Protein 4RSC (pdb70)

B-factor: mean 34.05, std 13.51, range [16.53, 119.42]

Organism: Bos taurus (NCBI:txid9913)

Secondary structure (DSSP, 8-state):
-----TT-GGGGGGS-----SSPEEPEEEE---TT--EEEEEEEEEE-EETTEE--BTTTSEEEEEEEEEETTEEEEEEEE---HHHHHHHHHSS--S-BTTB----------SEEEEETTEEEEE-SSSEEEEE-TTT--EEEEEEGGGTSS-S---S--EE-TTS-EEEEEEE--EEEEEEEPPP-TT---GGGG-EEEEEEE-SSTT-PBP----EE-SSEEEEEE-SEEE-HHHHT-----SGGGEEE-SS--EEEEEEETTTTEEEEEEEEE--EEEEEEEEEEEETTEEEEEEEEEESSS-GGGG-BHHHHTS-HHHHHHHTTTSPEEEEEEEEEES---GGGTTSB----TT---EEEEPTTSEEEEEPEEEE-BTTEEEEEEE--HHHHTTS---EEEEEEEETTEEEEEEEEETTT--EEEE--TT-B----EEEE-TT--STT-EEEEEEEE---TTS-SEEEEEEETTT--EEEEEEESS------EEEEEE-/-----TT-GGGGGGS-----SSPEEPEEEE---TT--EEEEEEEEEE-EETTEEP-BTTTSEEEEEEEEEETTEEEEEEEE---HHHHHHHHHTS--SPBTTB-------------SEEEEETTEEEEE-SSSEEEEE-TTT--EEEEEEGGGTSS-S---S--EE-TTS-EEEEEEE--EEEEEEEPPP-TT---GGGG-EEEEEEE-SSTT-PBP----EE-SSEEEEEE-SEEE-HHHH----SGGGEEE-SS--EEEEEEETTTTEEEEEEEEE--EEEEEEEEEEEETTEEEEEEEEEESSS-GGGG-BHHHHTS-HHHHHHHTTTSPEEEEEE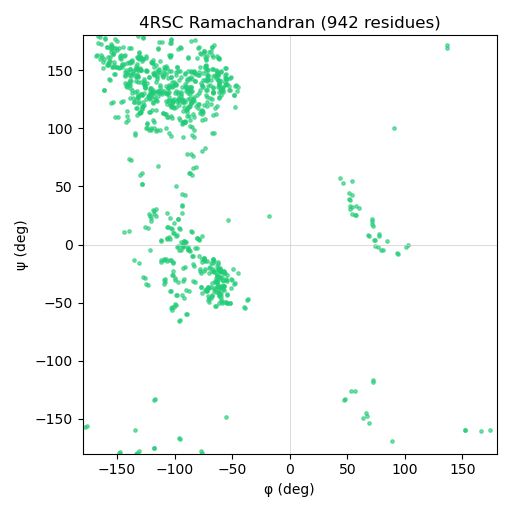EEEES---GGGTTSB----TT---EEEEPTTSEEEEEPEEEE-BTTEEEEEEE--HHHHTTS---EEEEEEEETTEEEEEEEEETTT--EEEE--TT-B----EEEE-TT--STT-EEEEEEEE---TTS-SEEEEEEETTT--EEEEEEESS------EEEEEE-

Foldseek 3Di:
DADFFQVLLQLLQQDADDFDPAKDWFAKDFFDDQLFFFKWKFKAAHAQAQPPRGNWFRFFHAIKIKIWGDHRRTIIIGMDTAPFCQVVVCVVVSHRDDFTQRRFGCPDDFRQRFEWDDAANWIWRGAWAQWIWTADRPGRYTDDIDGLVVAEQAGTWAREWDAALQGKTWIWGCGLPWIWIKIFDHQDPVRDGSSNVIDTLAIGGAPDNQWFADFHYWADAPWKTKGKGAQWTFRVVVVPDDSDHRNVRIDGDQPQAMWMWMAGPVVSGTDPQTEGEGHWDFNDWQAWADDVQKIKTKTWTFHDGPDQSVCGTSVLSSDRGVSLVVSLPPGTFIFIWIKMGGNDDDPVQAQHWPPPDDQAPKTWHQHPVRYTYIDTGTLDGDGQWGFDLKEFLCNPDHNHDDFKIKGFIQRSHFTFWIKMAGSRVSDMAIGGDHQKGKATWYWDASPPDPDGQHGWTWIKIARVDPVDQGIWIWIARRVHRHTNMITGDNDRDHYTHYYHTDHD/DADFFQVLLLLLQQDADDFDPDKDWFAKDFWDDQLAFFKWKFKAAHAQAQPPRGNWFRFFHAIKIKIWGDHRGTIIIGIDTAPFCQVVVCVVVSHGDAFTQRRQGDDVHDDDFRQRFEWDDAANWIWRGAWAQWIWTADNPGRYTDDIDGLVVAEQAGTWAREWDAALQGKTWIWGCGLPWIWIKIFDHQDPVRDGSSNVIDTLAIGGAPDNQWFADAHYWADAPFKTKGKGAQWTFRVVVVCNDHRNVRIDGDDPQAMWMWMAGPVVSGTDPQTEGEGHWDFNDWQAWADDVQKIKTKTWTFHDGPDQSVCGTSVQSSDRGVSLVVSLPPGTFIFIWIKIGGNDDDPVQAQHWPPPDDQAPKTWHQHPVRYTYIDTGTLDGDGQWTFDLKEFLCNVDHNHDDFKIKGFIQRSHFGFWIKMAGSRPSDMAIGGDHQKGKATWYWDADPPDPDRQHTWTWIKIARVDPVDQGIWIWIARSVHRHTRMIGGDNTRDHYTHYYHTDRD

Nearest PDB structures (foldseek):
  4rsc-assembly1_A  TM=1.002E+00  e=0.000E+00  Bos taurus
  4rsc-assembly1_B  TM=9.977E-01  e=0.000E+00  Bos taurus
  5ulg-assembly1_B  TM=9.978E-01  e=4.863E-102  Bos taurus
  4f3d-assembly1_B  TM=1.000E+00  e=8.724E-101  Bos taurus
  7k89-assembly1_B  TM=9.943E-01  e=2.493E-100  Bos taurus

Structure (mmCIF, N/CA/C/O backbone):
data_4RSC
#
_entry.id   4RSC
#
_cell.length_a   175.891
_cell.length_b   175.891
_cell.length_c   86.533
_cell.angle_alpha   90.00
_cell.angle_beta   90.00
_cell.angle_gamma   120.00
#
_symmetry.space_group_name_H-M   'P 65'
#
loop_
_entity.id
_entity.type
_entity.pdbx_description
1 polymer 'Retinoid isomerohydrolase'
2 non-polymer 'FE (II) ION'
3 non-polymer 'PALMITIC ACID'
4 non-polymer (1R)-3-amino-1-[3-(cyclohexylmethoxy)phenyl]propan-1-ol
5 water water
#
loop_
_atom_site.group_PDB
_atom_site.id
_atom_site.type_symbol
_atom_site.label_atom_id
_atom_site.label_alt_id
_atom_site.label_comp_id
_atom_site.label_asym_id
_atom_site.label_entity_id
_atom_site.label_seq_id
_atom_site.pdbx_PDB_ins_code
_atom_site.Cartn_x
_atom_site.Cartn_y
_atom_site.Cartn_z
_atom_site.occupancy
_atom_site.B_iso_or_equiv
_atom_site.auth_seq_id
_atom_site.auth_comp_id
_atom_site.auth_asym_id
_atom_site.auth_atom_id
_atom_site.pdbx_PDB_model_num
ATOM 1 N N . SER A 1 3 ? -28.573 104.144 -3.886 1.00 107.73 3 SER A N 1
ATOM 2 C CA . SER A 1 3 ? -29.490 105.326 -3.890 1.00 105.71 3 SER A CA 1
ATOM 3 C C . SER A 1 3 ? -29.954 105.714 -2.476 1.00 101.37 3 SER A C 1
ATOM 4 O O . SER A 1 3 ? -29.329 106.582 -1.839 1.00 97.55 3 SER A O 1
ATOM 7 N N . GLN A 1 4 ? -31.028 105.066 -1.998 1.00 88.40 4 GLN A N 1
ATOM 8 C CA . GLN A 1 4 ? -31.736 105.490 -0.771 1.00 76.22 4 GLN A CA 1
ATOM 9 C C . GLN A 1 4 ? -30.960 105.099 0.497 1.00 65.34 4 GLN A C 1
ATOM 10 O O . GLN A 1 4 ? -30.904 103.918 0.860 1.00 61.19 4 GLN A O 1
ATOM 16 N N . VAL A 1 5 ? -30.366 106.112 1.143 1.00 56.16 5 VAL A N 1
ATOM 17 C CA . VAL A 1 5 ? -29.616 105.970 2.407 1.00 50.30 5 VAL A CA 1
ATOM 18 C C . VAL A 1 5 ? -30.575 106.128 3.571 1.00 43.13 5 VAL A C 1
ATOM 19 O O . VAL A 1 5 ? -31.527 106.924 3.467 1.00 40.94 5 VAL A O 1
ATOM 23 N N . GLU A 1 6 ? -30.389 105.326 4.629 1.00 36.31 6 GLU A N 1
ATOM 24 C CA . GLU A 1 6 ? -31.342 105.293 5.729 1.00 36.30 6 GLU A CA 1
ATOM 25 C C . GLU A 1 6 ? -30.662 105.742 7.007 1.00 32.06 6 GLU A C 1
ATOM 26 O O . GLU A 1 6 ? -29.476 105.615 7.158 1.00 35.05 6 GLU A O 1
ATOM 32 N N . HIS A 1 7 ? -31.450 106.292 7.903 1.00 29.21 7 HIS A N 1
ATOM 33 C CA . HIS A 1 7 ? -30.982 106.829 9.172 1.00 30.94 7 HIS A CA 1
ATOM 34 C C . HIS A 1 7 ? -31.774 106.274 10.369 1.00 31.98 7 HIS A C 1
ATOM 35 O O . HIS A 1 7 ? -32.289 107.051 11.213 1.00 32.92 7 HIS A O 1
ATOM 42 N N . PRO A 1 8 ? -31.896 104.919 10.462 1.00 34.45 8 PRO A N 1
ATOM 43 C CA . PRO A 1 8 ? -32.704 104.314 11.569 1.00 35.27 8 PRO A CA 1
ATOM 44 C C . PRO A 1 8 ? -32.227 104.695 12.946 1.00 35.29 8 PRO A C 1
ATOM 45 O O . PRO A 1 8 ? -33.037 104.833 13.828 1.00 38.70 8 PRO A O 1
ATOM 49 N N . ALA A 1 9 ? -30.939 104.942 13.137 1.00 36.31 9 ALA A N 1
ATOM 50 C CA . ALA A 1 9 ? -30.472 105.357 14.484 1.00 37.69 9 ALA A CA 1
ATOM 51 C C . ALA A 1 9 ? -30.970 106.734 14.936 1.00 42.63 9 ALA A C 1
ATOM 52 O O . ALA A 1 9 ? -30.895 107.048 16.119 1.00 40.65 9 ALA A O 1
ATOM 54 N N . GLY A 1 10 ? -31.473 107.574 14.031 1.00 36.28 10 GLY A N 1
ATOM 55 C CA . GLY A 1 10 ? -32.064 108.848 14.461 1.00 33.59 10 GLY A CA 1
ATOM 56 C C . GLY A 1 10 ? -31.064 109.894 14.971 1.00 32.93 10 GLY A C 1
ATOM 57 O O . GLY A 1 10 ? -31.458 110.825 15.634 1.00 36.12 10 GLY A O 1
ATOM 58 N N . GLY A 1 11 ? -29.798 109.765 14.620 1.00 35.71 11 GLY A N 1
ATOM 59 C CA . GLY A 1 11 ? -28.747 110.702 15.065 1.00 38.40 11 GLY A CA 1
ATOM 60 C C . GLY A 1 11 ? -28.950 112.175 14.731 1.00 38.88 11 GLY A C 1
ATOM 61 O O . GLY A 1 11 ? -28.389 113.051 15.407 1.00 39.08 11 GLY A O 1
ATOM 62 N N . TYR A 1 12 ? -29.731 112.441 13.674 1.00 34.54 12 TYR A N 1
ATOM 63 C CA . TYR A 1 12 ? -30.039 113.788 13.199 1.00 30.86 12 TYR A CA 1
ATOM 64 C C . TYR A 1 12 ? -30.790 114.596 14.236 1.00 32.30 12 TYR A C 1
ATOM 65 O O . TYR A 1 12 ? -30.772 115.821 14.209 1.00 31.25 12 TYR A O 1
ATOM 74 N N . LYS A 1 13 ? -31.434 113.936 15.200 1.00 33.71 13 LYS A N 1
ATOM 75 C CA . LYS A 1 13 ? -32.032 114.645 16.321 1.00 32.21 13 LYS A CA 1
ATOM 76 C C . LYS A 1 13 ? -31.058 115.559 17.069 1.00 29.17 13 LYS A C 1
ATOM 77 O O . LYS A 1 13 ? -31.476 116.574 17.622 1.00 31.87 13 LYS A O 1
ATOM 83 N N . LYS A 1 14 ? -29.785 115.198 17.114 1.00 29.09 14 LYS A N 1
ATOM 84 C CA . LYS A 1 14 ? -28.784 116.075 17.753 1.00 34.14 14 LYS A CA 1
ATOM 85 C C . LYS A 1 14 ? -28.620 117.450 17.095 1.00 34.90 14 LYS A C 1
ATOM 86 O O . LYS A 1 14 ? -28.073 118.377 17.720 1.00 30.85 14 LYS A O 1
ATOM 92 N N . LEU A 1 15 ? -29.100 117.605 15.851 1.00 30.80 15 LEU A N 1
ATOM 93 C CA . LEU A 1 15 ? -29.079 118.895 15.197 1.00 29.70 15 LEU A CA 1
ATOM 94 C C . LEU A 1 15 ? -29.998 119.872 15.868 1.00 30.67 15 LEU A C 1
ATOM 95 O O . LEU A 1 15 ? -29.836 121.088 15.703 1.00 30.32 15 LEU A O 1
ATOM 100 N N . PHE A 1 16 ? -30.993 119.355 16.598 1.00 29.53 16 PHE A N 1
ATOM 101 C CA . PHE A 1 16 ? -32.046 120.156 17.173 1.00 28.47 16 PHE A CA 1
ATOM 102 C C . PHE A 1 16 ? -32.081 120.105 18.721 1.00 29.14 16 PHE A C 1
ATOM 103 O O . PHE A 1 16 ? -33.133 120.268 19.330 1.00 30.22 16 PHE A O 1
ATOM 111 N N . GLU A 1 17 ? -30.924 119.889 19.309 1.00 28.80 17 GLU A N 1
ATOM 112 C CA . GLU A 1 17 ? -30.777 119.767 20.751 1.00 34.33 17 GLU A CA 1
ATOM 113 C C . GLU A 1 17 ? -29.959 120.958 21.289 1.00 31.32 17 GLU A C 1
ATOM 114 O O . GLU A 1 17 ? -28.883 121.262 20.772 1.00 30.63 17 GLU A O 1
ATOM 120 N N . THR A 1 18 ? -30.469 121.575 22.336 1.00 32.86 18 THR A N 1
ATOM 121 C CA . THR A 1 18 ? -29.800 122.694 22.987 1.00 32.41 18 THR A CA 1
ATOM 122 C C . THR A 1 18 ? -28.347 122.419 23.359 1.00 31.32 18 THR A C 1
ATOM 123 O O . THR A 1 18 ? -27.949 121.287 23.643 1.00 32.15 18 THR A O 1
ATOM 127 N N . VAL A 1 19 ? -27.504 123.442 23.223 1.00 32.54 19 VAL A N 1
ATOM 128 C CA . VAL A 1 19 ? -26.110 123.331 23.663 1.00 30.72 19 VAL A CA 1
ATOM 129 C C . VAL A 1 19 ? -25.775 124.535 24.504 1.00 29.89 19 VAL A C 1
ATOM 130 O O . VAL A 1 19 ? -26.508 125.529 24.508 1.00 33.23 19 VAL A O 1
ATOM 134 N N . GLU A 1 20 ? -24.661 124.439 25.213 1.00 33.90 20 GLU A N 1
ATOM 135 C CA . GLU A 1 20 ? -24.121 125.572 25.973 1.00 38.43 20 GLU A CA 1
ATOM 136 C C . GLU A 1 20 ? -23.037 126.303 25.169 1.00 35.30 20 GLU A C 1
ATOM 137 O O . GLU A 1 20 ? -22.242 125.662 24.497 1.00 35.25 20 GLU A O 1
ATOM 143 N N . GLU A 1 21 ? -22.996 127.622 25.255 1.00 32.54 21 GLU A N 1
ATOM 144 C CA . GLU A 1 21 ? -21.884 128.369 24.671 1.00 34.84 21 GLU A CA 1
ATOM 145 C C . GLU A 1 21 ? -20.568 128.101 25.402 1.00 40.47 21 GLU A C 1
ATOM 146 O O . GLU A 1 21 ? -20.529 127.456 26.460 1.00 39.14 21 GLU A O 1
ATOM 152 N N . LEU A 1 22 ? -19.477 128.567 24.817 1.00 39.27 22 LEU A N 1
ATOM 153 C CA . LEU A 1 22 ? -18.155 128.330 25.395 1.00 43.13 22 LEU A CA 1
ATOM 154 C C . LEU A 1 22 ? -17.653 129.641 25.973 1.00 42.41 22 LEU A C 1
ATOM 155 O O . LEU A 1 22 ? -18.061 130.701 25.517 1.00 39.50 22 LEU A O 1
ATOM 160 N N . SER A 1 23 ? -16.775 129.584 26.973 1.00 44.38 23 SER A N 1
ATOM 161 C CA . SER A 1 23 ? -16.192 130.836 27.500 1.00 44.04 23 SER A CA 1
ATOM 162 C C . SER A 1 23 ? -15.014 131.266 26.662 1.00 42.86 23 SER A C 1
ATOM 163 O O . SER A 1 23 ? -14.789 132.439 26.499 1.00 47.64 23 SER A O 1
ATOM 166 N N . SER A 1 24 ? -14.282 130.319 26.089 1.00 42.51 24 SER A N 1
ATOM 167 C CA . SER A 1 24 ? -13.205 130.663 25.173 1.00 43.82 24 SER A CA 1
ATOM 168 C C . SER A 1 24 ? -13.033 129.536 24.172 1.00 38.26 24 SER A C 1
ATOM 169 O O . SER A 1 24 ? -13.590 128.461 24.365 1.00 38.52 24 SER A O 1
ATOM 172 N N . PRO A 1 25 ? -12.249 129.747 23.111 1.00 41.53 25 PRO A N 1
ATOM 173 C CA . PRO A 1 25 ? -12.104 128.690 22.069 1.00 41.79 25 PRO A CA 1
ATOM 174 C C . PRO A 1 25 ? -11.453 127.370 22.522 1.00 46.84 25 PRO A C 1
ATOM 175 O O . PRO A 1 25 ? -10.545 127.375 23.352 1.00 44.67 25 PRO A O 1
ATOM 179 N N . LEU A 1 26 ? -11.926 126.265 21.951 1.00 43.60 26 LEU A N 1
ATOM 180 C CA . LEU A 1 26 ? -11.365 124.932 22.123 1.00 43.46 26 LEU A CA 1
ATOM 181 C C . LEU A 1 26 ? -10.447 124.614 20.975 1.00 44.14 26 LEU A C 1
ATOM 182 O O . LEU A 1 26 ? -10.685 125.025 19.842 1.00 41.41 26 LEU A O 1
ATOM 187 N N . THR A 1 27 ? -9.439 123.814 21.251 1.00 39.82 27 THR A N 1
ATOM 188 C CA . THR A 1 27 ? -8.554 123.308 20.232 1.00 42.22 27 THR A CA 1
ATOM 189 C C . THR A 1 27 ? -9.182 122.089 19.674 1.00 46.15 27 THR A C 1
ATOM 190 O O . THR A 1 27 ? -9.686 121.266 20.425 1.00 46.25 27 THR A O 1
ATOM 194 N N . ALA A 1 28 ? -9.232 122.006 18.348 1.00 45.75 28 ALA A N 1
ATOM 195 C CA . ALA A 1 28 ? -9.886 120.892 17.690 1.00 44.87 28 ALA A CA 1
ATOM 196 C C . ALA A 1 28 ? -8.788 119.963 17.317 1.00 44.54 28 ALA A C 1
ATOM 197 O O . ALA A 1 28 ? -7.674 120.405 17.000 1.00 51.39 28 ALA A O 1
ATOM 199 N N . HIS A 1 29 ? -9.075 118.675 17.365 1.00 40.67 29 HIS A N 1
ATOM 200 C CA . HIS A 1 29 ? -8.086 117.667 17.022 1.00 43.25 29 HIS A CA 1
ATOM 201 C C . HIS A 1 29 ? -8.113 117.420 15.496 1.00 43.64 29 HIS A C 1
ATOM 202 O O . HIS A 1 29 ? -9.114 116.917 14.957 1.00 38.12 29 HIS A O 1
ATOM 209 N N . VAL A 1 30 ? -6.993 117.674 14.839 1.00 40.29 30 VAL A N 1
ATOM 210 C CA . VAL A 1 30 ? -6.877 117.516 13.388 1.00 41.11 30 VAL A CA 1
ATOM 211 C C . VAL A 1 30 ? -6.460 116.124 12.939 1.00 44.15 30 VAL A C 1
ATOM 212 O O . VAL A 1 30 ? -5.512 115.551 13.496 1.00 43.65 30 VAL A O 1
ATOM 216 N N . THR A 1 31 ? -7.199 115.558 11.979 1.00 37.35 31 THR A N 1
ATOM 217 C CA A THR A 1 31 ? -6.777 114.369 11.249 0.50 38.89 31 THR A CA 1
ATOM 218 C CA B THR A 1 31 ? -6.758 114.370 11.258 0.50 38.51 31 THR A CA 1
ATOM 219 C C . THR A 1 31 ? -6.631 114.786 9.787 1.00 42.58 31 THR A C 1
ATOM 220 O O . THR A 1 31 ? -7.287 115.739 9.337 1.00 43.57 31 THR A O 1
ATOM 227 N N . GLY A 1 32 ? -5.757 114.110 9.050 1.00 40.63 32 GLY A N 1
ATOM 228 C CA . GLY A 1 32 ? -5.321 114.573 7.731 1.00 41.90 32 GLY A CA 1
ATOM 229 C C . GLY A 1 32 ? -4.466 115.826 7.850 1.00 44.06 32 GLY A C 1
ATOM 230 O O . GLY A 1 32 ? -3.870 116.086 8.880 1.00 46.81 32 GLY A O 1
ATOM 231 N N . ARG A 1 33 ? -4.445 116.639 6.805 1.00 45.01 33 ARG A N 1
ATOM 232 C CA . ARG A 1 33 ? -3.605 117.827 6.765 1.00 45.03 33 ARG A CA 1
ATOM 233 C C . ARG A 1 33 ? -4.363 119.117 6.281 1.00 43.27 33 ARG A C 1
ATOM 234 O O . ARG A 1 33 ? -4.816 119.188 5.145 1.00 44.49 33 ARG A O 1
ATOM 242 N N . ILE A 1 34 ? -4.565 120.076 7.193 1.00 39.55 34 ILE A N 1
ATOM 243 C CA . ILE A 1 34 ? -5.242 121.354 6.907 1.00 41.42 34 ILE A CA 1
ATOM 244 C C . ILE A 1 34 ? -4.274 122.111 5.957 1.00 46.37 34 ILE A C 1
ATOM 245 O O . ILE A 1 34 ? -3.097 122.291 6.286 1.00 40.21 34 ILE A O 1
ATOM 250 N N . PRO A 1 35 ? -4.735 122.550 4.763 1.00 44.12 35 PRO A N 1
ATOM 251 C CA . PRO A 1 35 ? -3.862 123.333 3.880 1.00 40.87 35 PRO A CA 1
ATOM 252 C C . PRO A 1 35 ? -3.291 124.568 4.584 1.00 39.18 35 PRO A C 1
ATOM 253 O O . PRO A 1 35 ? -4.009 125.249 5.333 1.00 39.71 35 PRO A O 1
ATOM 257 N N . LEU A 1 36 ? -2.008 124.844 4.369 1.00 39.86 36 LEU A N 1
ATOM 258 C CA . LEU A 1 36 ? -1.351 125.948 5.069 1.00 37.13 36 LEU A CA 1
ATOM 259 C C . LEU A 1 36 ? -1.730 127.293 4.496 1.00 37.71 36 LEU A C 1
ATOM 260 O O . LEU A 1 36 ? -1.525 128.331 5.136 1.00 35.42 36 LEU A O 1
ATOM 265 N N . TRP A 1 37 ? -2.313 127.306 3.293 1.00 37.85 37 TRP A N 1
ATOM 266 C CA . TRP A 1 37 ? -2.825 128.558 2.740 1.00 33.16 37 TRP A CA 1
ATOM 267 C C . TRP A 1 37 ? -4.162 128.940 3.330 1.00 34.04 37 TRP A C 1
ATOM 268 O O . TRP A 1 37 ? -4.644 130.053 3.119 1.00 34.23 37 TRP A O 1
ATOM 279 N N . LEU A 1 38 ? -4.777 128.042 4.089 1.00 32.78 38 LEU A N 1
ATOM 280 C CA . LEU A 1 38 ? -6.075 128.325 4.669 1.00 31.35 38 LEU A CA 1
ATOM 281 C C . LEU A 1 38 ? -5.920 129.049 5.991 1.00 32.37 38 LEU A C 1
ATOM 282 O O . LEU A 1 38 ? -5.584 128.445 7.004 1.00 34.20 38 LEU A O 1
ATOM 287 N N . THR A 1 39 ? -6.240 130.333 5.986 1.00 30.25 39 THR A N 1
ATOM 288 C CA . THR A 1 39 ? -6.003 131.193 7.121 1.00 35.87 39 THR A CA 1
ATOM 289 C C . THR A 1 39 ? -7.193 132.143 7.239 1.00 31.61 39 THR A C 1
ATOM 290 O O . THR A 1 39 ? -7.393 132.994 6.399 1.00 34.82 39 THR A O 1
ATOM 294 N N . GLY A 1 40 ? -7.945 132.017 8.317 1.00 32.59 40 GLY A N 1
ATOM 295 C CA . GLY A 1 40 ? -9.093 132.853 8.539 1.00 30.56 40 GLY A CA 1
ATOM 296 C C . GLY A 1 40 ? -10.089 132.123 9.386 1.00 30.67 40 GLY A C 1
ATOM 297 O O . GLY A 1 40 ? -9.730 131.207 10.089 1.00 31.52 40 GLY A O 1
ATOM 298 N N . SER A 1 41 ? -11.342 132.568 9.337 1.00 29.79 41 SER A N 1
ATOM 299 C CA . SER A 1 41 ? -12.406 132.101 10.212 1.00 30.16 41 SER A CA 1
ATOM 300 C C . SER A 1 41 ? -13.648 131.692 9.403 1.00 27.63 41 SER A C 1
ATOM 301 O O . SER A 1 41 ? -14.156 132.481 8.610 1.00 32.02 41 SER A O 1
ATOM 304 N N . LEU A 1 42 ? -14.148 130.503 9.668 1.00 26.03 42 LEU A N 1
ATOM 305 C CA . LEU A 1 42 ? -15.485 130.118 9.213 1.00 24.12 42 LEU A CA 1
ATOM 306 C C . LEU A 1 42 ? -16.453 130.524 10.285 1.00 25.39 42 LEU A C 1
ATOM 307 O O . LEU A 1 42 ? -16.407 129.970 11.394 1.00 28.57 42 LEU A O 1
ATOM 312 N N . LEU A 1 43 ? -17.320 131.481 9.966 1.00 23.62 43 LEU A N 1
ATOM 313 C CA . LEU A 1 43 ? -18.375 131.953 10.851 1.00 27.52 43 LEU A CA 1
ATOM 314 C C . LEU A 1 43 ? -19.751 131.470 10.367 1.00 27.45 43 LEU A C 1
ATOM 315 O O . LEU A 1 43 ? -20.069 131.637 9.197 1.00 27.63 43 LEU A O 1
ATOM 320 N N . ARG A 1 44 ? -20.553 130.888 11.254 1.00 25.55 44 ARG A N 1
ATOM 321 C CA . ARG A 1 44 ? -21.860 130.332 10.881 1.00 26.95 44 ARG A CA 1
ATOM 322 C C . ARG A 1 44 ? -22.888 130.563 11.967 1.00 28.34 44 ARG A C 1
ATOM 323 O O . ARG A 1 44 ? -22.517 130.609 13.164 1.00 29.29 44 ARG A O 1
ATOM 331 N N . CYS A 1 45 ? -24.157 130.722 11.567 1.00 24.43 45 CYS A N 1
ATOM 332 C CA . CYS A 1 45 ? -25.240 130.961 12.478 1.00 25.86 45 CYS A CA 1
ATOM 333 C C . CYS A 1 45 ? -26.277 129.850 12.435 1.00 29.53 45 CYS A C 1
ATOM 334 O O . CYS A 1 45 ? -26.532 129.271 11.385 1.00 26.10 45 CYS A O 1
ATOM 337 N N . GLY A 1 46 ? -26.874 129.597 13.594 1.00 26.08 46 GLY A N 1
ATOM 338 C CA . GLY A 1 46 ? -27.943 128.603 13.739 1.00 26.80 46 GLY A CA 1
ATOM 339 C C . GLY A 1 46 ? -28.638 128.767 15.069 1.00 28.37 46 GLY A C 1
ATOM 340 O O . GLY A 1 46 ? -28.182 129.591 15.908 1.00 26.46 46 GLY A O 1
ATOM 341 N N . PRO A 1 47 ? -29.727 128.017 15.286 1.00 28.64 47 PRO A N 1
ATOM 342 C CA . PRO A 1 47 ? -30.398 127.970 16.607 1.00 27.66 47 PRO A CA 1
ATOM 343 C C . PRO A 1 47 ? -29.582 127.140 17.532 1.00 26.73 47 PRO A C 1
ATOM 344 O O . PRO A 1 47 ? -28.932 126.212 17.102 1.00 26.18 47 PRO A O 1
ATOM 348 N N . GLY A 1 48 ? -29.500 127.553 18.810 1.00 25.86 48 GLY A N 1
ATOM 349 C CA . GLY A 1 48 ? -28.689 126.842 19.758 1.00 25.92 48 GLY A CA 1
ATOM 350 C C . GLY A 1 48 ? -29.405 126.530 21.074 1.00 26.23 48 GLY A C 1
ATOM 351 O O . GLY A 1 48 ? -28.956 125.681 21.829 1.00 28.06 48 GLY A O 1
ATOM 352 N N . LEU A 1 49 ? -30.512 127.200 21.316 1.00 27.32 49 LEU A N 1
ATOM 353 C CA . LEU A 1 49 ? -31.310 126.997 22.497 1.00 30.56 49 LEU A CA 1
ATOM 354 C C . LEU A 1 49 ? -32.749 126.810 22.028 1.00 26.87 49 LEU A C 1
ATOM 355 O O . LEU A 1 49 ? -33.382 127.760 21.564 1.00 30.34 49 LEU A O 1
ATOM 360 N N . PHE A 1 50 ? -33.277 125.616 22.233 1.00 29.30 50 PHE A N 1
ATOM 361 C CA . PHE A 1 50 ? -34.574 125.211 21.657 1.00 31.01 50 PHE A CA 1
ATOM 362 C C . PHE A 1 50 ? -35.708 125.199 22.642 1.00 34.42 50 PHE A C 1
ATOM 363 O O . PHE A 1 50 ? -36.819 124.838 22.306 1.00 29.86 50 PHE A O 1
ATOM 371 N N . GLU A 1 51 ? -35.436 125.647 23.875 1.00 35.46 51 GLU A N 1
ATOM 372 C CA . GLU A 1 51 ? -36.494 125.854 24.859 1.00 33.92 51 GLU A CA 1
ATOM 373 C C . GLU A 1 51 ? -36.004 126.842 25.929 1.00 35.45 51 GLU A C 1
ATOM 374 O O . GLU A 1 51 ? -34.791 126.985 26.115 1.00 33.51 51 GLU A O 1
ATOM 380 N N . VAL A 1 52 ? -36.934 127.541 26.580 1.00 33.57 52 VAL A N 1
ATOM 381 C CA . VAL A 1 52 ? -36.567 128.451 27.693 1.00 36.63 52 VAL A CA 1
ATOM 382 C C . VAL A 1 52 ? -37.236 127.879 28.920 1.00 37.50 52 VAL A C 1
ATOM 383 O O . VAL A 1 52 ? -38.446 128.043 29.100 1.00 35.85 52 VAL A O 1
ATOM 387 N N . GLY A 1 53 ? -36.452 127.132 29.687 1.00 39.07 53 GLY A N 1
ATOM 388 C CA . GLY A 1 53 ? -36.939 126.463 30.864 1.00 42.20 53 GLY A CA 1
ATOM 389 C C . GLY A 1 53 ? -37.800 125.305 30.403 1.00 44.63 53 GLY A C 1
ATOM 390 O O . GLY A 1 53 ? -37.330 124.387 29.729 1.00 41.06 53 GLY A O 1
ATOM 391 N N . SER A 1 54 ? -39.068 125.359 30.780 1.00 40.91 54 SER A N 1
ATOM 392 C CA . SER A 1 54 ? -40.036 124.342 30.382 1.00 42.10 54 SER A CA 1
ATOM 393 C C . SER A 1 54 ? -40.853 124.787 29.147 1.00 39.67 54 SER A C 1
ATOM 394 O O . SER A 1 54 ? -41.748 124.062 28.741 1.00 38.96 54 SER A O 1
ATOM 397 N N . GLU A 1 55 ? -40.617 125.999 28.615 1.00 35.43 55 GLU A N 1
ATOM 398 C CA . GLU A 1 55 ? -41.382 126.529 27.468 1.00 35.40 55 GLU A CA 1
ATOM 399 C C . GLU A 1 55 ? -40.628 126.179 26.173 1.00 36.06 55 GLU A C 1
ATOM 400 O O . GLU A 1 55 ? -39.468 126.578 26.003 1.00 31.73 55 GLU A O 1
ATOM 406 N N . PRO A 1 56 ? -41.245 125.336 25.315 1.00 35.76 56 PRO A N 1
ATOM 407 C CA . PRO A 1 56 ? -40.525 124.886 24.103 1.00 33.93 56 PRO A CA 1
ATOM 408 C C . PRO A 1 56 ? -40.653 125.897 22.967 1.00 28.32 56 PRO A C 1
ATOM 409 O O . PRO A 1 56 ? -41.657 126.608 22.859 1.00 28.33 56 PRO A O 1
ATOM 413 N N . PHE A 1 57 ? -39.629 125.980 22.124 1.00 29.97 57 PHE A N 1
ATOM 414 C CA . PHE A 1 57 ? -39.784 126.591 20.794 1.00 29.12 57 PHE A CA 1
ATOM 415 C C . PHE A 1 57 ? -40.308 125.478 19.843 1.00 27.53 57 PHE A C 1
ATOM 416 O O . PHE A 1 57 ? -39.893 124.346 19.955 1.00 28.00 57 PHE A O 1
ATOM 424 N N . TYR A 1 58 ? -41.191 125.812 18.918 1.00 26.72 58 TYR A N 1
ATOM 425 C CA . TYR A 1 58 ? -41.798 124.750 18.059 1.00 27.95 58 TYR A CA 1
ATOM 426 C C . TYR A 1 58 ? -41.154 124.545 16.661 1.00 29.43 58 TYR A C 1
ATOM 427 O O . TYR A 1 58 ? -41.211 123.442 16.107 1.00 28.88 58 TYR A O 1
ATOM 436 N N . HIS A 1 59 ? -40.639 125.628 16.070 1.00 30.16 59 HIS A N 1
ATOM 437 C CA . HIS A 1 59 ? -40.225 125.603 14.659 1.00 28.40 59 HIS A CA 1
ATOM 438 C C . HIS A 1 59 ? -38.715 125.597 14.524 1.00 29.58 59 HIS A C 1
ATOM 439 O O . HIS A 1 59 ? -37.948 126.085 15.406 1.00 29.75 59 HIS A O 1
ATOM 446 N N . LEU A 1 60 ? -38.245 125.005 13.420 1.00 25.34 60 LEU A N 1
ATOM 447 C CA . LEU A 1 60 ? -36.838 125.055 13.091 1.00 24.63 60 LEU A CA 1
ATOM 448 C C . LEU A 1 60 ? -36.219 126.486 13.189 1.00 22.71 60 LEU A C 1
ATOM 449 O O . LEU A 1 60 ? -35.057 126.613 13.491 1.00 26.40 60 LEU A O 1
ATOM 454 N N . PHE A 1 61 ? -36.984 127.522 12.873 1.00 22.91 61 PHE A N 1
ATOM 455 C CA . PHE A 1 61 ? -36.453 128.870 12.774 1.00 24.91 61 PHE A CA 1
ATOM 456 C C . PHE A 1 61 ? -36.680 129.700 14.078 1.00 27.54 61 PHE A C 1
ATOM 457 O O . PHE A 1 61 ? -36.634 130.923 14.019 1.00 27.63 61 PHE A O 1
ATOM 465 N N . ASP A 1 62 ? -36.876 129.006 15.217 1.00 27.53 62 ASP A N 1
ATOM 466 C CA . ASP A 1 62 ? -37.262 129.669 16.484 1.00 29.92 62 ASP A CA 1
ATOM 467 C C . ASP A 1 62 ? -36.167 129.693 17.527 1.00 29.58 62 ASP A C 1
ATOM 468 O O . ASP A 1 62 ? -36.099 130.642 18.316 1.00 31.27 62 ASP A O 1
ATOM 473 N N . GLY A 1 63 ? -35.349 128.651 17.574 1.00 26.54 63 GLY A N 1
ATOM 474 C CA . GLY A 1 63 ? -34.297 128.537 18.565 1.00 29.11 63 GLY A CA 1
ATOM 475 C C . GLY A 1 63 ? -33.338 129.714 18.582 1.00 31.80 63 GLY A C 1
ATOM 476 O O . GLY A 1 63 ? -33.110 130.368 17.548 1.00 27.07 63 GLY A O 1
ATOM 477 N N . GLN A 1 64 ? -32.742 129.993 19.742 1.00 29.79 64 GLN A N 1
ATOM 478 C CA . GLN A 1 64 ? -32.021 131.256 19.870 1.00 27.75 64 GLN A CA 1
ATOM 479 C C . GLN A 1 64 ? -30.689 131.230 19.179 1.00 24.72 64 GLN A C 1
ATOM 480 O O . GLN A 1 64 ? -29.922 130.293 19.303 1.00 26.38 64 GLN A O 1
ATOM 486 N N . ALA A 1 65 ? -30.396 132.322 18.486 1.00 27.24 65 ALA A N 1
ATOM 487 C CA . ALA A 1 65 ? -29.221 132.408 17.645 1.00 25.94 65 ALA A CA 1
ATOM 488 C C . ALA A 1 65 ? -27.924 132.168 18.354 1.00 30.08 65 ALA A C 1
ATOM 489 O O . ALA A 1 65 ? -27.616 132.792 19.398 1.00 32.79 65 ALA A O 1
ATOM 491 N N . LEU A 1 66 ? -27.135 131.300 17.748 1.00 25.02 66 LEU A N 1
ATOM 492 C CA . LEU A 1 66 ? -25.858 130.883 18.202 1.00 25.83 66 LEU A CA 1
ATOM 493 C C . LEU A 1 66 ? -24.834 131.145 17.075 1.00 29.64 66 LEU A C 1
ATOM 494 O O . LEU A 1 66 ? -25.051 130.746 15.918 1.00 28.06 66 LEU A O 1
ATOM 499 N N . LEU A 1 67 ? -23.761 131.892 17.400 1.00 29.50 67 LEU A N 1
ATOM 500 C CA . LEU A 1 67 ? -22.699 132.216 16.482 1.00 25.79 67 LEU A CA 1
ATOM 501 C C . LEU A 1 67 ? -21.545 131.324 16.719 1.00 28.86 67 LEU A C 1
ATOM 502 O O . LEU A 1 67 ? -21.010 131.257 17.830 1.00 30.81 67 LEU A O 1
ATOM 507 N N . HIS A 1 68 ? -21.104 130.647 15.651 1.00 25.67 68 HIS A N 1
ATOM 508 C CA . HIS A 1 68 ? -20.030 129.681 15.687 1.00 26.99 68 HIS A CA 1
ATOM 509 C C . HIS A 1 68 ? -18.831 130.154 14.884 1.00 28.90 68 HIS A C 1
ATOM 510 O O . HIS A 1 68 ? -18.988 130.790 13.838 1.00 27.77 68 HIS A O 1
ATOM 517 N N . LYS A 1 69 ? -17.638 129.726 15.296 1.00 28.47 69 LYS A N 1
ATOM 518 C CA . LYS A 1 69 ? -16.406 130.118 14.609 1.00 28.30 69 LYS A CA 1
ATOM 519 C C . LYS A 1 69 ? -15.396 129.018 14.656 1.00 29.95 69 LYS A C 1
ATOM 520 O O . LYS A 1 69 ? -15.018 128.556 15.736 1.00 32.15 69 LYS A O 1
ATOM 526 N N . PHE A 1 70 ? -14.936 128.579 13.475 1.00 29.17 70 PHE A N 1
ATOM 527 C CA . PHE A 1 70 ? -13.764 127.757 13.356 1.00 28.16 70 PHE A CA 1
ATOM 528 C C . PHE A 1 70 ? -12.645 128.621 12.828 1.00 30.43 70 PHE A C 1
ATOM 529 O O . PHE A 1 70 ? -12.773 129.203 11.758 1.00 29.00 70 PHE A O 1
ATOM 537 N N . ASP A 1 71 ? -11.525 128.668 13.559 1.00 32.17 71 ASP A N 1
ATOM 538 C CA . ASP A 1 71 ? -10.350 129.438 13.142 1.00 33.70 71 ASP A CA 1
ATOM 539 C C . ASP A 1 71 ? -9.278 128.553 12.626 1.00 33.16 71 ASP A C 1
ATOM 540 O O . ASP A 1 71 ? -8.997 127.537 13.244 1.00 37.29 71 ASP A O 1
ATOM 545 N N . PHE A 1 72 ? -8.677 128.945 11.502 1.00 31.15 72 PHE A N 1
ATOM 546 C CA . PHE A 1 72 ? -7.647 128.194 10.829 1.00 31.40 72 PHE A CA 1
ATOM 547 C C . PHE A 1 72 ? -6.371 129.014 10.835 1.00 33.43 72 PHE A C 1
ATOM 548 O O . PHE A 1 72 ? -6.360 130.148 10.354 1.00 33.77 72 PHE A O 1
ATOM 556 N N . LYS A 1 73 ? -5.290 128.427 11.352 1.00 41.14 73 LYS A N 1
ATOM 557 C CA . LYS A 1 73 ? -3.976 129.092 11.334 1.00 45.76 73 LYS A CA 1
ATOM 558 C C . LYS A 1 73 ? -2.870 128.073 11.358 1.00 45.86 73 LYS A C 1
ATOM 559 O O . LYS A 1 73 ? -2.813 127.231 12.254 1.00 43.03 73 LYS A O 1
ATOM 565 N N . GLU A 1 74 ? -2.006 128.122 10.353 1.00 46.47 74 GLU A N 1
ATOM 566 C CA . GLU A 1 74 ? -0.816 127.275 10.325 1.00 49.55 74 GLU A CA 1
ATOM 567 C C . GLU A 1 74 ? -1.120 125.816 10.549 1.00 46.11 74 GLU A C 1
ATOM 568 O O . GLU A 1 74 ? -0.355 125.108 11.223 1.00 43.99 74 GLU A O 1
ATOM 574 N N . GLY A 1 75 ? -2.226 125.354 9.963 1.00 41.45 75 GLY A N 1
ATOM 575 C CA . GLY A 1 75 ? -2.578 123.947 10.018 1.00 39.60 75 GLY A CA 1
ATOM 576 C C . GLY A 1 75 ? -3.325 123.516 11.277 1.00 37.53 75 GLY A C 1
ATOM 577 O O . GLY A 1 75 ? -3.601 122.343 11.439 1.00 40.71 75 GLY A O 1
ATOM 578 N N . HIS A 1 76 ? -3.630 124.455 12.167 1.00 39.84 76 HIS A N 1
ATOM 579 C CA . HIS A 1 76 ? -4.308 124.187 13.452 1.00 46.72 76 HIS A CA 1
ATOM 580 C C . HIS A 1 76 ? -5.693 124.822 13.417 1.00 42.00 76 HIS A C 1
ATOM 581 O O . HIS A 1 76 ? -5.918 125.774 12.659 1.00 42.28 76 HIS A O 1
ATOM 588 N N . VAL A 1 77 ? -6.599 124.321 14.251 1.00 36.39 77 VAL A N 1
ATOM 589 C CA . VAL A 1 77 ? -7.982 124.788 14.265 1.00 34.33 77 VAL A CA 1
ATOM 590 C C . VAL A 1 77 ? -8.531 124.944 15.677 1.00 31.74 77 VAL A C 1
ATOM 591 O O . VAL A 1 77 ? -8.344 124.083 16.528 1.00 36.62 77 VAL A O 1
ATOM 595 N N . THR A 1 78 ? -9.237 126.024 15.913 1.00 31.92 78 THR A N 1
ATOM 596 C CA . THR A 1 78 ? -9.996 126.172 17.132 1.00 33.40 78 THR A CA 1
ATOM 597 C C . THR A 1 78 ? -11.473 126.317 16.800 1.00 33.56 78 THR A C 1
ATOM 598 O O . THR A 1 78 ? -11.822 126.687 15.674 1.00 34.62 78 THR A O 1
ATOM 602 N N . TYR A 1 79 ? -12.320 126.017 17.783 1.00 32.27 79 TYR A N 1
ATOM 603 C CA . TYR A 1 79 ? -13.750 126.214 17.697 1.00 29.59 79 TYR A CA 1
ATOM 604 C C . TYR A 1 79 ? -14.245 127.025 18.883 1.00 34.57 79 TYR A C 1
ATOM 605 O O . TYR A 1 79 ? -13.829 126.798 20.021 1.00 34.51 79 TYR A O 1
ATOM 614 N N . HIS A 1 80 ? -15.200 127.898 18.636 1.00 30.11 80 HIS A N 1
ATOM 615 C CA . HIS A 1 80 ? -15.769 128.740 19.645 1.00 32.07 80 HIS A CA 1
ATOM 616 C C . HIS A 1 80 ? -17.193 129.021 19.271 1.00 32.53 80 HIS A C 1
ATOM 617 O O . HIS A 1 80 ? -17.553 128.990 18.064 1.00 34.11 80 HIS A O 1
ATOM 624 N N . ARG A 1 81 ? -18.026 129.282 20.268 1.00 31.33 81 ARG A N 1
ATOM 625 C CA . ARG A 1 81 ? -19.392 129.718 20.020 1.00 31.79 81 ARG A CA 1
ATOM 626 C C . ARG A 1 81 ? -19.960 130.559 21.144 1.00 31.59 81 ARG A C 1
ATOM 627 O O . ARG A 1 81 ? -19.679 130.299 22.319 1.00 32.87 81 ARG A O 1
ATOM 635 N N . ARG A 1 82 ? -20.809 131.501 20.775 1.00 30.17 82 ARG A N 1
ATOM 636 C CA . ARG A 1 82 ? -21.490 132.346 21.721 1.00 33.36 82 ARG A CA 1
ATOM 637 C C . ARG A 1 82 ? -22.877 132.631 21.271 1.00 32.80 82 ARG A C 1
ATOM 638 O O . ARG A 1 82 ? -23.116 132.927 20.081 1.00 28.90 82 ARG A O 1
ATOM 646 N N . PHE A 1 83 ? -23.808 132.602 22.210 1.00 29.43 83 PHE A N 1
ATOM 647 C CA . PHE A 1 83 ? -25.139 133.120 21.913 1.00 30.36 83 PHE A CA 1
ATOM 648 C C . PHE A 1 83 ? -25.106 134.581 21.592 1.00 33.98 83 PHE A C 1
ATOM 649 O O . PHE A 1 83 ? -24.354 135.363 22.190 1.00 31.26 83 PHE A O 1
ATOM 657 N N . ILE A 1 84 ? -25.919 134.960 20.624 1.00 30.79 84 ILE A N 1
ATOM 658 C CA . ILE A 1 84 ? -26.030 136.337 20.257 1.00 32.78 84 ILE A CA 1
ATOM 659 C C . ILE A 1 84 ? -26.954 137.000 21.269 1.00 36.95 84 ILE A C 1
ATOM 660 O O . ILE A 1 84 ? -28.057 136.512 21.523 1.00 33.09 84 ILE A O 1
ATOM 665 N N . ARG A 1 85 ? -26.491 138.110 21.847 1.00 35.37 85 ARG A N 1
ATOM 666 C CA . ARG A 1 85 ? -27.256 138.868 22.850 1.00 34.84 85 ARG A CA 1
ATOM 667 C C . ARG A 1 85 ? -28.272 139.768 22.207 1.00 34.10 85 ARG A C 1
ATOM 668 O O . ARG A 1 85 ? -28.183 140.992 22.239 1.00 33.48 85 ARG A O 1
ATOM 676 N N . THR A 1 86 ? -29.265 139.151 21.582 1.00 29.36 86 THR A N 1
ATOM 677 C CA . THR A 1 86 ? -30.338 139.884 20.959 1.00 28.23 86 THR A CA 1
ATOM 678 C C . THR A 1 86 ? -31.351 140.319 22.067 1.00 27.52 86 THR A C 1
ATOM 679 O O . THR A 1 86 ? -31.263 139.808 23.163 1.00 31.61 86 THR A O 1
ATOM 683 N N . ASP A 1 87 ? -32.303 141.190 21.749 1.00 29.26 87 ASP A N 1
ATOM 684 C CA . ASP A 1 87 ? -33.440 141.438 22.631 1.00 30.98 87 ASP A CA 1
ATOM 685 C C . ASP A 1 87 ? -34.177 140.159 22.991 1.00 37.84 87 ASP A C 1
ATOM 686 O O . ASP A 1 87 ? -34.534 139.943 24.169 1.00 34.38 87 ASP A O 1
ATOM 691 N N . ALA A 1 88 ? -34.387 139.279 21.989 1.00 34.47 88 ALA A N 1
ATOM 692 C CA . ALA A 1 88 ? -35.072 138.030 22.241 1.00 34.57 88 ALA A CA 1
ATOM 693 C C . ALA A 1 88 ? -34.355 137.208 23.260 1.00 31.43 88 ALA A C 1
ATOM 694 O O . ALA A 1 88 ? -34.988 136.676 24.177 1.00 35.64 88 ALA A O 1
ATOM 696 N N . TYR A 1 89 ? -33.049 137.044 23.099 1.00 29.20 89 TYR A N 1
ATOM 697 C CA . TYR A 1 89 ? -32.286 136.201 23.971 1.00 28.90 89 TYR A CA 1
ATOM 698 C C . TYR A 1 89 ? -32.149 136.844 25.409 1.00 33.56 89 TYR A C 1
ATOM 699 O O . TYR A 1 89 ? -32.359 136.189 26.421 1.00 30.69 89 TYR A O 1
ATOM 708 N N . VAL A 1 90 ? -31.798 138.117 25.439 1.00 34.17 90 VAL A N 1
ATOM 709 C CA . VAL A 1 90 ? -31.565 138.859 26.712 1.00 34.75 90 VAL A CA 1
ATOM 710 C C . VAL A 1 90 ? -32.857 138.883 27.555 1.00 34.31 90 VAL A C 1
ATOM 711 O O . VAL A 1 90 ? -32.835 138.553 28.748 1.00 36.89 90 VAL A O 1
ATOM 715 N N . ARG A 1 91 ? -33.958 139.274 26.931 1.00 33.44 91 ARG A N 1
ATOM 716 C CA . ARG A 1 91 ? -35.234 139.322 27.603 1.00 34.08 91 ARG A CA 1
ATOM 717 C C . ARG A 1 91 ? -35.698 137.950 28.072 1.00 39.26 91 ARG A C 1
ATOM 718 O O . ARG A 1 91 ? -36.307 137.837 29.170 1.00 34.65 91 ARG A O 1
ATOM 726 N N . ALA A 1 92 ? -35.406 136.902 27.291 1.00 40.16 92 ALA A N 1
ATOM 727 C CA . ALA A 1 92 ? -35.683 135.531 27.735 1.00 40.71 92 ALA A CA 1
ATOM 728 C C . ALA A 1 92 ? -34.829 135.133 28.919 1.00 41.84 92 ALA A C 1
ATOM 729 O O . ALA A 1 92 ? -35.278 134.343 29.758 1.00 40.26 92 ALA A O 1
ATOM 731 N N . MET A 1 93 ? -33.577 135.573 28.943 1.00 40.10 93 MET A N 1
ATOM 732 C CA . MET A 1 93 ? -32.696 135.195 30.046 1.00 42.54 93 MET A CA 1
ATOM 733 C C . MET A 1 93 ? -33.116 135.954 31.331 1.00 42.88 93 MET A C 1
ATOM 734 O O . MET A 1 93 ? -33.106 135.392 32.404 1.00 42.10 93 MET A O 1
ATOM 739 N N . THR A 1 94 ? -33.474 137.227 31.176 1.00 46.92 94 THR A N 1
ATOM 740 C CA . THR A 1 94 ? -33.965 138.084 32.251 1.00 45.26 94 THR A CA 1
ATOM 741 C C . THR A 1 94 ? -35.293 137.533 32.793 1.00 48.71 94 THR A C 1
ATOM 742 O O . THR A 1 94 ? -35.418 137.331 33.999 1.00 45.49 94 THR A O 1
ATOM 746 N N . GLU A 1 95 ? -36.281 137.296 31.921 1.00 41.16 95 GLU A N 1
ATOM 747 C CA . GLU A 1 95 ? -37.611 136.918 32.384 1.00 38.01 95 GLU A CA 1
ATOM 748 C C . GLU A 1 95 ? -37.810 135.448 32.576 1.00 41.32 95 GLU A C 1
ATOM 749 O O . GLU A 1 95 ? -38.846 135.047 33.110 1.00 44.99 95 GLU A O 1
ATOM 755 N N . LYS A 1 96 ? -36.800 134.644 32.237 1.00 42.08 96 LYS A N 1
ATOM 756 C CA . LYS A 1 96 ? -36.873 133.189 32.345 1.00 48.03 96 LYS A CA 1
ATOM 757 C C . LYS A 1 96 ? -38.104 132.568 31.640 1.00 48.50 96 LYS A C 1
ATOM 758 O O . LYS A 1 96 ? -38.645 131.554 32.079 1.00 48.75 96 LYS A O 1
ATOM 764 N N . ARG A 1 97 ? -38.528 133.186 30.549 1.00 45.45 97 ARG A N 1
ATOM 765 C CA . ARG A 1 97 ? -39.581 132.640 29.721 1.00 42.99 97 ARG A CA 1
ATOM 766 C C . ARG A 1 97 ? -39.379 133.108 28.289 1.00 42.74 97 ARG A C 1
ATOM 767 O O . ARG A 1 97 ? -38.485 133.923 28.002 1.00 33.37 97 ARG A O 1
ATOM 775 N N . ILE A 1 98 ? -40.236 132.624 27.393 1.00 36.47 98 ILE A N 1
ATOM 776 C CA . ILE A 1 98 ? -40.257 133.137 26.046 1.00 32.87 98 ILE A CA 1
ATOM 777 C C . ILE A 1 98 ? -40.977 134.482 25.987 1.00 36.16 98 ILE A C 1
ATOM 778 O O . ILE A 1 98 ? -42.202 134.540 26.208 1.00 35.29 98 ILE A O 1
ATOM 783 N N . VAL A 1 99 ? -40.223 135.563 25.680 1.00 30.18 99 VAL A N 1
ATOM 784 C CA . VAL A 1 99 ? -40.769 136.910 25.706 1.00 32.44 99 VAL A CA 1
ATOM 785 C C . VAL A 1 99 ? -41.192 137.442 24.374 1.00 31.26 99 VAL A C 1
ATOM 786 O O . VAL A 1 99 ? -42.236 138.062 24.249 1.00 31.96 99 VAL A O 1
ATOM 790 N N . ILE A 1 100 ? -40.354 137.216 23.365 1.00 34.33 100 ILE A N 1
ATOM 791 C CA . ILE A 1 100 ? -40.647 137.667 22.013 1.00 32.61 100 ILE A CA 1
ATOM 792 C C . ILE A 1 100 ? -41.188 136.482 21.156 1.00 29.13 100 ILE A C 1
ATOM 793 O O . ILE A 1 100 ? -40.648 135.383 21.182 1.00 28.73 100 ILE A O 1
ATOM 798 N N . THR A 1 101 ? -42.212 136.763 20.383 1.00 29.80 101 THR A N 1
ATOM 799 C CA . THR A 1 101 ? -42.778 135.774 19.470 1.00 29.77 101 THR A CA 1
ATOM 800 C C . THR A 1 101 ? -41.740 135.460 18.369 1.00 31.43 101 THR A C 1
ATOM 801 O O . THR A 1 101 ? -41.182 136.383 17.760 1.00 31.52 101 THR A O 1
ATOM 805 N N . GLU A 1 102 ? -41.510 134.166 18.132 1.00 30.92 102 GLU A N 1
ATOM 806 C CA . GLU A 1 102 ? -40.605 133.717 17.087 1.00 30.00 102 GLU A CA 1
ATOM 807 C C . GLU A 1 102 ? -41.414 133.195 15.899 1.00 28.41 102 GLU A C 1
ATOM 808 O O . GLU A 1 102 ? -42.659 133.151 15.920 1.00 29.83 102 GLU A O 1
ATOM 814 N N . PHE A 1 103 ? -40.685 132.882 14.834 1.00 28.69 103 PHE A N 1
ATOM 815 C CA . PHE A 1 103 ? -41.308 132.471 13.547 1.00 25.74 103 PHE A CA 1
ATOM 816 C C . PHE A 1 103 ? -42.522 131.554 13.781 1.00 24.25 103 PHE A C 1
ATOM 817 O O . PHE A 1 103 ? -43.618 131.854 13.361 1.00 27.69 103 PHE A O 1
ATOM 825 N N . GLY A 1 104 ? -42.318 130.492 14.514 1.00 25.54 104 GLY A N 1
ATOM 826 C CA . GLY A 1 104 ? -43.395 129.509 14.789 1.00 29.22 104 GLY A CA 1
ATOM 827 C C . GLY A 1 104 ? -43.716 129.261 16.271 1.00 31.80 104 GLY A C 1
ATOM 828 O O . GLY A 1 104 ? -44.204 128.185 16.635 1.00 28.97 104 GLY A O 1
ATOM 829 N N . THR A 1 105 ? -43.451 130.248 17.130 1.00 30.75 105 THR A N 1
ATOM 830 C CA . THR A 1 105 ? -43.736 130.093 18.579 1.00 31.23 105 THR A CA 1
ATOM 831 C C . THR A 1 105 ? -44.257 131.422 19.110 1.00 33.99 105 THR A C 1
ATOM 832 O O . THR A 1 105 ? -43.511 132.420 19.147 1.00 31.87 105 THR A O 1
ATOM 836 N N A CYS A 1 106 ? -45.539 131.447 19.474 0.50 34.10 106 CYS A N 1
ATOM 837 N N B CYS A 1 106 ? -45.533 131.442 19.484 0.50 35.62 106 CYS A N 1
ATOM 838 C CA A CYS A 1 106 ? -46.145 132.623 20.085 0.50 36.38 106 CYS A CA 1
ATOM 839 C CA B CYS A 1 106 ? -46.141 132.601 20.115 0.50 38.88 106 CYS A CA 1
ATOM 840 C C A CYS A 1 106 ? -45.656 132.740 21.517 0.50 35.04 106 CYS A C 1
ATOM 841 C C B CYS A 1 106 ? -45.633 132.732 21.526 0.50 36.44 106 CYS A C 1
ATOM 842 O O A CYS A 1 106 ? -45.607 131.751 22.231 0.50 32.36 106 CYS A O 1
ATOM 843 O O B CYS A 1 106 ? -45.581 131.750 22.248 0.50 33.90 106 CYS A O 1
ATOM 848 N N . ALA A 1 107 ? -45.263 133.943 21.916 1.00 38.17 107 ALA A N 1
ATOM 849 C CA . ALA A 1 107 ? -44.900 134.208 23.318 1.00 40.96 107 ALA A CA 1
ATOM 850 C C . ALA A 1 107 ? -46.181 134.604 24.062 1.00 48.62 107 ALA A C 1
ATOM 851 O O . ALA A 1 107 ? -47.036 135.318 23.505 1.00 50.00 107 ALA A O 1
ATOM 853 N N . PHE A 1 108 ? -46.343 134.144 25.297 1.00 60.46 108 PHE A N 1
ATOM 854 C CA . PHE A 1 108 ? -47.522 134.552 26.085 1.00 67.17 108 PHE A CA 1
ATOM 855 C C . PHE A 1 108 ? -47.149 135.380 27.299 1.00 65.50 108 PHE A C 1
ATOM 856 O O . PHE A 1 108 ? -46.940 136.581 27.157 1.00 64.67 108 PHE A O 1
ATOM 864 N N . GLU A 1 127 ? -43.761 143.747 18.962 1.00 38.47 127 GLU A N 1
ATOM 865 C CA . GLU A 1 127 ? -42.350 143.443 19.130 1.00 40.82 127 GLU A CA 1
ATOM 866 C C . GLU A 1 127 ? -41.850 142.334 18.156 1.00 37.41 127 GLU A C 1
ATOM 867 O O . GLU A 1 127 ? -41.986 141.127 18.405 1.00 34.71 127 GLU A O 1
ATOM 873 N N . VAL A 1 128 ? -41.203 142.794 17.108 1.00 34.87 128 VAL A N 1
ATOM 874 C CA . VAL A 1 128 ? -40.656 141.941 16.038 1.00 34.32 128 VAL A CA 1
ATOM 875 C C . VAL A 1 128 ? -39.384 141.273 16.514 1.00 33.74 128 VAL A C 1
ATOM 876 O O . VAL A 1 128 ? -38.540 141.894 17.163 1.00 32.87 128 VAL A O 1
ATOM 880 N N . THR A 1 129 ? -39.228 139.975 16.235 1.00 30.06 129 THR A N 1
ATOM 881 C CA . THR A 1 129 ? -38.054 139.263 16.680 1.00 28.20 129 THR A CA 1
ATOM 882 C C . THR A 1 129 ? -36.766 139.766 15.983 1.00 28.13 129 THR A C 1
ATOM 883 O O . THR A 1 129 ? -36.786 140.196 14.827 1.00 29.59 129 THR A O 1
ATOM 887 N N . ASP A 1 130 ? -35.683 139.754 16.748 1.00 29.53 130 ASP A N 1
ATOM 888 C CA . ASP A 1 130 ? -34.350 140.081 16.267 1.00 29.10 130 ASP A CA 1
ATOM 889 C C . ASP A 1 130 ? -33.441 138.889 16.474 1.00 26.75 130 ASP A C 1
ATOM 890 O O . ASP A 1 130 ? -32.222 139.020 16.472 1.00 30.28 130 ASP A O 1
ATOM 895 N N . ASN A 1 131 ? -34.030 137.704 16.631 1.00 27.82 131 ASN A N 1
ATOM 896 C CA . ASN A 1 131 ? -33.278 136.452 16.770 1.00 27.58 131 ASN A CA 1
ATOM 897 C C . ASN A 1 131 ? -32.493 136.111 15.459 1.00 31.68 131 ASN A C 1
ATOM 898 O O . ASN A 1 131 ? -33.067 135.515 14.528 1.00 28.48 131 ASN A O 1
ATOM 903 N N . ALA A 1 132 ? -31.213 136.488 15.423 1.00 26.57 132 ALA A N 1
ATOM 904 C CA . ALA A 1 132 ? -30.391 136.509 14.178 1.00 28.46 132 ALA A CA 1
ATOM 905 C C . ALA A 1 132 ? -29.739 135.155 13.923 1.00 26.02 132 ALA A C 1
ATOM 906 O O . ALA A 1 132 ? -28.527 134.996 13.900 1.00 26.64 132 ALA A O 1
ATOM 908 N N . LEU A 1 133 ? -30.578 134.135 13.748 1.00 24.12 133 LEU A N 1
ATOM 909 C CA . LEU A 1 133 ? -30.072 132.777 13.695 1.00 24.80 133 LEU A CA 1
ATOM 910 C C . LEU A 1 133 ? -29.683 132.237 12.285 1.00 24.32 133 LEU A C 1
ATOM 911 O O . LEU A 1 133 ? -29.236 131.118 12.161 1.00 26.39 133 LEU A O 1
ATOM 916 N N . VAL A 1 134 ? -29.810 133.063 11.267 1.00 26.36 134 VAL A N 1
ATOM 917 C CA . VAL A 1 134 ? -29.771 132.591 9.878 1.00 25.29 134 VAL A CA 1
ATOM 918 C C . VAL A 1 134 ? -28.441 132.758 9.173 1.00 27.36 134 VAL A C 1
ATOM 919 O O . VAL A 1 134 ? -27.940 131.793 8.570 1.00 27.35 134 VAL A O 1
ATOM 923 N N . ASN A 1 135 ? -27.879 133.972 9.189 1.00 23.48 135 ASN A N 1
ATOM 924 C CA . ASN A 1 135 ? -26.655 134.240 8.426 1.00 23.73 135 ASN A CA 1
ATOM 925 C C . ASN A 1 135 ? -25.875 135.407 9.046 1.00 25.41 135 ASN A C 1
ATOM 926 O O . ASN A 1 135 ? -26.344 136.052 9.997 1.00 23.14 135 ASN A O 1
ATOM 931 N N . ILE A 1 136 ? -24.671 135.592 8.535 1.00 26.47 136 ILE A N 1
ATOM 932 C CA . ILE A 1 136 ? -23.772 136.685 8.924 1.00 26.88 136 ILE A CA 1
ATOM 933 C C . ILE A 1 136 ? -23.146 137.237 7.657 1.00 29.69 136 ILE A C 1
ATOM 934 O O . ILE A 1 136 ? -22.765 136.451 6.753 1.00 26.72 136 ILE A O 1
ATOM 939 N N . TYR A 1 137 ? -23.135 138.573 7.518 1.00 27.67 137 TYR A N 1
ATOM 940 C CA . TYR A 1 137 ? -22.525 139.204 6.369 1.00 28.27 137 TYR A CA 1
ATOM 941 C C . TYR A 1 137 ? -21.810 140.528 6.664 1.00 30.19 137 TYR A C 1
ATOM 942 O O . TYR A 1 137 ? -22.164 141.219 7.623 1.00 28.43 137 TYR A O 1
ATOM 951 N N . PRO A 1 138 ? -20.837 140.882 5.813 1.00 30.04 138 PRO A N 1
ATOM 952 C CA . PRO A 1 138 ? -20.074 142.137 5.996 1.00 29.98 138 PRO A CA 1
ATOM 953 C C . PRO A 1 138 ? -20.783 143.353 5.442 1.00 31.73 138 PRO A C 1
ATOM 954 O O . PRO A 1 138 ? -21.414 143.311 4.380 1.00 30.46 138 PRO A O 1
ATOM 958 N N . VAL A 1 139 ? -20.688 144.454 6.176 1.00 29.65 139 VAL A N 1
ATOM 959 C CA . VAL A 1 139 ? -21.085 145.768 5.676 1.00 31.22 139 VAL A CA 1
ATOM 960 C C . VAL A 1 139 ? -19.941 146.719 6.117 1.00 35.02 139 VAL A C 1
ATOM 961 O O . VAL A 1 139 ? -19.642 146.780 7.309 1.00 35.05 139 VAL A O 1
ATOM 965 N N . GLY A 1 140 ? -19.294 147.410 5.179 1.00 36.91 140 GLY A N 1
ATOM 966 C CA . GLY A 1 140 ? -18.118 148.235 5.491 1.00 37.26 140 GLY A CA 1
ATOM 967 C C . GLY A 1 140 ? -17.090 147.354 6.157 1.00 37.80 140 GLY A C 1
ATOM 968 O O . GLY A 1 140 ? -16.769 146.274 5.656 1.00 34.21 140 GLY A O 1
ATOM 969 N N . GLU A 1 141 ? -16.628 147.755 7.339 1.00 40.08 141 GLU A N 1
ATOM 970 C CA . GLU A 1 141 ? -15.681 146.939 8.123 1.00 40.25 141 GLU A CA 1
ATOM 971 C C . GLU A 1 141 ? -16.360 146.133 9.227 1.00 35.93 141 GLU A C 1
ATOM 972 O O . GLU A 1 141 ? -15.704 145.511 10.049 1.00 38.47 141 GLU A O 1
ATOM 978 N N . ASP A 1 142 ? -17.685 146.153 9.229 1.00 31.90 142 ASP A N 1
ATOM 979 C CA . ASP A 1 142 ? -18.493 145.511 10.259 1.00 32.46 142 ASP A CA 1
ATOM 980 C C . ASP A 1 142 ? -19.098 144.169 9.738 1.00 32.26 142 ASP A C 1
ATOM 981 O O . ASP A 1 142 ? -19.166 143.929 8.521 1.00 30.41 142 ASP A O 1
ATOM 986 N N . TYR A 1 143 ? -19.548 143.356 10.681 1.00 31.11 143 TYR A N 1
ATOM 987 C CA . TYR A 1 143 ? -20.249 142.097 10.413 1.00 29.37 143 TYR A CA 1
ATOM 988 C C . TYR A 1 143 ? -21.579 142.119 11.149 1.00 32.30 143 TYR A C 1
ATOM 989 O O . TYR A 1 143 ? -21.630 142.529 12.325 1.00 28.85 143 TYR A O 1
ATOM 998 N N . TYR A 1 144 ? -22.646 141.700 10.442 1.00 28.15 144 TYR A N 1
ATOM 999 C CA . TYR A 1 144 ? -23.986 141.630 10.974 1.00 27.67 144 TYR A CA 1
ATOM 1000 C C . TYR A 1 144 ? -24.550 140.227 10.871 1.00 29.64 144 TYR A C 1
ATOM 1001 O O . TYR A 1 144 ? -24.466 139.611 9.789 1.00 26.22 144 TYR A O 1
ATOM 1010 N N . ALA A 1 145 ? -25.055 139.714 11.992 1.00 26.38 145 ALA A N 1
ATOM 1011 C CA . ALA A 1 145 ? -25.885 138.516 12.012 1.00 25.89 145 ALA A CA 1
ATOM 1012 C C . ALA A 1 145 ? -27.294 138.943 11.697 1.00 26.08 145 ALA A C 1
ATOM 1013 O O . ALA A 1 145 ? -27.710 140.089 11.988 1.00 26.39 145 ALA A O 1
ATOM 1015 N N . CYS A 1 146 ? -28.054 138.057 11.040 1.00 24.70 146 CYS A N 1
ATOM 1016 C CA . CYS A 1 146 ? -29.373 138.415 10.649 1.00 23.20 146 CYS A CA 1
ATOM 1017 C C . CYS A 1 146 ? -30.358 137.257 10.729 1.00 25.00 146 CYS A C 1
ATOM 1018 O O . CYS A 1 146 ? -29.968 136.087 10.782 1.00 23.66 146 CYS A O 1
ATOM 1021 N N . THR A 1 147 ? -31.627 137.647 10.731 1.00 26.05 147 THR A N 1
ATOM 1022 C CA . THR A 1 147 ? -32.741 136.763 10.364 1.00 26.38 147 THR A CA 1
ATOM 1023 C C . THR A 1 147 ? -33.321 137.426 9.133 1.00 24.38 147 THR A C 1
ATOM 1024 O O . THR A 1 147 ? -32.569 137.818 8.279 1.00 26.89 147 THR A O 1
ATOM 1028 N N . GLU A 1 148 ? -34.629 137.602 9.041 1.00 23.24 148 GLU A N 1
ATOM 1029 C CA . GLU A 1 148 ? -35.289 138.188 7.911 1.00 24.58 148 GLU A CA 1
ATOM 1030 C C . GLU A 1 148 ? -36.174 139.355 8.259 1.00 23.81 148 GLU A C 1
ATOM 1031 O O . GLU A 1 148 ? -36.958 139.810 7.439 1.00 24.85 148 GLU A O 1
ATOM 1037 N N . THR A 1 149 ? -36.003 139.898 9.469 1.00 27.43 149 THR A N 1
ATOM 1038 C CA . THR A 1 149 ? -36.805 141.033 9.865 1.00 27.13 149 THR A CA 1
ATOM 1039 C C . THR A 1 149 ? -36.065 142.355 9.627 1.00 30.55 149 THR A C 1
ATOM 1040 O O . THR A 1 149 ? -35.047 142.399 8.940 1.00 28.25 149 THR A O 1
ATOM 1044 N N . ASN A 1 150 ? -36.596 143.434 10.210 1.00 31.21 150 ASN A N 1
ATOM 1045 C CA . ASN A 1 150 ? -35.971 144.763 10.172 1.00 30.78 150 ASN A CA 1
ATOM 1046 C C . ASN A 1 150 ? -34.757 144.930 11.072 1.00 29.32 150 ASN A C 1
ATOM 1047 O O . ASN A 1 150 ? -34.031 145.906 10.936 1.00 32.66 150 ASN A O 1
ATOM 1052 N N . PHE A 1 151 ? -34.518 143.974 11.962 1.00 28.78 151 PHE A N 1
ATOM 1053 C CA . PHE A 1 151 ? -33.384 143.993 12.882 1.00 29.27 151 PHE A CA 1
ATOM 1054 C C . PHE A 1 151 ? -32.237 143.094 12.495 1.00 31.20 151 PHE A C 1
ATOM 1055 O O . PHE A 1 151 ? -32.411 141.869 12.371 1.00 30.53 151 PHE A O 1
ATOM 1063 N N . ILE A 1 152 ? -31.053 143.688 12.390 1.00 27.70 152 ILE A N 1
ATOM 1064 C CA . ILE A 1 152 ? -29.823 142.948 12.256 1.00 29.54 152 ILE A CA 1
ATOM 1065 C C . ILE A 1 152 ? -28.913 143.299 13.424 1.00 31.30 152 ILE A C 1
ATOM 1066 O O . ILE A 1 152 ? -29.087 144.350 14.041 1.00 30.94 152 ILE A O 1
ATOM 1071 N N . THR A 1 153 ? -27.987 142.413 13.737 1.00 26.94 153 THR A N 1
ATOM 1072 C CA . THR A 1 153 ? -27.204 142.516 14.955 1.00 29.16 153 THR A CA 1
ATOM 1073 C C . THR A 1 153 ? -25.731 142.564 14.616 1.00 31.21 153 THR A C 1
ATOM 1074 O O . THR A 1 153 ? -25.141 141.581 14.108 1.00 30.73 153 THR A O 1
ATOM 1078 N N . LYS A 1 154 ? -25.110 143.712 14.907 1.00 26.81 154 LYS A N 1
ATOM 1079 C CA . LYS A 1 154 ? -23.656 143.823 14.771 1.00 28.28 154 LYS A CA 1
ATOM 1080 C C . LYS A 1 154 ? -22.948 142.939 15.767 1.00 29.22 154 LYS A C 1
ATOM 1081 O O . LYS A 1 154 ? -23.271 142.928 16.973 1.00 30.48 154 LYS A O 1
ATOM 1087 N N . VAL A 1 155 ? -21.984 142.167 15.271 1.00 26.85 155 VAL A N 1
ATOM 1088 C CA . VAL A 1 155 ? -21.232 141.247 16.075 1.00 28.05 155 VAL A CA 1
ATOM 1089 C C . VAL A 1 155 ? -19.744 141.377 15.804 1.00 29.04 155 VAL A C 1
ATOM 1090 O O . VAL A 1 155 ? -19.334 141.786 14.711 1.00 28.67 155 VAL A O 1
ATOM 1094 N N . ASN A 1 156 ? -18.942 140.988 16.792 1.00 29.07 156 ASN A N 1
ATOM 1095 C CA . ASN A 1 156 ? -17.492 140.987 16.673 1.00 32.56 156 ASN A CA 1
ATOM 1096 C C . ASN A 1 156 ? -17.013 139.662 16.129 1.00 31.77 156 ASN A C 1
ATOM 1097 O O . ASN A 1 156 ? -17.169 138.630 16.782 1.00 29.99 156 ASN A O 1
ATOM 1102 N N . PRO A 1 157 ? -16.388 139.680 14.935 1.00 32.75 157 PRO A N 1
ATOM 1103 C CA . PRO A 1 157 ? -16.058 138.396 14.281 1.00 33.14 157 PRO A CA 1
ATOM 1104 C C . PRO A 1 157 ? -14.893 137.675 14.929 1.00 35.70 157 PRO A C 1
ATOM 1105 O O . PRO A 1 157 ? -14.689 136.490 14.674 1.00 33.93 157 PRO A O 1
ATOM 1109 N N . GLU A 1 158 ? -14.153 138.377 15.803 1.00 35.41 158 GLU A N 1
ATOM 1110 C CA . GLU A 1 158 ? -12.987 137.772 16.495 1.00 36.67 158 GLU A CA 1
ATOM 1111 C C . GLU A 1 158 ? -13.379 137.170 17.808 1.00 32.00 158 GLU A C 1
ATOM 1112 O O . GLU A 1 158 ? -12.961 136.073 18.122 1.00 34.60 158 GLU A O 1
ATOM 1118 N N . THR A 1 159 ? -14.152 137.891 18.605 1.00 31.34 159 THR A N 1
ATOM 1119 C CA . THR A 1 159 ? -14.495 137.407 19.938 1.00 32.68 159 THR A CA 1
ATOM 1120 C C . THR A 1 159 ? -15.921 136.811 20.013 1.00 33.67 159 THR A C 1
ATOM 1121 O O . THR A 1 159 ? -16.262 136.184 21.003 1.00 33.57 159 THR A O 1
ATOM 1125 N N . LEU A 1 160 ? -16.746 137.091 19.006 1.00 30.45 160 LEU A N 1
ATOM 1126 C CA . LEU A 1 160 ? -18.156 136.666 18.915 1.00 31.71 160 LEU A CA 1
ATOM 1127 C C . LEU A 1 160 ? -19.056 137.429 19.875 1.00 34.57 160 LEU A C 1
ATOM 1128 O O . LEU A 1 160 ? -20.228 137.042 20.088 1.00 31.31 160 LEU A O 1
ATOM 1133 N N . GLU A 1 161 ? -18.556 138.557 20.394 1.00 33.16 161 GLU A N 1
ATOM 1134 C CA . GLU A 1 161 ? -19.364 139.400 21.265 1.00 36.65 161 GLU A CA 1
ATOM 1135 C C . GLU A 1 161 ? -20.434 140.090 20.447 1.00 31.26 161 GLU A C 1
ATOM 1136 O O . GLU A 1 161 ? -20.248 140.387 19.260 1.00 32.79 161 GLU A O 1
ATOM 1142 N N . THR A 1 162 ? -21.563 140.364 21.076 1.00 26.96 162 THR A N 1
ATOM 1143 C CA . THR A 1 162 ? -22.607 141.120 20.441 1.00 28.31 162 THR A CA 1
ATOM 1144 C C . THR A 1 162 ? -22.368 142.617 20.644 1.00 35.27 162 THR A C 1
ATOM 1145 O O . THR A 1 162 ? -22.169 143.046 21.782 1.00 33.28 162 THR A O 1
ATOM 1149 N N . ILE A 1 163 ? -22.460 143.425 19.591 1.00 32.70 163 ILE A N 1
ATOM 1150 C CA . ILE A 1 163 ? -22.114 144.844 19.694 1.00 32.35 163 ILE A CA 1
ATOM 1151 C C . ILE A 1 163 ? -23.344 145.697 19.765 1.00 34.23 163 ILE A C 1
ATOM 1152 O O . ILE A 1 163 ? -23.499 146.518 20.674 1.00 32.99 163 ILE A O 1
ATOM 1157 N N . LYS A 1 164 ? -24.232 145.553 18.809 1.00 32.13 164 LYS A N 1
ATOM 1158 C CA . LYS A 1 164 ? -25.457 146.341 18.839 1.00 33.04 164 LYS A CA 1
ATOM 1159 C C . LYS A 1 164 ? -26.534 145.808 17.915 1.00 36.39 164 LYS A C 1
ATOM 1160 O O . LYS A 1 164 ? -26.250 145.081 16.951 1.00 32.88 164 LYS A O 1
ATOM 1166 N N . GLN A 1 165 ? -27.752 146.271 18.187 1.00 37.13 165 GLN A N 1
ATOM 1167 C CA . GLN A 1 165 ? -28.903 146.085 17.316 1.00 35.44 165 GLN A CA 1
ATOM 1168 C C . GLN A 1 165 ? -29.070 147.249 16.400 1.00 36.95 165 GLN A C 1
ATOM 1169 O O . GLN A 1 165 ? -29.006 148.378 16.844 1.00 33.93 165 GLN A O 1
ATOM 1175 N N . VAL A 1 166 ? -29.343 146.984 15.116 1.00 28.12 166 VAL A N 1
ATOM 1176 C CA . VAL A 1 166 ? -29.632 147.981 14.122 1.00 31.79 166 VAL A CA 1
ATOM 1177 C C . VAL A 1 166 ? -31.004 147.711 13.549 1.00 34.08 166 VAL A C 1
ATOM 1178 O O . VAL A 1 166 ? -31.357 146.555 13.175 1.00 33.27 166 VAL A O 1
ATOM 1182 N N . ASP A 1 167 ? -31.786 148.767 13.473 1.00 34.88 167 ASP A N 1
ATOM 1183 C CA . ASP A 1 167 ? -33.109 148.719 12.919 1.00 35.72 167 ASP A CA 1
ATOM 1184 C C . ASP A 1 167 ? -33.080 149.360 11.564 1.00 40.08 167 ASP A C 1
ATOM 1185 O O . ASP A 1 167 ? -32.943 150.588 11.440 1.00 41.33 167 ASP A O 1
ATOM 1190 N N . LEU A 1 168 ? -33.231 148.536 10.515 1.00 36.88 168 LEU A N 1
ATOM 1191 C CA . LEU A 1 168 ? -33.118 149.036 9.148 1.00 34.38 168 LEU A CA 1
ATOM 1192 C C . LEU A 1 168 ? -34.185 150.046 8.865 1.00 35.67 168 LEU A C 1
ATOM 1193 O O . LEU A 1 168 ? -34.007 150.901 7.993 1.00 35.31 168 LEU A O 1
ATOM 1198 N N . CYS A 1 169 ? -35.318 149.940 9.554 1.00 37.93 169 CYS A N 1
ATOM 1199 C CA . CYS A 1 169 ? -36.396 150.930 9.405 1.00 41.64 169 CYS A CA 1
ATOM 1200 C C . CYS A 1 169 ? -35.991 152.372 9.791 1.00 39.68 169 CYS A C 1
ATOM 1201 O O . CYS A 1 169 ? -36.616 153.297 9.336 1.00 45.80 169 CYS A O 1
ATOM 1204 N N . ASN A 1 170 ? -34.964 152.529 10.612 1.00 44.01 170 ASN A N 1
ATOM 1205 C CA . ASN A 1 170 ? -34.362 153.847 10.902 1.00 48.53 170 ASN A CA 1
ATOM 1206 C C . ASN A 1 170 ? -33.691 154.453 9.685 1.00 57.54 170 ASN A C 1
ATOM 1207 O O . ASN A 1 170 ? -33.336 155.632 9.724 1.00 67.12 170 ASN A O 1
ATOM 1212 N N . TYR A 1 171 ? -33.468 153.643 8.638 1.00 50.82 171 TYR A N 1
ATOM 1213 C CA . TYR A 1 171 ? -32.672 154.059 7.486 1.00 43.08 171 TYR A CA 1
ATOM 1214 C C . TYR A 1 171 ? -33.382 153.970 6.163 1.00 42.83 171 TYR A C 1
ATOM 1215 O O . TYR A 1 171 ? -33.163 154.816 5.308 1.00 44.20 171 TYR A O 1
ATOM 1224 N N . VAL A 1 172 ? -34.249 152.973 5.971 1.00 40.87 172 VAL A N 1
ATOM 1225 C CA . VAL A 1 172 ? -34.938 152.795 4.684 1.00 37.16 172 VAL A CA 1
ATOM 1226 C C . VAL A 1 172 ? -36.327 152.234 4.812 1.00 35.14 172 VAL A C 1
ATOM 1227 O O . VAL A 1 172 ? -36.697 151.659 5.833 1.00 38.33 172 VAL A O 1
ATOM 1231 N N . SER A 1 173 ? -37.096 152.409 3.757 1.00 34.94 173 SER A N 1
ATOM 1232 C CA . SER A 1 173 ? -38.475 152.003 3.743 1.00 41.78 173 SER A CA 1
ATOM 1233 C C . SER A 1 173 ? -38.624 150.499 3.384 1.00 45.02 173 SER A C 1
ATOM 1234 O O . SER A 1 173 ? -38.974 150.155 2.267 1.00 45.84 173 SER A O 1
ATOM 1237 N N . VAL A 1 174 ? -38.325 149.622 4.334 1.00 40.95 174 VAL A N 1
ATOM 1238 C CA . VAL A 1 174 ? -38.680 148.207 4.201 1.00 41.73 174 VAL A CA 1
ATOM 1239 C C . VAL A 1 174 ? -39.224 147.689 5.503 1.00 39.09 174 VAL A C 1
ATOM 1240 O O . VAL A 1 174 ? -38.929 148.237 6.555 1.00 46.19 174 VAL A O 1
ATOM 1244 N N . ASN A 1 175 ? -40.000 146.614 5.430 1.00 40.71 175 ASN A N 1
ATOM 1245 C CA . ASN A 1 175 ? -40.489 145.915 6.642 1.00 40.26 175 ASN A CA 1
ATOM 1246 C C . ASN A 1 175 ? -39.597 144.797 7.147 1.00 37.62 175 ASN A C 1
ATOM 1247 O O . ASN A 1 175 ? -39.678 144.402 8.291 1.00 35.88 175 ASN A O 1
ATOM 1252 N N . GLY A 1 176 ? -38.724 144.313 6.275 1.00 34.33 176 GLY A N 1
ATOM 1253 C CA . GLY A 1 176 ? -37.753 143.328 6.606 1.00 31.72 176 GLY A CA 1
ATOM 1254 C C . GLY A 1 176 ? -36.743 143.284 5.460 1.00 27.49 176 GLY A C 1
ATOM 1255 O O . GLY A 1 176 ? -36.880 144.017 4.507 1.00 28.21 176 GLY A O 1
ATOM 1256 N N . ALA A 1 177 ? -35.749 142.436 5.574 1.00 27.52 177 ALA A N 1
ATOM 1257 C CA . ALA A 1 177 ? -34.824 142.225 4.468 1.00 28.74 177 ALA A CA 1
ATOM 1258 C C . ALA A 1 177 ? -34.315 140.798 4.591 1.00 26.17 177 ALA A C 1
ATOM 1259 O O . ALA A 1 177 ? -34.238 140.243 5.703 1.00 28.13 177 ALA A O 1
ATOM 1261 N N . THR A 1 178 ? -33.933 140.192 3.463 1.00 26.47 178 THR A N 1
ATOM 1262 C CA . THR A 1 178 ? -33.553 138.780 3.485 1.00 23.91 178 THR A CA 1
ATOM 1263 C C . THR A 1 178 ? -32.264 138.571 4.202 1.00 25.63 178 THR A C 1
ATOM 1264 O O . THR A 1 178 ? -31.486 139.509 4.442 1.00 26.64 178 THR A O 1
ATOM 1268 N N . ALA A 1 179 ? -32.005 137.312 4.518 1.00 23.79 179 ALA A N 1
ATOM 1269 C CA . ALA A 1 179 ? -30.711 136.882 5.022 1.00 22.74 179 ALA A CA 1
ATOM 1270 C C . ALA A 1 179 ? -29.693 136.570 3.925 1.00 23.85 179 ALA A C 1
ATOM 1271 O O . ALA A 1 179 ? -28.607 136.037 4.211 1.00 24.11 179 ALA A O 1
ATOM 1273 N N . HIS A 1 180 ? -30.009 136.937 2.684 1.00 23.52 180 HIS A N 1
ATOM 1274 C CA . HIS A 1 180 ? -29.128 136.687 1.551 1.00 23.13 180 HIS A CA 1
ATOM 1275 C C . HIS A 1 180 ? -28.855 137.936 0.708 1.00 23.83 180 HIS A C 1
ATOM 1276 O O . HIS A 1 180 ? -29.148 137.977 -0.492 1.00 24.10 180 HIS A O 1
ATOM 1283 N N . PRO A 1 181 ? -28.252 138.956 1.320 1.00 23.87 181 PRO A N 1
ATOM 1284 C CA . PRO A 1 181 ? -27.815 140.084 0.498 1.00 24.22 181 PRO A CA 1
ATOM 1285 C C . PRO A 1 181 ? -26.749 139.617 -0.480 1.00 22.34 181 PRO A C 1
ATOM 1286 O O . PRO A 1 181 ? -25.978 138.710 -0.164 1.00 24.10 181 PRO A O 1
ATOM 1290 N N . HIS A 1 182 ? -26.673 140.255 -1.625 1.00 21.82 182 HIS A N 1
ATOM 1291 C CA . HIS A 1 182 ? -25.536 140.104 -2.492 1.00 23.07 182 HIS A CA 1
ATOM 1292 C C . HIS A 1 182 ? -24.500 141.178 -2.149 1.00 26.84 182 HIS A C 1
ATOM 1293 O O . HIS A 1 182 ? -24.847 142.309 -1.809 1.00 28.88 182 HIS A O 1
ATOM 1300 N N . ILE A 1 183 ? -23.243 140.828 -2.314 1.00 26.16 183 ILE A N 1
ATOM 1301 C CA . ILE A 1 183 ? -22.143 141.705 -1.982 1.00 29.42 183 ILE A CA 1
ATOM 1302 C C . ILE A 1 183 ? -21.227 141.777 -3.200 1.00 30.87 183 ILE A C 1
ATOM 1303 O O . ILE A 1 183 ? -20.652 140.769 -3.604 1.00 29.49 183 ILE A O 1
ATOM 1308 N N . GLU A 1 184 ? -21.100 142.958 -3.778 1.00 30.43 184 GLU A N 1
ATOM 1309 C CA . GLU A 1 184 ? -20.197 143.184 -4.915 1.00 31.65 184 GLU A CA 1
ATOM 1310 C C . GLU A 1 184 ? -18.725 143.228 -4.476 1.00 30.75 184 GLU A C 1
ATOM 1311 O O . GLU A 1 184 ? -18.414 143.253 -3.274 1.00 27.14 184 GLU A O 1
ATOM 1317 N N . ASN A 1 185 ? -17.816 143.150 -5.443 1.00 30.52 185 ASN A N 1
ATOM 1318 C CA . ASN A 1 185 ? -16.408 143.021 -5.090 1.00 33.56 185 ASN A CA 1
ATOM 1319 C C . ASN A 1 185 ? -15.904 144.292 -4.323 1.00 33.40 185 ASN A C 1
ATOM 1320 O O . ASN A 1 185 ? -15.040 144.192 -3.485 1.00 35.69 185 ASN A O 1
ATOM 1325 N N . ASP A 1 186 ? -16.486 145.454 -4.575 1.00 34.13 186 ASP A N 1
ATOM 1326 C CA . ASP A 1 186 ? -16.088 146.654 -3.837 1.00 40.03 186 ASP A CA 1
ATOM 1327 C C . ASP A 1 186 ? -16.757 146.793 -2.445 1.00 41.11 186 ASP A C 1
ATOM 1328 O O . ASP A 1 186 ? -16.457 147.742 -1.708 1.00 39.24 186 ASP A O 1
ATOM 1333 N N . GLY A 1 187 ? -17.662 145.866 -2.075 1.00 36.50 187 GLY A N 1
ATOM 1334 C CA . GLY A 1 187 ? -18.284 145.880 -0.746 1.00 31.99 187 GLY A CA 1
ATOM 1335 C C . GLY A 1 187 ? -19.675 146.453 -0.691 1.00 29.62 187 GLY A C 1
ATOM 1336 O O . GLY A 1 187 ? -20.342 146.393 0.362 1.00 34.40 187 GLY A O 1
ATOM 1337 N N . THR A 1 188 ? -20.167 146.912 -1.834 1.00 28.62 188 THR A N 1
ATOM 1338 C CA . THR A 1 188 ? -21.519 147.307 -1.981 1.00 29.38 188 THR A CA 1
ATOM 1339 C C . THR A 1 188 ? -22.460 146.134 -1.707 1.00 30.84 188 THR A C 1
ATOM 1340 O O . THR A 1 188 ? -22.214 145.004 -2.198 1.00 28.62 188 THR A O 1
ATOM 1344 N N . VAL A 1 189 ? -23.505 146.406 -0.921 1.00 27.97 189 VAL A N 1
ATOM 1345 C CA . VAL A 1 189 ? -24.469 145.413 -0.480 1.00 28.75 189 VAL A CA 1
ATOM 1346 C C . VAL A 1 189 ? -25.807 145.730 -1.068 1.00 31.41 189 VAL A C 1
ATOM 1347 O O . VAL A 1 189 ? -26.287 146.883 -1.040 1.00 29.83 189 VAL A O 1
ATOM 1351 N N . TYR A 1 190 ? -26.392 144.714 -1.707 1.00 28.01 190 TYR A N 1
ATOM 1352 C CA . TYR A 1 190 ? -27.717 144.820 -2.202 1.00 24.52 190 TYR A CA 1
ATOM 1353 C C . TYR A 1 190 ? -28.610 143.835 -1.445 1.00 23.61 190 TYR A C 1
ATOM 1354 O O . TYR A 1 190 ? -28.190 142.728 -1.155 1.00 24.83 190 TYR A O 1
ATOM 1363 N N . ASN A 1 191 ? -29.837 144.221 -1.160 1.00 25.53 191 ASN A N 1
ATOM 1364 C CA . ASN A 1 191 ? -30.769 143.306 -0.534 1.00 25.87 191 ASN A CA 1
ATOM 1365 C C . ASN A 1 191 ? -32.140 143.642 -1.001 1.00 23.61 191 ASN A C 1
ATOM 1366 O O . ASN A 1 191 ? -32.350 144.636 -1.683 1.00 24.94 191 ASN A O 1
ATOM 1371 N N . ILE A 1 192 ? -33.100 142.771 -0.700 1.00 25.02 192 ILE A N 1
ATOM 1372 C CA . ILE A 1 192 ? -34.500 143.013 -1.045 1.00 23.91 192 ILE A CA 1
ATOM 1373 C C . ILE A 1 192 ? -35.360 142.801 0.196 1.00 23.80 192 ILE A C 1
ATOM 1374 O O . ILE A 1 192 ? -35.039 141.988 1.059 1.00 24.65 192 ILE A O 1
ATOM 1379 N N . GLY A 1 193 ? -36.460 143.527 0.254 1.00 27.68 193 GLY A N 1
ATOM 1380 C CA . GLY A 1 193 ? -37.389 143.419 1.374 1.00 29.81 193 GLY A CA 1
ATOM 1381 C C . GLY A 1 193 ? -38.799 143.807 0.984 1.00 29.36 193 GLY A C 1
ATOM 1382 O O . GLY A 1 193 ? -39.022 144.601 0.074 1.00 29.86 193 GLY A O 1
ATOM 1383 N N . ASN A 1 194 ? -39.761 143.235 1.696 1.00 31.15 194 ASN A N 1
ATOM 1384 C CA . ASN A 1 194 ? -41.147 143.592 1.529 1.00 35.13 194 ASN A CA 1
ATOM 1385 C C . ASN A 1 194 ? -41.289 145.047 2.028 1.00 35.69 194 ASN A C 1
ATOM 1386 O O . ASN A 1 194 ? -40.673 145.414 3.039 1.00 34.66 194 ASN A O 1
ATOM 1391 N N A CYS A 1 195 ? -42.080 145.836 1.325 0.50 37.52 195 CYS A N 1
ATOM 1392 N N B CYS A 1 195 ? -42.067 145.849 1.317 0.50 37.87 195 CYS A N 1
ATOM 1393 C CA A CYS A 1 195 ? -42.518 147.116 1.834 0.50 45.13 195 CYS A CA 1
ATOM 1394 C CA B CYS A 1 195 ? -42.492 147.151 1.816 0.50 45.16 195 CYS A CA 1
ATOM 1395 C C A CYS A 1 195 ? -44.025 147.136 1.812 0.50 51.99 195 CYS A C 1
ATOM 1396 C C B CYS A 1 195 ? -44.017 147.176 1.805 0.50 52.23 195 CYS A C 1
ATOM 1397 O O A CYS A 1 195 ? -44.633 147.121 0.744 0.50 49.07 195 CYS A O 1
ATOM 1398 O O B CYS A 1 195 ? -44.630 147.156 0.741 0.50 49.40 195 CYS A O 1
ATOM 1403 N N . PHE A 1 196 ? -44.615 147.174 3.008 1.00 62.41 196 PHE A N 1
ATOM 1404 C CA . PHE A 1 196 ? -46.091 147.258 3.180 1.00 73.02 196 PHE A CA 1
ATOM 1405 C C . PHE A 1 196 ? -46.601 148.707 2.990 1.00 68.94 196 PHE A C 1
ATOM 1406 O O . PHE A 1 196 ? -46.704 149.489 3.929 1.00 66.38 196 PHE A O 1
ATOM 1414 N N . ILE A 1 202 ? -48.359 147.949 -1.499 1.00 54.29 202 ILE A N 1
ATOM 1415 C CA . ILE A 1 202 ? -47.408 146.909 -1.136 1.00 50.81 202 ILE A CA 1
ATOM 1416 C C . ILE A 1 202 ? -46.430 146.717 -2.333 1.00 47.40 202 ILE A C 1
ATOM 1417 O O . ILE A 1 202 ? -46.844 146.667 -3.486 1.00 53.46 202 ILE A O 1
ATOM 1419 N N . ALA A 1 203 ? -45.124 146.690 -2.069 1.00 44.01 203 ALA A N 1
ATOM 1420 C CA . ALA A 1 203 ? -44.118 146.455 -3.120 1.00 39.58 203 ALA A CA 1
ATOM 1421 C C . ALA A 1 203 ? -42.918 145.725 -2.545 1.00 34.53 203 ALA A C 1
ATOM 1422 O O . ALA A 1 203 ? -42.906 145.374 -1.363 1.00 31.07 203 ALA A O 1
ATOM 1424 N N . TYR A 1 204 ? -41.919 145.455 -3.383 1.00 31.33 204 TYR A N 1
ATOM 1425 C CA . TYR A 1 204 ? -40.656 144.895 -2.895 1.00 30.56 204 TYR A CA 1
ATOM 1426 C C . TYR A 1 204 ? -39.552 145.870 -3.265 1.00 29.49 204 TYR A C 1
ATOM 1427 O O . TYR A 1 204 ? -39.376 146.208 -4.423 1.00 33.66 204 TYR A O 1
ATOM 1436 N N . ASN A 1 205 ? -38.768 146.258 -2.274 1.00 29.57 205 ASN A N 1
ATOM 1437 C CA . ASN A 1 205 ? -37.708 147.245 -2.470 1.00 29.54 205 ASN A CA 1
ATOM 1438 C C . ASN A 1 205 ? -36.337 146.656 -2.435 1.00 24.90 205 ASN A C 1
ATOM 1439 O O . ASN A 1 205 ? -36.021 145.848 -1.569 1.00 28.11 205 ASN A O 1
ATOM 1444 N N . ILE A 1 206 ? -35.502 147.087 -3.372 1.00 26.34 206 ILE A N 1
ATOM 1445 C CA . ILE A 1 206 ? -34.102 146.767 -3.374 1.00 24.62 206 ILE A CA 1
ATOM 1446 C C . ILE A 1 206 ? -33.354 147.881 -2.634 1.00 26.75 206 ILE A C 1
ATOM 1447 O O . ILE A 1 206 ? -33.417 149.045 -3.039 1.00 29.57 206 ILE A O 1
ATOM 1452 N N . VAL A 1 207 ? -32.635 147.474 -1.607 1.00 26.97 207 VAL A N 1
ATOM 1453 C CA . VAL A 1 207 ? -31.793 148.343 -0.819 1.00 31.20 207 VAL A CA 1
ATOM 1454 C C . VAL A 1 207 ? -30.378 148.200 -1.265 1.00 30.81 207 VAL A C 1
ATOM 1455 O O . VAL A 1 207 ? -29.900 147.086 -1.494 1.00 30.83 207 VAL A O 1
ATOM 1459 N N . LYS A 1 208 ? -29.684 149.331 -1.362 1.00 28.84 208 LYS A N 1
ATOM 1460 C CA . LYS A 1 208 ? -28.244 149.381 -1.644 1.00 32.35 208 LYS A CA 1
ATOM 1461 C C . LYS A 1 208 ? -27.508 150.104 -0.538 1.00 34.94 208 LYS A C 1
ATOM 1462 O O . LYS A 1 208 ? -27.912 151.208 -0.139 1.00 31.81 208 LYS A O 1
ATOM 1468 N N . ILE A 1 209 ? -26.484 149.457 -0.022 1.00 32.48 209 ILE A N 1
ATOM 1469 C CA . ILE A 1 209 ? -25.605 149.991 0.988 1.00 34.90 209 ILE A CA 1
ATOM 1470 C C . ILE A 1 209 ? -24.208 150.113 0.401 1.00 38.64 209 ILE A C 1
ATOM 1471 O O . ILE A 1 209 ? -23.646 149.125 -0.086 1.00 34.09 209 ILE A O 1
ATOM 1476 N N . PRO A 1 210 ? -23.625 151.336 0.459 1.00 37.92 210 PRO A N 1
ATOM 1477 C CA . PRO A 1 210 ? -22.371 151.557 -0.229 1.00 35.40 210 PRO A CA 1
ATOM 1478 C C . PRO A 1 210 ? -21.186 151.005 0.493 1.00 31.18 210 PRO A C 1
ATOM 1479 O O . PRO A 1 210 ? -21.263 150.621 1.652 1.00 31.71 210 PRO A O 1
ATOM 1483 N N . PRO A 1 211 ? -20.060 150.892 -0.216 1.00 35.28 211 PRO A N 1
ATOM 1484 C CA . PRO A 1 211 ? -18.826 150.533 0.460 1.00 38.76 211 PRO A CA 1
ATOM 1485 C C . PRO A 1 211 ? -18.441 151.594 1.511 1.00 38.96 211 PRO A C 1
ATOM 1486 O O . PRO A 1 211 ? -18.892 152.719 1.409 1.00 35.80 211 PRO A O 1
ATOM 1490 N N . LEU A 1 212 ? -17.596 151.235 2.467 1.00 43.96 212 LEU A N 1
ATOM 1491 C CA . LEU A 1 212 ? -17.058 152.235 3.401 1.00 48.59 212 LEU A CA 1
ATOM 1492 C C . LEU A 1 212 ? -16.298 153.313 2.615 1.00 47.41 212 LEU A C 1
ATOM 1493 O O . LEU A 1 212 ? -15.519 152.981 1.740 1.00 44.63 212 LEU A O 1
ATOM 1498 N N . GLN A 1 213 ? -16.557 154.578 2.910 1.00 48.67 213 GLN A N 1
ATOM 1499 C CA . GLN A 1 213 ? -15.896 155.696 2.216 1.00 55.75 213 GLN A CA 1
ATOM 1500 C C . GLN A 1 213 ? -14.788 156.324 3.074 1.00 54.60 213 GLN A C 1
ATOM 1501 O O . GLN A 1 213 ? -14.575 155.942 4.231 1.00 53.60 213 GLN A O 1
ATOM 1507 N N . ALA A 1 214 ? -14.076 157.286 2.498 1.00 62.60 214 ALA A N 1
ATOM 1508 C CA . ALA A 1 214 ? -13.014 158.006 3.225 1.00 64.92 214 ALA A CA 1
ATOM 1509 C C . ALA A 1 214 ? -13.541 158.633 4.537 1.00 61.42 214 ALA A C 1
ATOM 1510 O O . ALA A 1 214 ? -12.970 158.420 5.592 1.00 64.47 214 ALA A O 1
ATOM 1512 N N . ASP A 1 215 ? -14.655 159.358 4.469 1.00 63.63 215 ASP A N 1
ATOM 1513 C CA . ASP A 1 215 ? -15.316 159.905 5.670 1.00 64.12 215 ASP A CA 1
ATOM 151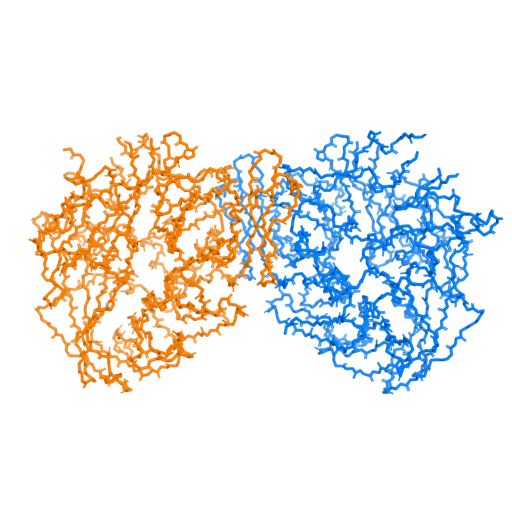4 C C . ASP A 1 215 ? -15.431 158.905 6.811 1.00 62.29 215 ASP A C 1
ATOM 1515 O O . ASP A 1 215 ? -15.569 159.282 7.965 1.00 66.80 215 ASP A O 1
ATOM 1520 N N . LYS A 1 216 ? -15.416 157.621 6.482 1.00 62.81 216 LYS A N 1
ATOM 1521 C CA . LYS A 1 216 ? -15.360 156.558 7.471 1.00 62.87 216 LYS A CA 1
ATOM 1522 C C . LYS A 1 216 ? -16.678 156.357 8.209 1.00 58.39 216 LYS A C 1
ATOM 1523 O O . LYS A 1 216 ? -16.749 155.525 9.112 1.00 56.64 216 LYS A O 1
ATOM 1529 N N . GLU A 1 217 ? -17.723 157.094 7.838 1.00 54.26 217 GLU A N 1
ATOM 1530 C CA . GLU A 1 217 ? -19.006 156.976 8.549 1.00 60.48 217 GLU A CA 1
ATOM 1531 C C . GLU A 1 217 ? -19.770 155.707 8.136 1.00 54.88 217 GLU A C 1
ATOM 1532 O O . GLU A 1 217 ? -19.447 155.049 7.152 1.00 54.46 217 GLU A O 1
ATOM 1538 N N . ASP A 1 218 ? -20.745 155.350 8.945 1.00 51.48 218 ASP A N 1
ATOM 1539 C CA . ASP A 1 218 ? -21.372 154.043 8.853 1.00 49.12 218 ASP A CA 1
ATOM 1540 C C . ASP A 1 218 ? -22.086 153.911 7.519 1.00 38.09 218 ASP A C 1
ATOM 1541 O O . ASP A 1 218 ? -23.026 154.672 7.244 1.00 39.97 218 ASP A O 1
ATOM 1546 N N . PRO A 1 219 ? -21.652 152.947 6.663 1.00 39.29 219 PRO A N 1
ATOM 1547 C CA . PRO A 1 219 ? -22.363 152.810 5.395 1.00 34.76 219 PRO A CA 1
ATOM 1548 C C . PRO A 1 219 ? -23.874 152.609 5.507 1.00 30.79 219 PRO A C 1
ATOM 1549 O O . PRO A 1 219 ? -24.604 153.011 4.588 1.00 33.41 219 PRO A O 1
ATOM 1553 N N . ILE A 1 220 ? -24.378 152.064 6.609 1.00 35.13 220 ILE A N 1
ATOM 1554 C CA . ILE A 1 220 ? -25.844 151.887 6.739 1.00 34.83 220 ILE A CA 1
ATOM 1555 C C . ILE A 1 220 ? -26.572 153.206 6.786 1.00 38.20 220 ILE A C 1
ATOM 1556 O O . ILE A 1 220 ? -27.655 153.317 6.237 1.00 36.95 220 ILE A O 1
ATOM 1561 N N . SER A 1 221 ? -25.938 154.255 7.333 1.00 38.23 221 SER A N 1
ATOM 1562 C CA . SER A 1 221 ? -26.541 155.590 7.258 1.00 40.54 221 SER A CA 1
ATOM 1563 C C . SER A 1 221 ? -26.627 156.146 5.849 1.00 40.47 221 SER A C 1
ATOM 1564 O O . SER A 1 221 ? -27.336 157.132 5.618 1.00 42.29 221 SER A O 1
ATOM 1567 N N . LYS A 1 222 ? -25.950 155.531 4.879 1.00 40.15 222 LYS A N 1
ATOM 1568 C CA . LYS A 1 222 ? -26.095 155.950 3.479 1.00 38.58 222 LYS A CA 1
ATOM 1569 C C . LYS A 1 222 ? -26.940 154.979 2.599 1.00 40.43 222 LYS A C 1
ATOM 1570 O O . LYS A 1 222 ? -26.935 155.066 1.376 1.00 39.67 222 LYS A O 1
ATOM 1576 N N . SER A 1 223 ? -27.676 154.081 3.246 1.00 39.33 223 SER A N 1
ATOM 1577 C CA . SER A 1 223 ? -28.613 153.162 2.582 1.00 37.92 223 SER A CA 1
ATOM 1578 C C . SER A 1 223 ? -29.629 153.894 1.769 1.00 41.40 223 SER A C 1
ATOM 1579 O O . SER A 1 223 ? -30.127 154.933 2.186 1.00 38.80 223 SER A O 1
ATOM 1582 N N . GLU A 1 224 ? -29.986 153.327 0.626 1.00 34.48 224 GLU A N 1
ATOM 1583 C CA . GLU A 1 224 ? -31.026 153.889 -0.193 1.00 37.40 224 GLU A CA 1
ATOM 1584 C C . GLU A 1 224 ? -31.803 152.779 -0.891 1.00 35.64 224 GLU A C 1
ATOM 1585 O O . GLU A 1 224 ? -31.266 151.693 -1.134 1.00 36.23 224 GLU A O 1
ATOM 1591 N N . ILE A 1 225 ? -33.041 153.072 -1.226 1.00 34.83 225 ILE A N 1
ATOM 1592 C CA . ILE A 1 225 ? -33.840 152.218 -2.079 1.00 38.31 225 ILE A CA 1
ATOM 1593 C C . ILE A 1 225 ? -33.524 152.601 -3.506 1.00 39.84 225 ILE A C 1
ATOM 1594 O O . ILE A 1 225 ? -33.750 153.729 -3.882 1.00 43.24 225 ILE A O 1
ATOM 1599 N N . VAL A 1 226 ? -33.051 151.658 -4.326 1.00 37.65 226 VAL A N 1
ATOM 1600 C CA . VAL A 1 226 ? -32.753 151.978 -5.721 1.00 34.94 226 VAL A CA 1
ATOM 1601 C C . VAL A 1 226 ? -33.776 151.589 -6.766 1.00 37.79 226 VAL A C 1
ATOM 1602 O O . VAL A 1 226 ? -33.872 152.247 -7.802 1.00 37.56 226 VAL A O 1
ATOM 1606 N N . VAL A 1 227 ? -34.551 150.533 -6.519 1.00 30.90 227 VAL A N 1
ATOM 1607 C CA . VAL A 1 227 ? -35.609 150.195 -7.417 1.00 31.20 227 VAL A CA 1
ATOM 1608 C C . VAL A 1 227 ? -36.661 149.379 -6.667 1.00 28.32 227 VAL A C 1
ATOM 1609 O O . VAL A 1 227 ? -36.416 148.821 -5.614 1.00 28.98 227 VAL A O 1
ATOM 1613 N N . GLN A 1 228 ? -37.850 149.387 -7.213 1.00 28.12 228 GLN A N 1
ATOM 1614 C CA . GLN A 1 228 ? -38.965 148.737 -6.596 1.00 32.98 228 GLN A CA 1
ATOM 1615 C C . GLN A 1 228 ? -39.599 147.772 -7.583 1.00 29.23 228 GLN A C 1
ATOM 1616 O O . GLN A 1 228 ? -39.783 148.086 -8.759 1.00 30.11 228 GLN A O 1
ATOM 1622 N N . PHE A 1 229 ? -39.950 146.589 -7.091 1.00 31.67 229 PHE A N 1
ATOM 1623 C CA . PHE A 1 229 ? -40.647 145.595 -7.903 1.00 28.35 229 PHE A CA 1
ATOM 1624 C C . PHE A 1 229 ? -42.122 145.654 -7.475 1.00 27.71 229 PHE A C 1
ATOM 1625 O O . PHE A 1 229 ? -42.424 145.779 -6.294 1.00 27.68 229 PHE A O 1
ATOM 1633 N N . PRO A 1 230 ? -43.039 145.553 -8.417 1.00 27.68 230 PRO A N 1
ATOM 1634 C CA . PRO A 1 230 ? -44.467 145.549 -8.094 1.00 29.13 230 PRO A CA 1
ATOM 1635 C C . PRO A 1 230 ? -44.894 144.212 -7.465 1.00 30.96 230 PRO A C 1
ATOM 1636 O O . PRO A 1 230 ? -44.178 143.232 -7.596 1.00 31.04 230 PRO A O 1
ATOM 1640 N N A CYS A 1 231 ? -46.025 144.205 -6.779 0.70 29.16 231 CYS A N 1
ATOM 1641 N N B CYS A 1 231 ? -46.028 144.206 -6.757 0.30 30.53 231 CYS A N 1
ATOM 1642 C CA A CYS A 1 231 ? -46.557 143.005 -6.172 0.70 30.11 231 CYS A CA 1
ATOM 1643 C CA B CYS A 1 231 ? -46.584 142.984 -6.151 0.30 31.28 231 CYS A CA 1
ATOM 1644 C C A CYS A 1 231 ? -47.753 142.481 -6.952 0.70 31.51 231 CYS A C 1
ATOM 1645 C C B CYS A 1 231 ? -47.749 142.473 -6.975 0.30 31.67 231 CYS A C 1
ATOM 1646 O O A CYS A 1 231 ? -48.534 143.264 -7.470 0.70 34.25 231 CYS A O 1
ATOM 1647 O O B CYS A 1 231 ? -48.527 143.257 -7.508 0.30 32.91 231 CYS A O 1
ATOM 1652 N N . SER A 1 232 ? -47.907 141.154 -7.022 1.00 30.87 232 SER A N 1
ATOM 1653 C CA . SER A 1 232 ? -48.989 140.527 -7.798 1.00 31.58 232 SER A CA 1
ATOM 1654 C C . SER A 1 232 ? -50.356 140.720 -7.163 1.00 35.09 232 SER A C 1
ATOM 1655 O O . SER A 1 232 ? -51.357 140.610 -7.849 1.00 38.82 232 SER A O 1
ATOM 1658 N N . ASP A 1 233 ? -50.378 140.960 -5.866 1.00 34.41 233 ASP A N 1
ATOM 1659 C CA . ASP A 1 233 ? -51.604 141.074 -5.113 1.00 39.03 233 ASP A CA 1
ATOM 1660 C C . ASP A 1 233 ? -51.464 142.324 -4.237 1.00 41.70 233 ASP A C 1
ATOM 1661 O O . ASP A 1 233 ? -50.619 142.388 -3.335 1.00 40.46 233 ASP A O 1
ATOM 1666 N N . ARG A 1 234 ? -52.332 143.296 -4.484 1.00 47.03 234 ARG A N 1
ATOM 1667 C CA . ARG A 1 234 ? -52.357 144.543 -3.722 1.00 53.00 234 ARG A CA 1
ATOM 1668 C C . ARG A 1 234 ? -52.041 144.361 -2.239 1.00 49.90 234 ARG A C 1
ATOM 1669 O O . ARG A 1 234 ? -51.216 145.078 -1.696 1.00 59.75 234 ARG A O 1
ATOM 1677 N N . PHE A 1 235 ? -52.667 143.371 -1.612 1.00 45.92 235 PHE A N 1
ATOM 1678 C CA . PHE A 1 235 ? -52.611 143.182 -0.172 1.00 52.08 235 PHE A CA 1
ATOM 1679 C C . PHE A 1 235 ? -51.865 141.943 0.313 1.00 55.82 235 PHE A C 1
ATOM 1680 O O . PHE A 1 235 ? -51.909 141.649 1.512 1.00 55.80 235 PHE A O 1
ATOM 1688 N N . LYS A 1 236 ? -51.266 141.162 -0.588 1.00 46.37 236 LYS A N 1
ATOM 1689 C CA . LYS A 1 236 ? -50.529 139.982 -0.161 1.00 42.62 236 LYS A CA 1
ATOM 1690 C C . LYS A 1 236 ? -49.205 139.910 -0.870 1.00 38.75 236 LYS A C 1
ATOM 1691 O O . LYS A 1 236 ? -49.107 139.436 -1.977 1.00 38.74 236 LYS A O 1
ATOM 1697 N N . PRO A 1 237 ? -48.174 140.407 -0.220 1.00 36.03 237 PRO A N 1
ATOM 1698 C CA . PRO A 1 237 ? -46.863 140.210 -0.797 1.00 35.20 237 PRO A CA 1
ATOM 1699 C C . PRO A 1 237 ? -46.409 138.762 -0.659 1.00 29.01 237 PRO A C 1
ATOM 1700 O O . PRO A 1 237 ? -46.803 138.083 0.283 1.00 27.42 237 PRO A O 1
ATOM 1704 N N . SER A 1 238 ? -45.547 138.326 -1.573 1.00 27.30 238 SER A N 1
ATOM 1705 C CA . SER A 1 238 ? -44.940 137.015 -1.467 1.00 25.12 238 SER A CA 1
ATOM 1706 C C . SER A 1 238 ? -43.827 137.004 -0.457 1.00 27.27 238 SER A C 1
ATOM 1707 O O . SER A 1 238 ? -43.192 138.038 -0.194 1.00 28.30 238 SER A O 1
ATOM 1710 N N . TYR A 1 239 ? -43.604 135.831 0.116 1.00 25.73 239 TYR A N 1
ATOM 1711 C CA . TYR A 1 239 ? -42.443 135.555 0.915 1.00 25.48 239 TYR A CA 1
ATOM 1712 C C . TYR A 1 239 ? -41.252 135.589 -0.012 1.00 28.12 239 TYR A C 1
ATOM 1713 O O . TYR A 1 239 ? -41.304 135.047 -1.105 1.00 25.21 239 TYR A O 1
ATOM 1722 N N . VAL A 1 240 ? -40.181 136.251 0.403 1.00 24.68 240 VAL A N 1
ATOM 1723 C CA . VAL A 1 240 ? -38.967 136.323 -0.420 1.00 24.90 240 VAL A CA 1
ATOM 1724 C C . VAL A 1 240 ? -37.788 135.998 0.436 1.00 24.34 240 VAL A C 1
ATOM 1725 O O . VAL A 1 240 ? -37.618 136.554 1.526 1.00 24.20 240 VAL A O 1
ATOM 1729 N N . HIS A 1 241 ? -36.992 135.048 -0.019 1.00 22.10 241 HIS A N 1
ATOM 1730 C CA . HIS A 1 241 ? -35.878 134.558 0.722 1.00 21.13 241 HIS A CA 1
ATOM 1731 C C . HIS A 1 241 ? -34.483 134.944 0.201 1.00 21.76 241 HIS A C 1
ATOM 1732 O O . HIS A 1 241 ? -33.488 134.964 0.988 1.00 19.29 241 HIS A O 1
ATOM 1739 N N . SER A 1 242 ? -34.386 135.138 -1.115 1.00 20.60 242 SER A N 1
ATOM 1740 C CA . SER A 1 242 ? -33.134 135.479 -1.808 1.00 20.67 242 SER A CA 1
ATOM 1741 C C . SER A 1 242 ? -33.507 136.073 -3.159 1.00 21.43 242 SER A C 1
ATOM 1742 O O . SER A 1 242 ? -34.696 136.201 -3.477 1.00 22.22 242 SER A O 1
ATOM 1745 N N . PHE A 1 243 ? -32.510 136.507 -3.931 1.00 19.91 243 PHE A N 1
ATOM 1746 C CA . PHE A 1 243 ? -32.730 137.137 -5.212 1.00 20.91 243 PHE A CA 1
ATOM 1747 C C . PHE A 1 243 ? -31.445 137.005 -6.021 1.00 19.71 243 PHE A C 1
ATOM 1748 O O . PHE A 1 243 ? -30.397 136.649 -5.502 1.00 20.90 243 PHE A O 1
ATOM 1756 N N . GLY A 1 244 ? -31.540 137.336 -7.289 1.00 21.14 244 GLY A N 1
ATOM 1757 C CA . GLY A 1 244 ? -30.425 137.224 -8.214 1.00 21.76 244 GLY A CA 1
ATOM 1758 C C . GLY A 1 244 ? -29.827 138.568 -8.606 1.00 20.59 244 GLY A C 1
ATOM 1759 O O . GLY A 1 244 ? -30.521 139.547 -8.683 1.00 22.76 244 GLY A O 1
ATOM 1760 N N . LEU A 1 245 ? -28.531 138.582 -8.833 1.00 22.85 245 LEU A N 1
ATOM 1761 C CA . LEU A 1 245 ? -27.841 139.808 -9.235 1.00 23.39 245 LEU A CA 1
ATOM 1762 C C . LEU A 1 245 ? -26.763 139.500 -10.257 1.00 22.57 245 LEU A C 1
ATOM 1763 O O . LEU A 1 245 ? -25.987 138.539 -10.098 1.00 23.05 245 LEU A O 1
ATOM 1768 N N . THR A 1 246 ? -26.696 140.333 -11.286 1.00 21.77 246 THR A N 1
ATOM 1769 C CA . THR A 1 246 ? -25.643 140.250 -12.296 1.00 22.11 246 THR A CA 1
ATOM 1770 C C . THR A 1 246 ? -25.035 141.664 -12.395 1.00 24.42 246 THR A C 1
ATOM 1771 O O . THR A 1 246 ? -25.517 142.559 -11.736 1.00 24.01 246 THR A O 1
ATOM 1775 N N . PRO A 1 247 ? -24.008 141.855 -13.243 1.00 26.67 247 PRO A N 1
ATOM 1776 C CA . PRO A 1 247 ? -23.484 143.235 -13.337 1.00 29.83 247 PRO A CA 1
ATOM 1777 C C . PRO A 1 247 ? -24.562 144.238 -13.738 1.00 31.03 247 PRO A C 1
ATOM 1778 O O . PRO A 1 247 ? -24.551 145.369 -13.205 1.00 28.79 247 PRO A O 1
ATOM 1782 N N . ASN A 1 248 ? -25.497 143.834 -14.616 1.00 24.84 248 ASN A N 1
ATOM 1783 C CA . ASN A 1 248 ? -26.475 144.741 -15.151 1.00 25.34 248 ASN A CA 1
ATOM 1784 C C . ASN A 1 248 ? -27.891 144.593 -14.700 1.00 25.14 248 ASN A C 1
ATOM 1785 O O . ASN A 1 248 ? -28.719 145.462 -15.005 1.00 27.47 248 ASN A O 1
ATOM 1790 N N . TYR A 1 249 ? -28.218 143.478 -14.041 1.00 23.73 249 TYR A N 1
ATOM 1791 C CA . TYR A 1 249 ? -29.612 143.206 -13.732 1.00 23.23 249 TYR A CA 1
ATOM 1792 C C . TYR A 1 249 ? -29.804 142.691 -12.339 1.00 21.28 249 TYR A C 1
ATOM 1793 O O . TYR A 1 249 ? -28.919 142.117 -11.732 1.00 24.56 249 TYR A O 1
ATOM 1802 N N . ILE A 1 250 ? -31.032 142.846 -11.876 1.00 21.93 250 ILE A N 1
ATOM 1803 C CA . ILE A 1 250 ? -31.485 142.297 -10.642 1.00 23.40 250 ILE A CA 1
ATOM 1804 C C . ILE A 1 250 ? -32.660 141.393 -10.991 1.00 21.00 250 ILE A C 1
ATOM 1805 O O . ILE A 1 250 ? -33.510 141.810 -11.745 1.00 22.28 250 ILE A O 1
ATOM 1810 N N . VAL A 1 251 ? -32.698 140.200 -10.428 1.00 21.15 251 VAL A N 1
ATOM 1811 C CA . VAL A 1 251 ? -33.785 139.253 -10.670 1.00 20.01 251 VAL A CA 1
ATOM 1812 C C . VAL A 1 251 ? -34.513 138.899 -9.389 1.00 20.93 251 VAL A C 1
ATOM 1813 O O . VAL A 1 251 ? -33.890 138.508 -8.390 1.00 21.91 251 VAL A O 1
ATOM 1817 N N . PHE A 1 252 ? -35.846 138.985 -9.452 1.00 22.27 252 PHE A N 1
ATOM 1818 C CA . PHE A 1 252 ? -36.707 138.724 -8.317 1.00 22.23 252 PHE A CA 1
ATOM 1819 C C . PHE A 1 252 ? -37.771 137.701 -8.753 1.00 22.34 252 PHE A C 1
ATOM 1820 O O . PHE A 1 252 ? -38.432 137.891 -9.766 1.00 22.48 252 PHE A O 1
ATOM 1828 N N . VAL A 1 253 ? -37.914 136.639 -7.962 1.00 21.58 253 VAL A N 1
ATOM 1829 C CA . VAL A 1 253 ? -38.872 135.565 -8.264 1.00 20.96 253 VAL A CA 1
ATOM 1830 C C . VAL A 1 253 ? -40.014 135.632 -7.249 1.00 20.91 253 VAL A C 1
ATOM 1831 O O . VAL A 1 253 ? -39.811 135.444 -6.060 1.00 22.84 253 VAL A O 1
ATOM 1835 N N . GLU A 1 254 ? -41.197 135.960 -7.751 1.00 21.67 254 GLU A N 1
ATOM 1836 C CA . GLU A 1 254 ? -42.391 136.137 -6.939 1.00 24.29 254 GLU A CA 1
ATOM 1837 C C . GLU A 1 254 ? -43.179 134.833 -6.929 1.00 22.02 254 GLU A C 1
ATOM 1838 O O . GLU A 1 254 ? -43.749 134.435 -7.954 1.00 23.16 254 GLU A O 1
ATOM 1844 N N . THR A 1 255 ? -43.133 134.149 -5.799 1.00 21.35 255 THR A N 1
ATOM 1845 C CA . THR A 1 255 ? -43.718 132.831 -5.666 1.00 22.88 255 THR A CA 1
ATOM 1846 C C . THR A 1 255 ? -45.142 132.876 -5.116 1.00 24.73 255 THR A C 1
ATOM 1847 O O . THR A 1 255 ? -45.624 133.932 -4.649 1.00 23.69 255 THR A O 1
ATOM 1851 N N . PRO A 1 256 ? -45.818 131.742 -5.175 1.00 23.44 256 PRO A N 1
ATOM 1852 C CA . PRO A 1 256 ? -47.196 131.719 -4.642 1.00 23.53 256 PRO A CA 1
ATOM 1853 C C . PRO A 1 256 ? -47.331 131.578 -3.160 1.00 23.69 256 PRO A C 1
ATOM 1854 O O . PRO A 1 256 ? -48.464 131.445 -2.681 1.00 26.25 256 PRO A O 1
ATOM 1858 N N . VAL A 1 257 ? -46.232 131.601 -2.415 1.00 22.92 257 VAL A N 1
ATOM 1859 C CA . VAL A 1 257 ? -46.276 131.620 -0.948 1.00 24.09 257 VAL A CA 1
ATOM 1860 C C . VAL A 1 257 ? -46.478 133.099 -0.543 1.00 26.14 257 VAL A C 1
ATOM 1861 O O . VAL A 1 257 ? -45.570 133.955 -0.733 1.00 23.04 257 VAL A O 1
ATOM 1865 N N . LYS A 1 258 ? -47.665 133.383 -0.033 1.00 27.55 258 LYS A N 1
ATOM 1866 C CA . LYS A 1 258 ? -48.076 134.750 0.311 1.00 28.80 258 LYS A CA 1
ATOM 1867 C C . LYS A 1 258 ? -48.171 134.962 1.828 1.00 29.03 258 LYS A C 1
ATOM 1868 O O . LYS A 1 258 ? -48.388 134.031 2.613 1.00 25.98 258 LYS A O 1
ATOM 1874 N N . ILE A 1 259 ? -47.980 136.218 2.217 1.00 30.95 259 ILE A N 1
ATOM 1875 C CA . ILE A 1 259 ? -48.128 136.679 3.595 1.00 32.53 259 ILE A CA 1
ATOM 1876 C C . ILE A 1 259 ? -49.459 137.399 3.641 1.00 33.15 259 ILE A C 1
ATOM 1877 O O . ILE A 1 259 ? -49.698 138.330 2.882 1.00 33.33 259 ILE A O 1
ATOM 1882 N N . ASN A 1 260 ? -50.383 136.900 4.452 1.00 34.30 260 ASN A N 1
ATOM 1883 C CA . ASN A 1 260 ? -51.716 137.462 4.476 1.00 37.83 260 ASN A CA 1
ATOM 1884 C C . ASN A 1 260 ? -51.649 138.624 5.470 1.00 47.04 260 ASN A C 1
ATOM 1885 O O . ASN A 1 260 ? -51.591 138.407 6.672 1.00 46.16 260 ASN A O 1
ATOM 1890 N N . LEU A 1 261 ? -51.568 139.843 4.942 1.00 54.19 261 LEU A N 1
ATOM 1891 C CA . LEU A 1 261 ? -51.391 141.031 5.773 1.00 64.61 261 LEU A CA 1
ATOM 1892 C C . LEU A 1 261 ? -52.567 141.289 6.727 1.00 66.42 261 LEU A C 1
ATOM 1893 O O . LEU A 1 261 ? -52.362 141.810 7.818 1.00 58.36 261 LEU A O 1
ATOM 1898 N N . PHE A 1 262 ? -53.780 140.928 6.300 1.00 70.05 262 PHE A N 1
ATOM 1899 C CA . PHE A 1 262 ? -54.957 141.010 7.157 1.00 72.96 262 PHE A CA 1
ATOM 1900 C C . PHE A 1 262 ? -54.624 140.288 8.457 1.00 68.79 262 PHE A C 1
ATOM 1901 O O . PHE A 1 262 ? -54.776 140.866 9.529 1.00 78.64 262 PHE A O 1
ATOM 1909 N N . LYS A 1 263 ? -54.116 139.064 8.384 1.00 63.58 263 LYS A N 1
ATOM 1910 C CA . LYS A 1 263 ? -53.695 138.381 9.615 1.00 64.71 263 LYS A CA 1
ATOM 1911 C C . LYS A 1 263 ? -52.414 138.995 10.219 1.00 71.49 263 LYS A C 1
ATOM 1912 O O . LYS A 1 263 ? -52.285 139.064 11.440 1.00 74.62 263 LYS A O 1
ATOM 1918 N N . PHE A 1 264 ? -51.475 139.441 9.377 1.00 83.63 264 PHE A N 1
ATOM 1919 C CA . PHE A 1 264 ? -50.132 139.872 9.858 1.00 85.41 264 PHE A CA 1
ATOM 1920 C C . PHE A 1 264 ? -50.180 141.060 10.836 1.00 91.51 264 PHE A C 1
ATOM 1921 O O . PHE A 1 264 ? -49.480 141.055 11.854 1.00 90.95 264 PHE A O 1
ATOM 1929 N N . LEU A 1 265 ? -51.035 142.043 10.546 1.00 98.10 265 LEU A N 1
ATOM 1930 C CA . LEU A 1 265 ? -51.013 143.342 11.242 1.00 98.31 265 LEU A CA 1
ATOM 1931 C C . LEU A 1 265 ? -51.967 143.480 12.464 1.00 101.57 265 LEU A C 1
ATOM 1932 O O . LEU A 1 265 ? -52.339 144.595 12.831 1.00 119.42 265 LEU A O 1
ATOM 1937 N N . SER A 1 266 ? -52.307 142.376 13.134 1.00 97.66 266 SER A N 1
ATOM 1938 C CA . SER A 1 266 ? -53.288 142.412 14.239 1.00 96.74 266 SER A CA 1
ATOM 1939 C C . SER A 1 266 ? -52.854 141.624 15.519 1.00 103.33 266 SER A C 1
ATOM 1940 O O . SER A 1 266 ? -51.656 141.422 15.752 1.00 112.87 266 SER A O 1
ATOM 1943 N N . SER A 1 267 ? -53.825 141.256 16.367 1.00 100.86 267 SER A N 1
ATOM 1944 C CA . SER A 1 267 ? -53.649 140.325 17.506 1.00 96.72 267 SER A CA 1
ATOM 1945 C C . SER A 1 267 ? -53.240 141.092 18.751 1.00 102.42 267 SER A C 1
ATOM 1946 O O . SER A 1 267 ? -53.911 140.995 19.777 1.00 116.51 267 SER A O 1
ATOM 1949 N N . GLY A 1 272 ? -52.642 135.825 19.755 1.00 73.23 272 GLY A N 1
ATOM 1950 C CA . GLY A 1 272 ? -52.052 134.476 19.860 1.00 68.58 272 GLY A CA 1
ATOM 1951 C C . GLY A 1 272 ? -51.442 133.940 18.556 1.00 60.46 272 GLY A C 1
ATOM 1952 O O . GLY A 1 272 ? -51.235 132.721 18.408 1.00 48.88 272 GLY A O 1
ATOM 1953 N N . ALA A 1 273 ? -51.115 134.831 17.620 1.00 54.70 273 ALA A N 1
ATOM 1954 C CA . ALA A 1 273 ? -50.549 134.400 16.314 1.00 51.28 273 ALA A CA 1
ATOM 1955 C C . ALA A 1 273 ? -49.012 134.499 16.258 1.00 48.04 273 ALA A C 1
ATOM 1956 O O . ALA A 1 273 ? -48.386 135.289 16.973 1.00 50.52 273 ALA A O 1
ATOM 1958 N N . ASN A 1 274 ? -48.404 133.656 15.429 1.00 40.32 274 ASN A N 1
ATOM 1959 C CA . ASN A 1 274 ? -46.969 133.750 15.174 1.00 33.16 274 ASN A CA 1
ATOM 1960 C C . ASN A 1 274 ? -46.800 134.042 13.691 1.00 31.64 274 ASN A C 1
ATOM 1961 O O . ASN A 1 274 ? -47.802 134.243 12.980 1.00 29.59 274 ASN A O 1
ATOM 1966 N N . TYR A 1 275 ? -45.567 134.066 13.203 1.00 29.06 275 TYR A N 1
ATOM 1967 C CA . TYR A 1 275 ? -45.382 134.424 11.769 1.00 29.46 275 TYR A CA 1
ATOM 1968 C C . TYR A 1 275 ? -45.963 133.325 10.827 1.00 27.77 275 TYR A C 1
ATOM 1969 O O . TYR A 1 275 ? -46.623 133.640 9.821 1.00 29.70 275 TYR A O 1
ATOM 1978 N N . MET A 1 276 ? -45.695 132.061 11.152 1.00 27.86 276 MET A N 1
ATOM 1979 C CA . MET A 1 276 ? -46.183 130.920 10.336 1.00 30.85 276 MET A CA 1
ATOM 1980 C C . MET A 1 276 ? -47.682 131.009 10.078 1.00 33.48 276 MET A C 1
ATOM 1981 O O . MET A 1 276 ? -48.151 130.736 8.966 1.00 29.43 276 MET A O 1
ATOM 1986 N N . ASP A 1 277 ? -48.426 131.477 11.083 1.00 32.51 277 ASP A N 1
ATOM 1987 C CA . ASP A 1 277 ? -49.867 131.614 10.959 1.00 33.33 277 ASP A CA 1
ATOM 1988 C C . ASP A 1 277 ? -50.309 132.588 9.895 1.00 34.00 277 ASP A C 1
ATOM 1989 O O . ASP A 1 277 ? -51.458 132.585 9.516 1.00 35.33 277 ASP A O 1
ATOM 1994 N N . CYS A 1 278 ? -49.434 133.435 9.395 1.00 31.34 278 CYS A N 1
ATOM 1995 C CA . CYS A 1 278 ? -49.871 134.407 8.437 1.00 33.52 278 CYS A CA 1
ATOM 1996 C C . CYS A 1 278 ? -49.653 133.992 6.975 1.00 29.93 278 CYS A C 1
ATOM 1997 O O . CYS A 1 278 ? -50.056 134.715 6.086 1.00 32.09 278 CYS A O 1
ATOM 2000 N N . PHE A 1 279 ? -49.006 132.858 6.741 1.00 29.81 279 PHE A N 1
ATOM 2001 C CA . PHE A 1 279 ? -48.725 132.419 5.353 1.00 29.74 279 PHE A CA 1
ATOM 2002 C C . PHE A 1 279 ? -49.865 131.642 4.716 1.00 31.86 279 PHE A C 1
ATOM 2003 O O . PHE A 1 279 ? -50.620 130.933 5.411 1.00 30.10 279 PHE A O 1
ATOM 2011 N N . GLU A 1 280 ? -50.012 131.773 3.399 1.00 30.56 280 GLU A N 1
ATOM 2012 C CA . GLU A 1 280 ? -51.015 130.982 2.681 1.00 33.25 280 GLU A CA 1
ATOM 2013 C C . GLU A 1 280 ? -50.519 130.834 1.244 1.00 33.06 280 GLU A C 1
ATOM 2014 O O . GLU A 1 280 ? -49.607 131.558 0.808 1.00 32.01 280 GLU A O 1
ATOM 2020 N N . SER A 1 281 ? -51.091 129.899 0.517 1.00 28.53 281 SER A N 1
ATOM 2021 C CA . SER A 1 281 ? -50.611 129.639 -0.829 1.00 29.87 281 SER A CA 1
ATOM 2022 C C . SER A 1 281 ? -51.627 130.077 -1.826 1.00 31.12 281 SER A C 1
ATOM 2023 O O . SER A 1 281 ? -52.797 129.783 -1.664 1.00 31.77 281 SER A O 1
ATOM 2026 N N . ASN A 1 282 ? -51.206 130.824 -2.838 1.00 26.81 282 ASN A N 1
ATOM 2027 C CA . ASN A 1 282 ? -52.094 131.216 -3.918 1.00 28.24 282 ASN A CA 1
ATOM 2028 C C . ASN A 1 282 ? -52.048 130.114 -4.977 1.00 32.31 282 ASN A C 1
ATOM 2029 O O . ASN A 1 282 ? -50.971 129.796 -5.512 1.00 28.52 282 ASN A O 1
ATOM 2034 N N . GLU A 1 283 ? -53.197 129.498 -5.213 1.00 28.20 283 GLU A N 1
ATOM 2035 C CA . GLU A 1 283 ? -53.279 128.308 -6.029 1.00 31.30 283 GLU A CA 1
ATOM 2036 C C . GLU A 1 283 ? -53.216 128.567 -7.516 1.00 29.25 283 GLU A C 1
ATOM 2037 O O . GLU A 1 283 ? -52.901 127.659 -8.258 1.00 31.68 283 GLU A O 1
ATOM 2043 N N . THR A 1 284 ? -53.515 129.763 -7.974 1.00 27.42 284 THR A N 1
ATOM 2044 C CA . THR A 1 284 ? -53.676 129.987 -9.391 1.00 30.25 284 THR A CA 1
ATOM 2045 C C . THR A 1 284 ? -52.608 130.852 -10.030 1.00 29.04 284 THR A C 1
ATOM 2046 O O . THR A 1 284 ? -52.544 130.889 -11.268 1.00 29.88 284 THR A O 1
ATOM 2050 N N . MET A 1 285 ? -51.800 131.572 -9.255 1.00 27.03 285 MET A N 1
ATOM 2051 C CA . MET A 1 285 ? -50.866 132.523 -9.890 1.00 26.37 285 MET A CA 1
ATOM 2052 C C . MET A 1 285 ? -49.582 131.905 -10.513 1.00 24.48 285 MET A C 1
ATOM 2053 O O . MET A 1 285 ? -48.953 132.515 -11.398 1.00 27.52 285 MET A O 1
ATOM 2058 N N . GLY A 1 286 ? -49.193 130.725 -10.056 1.00 23.76 286 GLY A N 1
ATOM 2059 C CA . GLY A 1 286 ? -47.924 130.145 -10.479 1.00 24.19 286 GLY A CA 1
ATOM 2060 C C . GLY A 1 286 ? -46.798 131.009 -9.915 1.00 23.68 286 GLY A C 1
ATOM 2061 O O . GLY A 1 286 ? -46.928 131.584 -8.830 1.00 24.85 286 GLY A O 1
ATOM 2062 N N . VAL A 1 287 ? -45.704 131.089 -10.655 1.00 22.21 287 VAL A N 1
ATOM 2063 C CA . VAL A 1 287 ? -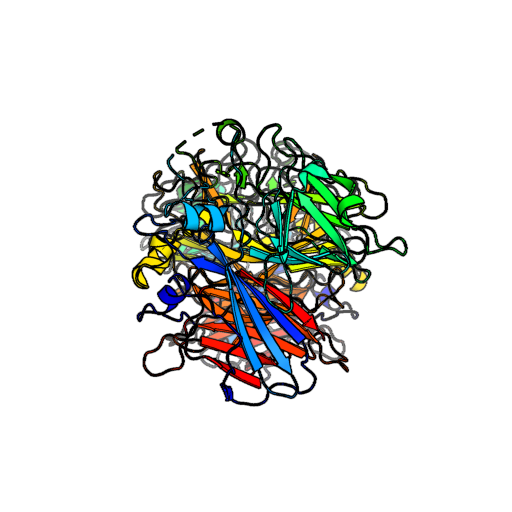44.560 131.946 -10.313 1.00 21.53 287 VAL A CA 1
ATOM 2064 C C . VAL A 1 287 ? -44.440 133.084 -11.324 1.00 21.52 287 VAL A C 1
ATOM 2065 O O . VAL A 1 287 ? -44.510 132.868 -12.532 1.00 22.57 287 VAL A O 1
ATOM 2069 N N . TRP A 1 288 ? -44.270 134.317 -10.825 1.00 21.06 288 TRP A N 1
ATOM 2070 C CA . TRP A 1 288 ? -44.006 135.451 -11.696 1.00 20.81 288 TRP A CA 1
ATOM 2071 C C . TRP A 1 288 ? -42.548 135.840 -11.547 1.00 20.23 288 TRP A C 1
ATOM 2072 O O . TRP A 1 288 ? -42.065 135.993 -10.437 1.00 23.02 288 TRP A O 1
ATOM 2083 N N . LEU A 1 289 ? -41.817 135.993 -12.630 1.00 19.88 289 LEU A N 1
ATOM 2084 C CA . LEU A 1 289 ? -40.377 136.371 -12.510 1.00 21.36 289 LEU A CA 1
ATOM 2085 C C . LEU A 1 289 ? -40.220 137.803 -13.026 1.00 21.36 289 LEU A C 1
ATOM 2086 O O . LEU A 1 289 ? -40.923 138.229 -13.962 1.00 22.51 289 LEU A O 1
ATOM 2091 N N . HIS A 1 290 ? -39.307 138.527 -12.396 1.00 22.05 290 HIS A N 1
ATOM 2092 C CA . HIS A 1 290 ? -39.195 139.964 -12.601 1.00 23.64 290 HIS A CA 1
ATOM 2093 C C . HIS A 1 290 ? -37.755 140.363 -12.755 1.00 23.15 290 HIS A C 1
ATOM 2094 O O . HIS A 1 290 ? -36.876 139.844 -12.030 1.00 22.92 290 HIS A O 1
ATOM 2101 N N A ILE A 1 291 ? -37.483 141.292 -13.677 0.50 21.76 291 ILE A N 1
ATOM 2102 N N B ILE A 1 291 ? -37.490 141.295 -13.679 0.50 23.50 291 ILE A N 1
ATOM 2103 C CA A ILE A 1 291 ? -36.130 141.818 -13.802 0.50 21.18 291 ILE A CA 1
ATOM 2104 C CA B ILE A 1 291 ? -36.145 141.831 -13.840 0.50 24.21 291 ILE A CA 1
ATOM 2105 C C A ILE A 1 291 ? -36.140 143.347 -13.716 0.50 22.41 291 ILE A C 1
ATOM 2106 C C B ILE A 1 291 ? -36.149 143.351 -13.708 0.50 24.19 291 ILE A C 1
ATOM 2107 O O A ILE A 1 291 ? -37.142 143.996 -14.044 0.50 23.23 291 ILE A O 1
ATOM 2108 O O B ILE A 1 291 ? -37.145 144.004 -14.037 0.50 24.99 291 ILE A O 1
ATOM 2117 N N . ALA A 1 292 ? -35.040 143.886 -13.212 1.00 23.60 292 ALA A N 1
ATOM 2118 C CA . ALA A 1 292 ? -34.795 145.344 -13.187 1.00 27.20 292 ALA A CA 1
ATOM 2119 C C . ALA A 1 292 ? -33.379 145.595 -13.696 1.00 26.67 292 ALA A C 1
ATOM 2120 O O . ALA A 1 292 ? -32.472 144.775 -13.491 1.00 24.74 292 ALA A O 1
ATOM 2122 N N . ASP A 1 293 ? -33.228 146.717 -14.399 1.00 26.90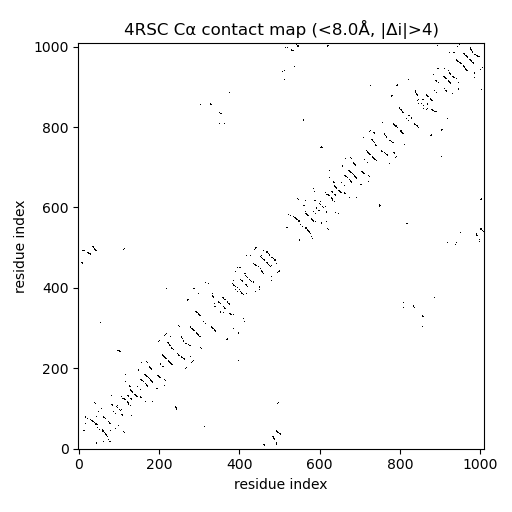 293 ASP A N 1
ATOM 2123 C CA . ASP A 1 293 ? -31.976 147.241 -14.884 1.00 25.41 293 ASP A CA 1
ATOM 2124 C C . ASP A 1 293 ? -31.287 147.854 -13.648 1.00 27.49 293 ASP A C 1
ATOM 2125 O O . ASP A 1 293 ? -31.808 148.790 -13.032 1.00 27.97 293 ASP A O 1
ATOM 2130 N N . LYS A 1 294 ? -30.160 147.274 -13.269 1.00 26.34 294 LYS A N 1
ATOM 2131 C CA . LYS A 1 294 ? -29.466 147.611 -12.064 1.00 28.01 294 LYS A CA 1
ATOM 2132 C C . LYS A 1 294 ? -28.859 149.033 -12.148 1.00 31.06 294 LYS A C 1
ATOM 2133 O O . LYS A 1 294 ? -28.962 149.819 -11.216 1.00 30.53 294 LYS A O 1
ATOM 2139 N N . LYS A 1 295 ? -28.223 149.312 -13.269 1.00 30.71 295 LYS A N 1
ATOM 2140 C CA . LYS A 1 295 ? -27.513 150.572 -13.445 1.00 34.08 295 LYS A CA 1
ATOM 2141 C C . LYS A 1 295 ? -28.453 151.709 -13.725 1.00 32.82 295 LYS A C 1
ATOM 2142 O O . LYS A 1 295 ? -28.202 152.796 -13.259 1.00 33.86 295 LYS A O 1
ATOM 2148 N N . ARG A 1 296 ? -29.520 151.488 -14.476 1.00 31.32 296 ARG A N 1
ATOM 2149 C CA . ARG A 1 296 ? -30.500 152.567 -14.740 1.00 33.63 296 ARG A CA 1
ATOM 2150 C C . ARG A 1 296 ? -31.573 152.632 -13.691 1.00 35.32 296 ARG A C 1
ATOM 2151 O O . ARG A 1 296 ? -32.416 153.500 -13.777 1.00 34.99 296 ARG A O 1
ATOM 2159 N N . LYS A 1 297 ? -31.564 151.691 -12.739 1.00 32.82 297 LYS A N 1
ATOM 2160 C CA . LYS A 1 297 ? -32.490 151.646 -11.606 1.00 32.71 297 LYS A CA 1
ATOM 2161 C C . LYS A 1 297 ? -33.932 151.690 -12.038 1.00 34.78 297 LYS A C 1
ATOM 2162 O O . LYS A 1 297 ? -34.715 152.511 -11.581 1.00 32.80 297 LYS A O 1
ATOM 2168 N N . LYS A 1 298 ? -34.304 150.780 -12.915 1.00 32.23 298 LYS A N 1
ATOM 2169 C CA . LYS A 1 298 ? -35.593 150.800 -13.531 1.00 34.29 298 LYS A CA 1
ATOM 2170 C C . LYS A 1 298 ? -36.177 149.368 -13.576 1.00 32.21 298 LYS A C 1
ATOM 2171 O O . LYS A 1 298 ? -35.492 148.463 -14.055 1.00 27.94 298 LYS A O 1
ATOM 2177 N N . TYR A 1 299 ? -37.415 149.188 -13.129 1.00 29.81 299 TYR A N 1
ATOM 2178 C CA . TYR A 1 299 ? -38.168 147.967 -13.374 1.00 28.23 299 TYR A CA 1
ATOM 2179 C C . TYR A 1 299 ? -38.402 147.756 -14.870 1.00 31.09 299 TYR A C 1
ATOM 2180 O O . TYR A 1 299 ? -38.720 148.690 -15.613 1.00 30.17 299 TYR A O 1
ATOM 2189 N N . ILE A 1 300 ? -38.206 146.527 -15.347 1.00 28.60 300 ILE A N 1
ATOM 2190 C CA . ILE A 1 300 ? -38.538 146.179 -16.724 1.00 28.72 300 ILE A CA 1
ATOM 2191 C C . ILE A 1 300 ? -39.870 145.419 -16.766 1.00 30.53 300 ILE A C 1
ATOM 2192 O O . ILE A 1 300 ? -40.022 144.379 -16.110 1.00 27.42 300 ILE A O 1
ATOM 2197 N N A ASN A 1 301 ? -40.835 145.922 -17.534 0.50 29.52 301 ASN A N 1
ATOM 2198 N N B ASN A 1 301 ? -40.822 145.926 -17.549 0.50 31.96 301 ASN A N 1
ATOM 2199 C CA A ASN A 1 301 ? -42.176 145.329 -17.535 0.50 31.68 301 ASN A CA 1
ATOM 2200 C CA B ASN A 1 301 ? -42.164 145.355 -17.587 0.50 35.88 301 ASN A CA 1
ATOM 2201 C C A ASN A 1 301 ? -42.255 144.162 -18.522 0.50 33.57 301 ASN A C 1
ATOM 2202 C C B ASN A 1 301 ? -42.246 144.166 -18.539 0.50 35.97 301 ASN A C 1
ATOM 2203 O O A ASN A 1 301 ? -42.988 144.219 -19.515 0.50 36.69 301 ASN A O 1
ATOM 2204 O O B ASN A 1 301 ? -42.987 144.209 -19.525 0.50 38.93 301 ASN A O 1
ATOM 2213 N N . ASN A 1 302 ? -41.471 143.120 -18.265 1.00 32.58 302 ASN A N 1
ATOM 2214 C CA . ASN A 1 302 ? -41.552 141.861 -19.040 1.00 31.10 302 ASN A CA 1
ATOM 2215 C C . ASN A 1 302 ? -42.287 140.893 -18.119 1.00 29.47 302 ASN A C 1
ATOM 2216 O O . ASN A 1 302 ? -41.856 140.673 -16.970 1.00 28.37 302 ASN A O 1
ATOM 2221 N N . LYS A 1 303 ? -43.423 140.371 -18.581 1.00 25.92 303 LYS A N 1
ATOM 2222 C CA . LYS A 1 303 ? -44.244 139.516 -17.764 1.00 26.87 303 LYS A CA 1
ATOM 2223 C C . LYS A 1 303 ? -43.853 138.024 -17.878 1.00 25.44 303 LYS A C 1
ATOM 2224 O O . LYS A 1 303 ? -44.546 137.237 -18.491 1.00 26.82 303 LYS A O 1
ATOM 2230 N N . TYR A 1 304 ? -42.780 137.644 -17.212 1.00 23.77 304 TYR A N 1
ATOM 2231 C CA . TYR A 1 304 ? -42.335 136.246 -17.196 1.00 23.37 304 TYR A CA 1
ATOM 2232 C C . TYR A 1 304 ? -43.202 135.453 -16.243 1.00 21.66 304 TYR A C 1
ATOM 2233 O O . TYR A 1 304 ? -43.484 135.877 -15.109 1.00 22.84 304 TYR A O 1
ATOM 2242 N N . ARG A 1 305 ? -43.645 134.299 -16.706 1.00 21.93 305 ARG A N 1
ATOM 2243 C CA . ARG A 1 305 ? -44.549 133.451 -15.939 1.00 21.35 305 ARG A CA 1
ATOM 2244 C C . ARG A 1 305 ? -44.149 131.984 -16.031 1.00 20.78 305 ARG A C 1
ATOM 2245 O O . ARG A 1 305 ? -43.722 131.519 -17.097 1.00 20.06 305 ARG A O 1
ATOM 2253 N N . THR A 1 306 ? -44.382 131.236 -14.946 1.00 21.18 306 THR A N 1
ATOM 2254 C CA . THR A 1 306 ? -44.234 129.802 -15.012 1.00 21.89 306 THR A CA 1
ATOM 2255 C C . THR A 1 306 ? -45.076 129.113 -13.934 1.00 23.16 306 THR A C 1
ATOM 2256 O O . THR A 1 306 ? -45.873 129.752 -13.246 1.00 21.58 306 THR A O 1
ATOM 2260 N N A SER A 1 307 ? -44.932 127.796 -13.846 0.50 22.46 307 SER A N 1
ATOM 2261 N N B SER A 1 307 ? -44.910 127.801 -13.826 0.50 22.72 307 SER A N 1
ATOM 2262 C CA A SER A 1 307 ? -45.732 126.965 -12.959 0.50 23.44 307 SER A CA 1
ATOM 2263 C CA B SER A 1 307 ? -45.670 126.967 -12.912 0.50 23.95 307 SER A CA 1
ATOM 2264 C C A SER A 1 307 ? -45.304 127.161 -11.496 0.50 23.31 307 SER A C 1
ATOM 2265 C C B SER A 1 307 ? -45.297 127.195 -11.474 0.50 23.49 307 SER A C 1
ATOM 2266 O O A SER A 1 307 ? -44.256 127.734 -11.218 0.50 21.00 307 SER A O 1
ATOM 2267 O O B SER A 1 307 ? -44.253 127.751 -11.194 0.50 21.04 307 SER A O 1
ATOM 2272 N N . PRO A 1 308 ? -46.128 126.702 -10.555 1.00 23.65 308 PRO A N 1
ATOM 2273 C CA . PRO A 1 308 ? -45.823 126.979 -9.154 1.00 23.74 308 PRO A CA 1
ATOM 2274 C C . PRO A 1 308 ? -44.655 126.235 -8.552 1.00 23.30 308 PRO A C 1
ATOM 2275 O O . PRO A 1 308 ? -44.538 125.013 -8.683 1.00 22.34 308 PRO A O 1
ATOM 2279 N N . PHE A 1 309 ? -43.847 126.973 -7.794 1.00 21.80 309 PHE A N 1
ATOM 2280 C CA . PHE A 1 309 ? -42.840 126.359 -6.934 1.00 20.54 309 PHE A CA 1
ATOM 2281 C C . PHE A 1 309 ? -42.552 127.271 -5.748 1.00 19.70 309 PHE A C 1
ATOM 2282 O O . PHE A 1 309 ? -42.821 128.475 -5.833 1.00 21.35 309 PHE A O 1
ATOM 2290 N N . ASN A 1 310 ? -42.048 126.694 -4.658 1.00 20.93 310 ASN A N 1
ATOM 2291 C CA . ASN A 1 310 ? -41.370 127.458 -3.613 1.00 21.54 310 ASN A CA 1
ATOM 2292 C C . ASN A 1 310 ? -39.917 127.657 -4.074 1.00 22.47 310 ASN A C 1
ATOM 2293 O O . ASN A 1 310 ? -39.299 126.794 -4.749 1.00 22.99 310 ASN A O 1
ATOM 2298 N N . LEU A 1 311 ? -39.343 128.775 -3.655 1.00 21.84 311 LEU A N 1
ATOM 2299 C CA . LEU A 1 311 ? -37.913 129.052 -3.870 1.00 21.14 311 LEU A CA 1
ATOM 2300 C C . LEU A 1 311 ? -37.334 129.677 -2.598 1.00 22.46 311 LEU A C 1
ATOM 2301 O O . LEU A 1 311 ? -37.841 130.706 -2.106 1.00 22.26 311 LEU A O 1
ATOM 2306 N N . PHE A 1 312 ? -36.282 129.084 -2.099 1.00 21.73 312 PHE A N 1
ATOM 2307 C CA . PHE A 1 312 ? -35.490 129.715 -1.048 1.00 23.41 312 PHE A CA 1
ATOM 2308 C C . PHE A 1 312 ? -34.204 130.304 -1.633 1.00 21.65 312 PHE A C 1
ATOM 2309 O O . PHE A 1 312 ? -33.955 131.502 -1.499 1.00 20.08 312 PHE A O 1
ATOM 2317 N N . HIS A 1 313 ? -33.411 129.476 -2.298 1.00 19.67 313 HIS A N 1
ATOM 2318 C CA . HIS A 1 313 ? -32.078 129.842 -2.685 1.00 18.40 313 HIS A CA 1
ATOM 2319 C C . HIS A 1 313 ? -31.866 129.887 -4.194 1.00 19.71 313 HIS A C 1
ATOM 2320 O O . HIS A 1 313 ? -31.887 128.834 -4.886 1.00 18.73 313 HIS A O 1
ATOM 2327 N N . HIS A 1 314 ? -31.579 131.084 -4.688 1.00 19.53 314 HIS A N 1
ATOM 2328 C CA . HIS A 1 314 ? -30.899 131.270 -5.981 1.00 19.81 314 HIS A CA 1
ATOM 2329 C C . HIS A 1 314 ? -29.538 130.636 -5.894 1.00 20.36 314 HIS A C 1
ATOM 2330 O O . HIS A 1 314 ? -28.867 130.693 -4.819 1.00 20.30 314 HIS A O 1
ATOM 2337 N N . ILE A 1 315 ? -29.087 129.983 -6.969 1.00 19.29 315 ILE A N 1
ATOM 2338 C CA . ILE A 1 315 ? -27.750 129.442 -7.018 1.00 19.31 315 ILE A CA 1
ATOM 2339 C C . ILE A 1 315 ? -26.778 130.502 -7.588 1.00 21.36 315 ILE A C 1
ATOM 2340 O O . ILE A 1 315 ? -25.807 130.873 -6.930 1.00 21.41 315 ILE A O 1
ATOM 2345 N N . ASN A 1 316 ? -27.039 130.928 -8.806 1.00 18.66 316 ASN A N 1
ATOM 2346 C CA . ASN A 1 316 ? -26.278 131.968 -9.481 1.00 21.49 316 ASN A CA 1
ATOM 2347 C C . ASN A 1 316 ? -27.096 132.462 -10.646 1.00 22.57 316 ASN A C 1
ATOM 2348 O O . ASN A 1 316 ? -28.074 131.801 -11.066 1.00 20.80 316 ASN A O 1
ATOM 2353 N N . THR A 1 317 ? -26.744 133.649 -11.125 1.00 19.03 317 THR A N 1
ATOM 2354 C CA . THR A 1 317 ? -27.439 134.341 -12.198 1.00 20.66 317 THR A CA 1
ATOM 2355 C C . THR A 1 317 ? -26.378 134.971 -13.088 1.00 21.48 317 THR A C 1
ATOM 2356 O O . THR A 1 317 ? -25.364 135.416 -12.559 1.00 20.09 317 THR A O 1
ATOM 2360 N N . TYR A 1 318 ? -26.531 134.915 -14.419 1.00 19.82 318 TYR A N 1
ATOM 2361 C CA . TYR A 1 318 ? -25.608 135.580 -15.289 1.00 19.18 318 TYR A CA 1
ATOM 2362 C C . TYR A 1 318 ? -26.201 135.932 -16.622 1.00 21.83 318 TYR A C 1
ATOM 2363 O O . TYR A 1 318 ? -27.304 135.521 -16.932 1.00 21.94 318 TYR A O 1
ATOM 2372 N N . GLU A 1 319 ? -25.505 136.801 -17.355 1.00 20.53 319 GLU A N 1
ATOM 2373 C CA . GLU A 1 319 ? -25.959 137.289 -18.631 1.00 20.98 319 GLU A CA 1
ATOM 2374 C C . GLU A 1 319 ? -25.268 136.490 -19.737 1.00 22.22 319 GLU A C 1
ATOM 2375 O O . GLU A 1 319 ? -24.050 136.197 -19.647 1.00 21.83 319 GLU A O 1
ATOM 2381 N N . ASP A 1 320 ? -26.034 136.117 -20.749 1.00 22.09 320 ASP A N 1
ATOM 2382 C CA . ASP A 1 320 ? -25.497 135.359 -21.872 1.00 23.75 320 ASP A CA 1
ATOM 2383 C C . ASP A 1 320 ? -26.174 135.855 -23.121 1.00 23.04 320 ASP A C 1
ATOM 2384 O O . ASP A 1 320 ? -27.376 135.601 -23.366 1.00 20.69 320 ASP A O 1
ATOM 2389 N N . HIS A 1 321 ? -25.439 136.623 -23.912 1.00 24.36 321 HIS A N 1
ATOM 2390 C CA . HIS A 1 321 ? -26.038 137.295 -25.050 1.00 28.77 321 HIS A CA 1
ATOM 2391 C C . HIS A 1 321 ? -27.317 137.984 -24.651 1.00 29.61 321 HIS A C 1
ATOM 2392 O O . HIS A 1 321 ? -27.366 138.659 -23.633 1.00 27.90 321 HIS A O 1
ATOM 2399 N N . GLU A 1 322 ? -28.411 137.883 -25.371 1.00 29.85 322 GLU A N 1
ATOM 2400 C CA . GLU A 1 322 ? -29.489 138.767 -24.876 1.00 36.71 322 GLU A CA 1
ATOM 2401 C C . GLU A 1 322 ? -30.435 138.063 -23.827 1.00 30.88 322 GLU A C 1
ATOM 2402 O O . GLU A 1 322 ? -31.639 138.185 -23.929 1.00 31.21 322 GLU A O 1
ATOM 2408 N N . PHE A 1 323 ? -29.867 137.301 -22.886 1.00 23.51 323 PHE A N 1
ATOM 2409 C CA . PHE A 1 323 ? -30.659 136.425 -21.978 1.00 21.89 323 PHE A CA 1
ATOM 2410 C C . PHE A 1 323 ? -30.074 136.441 -20.577 1.00 20.09 323 PHE A C 1
ATOM 2411 O O . PHE A 1 323 ? -28.860 136.499 -20.398 1.00 24.11 323 PHE A O 1
ATOM 2419 N N . LEU A 1 324 ? -30.930 136.313 -19.584 1.00 20.34 324 LEU A N 1
ATOM 2420 C CA . LEU A 1 324 ? -30.481 135.982 -18.245 1.00 20.86 324 LEU A CA 1
ATOM 2421 C C . LEU A 1 324 ? -30.636 134.509 -17.955 1.00 22.58 324 LEU A C 1
ATOM 2422 O O . LEU A 1 324 ? -31.727 133.954 -18.155 1.00 22.56 324 LEU A O 1
ATOM 2427 N N . ILE A 1 325 ? -29.568 133.912 -17.409 1.00 19.61 325 ILE A N 1
ATOM 2428 C CA . ILE A 1 325 ? -29.557 132.525 -16.997 1.00 18.86 325 ILE A CA 1
ATOM 2429 C C . ILE A 1 325 ? -29.821 132.558 -15.500 1.00 20.91 325 ILE A C 1
ATOM 2430 O O . ILE A 1 325 ? -29.045 133.173 -14.751 1.00 19.12 325 ILE A O 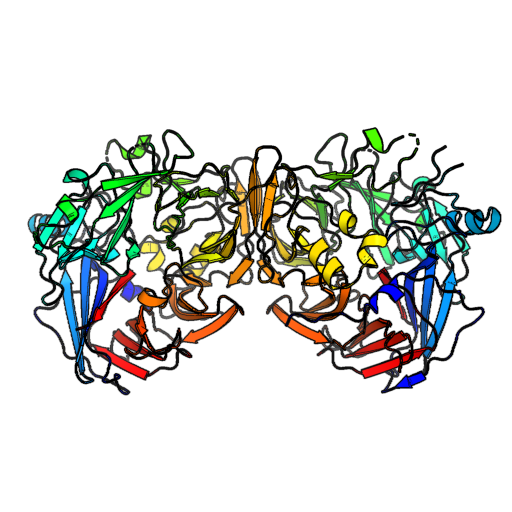1
ATOM 2435 N N . VAL A 1 326 ? -30.884 131.871 -15.047 1.00 18.87 326 VAL A N 1
ATOM 2436 C CA . VAL A 1 326 ? -31.346 131.977 -13.676 1.00 20.30 326 VAL A CA 1
ATOM 2437 C C . VAL A 1 326 ? -31.382 130.534 -13.092 1.00 20.30 326 VAL A C 1
ATOM 2438 O O . VAL A 1 326 ? -32.332 129.758 -13.364 1.00 20.67 326 VAL A O 1
ATOM 2442 N N . ASP A 1 327 ? -30.367 130.194 -12.324 1.00 19.46 327 ASP A N 1
ATOM 2443 C CA . ASP A 1 327 ? -30.265 128.866 -11.715 1.00 20.50 327 ASP A CA 1
ATOM 2444 C C . ASP A 1 327 ? -30.851 128.911 -10.285 1.00 20.47 327 ASP A C 1
ATOM 2445 O O . ASP A 1 327 ? -30.389 129.723 -9.467 1.00 19.96 327 ASP A O 1
ATOM 2450 N N . LEU A 1 328 ? -31.793 127.989 -9.994 1.00 18.04 328 LEU A N 1
ATOM 2451 C CA . LEU A 1 328 ? -32.611 127.997 -8.796 1.00 18.33 328 LEU A CA 1
ATOM 2452 C C . LEU A 1 328 ? -32.696 126.632 -8.124 1.00 19.61 328 LEU A C 1
ATOM 2453 O O . LEU A 1 328 ? -32.744 125.574 -8.814 1.00 19.51 328 LEU A O 1
ATOM 2458 N N . CYS A 1 329 ? -32.748 126.644 -6.809 1.00 19.66 329 CYS A N 1
ATOM 2459 C CA . CYS A 1 329 ? -33.114 125.456 -6.037 1.00 19.62 329 CYS A CA 1
ATOM 2460 C C . CYS A 1 329 ? -34.619 125.542 -5.814 1.00 22.11 329 CYS A C 1
ATOM 2461 O O . CYS A 1 329 ? -35.092 126.310 -5.000 1.00 21.06 329 CYS A O 1
ATOM 2464 N N . CYS A 1 330 ? -35.388 124.741 -6.548 1.00 19.69 330 CYS A N 1
ATOM 2465 C CA . CYS A 1 330 ? -36.827 124.830 -6.477 1.00 20.81 330 CYS A CA 1
ATOM 2466 C C . CYS A 1 330 ? -37.467 123.695 -5.671 1.00 19.02 330 CYS A C 1
ATOM 2467 O O . CYS A 1 330 ? -36.857 122.637 -5.447 1.00 21.12 330 CYS A O 1
ATOM 2470 N N . TRP A 1 331 ? -38.708 123.933 -5.258 1.00 20.79 331 TRP A N 1
ATOM 2471 C CA . TRP A 1 331 ? -39.550 122.918 -4.604 1.00 19.50 331 TRP A CA 1
ATOM 2472 C C . TRP A 1 331 ? -40.890 122.911 -5.331 1.00 19.83 331 TRP A C 1
ATOM 2473 O O . TRP A 1 331 ? -41.617 123.895 -5.304 1.00 19.36 331 TRP A O 1
ATOM 2484 N N . LYS A 1 332 ? -41.194 121.803 -6.022 1.00 20.59 332 LYS A N 1
ATOM 2485 C CA . LYS A 1 332 ? -42.286 121.755 -6.960 1.00 22.94 332 LYS A CA 1
ATOM 2486 C C . LYS A 1 332 ? -43.597 121.683 -6.220 1.00 24.27 332 LYS A C 1
ATOM 2487 O O . LYS A 1 332 ? -43.888 120.673 -5.606 1.00 31.60 332 LYS A O 1
ATOM 2493 N N . GLY A 1 333 ? -44.403 122.718 -6.336 1.00 24.77 333 GLY A N 1
ATOM 2494 C CA . GLY A 1 333 ? -45.682 122.791 -5.631 1.00 26.49 333 GLY A CA 1
ATOM 2495 C C . GLY A 1 333 ? -45.881 124.179 -5.030 1.00 26.98 333 GLY A C 1
ATOM 2496 O O . GLY A 1 333 ? -44.953 124.972 -5.003 1.00 24.79 333 GLY A O 1
ATOM 2497 N N . PHE A 1 334 ? -47.088 124.468 -4.550 1.00 24.16 334 PHE A N 1
ATOM 2498 C CA . PHE A 1 334 ? -47.326 125.762 -3.941 1.00 25.90 334 PHE A CA 1
ATOM 2499 C C . PHE A 1 334 ? -47.441 125.698 -2.416 1.00 25.51 334 PHE A C 1
ATOM 2500 O O . PHE A 1 334 ? -47.433 126.761 -1.769 1.00 25.19 334 PHE A O 1
ATOM 2508 N N . GLU A 1 335 ? -47.602 124.502 -1.849 1.00 24.55 335 GLU A N 1
ATOM 2509 C CA . GLU A 1 335 ? -47.649 124.389 -0.385 1.00 25.49 335 GLU A CA 1
ATOM 2510 C C . GLU A 1 335 ? -46.309 124.889 0.177 1.00 23.48 335 GLU A C 1
ATOM 2511 O O . GLU A 1 335 ? -45.230 124.592 -0.339 1.00 21.91 335 GLU A O 1
ATOM 2517 N N . PHE A 1 336 ? -46.384 125.665 1.246 1.00 22.00 336 PHE A N 1
ATOM 2518 C CA . PHE A 1 336 ? -45.161 126.199 1.867 1.00 23.98 336 PHE A CA 1
ATOM 2519 C C . PHE A 1 336 ? -44.321 125.124 2.518 1.00 22.06 336 PHE A C 1
ATOM 2520 O O . PHE A 1 336 ? -44.766 124.401 3.436 1.00 25.21 336 PHE A O 1
ATOM 2528 N N . VAL A 1 337 ? -43.086 125.006 2.049 1.00 20.85 337 VAL A N 1
ATOM 2529 C CA . VAL A 1 337 ? -42.190 123.986 2.510 1.00 20.93 337 VAL A CA 1
ATOM 2530 C C . VAL A 1 337 ? -41.901 124.074 4.021 1.00 22.67 337 VAL A C 1
ATOM 2531 O O . VAL A 1 337 ? -41.639 123.033 4.680 1.00 20.74 337 VAL A O 1
ATOM 2535 N N . TYR A 1 338 ? -41.962 125.298 4.556 1.00 21.70 338 TYR A N 1
ATOM 2536 C CA . TYR A 1 338 ? -41.729 125.500 6.000 1.00 21.71 338 TYR A CA 1
ATOM 2537 C C . TYR A 1 338 ? -42.744 124.744 6.893 1.00 23.28 338 TYR A C 1
ATOM 2538 O O . TYR A 1 338 ? -42.447 124.475 8.057 1.00 22.66 338 TYR A O 1
ATOM 2547 N N . ASN A 1 339 ? -43.910 124.383 6.345 1.00 24.10 339 ASN A N 1
ATOM 2548 C CA . ASN A 1 339 ? -44.875 123.572 7.067 1.00 25.35 339 ASN A CA 1
ATOM 2549 C C . ASN A 1 339 ? -44.300 122.220 7.512 1.00 24.72 339 ASN A C 1
ATOM 2550 O O . ASN A 1 339 ? -44.850 121.592 8.431 1.00 27.34 339 ASN A O 1
ATOM 2555 N N . TYR A 1 340 ? -43.254 121.735 6.845 1.00 24.28 340 TYR A N 1
ATOM 2556 C CA . TYR A 1 340 ? -42.595 120.433 7.126 1.00 22.71 340 TYR A CA 1
ATOM 2557 C C . TYR A 1 340 ? -41.466 120.543 8.109 1.00 25.26 340 TYR A C 1
ATOM 2558 O O . TYR A 1 340 ? -40.775 119.563 8.367 1.00 24.05 340 TYR A O 1
ATOM 2567 N N . LEU A 1 341 ? -41.231 121.746 8.636 1.00 23.34 341 LEU A N 1
ATOM 2568 C CA . LEU A 1 341 ? -40.004 121.996 9.385 1.00 24.70 341 LEU A CA 1
ATOM 2569 C C . LEU A 1 341 ? -40.267 122.340 10.883 1.00 27.25 341 LEU A C 1
ATOM 2570 O O . LEU A 1 341 ? -39.447 123.015 11.521 1.00 23.80 341 LEU A O 1
ATOM 2575 N N . TYR A 1 342 ? -41.396 121.900 11.429 1.00 28.84 342 TYR A N 1
ATOM 2576 C CA . TYR A 1 342 ? -41.586 121.968 12.893 1.00 27.31 342 TYR A CA 1
ATOM 2577 C C . TYR A 1 342 ? -40.644 120.987 13.555 1.00 27.73 342 TYR A C 1
ATOM 2578 O O . TYR A 1 342 ? -40.359 119.876 13.031 1.00 27.67 342 TYR A O 1
ATOM 2587 N N . LEU A 1 343 ? -40.073 121.378 14.698 1.00 26.99 343 LEU A N 1
ATOM 2588 C CA . LEU A 1 343 ? -39.125 120.509 15.386 1.00 26.62 343 LEU A CA 1
ATOM 2589 C C . LEU A 1 343 ? -39.698 119.138 15.751 1.00 27.36 343 LEU A C 1
ATOM 2590 O O . LEU A 1 343 ? -38.971 118.174 15.751 1.00 29.38 343 LEU A O 1
ATOM 2595 N N . ALA A 1 344 ? -40.968 119.072 16.100 1.00 29.82 344 ALA A N 1
ATOM 2596 C CA . ALA A 1 344 ? -41.583 117.768 16.459 1.00 36.72 344 ALA A CA 1
ATOM 2597 C C . ALA A 1 344 ? -41.508 116.798 15.263 1.00 34.17 344 ALA A C 1
ATOM 2598 O O . ALA A 1 344 ? -41.272 115.620 15.433 1.00 36.88 344 ALA A O 1
ATOM 2600 N N . ASN A 1 345 ? -41.672 117.316 14.056 1.00 34.31 345 ASN A N 1
ATOM 2601 C CA . ASN A 1 345 ? -41.533 116.476 12.859 1.00 35.54 345 ASN A CA 1
ATOM 2602 C C . ASN A 1 345 ? -40.096 116.109 12.553 1.00 33.26 345 ASN A C 1
ATOM 2603 O O . ASN A 1 345 ? -39.799 114.937 12.311 1.00 29.22 345 ASN A O 1
ATOM 2608 N N . LEU A 1 346 ? -39.167 117.058 12.737 1.00 28.50 346 LEU A N 1
ATOM 2609 C CA . LEU A 1 346 ? -37.777 116.818 12.435 1.00 28.70 346 LEU A CA 1
ATOM 2610 C C . LEU A 1 346 ? -37.096 115.916 13.440 1.00 28.48 346 LEU A C 1
ATOM 2611 O O . LEU A 1 346 ? -36.053 115.308 13.140 1.00 31.16 346 LEU A O 1
ATOM 2616 N N . ARG A 1 347 ? -37.685 115.828 14.631 1.00 29.80 347 ARG A N 1
ATOM 2617 C CA . ARG A 1 347 ? -37.167 114.931 15.663 1.00 33.97 347 ARG A CA 1
ATOM 2618 C C . ARG A 1 347 ? -37.799 113.544 15.674 1.00 35.29 347 ARG A C 1
ATOM 2619 O O . ARG A 1 347 ? -37.440 112.730 16.508 1.00 34.37 347 ARG A O 1
ATOM 2627 N N . GLU A 1 348 ? -38.761 113.288 14.804 1.00 34.79 348 GLU A N 1
ATOM 2628 C CA . GLU A 1 348 ? -39.337 111.945 14.711 1.00 35.77 348 GLU A CA 1
ATOM 2629 C C . GLU A 1 348 ? -38.332 110.923 14.300 1.00 31.36 348 GLU A C 1
ATOM 2630 O O . GLU A 1 348 ? -37.279 111.233 13.771 1.00 32.92 348 GLU A O 1
ATOM 2636 N N . ASN A 1 349 ? -38.650 109.657 14.568 1.00 31.29 349 ASN A N 1
ATOM 2637 C CA . ASN A 1 349 ? -37.848 108.560 14.058 1.00 32.77 349 ASN A CA 1
ATOM 2638 C C . ASN A 1 349 ? -37.946 108.459 12.501 1.00 28.23 349 ASN A C 1
ATOM 2639 O O . ASN A 1 349 ? -38.826 109.012 11.908 1.00 30.63 349 ASN A O 1
ATOM 2644 N N . TRP A 1 350 ? -36.990 107.781 11.923 1.00 27.83 350 TRP A N 1
ATOM 2645 C CA . TRP A 1 350 ? -36.683 107.865 10.507 1.00 31.65 350 TRP A CA 1
ATOM 2646 C C . TRP A 1 350 ? -37.825 107.403 9.617 1.00 35.45 350 TRP A C 1
ATOM 2647 O O . TRP A 1 350 ? -38.146 108.071 8.603 1.00 30.48 350 TRP A O 1
ATOM 2658 N N . GLU A 1 351 ? -38.506 106.308 10.010 1.00 34.63 351 GLU A N 1
ATOM 2659 C CA . GLU A 1 351 ? -39.650 105.867 9.220 1.00 34.07 351 GLU A CA 1
ATOM 2660 C C . GLU A 1 351 ? -40.728 106.915 9.190 1.00 31.74 351 GLU A C 1
ATOM 2661 O O . GLU A 1 351 ? -41.353 107.125 8.140 1.00 32.37 351 GLU A O 1
ATOM 2667 N N . GLU A 1 352 ? -40.944 107.600 10.312 1.00 29.09 352 GLU A N 1
ATOM 2668 C CA . GLU A 1 352 ? -41.966 108.643 10.383 1.00 30.42 352 GLU A CA 1
ATOM 2669 C C . GLU A 1 352 ? -41.538 109.905 9.593 1.00 26.46 352 GLU A C 1
ATOM 2670 O O . GLU A 1 352 ? -42.352 110.550 8.941 1.00 28.26 352 GLU A O 1
ATOM 2676 N N . VAL A 1 353 ? -40.263 110.248 9.697 1.00 28.61 353 VAL A N 1
ATOM 2677 C CA . VAL A 1 353 ? -39.699 111.365 8.899 1.00 28.65 353 VAL A CA 1
ATOM 2678 C C . VAL A 1 353 ? -39.977 111.151 7.391 1.00 29.09 353 VAL A C 1
ATOM 2679 O O . VAL A 1 353 ? -40.491 112.032 6.707 1.00 25.43 353 VAL A O 1
ATOM 2683 N N . LYS A 1 354 ? -39.654 109.966 6.891 1.00 29.03 354 LYS A N 1
ATOM 2684 C CA . LYS A 1 354 ? -39.914 109.665 5.489 1.00 29.41 354 LYS A CA 1
ATOM 2685 C C . LYS A 1 354 ? -41.374 109.737 5.158 1.00 33.40 354 LYS A C 1
ATOM 2686 O O . LYS A 1 354 ? -41.748 110.307 4.136 1.00 32.03 354 LYS A O 1
ATOM 2692 N N . LYS A 1 355 ? -42.231 109.191 6.015 1.00 31.68 355 LYS A N 1
ATOM 2693 C CA . LYS A 1 355 ? -43.671 109.241 5.730 1.00 31.66 355 LYS A CA 1
ATOM 2694 C C . LYS A 1 355 ? -44.224 110.648 5.740 1.00 29.36 355 LYS A C 1
ATOM 2695 O O . LYS A 1 355 ? -45.039 111.004 4.916 1.00 28.72 355 LYS A O 1
ATOM 2701 N N . ASN A 1 356 ? -43.763 111.471 6.681 1.00 29.49 356 ASN A N 1
ATOM 2702 C CA . ASN A 1 356 ? -44.215 112.837 6.748 1.00 29.37 356 ASN A CA 1
ATOM 2703 C C . ASN A 1 356 ? -43.847 113.669 5.509 1.00 24.92 356 ASN A C 1
ATOM 2704 O O . ASN A 1 356 ? -44.527 114.636 5.182 1.00 27.17 356 ASN A O 1
ATOM 2709 N N . ALA A 1 357 ? -42.783 113.298 4.842 1.00 25.14 357 ALA A N 1
ATOM 2710 C CA . ALA A 1 357 ? -42.366 114.061 3.680 1.00 27.90 357 ALA A CA 1
ATOM 2711 C C . ALA A 1 357 ? -43.011 113.592 2.393 1.00 31.50 357 ALA A C 1
ATOM 2712 O O . ALA A 1 357 ? -42.741 114.188 1.362 1.00 28.97 357 ALA A O 1
ATOM 2714 N N . ARG A 1 358 ? -43.837 112.532 2.438 1.00 29.58 358 ARG A N 1
ATOM 2715 C CA . ARG A 1 358 ? -44.371 111.923 1.192 1.00 31.97 358 ARG A CA 1
ATOM 2716 C C . ARG A 1 358 ? -45.180 112.862 0.330 1.00 31.53 358 ARG A C 1
ATOM 2717 O O . ARG A 1 358 ? -45.059 112.819 -0.908 1.00 32.29 358 ARG A O 1
ATOM 2725 N N . LYS A 1 359 ? -45.964 113.748 0.941 1.00 26.25 359 LYS A N 1
ATOM 2726 C CA . LYS A 1 359 ? -46.781 114.704 0.158 1.00 26.36 359 LYS A CA 1
ATOM 2727 C C . LYS A 1 359 ? -46.185 116.109 0.071 1.00 23.51 359 LYS A C 1
ATOM 2728 O O . LYS A 1 359 ? -46.837 117.016 -0.410 1.00 23.57 359 LYS A O 1
ATOM 2734 N N . ALA A 1 360 ? -44.936 116.269 0.514 1.00 25.52 360 ALA A N 1
ATOM 2735 C CA . ALA A 1 360 ? -44.275 117.578 0.430 1.00 26.27 360 ALA A CA 1
ATOM 2736 C C . ALA A 1 360 ? -43.911 117.871 -1.024 1.00 25.52 360 ALA A C 1
ATOM 2737 O O . ALA A 1 360 ? -43.798 116.939 -1.866 1.00 24.29 360 ALA A O 1
ATOM 2739 N N . PRO A 1 361 ? -43.712 119.159 -1.327 1.00 26.65 361 PRO A N 1
ATOM 2740 C CA . PRO A 1 361 ? -43.160 119.517 -2.639 1.00 24.08 361 PRO A CA 1
ATOM 2741 C C . PRO A 1 361 ? -41.843 118.805 -2.873 1.00 21.75 361 PRO A C 1
ATOM 2742 O O . PRO A 1 361 ? -41.114 118.532 -1.923 1.00 22.58 361 PRO A O 1
ATOM 2746 N N . GLN A 1 362 ? -41.574 118.469 -4.137 1.00 22.34 362 GLN A N 1
ATOM 2747 C CA . GLN A 1 362 ? -40.352 117.772 -4.535 1.00 21.23 362 GLN A CA 1
ATOM 2748 C C . GLN A 1 362 ? -39.257 118.791 -4.887 1.00 19.18 362 GLN A C 1
ATOM 2749 O O . GLN A 1 362 ? -39.494 119.701 -5.700 1.00 18.70 362 GLN A O 1
ATOM 2755 N N . PRO A 1 363 ? -38.066 118.585 -4.358 1.00 19.76 363 PRO A N 1
ATOM 2756 C CA . PRO A 1 363 ? -36.965 119.508 -4.699 1.00 20.85 363 PRO A CA 1
ATOM 2757 C C . PRO A 1 363 ? -36.428 119.240 -6.114 1.00 21.07 363 PRO A C 1
ATOM 2758 O O . PRO A 1 363 ? -36.405 118.083 -6.589 1.00 20.51 363 PRO A O 1
ATOM 2762 N N . GLU A 1 364 ? -35.977 120.296 -6.773 1.00 19.50 364 GLU A N 1
ATOM 2763 C CA . GLU A 1 364 ? -35.383 120.132 -8.116 1.00 19.07 364 GLU A CA 1
ATOM 2764 C C . GLU A 1 364 ? -34.553 121.357 -8.445 1.00 18.20 364 GLU A C 1
ATOM 2765 O O . GLU A 1 364 ? -35.039 122.511 -8.259 1.00 19.35 364 GLU A O 1
ATOM 2771 N N . VAL A 1 365 ? -33.341 121.151 -8.939 1.00 18.18 365 VAL A N 1
ATOM 2772 C CA . VAL A 1 365 ? -32.530 122.294 -9.427 1.00 17.82 365 VAL A CA 1
ATOM 2773 C C . VAL A 1 365 ? -32.951 122.583 -10.875 1.00 18.23 365 VAL A C 1
ATOM 2774 O O . VAL A 1 365 ? -32.947 121.665 -11.725 1.00 19.15 365 VAL A O 1
ATOM 2778 N N . ARG A 1 366 ? -33.337 123.826 -11.128 1.00 17.58 366 ARG A N 1
ATOM 2779 C CA . ARG A 1 366 ? -33.808 124.292 -12.444 1.00 19.13 366 ARG A CA 1
ATOM 2780 C C . ARG A 1 366 ? -33.057 125.521 -12.958 1.00 19.73 366 ARG A C 1
ATOM 2781 O O . ARG A 1 366 ? -32.718 126.438 -12.202 1.00 19.43 366 ARG A O 1
ATOM 2789 N N . ARG A 1 367 ? -32.769 125.478 -14.244 1.00 19.20 367 ARG A N 1
ATOM 2790 C CA . ARG A 1 367 ? -32.254 126.639 -14.987 1.00 18.92 367 ARG A CA 1
ATOM 2791 C C . ARG A 1 367 ? -33.397 127.223 -15.793 1.00 20.48 367 ARG A C 1
ATOM 2792 O O . ARG A 1 367 ? -33.989 126.519 -16.654 1.00 19.95 367 ARG A O 1
ATOM 2800 N N . TYR A 1 368 ? -33.726 128.478 -15.504 1.00 17.47 368 TYR A N 1
ATOM 2801 C CA . TYR A 1 368 ? -34.643 129.240 -16.317 1.00 18.58 368 TYR A CA 1
ATOM 2802 C C . TYR A 1 368 ? -33.830 130.216 -17.175 1.00 20.79 368 TYR A C 1
ATOM 2803 O O . TYR A 1 368 ? -32.756 130.711 -16.770 1.00 21.50 368 TYR A O 1
ATOM 2812 N N . VAL A 1 369 ? -34.343 130.524 -18.344 1.00 19.31 369 VAL A N 1
ATOM 2813 C CA . VAL A 1 369 ? -33.657 131.439 -19.261 1.00 18.63 369 VAL A CA 1
ATOM 2814 C C . VAL A 1 369 ? -34.640 132.510 -19.644 1.00 21.49 369 VAL A C 1
ATOM 2815 O O . VAL A 1 369 ? -35.710 132.230 -20.256 1.00 23.01 369 VAL A O 1
ATOM 2819 N N . LEU A 1 370 ? -34.282 133.752 -19.310 1.00 20.96 370 LEU A N 1
ATOM 2820 C CA . LEU A 1 370 ? -35.195 134.914 -19.509 1.00 21.01 370 LEU A CA 1
ATOM 2821 C C . LEU A 1 370 ? -34.721 135.799 -20.670 1.00 23.62 370 LEU A C 1
ATOM 2822 O O . LEU A 1 370 ? -33.636 136.385 -20.606 1.00 21.41 370 LEU A O 1
ATOM 2827 N N . PRO A 1 371 ? -35.483 135.839 -21.782 1.00 24.55 371 PRO A N 1
ATOM 2828 C CA . PRO A 1 371 ? -35.083 136.727 -22.856 1.00 24.73 371 PRO A CA 1
ATOM 2829 C C . PRO A 1 371 ? -35.251 138.213 -22.481 1.00 25.48 371 PRO A C 1
ATOM 2830 O O . PRO A 1 371 ? -36.246 138.621 -21.858 1.00 27.12 371 PRO A O 1
ATOM 2834 N N . LEU A 1 372 ? -34.257 139.001 -22.839 1.00 26.77 372 LEU A N 1
ATOM 2835 C CA . LEU A 1 372 ? -34.298 140.440 -22.607 1.00 30.38 372 LEU A CA 1
ATOM 2836 C C . LEU A 1 372 ? -34.870 141.186 -23.837 1.00 34.54 372 LEU A C 1
ATOM 2837 O O . LEU A 1 372 ? -35.453 142.221 -23.695 1.00 40.03 372 LEU A O 1
ATOM 2842 N N . ASN A 1 373 ? -34.654 140.668 -25.029 1.00 37.59 373 ASN A N 1
ATOM 2843 C CA . ASN A 1 373 ? -35.105 141.336 -26.266 1.00 46.67 373 ASN A CA 1
ATOM 2844 C C . ASN A 1 373 ? -36.381 140.646 -26.824 1.00 45.63 373 ASN A C 1
ATOM 2845 O O . ASN A 1 373 ? -36.296 139.688 -27.571 1.00 57.18 373 ASN A O 1
ATOM 2850 N N . ILE A 1 374 ? -37.558 141.161 -26.456 1.00 42.74 374 ILE A N 1
ATOM 2851 C CA . ILE A 1 374 ? -38.861 140.588 -26.836 1.00 43.75 374 ILE A CA 1
ATOM 2852 C C . ILE A 1 374 ? -39.414 141.194 -28.156 1.00 40.59 374 ILE A C 1
ATOM 2853 O O . ILE A 1 374 ? -39.837 142.340 -28.174 1.00 43.66 374 ILE A O 1
ATOM 2858 N N . ASP A 1 375 ? -39.367 140.442 -29.249 1.00 39.29 375 ASP A N 1
ATOM 2859 C CA . ASP A 1 375 ? -39.908 140.896 -30.552 1.00 38.61 375 ASP A CA 1
ATOM 2860 C C . ASP A 1 375 ? -41.285 140.286 -30.814 1.00 38.07 375 ASP A C 1
ATOM 2861 O O . ASP A 1 375 ? -41.399 139.059 -30.906 1.00 33.96 375 ASP A O 1
ATOM 2866 N N . LYS A 1 376 ? -42.304 141.142 -30.920 1.00 39.60 376 LYS A N 1
ATOM 2867 C CA . LYS A 1 376 ? -43.681 140.751 -31.232 1.00 40.08 376 LYS A CA 1
ATOM 2868 C C . LYS A 1 376 ? -43.839 139.869 -32.434 1.00 33.78 376 LYS A C 1
ATOM 2869 O O . LYS A 1 376 ? -44.774 139.081 -32.491 1.00 33.91 376 LYS A O 1
ATOM 2875 N N . ALA A 1 377 ? -42.944 140.017 -33.393 1.00 33.22 377 ALA A N 1
ATOM 2876 C CA . ALA A 1 377 ? -42.953 139.190 -34.574 1.00 36.07 377 ALA A CA 1
ATOM 2877 C C . ALA A 1 377 ? -42.761 137.704 -34.207 1.00 36.59 377 ALA A C 1
ATOM 2878 O O . ALA A 1 377 ? -43.163 136.851 -34.979 1.00 32.78 377 ALA A O 1
ATOM 2880 N N . ASP A 1 378 ? -42.202 137.406 -33.024 1.00 31.31 378 ASP A N 1
ATOM 2881 C CA . ASP A 1 378 ? -42.010 136.011 -32.583 1.00 32.02 378 ASP A CA 1
ATOM 2882 C C . ASP A 1 378 ? -43.141 135.515 -31.690 1.00 30.28 378 ASP A C 1
ATOM 2883 O O . ASP A 1 378 ? -42.994 134.491 -31.038 1.00 29.49 378 ASP A O 1
ATOM 2888 N N . THR A 1 379 ? -44.255 136.237 -31.620 1.00 29.17 379 THR A N 1
ATOM 2889 C CA . THR A 1 379 ? -45.366 135.796 -30.804 1.00 30.26 379 THR A CA 1
ATOM 2890 C C . THR A 1 379 ? -45.731 134.336 -31.161 1.00 29.41 379 THR A C 1
ATOM 2891 O O . THR A 1 379 ? -45.795 133.969 -32.335 1.00 27.76 379 THR A O 1
ATOM 2895 N N . GLY A 1 380 ? -45.911 133.497 -30.145 1.00 27.91 380 GLY A N 1
ATOM 2896 C CA . GLY A 1 380 ? -46.268 132.084 -30.328 1.00 27.97 380 GLY A CA 1
ATOM 2897 C C . GLY A 1 380 ? -45.080 131.130 -30.346 1.00 28.64 380 GLY A C 1
ATOM 2898 O O . GLY A 1 380 ? -45.266 129.921 -30.359 1.00 27.75 380 GLY A O 1
ATOM 2899 N N . LYS A 1 381 ? -43.865 131.673 -30.362 1.00 25.47 381 LYS A N 1
ATOM 2900 C CA . LYS A 1 381 ? -42.677 130.871 -30.505 1.00 25.73 381 LYS A CA 1
ATOM 2901 C C . LYS A 1 381 ? -41.804 130.908 -29.279 1.00 24.31 381 LYS A C 1
ATOM 2902 O O . LYS A 1 381 ? -41.982 131.744 -28.422 1.00 22.71 381 LYS A O 1
ATOM 2908 N N . ASN A 1 382 ? -40.834 130.017 -29.276 1.00 25.37 382 ASN A N 1
ATOM 2909 C CA . ASN A 1 382 ? -39.802 129.937 -28.256 1.00 23.86 382 ASN A CA 1
ATOM 2910 C C . ASN A 1 382 ? -38.706 130.978 -28.553 1.00 24.58 382 ASN A C 1
ATOM 2911 O O . ASN A 1 382 ? -38.037 130.890 -29.579 1.00 24.92 382 ASN A O 1
ATOM 2916 N N . LEU A 1 383 ? -38.498 131.916 -27.637 1.00 24.21 383 LEU A N 1
ATOM 2917 C CA . LEU A 1 383 ? -37.495 132.977 -27.811 1.00 22.23 383 LEU A CA 1
ATOM 2918 C C . LEU A 1 383 ? -36.103 132.579 -27.413 1.00 22.51 383 LEU A C 1
ATOM 2919 O O . LEU A 1 383 ? -35.172 133.345 -27.628 1.00 21.90 383 LEU A O 1
ATOM 2924 N N . VAL A 1 384 ? -35.931 131.406 -26.770 1.00 21.36 384 VAL A N 1
ATOM 2925 C CA . VAL A 1 384 ? -34.620 131.044 -26.277 1.00 21.31 384 VAL A CA 1
ATOM 2926 C C . VAL A 1 384 ? -33.803 130.379 -27.379 1.00 22.37 384 VAL A C 1
ATOM 2927 O O . VAL A 1 384 ? -33.837 129.185 -27.573 1.00 21.73 384 VAL A O 1
ATOM 2931 N N . THR A 1 385 ? -33.015 131.194 -28.057 1.00 23.69 385 THR A N 1
ATOM 2932 C CA . THR A 1 385 ? -32.278 130.781 -29.204 1.00 22.47 385 THR A CA 1
ATOM 2933 C C . THR A 1 385 ? -30.861 130.360 -28.853 1.00 25.05 385 THR A C 1
ATOM 2934 O O . THR A 1 385 ? -30.111 129.958 -29.739 1.00 25.75 385 THR A O 1
ATOM 2938 N N . LEU A 1 386 ? -30.486 130.382 -27.574 1.00 24.10 386 LEU A N 1
ATOM 2939 C CA . LEU A 1 386 ? -29.168 129.915 -27.174 1.00 23.65 386 LEU A CA 1
ATOM 2940 C C . LEU A 1 386 ? -28.927 128.445 -27.536 1.00 25.94 386 LEU A C 1
ATOM 2941 O O . LEU A 1 386 ? -29.859 127.636 -27.524 1.00 26.01 386 LEU A O 1
ATOM 2946 N N . PRO A 1 387 ? -27.669 128.099 -27.805 1.00 25.75 387 PRO A N 1
ATOM 2947 C CA . PRO A 1 387 ? -27.364 126.785 -28.344 1.00 27.41 387 PRO A CA 1
ATOM 2948 C C . PRO A 1 387 ? -27.245 125.662 -27.320 1.00 27.46 387 PRO A C 1
ATOM 2949 O O . PRO A 1 387 ? -27.340 124.499 -27.692 1.00 25.49 387 PRO A O 1
ATOM 2953 N N . ASN A 1 388 ? -27.048 126.007 -26.057 1.00 24.83 388 ASN A N 1
ATOM 2954 C CA A ASN A 1 388 ? -26.586 125.126 -25.001 0.50 25.58 388 ASN A CA 1
ATOM 2955 C CA B ASN A 1 388 ? -26.670 124.950 -25.108 0.50 25.60 388 ASN A CA 1
ATOM 2956 C C . ASN A 1 388 ? -27.661 124.785 -23.935 1.00 24.71 388 ASN A C 1
ATOM 2957 O O . ASN A 1 388 ? -27.311 124.323 -22.845 1.00 26.69 388 ASN A O 1
ATOM 2966 N N . THR A 1 389 ? -28.926 125.076 -24.196 1.00 21.49 389 THR A N 1
ATOM 2967 C CA . THR A 1 389 ? -29.950 124.868 -23.181 1.00 22.81 389 THR A CA 1
ATOM 2968 C C . THR A 1 389 ? -31.208 124.289 -23.780 1.00 21.72 389 THR A C 1
ATOM 2969 O O . THR A 1 389 ? -31.449 124.480 -24.983 1.00 21.11 389 THR A O 1
ATOM 2973 N N . THR A 1 390 ? -32.016 123.597 -22.954 1.00 18.95 390 THR A N 1
ATOM 2974 C CA . THR A 1 390 ? -33.369 123.196 -23.340 1.00 20.29 390 THR A CA 1
ATOM 2975 C C . THR A 1 390 ? -34.440 124.017 -22.647 1.00 19.87 390 THR A C 1
ATOM 2976 O O . THR A 1 390 ? -35.640 123.747 -22.820 1.00 20.64 390 THR A O 1
ATOM 2980 N N . ALA A 1 391 ? -34.051 125.042 -21.875 1.00 18.95 391 ALA A N 1
ATOM 2981 C CA . ALA A 1 391 ? -35.032 125.997 -21.362 1.00 20.02 391 ALA A CA 1
ATOM 2982 C C . ALA A 1 391 ? -35.733 126.733 -22.532 1.00 18.70 391 ALA A C 1
ATOM 2983 O O . ALA A 1 391 ? -35.096 127.005 -23.579 1.00 20.10 391 ALA A O 1
ATOM 2985 N N . THR A 1 392 ? -36.994 127.072 -22.318 1.00 19.50 392 THR A N 1
ATOM 2986 C CA . THR A 1 392 ? -37.813 127.750 -23.295 1.00 20.34 392 THR A CA 1
ATOM 2987 C C . THR A 1 392 ? -38.512 128.940 -22.673 1.00 20.46 392 THR A C 1
ATOM 2988 O O . THR A 1 392 ? -38.648 129.055 -21.463 1.00 21.51 392 THR A O 1
ATOM 2992 N N . ALA A 1 393 ? -38.934 129.844 -23.551 1.00 21.05 393 ALA A N 1
ATOM 2993 C CA . ALA A 1 393 ? -39.677 131.041 -23.160 1.00 20.75 393 ALA A CA 1
ATOM 2994 C C . ALA A 1 393 ? -40.618 131.400 -24.311 1.00 22.54 393 ALA A C 1
ATOM 2995 O O . ALA A 1 393 ? -40.170 131.791 -25.377 1.00 22.53 393 ALA A O 1
ATOM 2997 N N . ILE A 1 394 ? -41.918 131.218 -24.100 1.00 24.09 394 ILE A N 1
ATOM 2998 C CA . ILE A 1 394 ? -42.897 131.361 -25.173 1.00 26.60 394 ILE A CA 1
ATOM 2999 C C . ILE A 1 394 ? -43.591 132.692 -25.002 1.00 24.68 394 ILE A C 1
ATOM 3000 O O . ILE A 1 394 ? -44.202 132.955 -23.992 1.00 24.99 394 ILE A O 1
ATOM 3005 N N . LEU A 1 395 ? -43.479 133.540 -26.023 1.00 26.75 395 LEU A N 1
ATOM 3006 C CA . LEU A 1 395 ? -44.192 134.793 -26.029 1.00 26.05 395 LEU A CA 1
ATOM 3007 C C . LEU A 1 395 ? -45.666 134.611 -26.418 1.00 27.46 395 LEU A C 1
ATOM 3008 O O . LEU A 1 395 ? -45.968 134.159 -27.507 1.00 28.64 395 LEU A O 1
ATOM 3013 N N . CYS A 1 396 ? -46.564 135.000 -25.537 1.00 27.66 396 CYS A N 1
ATOM 3014 C CA . CYS A 1 396 ? -47.983 134.826 -25.785 1.00 27.90 396 CYS A CA 1
ATOM 3015 C C . CYS A 1 396 ? -48.570 136.121 -26.330 1.00 30.70 396 CYS A C 1
ATOM 3016 O O . CYS A 1 396 ? -47.923 137.170 -26.279 1.00 28.33 396 CYS A O 1
ATOM 3019 N N . SER A 1 397 ? -49.798 136.037 -26.826 1.00 34.16 397 SER A N 1
ATOM 3020 C CA . SER A 1 397 ? -50.500 137.186 -27.375 1.00 34.55 397 SER A CA 1
ATOM 3021 C C . SER A 1 397 ? -50.844 138.212 -26.340 1.00 33.89 397 SER A C 1
ATOM 3022 O O . SER A 1 397 ? -50.876 139.366 -26.665 1.00 37.10 397 SER A O 1
ATOM 3025 N N . ASP A 1 398 ? -51.132 137.805 -25.116 1.00 38.52 398 ASP A N 1
ATOM 3026 C CA . ASP A 1 398 ? -51.324 138.755 -24.020 1.00 41.16 398 ASP A CA 1
ATOM 3027 C C . ASP A 1 398 ? -50.008 139.352 -23.470 1.00 39.73 398 ASP A C 1
ATOM 3028 O O . ASP A 1 398 ? -50.031 139.993 -22.445 1.00 39.31 398 ASP A O 1
ATOM 3033 N N . GLU A 1 399 ? -48.883 139.060 -24.129 1.00 36.62 399 GLU A N 1
ATOM 3034 C CA . GLU A 1 399 ? -47.542 139.533 -23.771 1.00 39.97 399 GLU A CA 1
ATOM 3035 C C . GLU A 1 399 ? -46.865 138.836 -22.569 1.00 32.16 399 GLU A C 1
ATOM 3036 O O . GLU A 1 399 ? -45.735 139.157 -22.236 1.00 31.97 399 GLU A O 1
ATOM 3042 N N . THR A 1 400 ? -47.531 137.903 -21.926 1.00 30.79 400 THR A N 1
ATOM 3043 C CA . THR A 1 400 ? -46.842 137.076 -20.951 1.00 31.04 400 THR A CA 1
ATOM 3044 C C . THR A 1 400 ? -45.816 136.203 -21.701 1.00 26.47 400 THR A C 1
ATOM 3045 O O . THR A 1 400 ? -45.962 135.897 -22.881 1.00 29.12 400 THR A O 1
ATOM 3049 N N . ILE A 1 401 ? -44.745 135.865 -21.005 1.00 24.83 401 ILE A N 1
ATOM 3050 C CA . ILE A 1 401 ? -43.689 135.040 -21.535 1.00 24.95 401 ILE A CA 1
ATOM 3051 C C . ILE A 1 401 ? -43.674 133.803 -20.650 1.00 24.27 401 ILE A C 1
ATOM 3052 O O . ILE A 1 401 ? -43.235 133.861 -19.523 1.00 23.98 401 ILE A O 1
ATOM 3057 N N . TRP A 1 402 ? -44.175 132.689 -21.176 1.00 23.60 402 TRP A N 1
ATOM 3058 C CA . TRP A 1 402 ? -44.258 131.459 -20.404 1.00 22.67 402 TRP A CA 1
ATOM 3059 C C . TRP A 1 402 ? -42.934 130.701 -20.417 1.00 22.01 402 TRP A C 1
ATOM 3060 O O . TRP A 1 402 ? -42.450 130.303 -21.487 1.00 23.48 402 TRP A O 1
ATOM 3071 N N . LEU A 1 403 ? -42.370 130.424 -19.246 1.00 21.05 403 LEU A N 1
ATOM 3072 C CA . LEU A 1 403 ? -41.067 129.735 -19.200 1.00 20.34 403 LEU A CA 1
ATOM 3073 C C . LEU A 1 403 ? -41.136 128.255 -18.849 1.00 20.94 403 LEU A C 1
ATOM 3074 O O . LEU A 1 403 ? -41.966 127.870 -18.023 1.00 20.90 403 LEU A O 1
ATOM 3079 N N . GLU A 1 404 ? -40.262 127.451 -19.462 1.00 20.04 404 GLU A N 1
ATOM 3080 C CA . GLU A 1 404 ? -40.020 126.074 -18.988 1.00 21.39 404 GLU A CA 1
ATOM 3081 C C . GLU A 1 404 ? -38.576 125.930 -18.668 1.00 20.03 404 GLU A C 1
ATOM 3082 O O . GLU A 1 404 ? -37.752 126.499 -19.370 1.00 19.21 404 GLU A O 1
ATOM 3088 N N . PRO A 1 405 ? -38.252 125.159 -17.619 1.00 19.02 405 PRO A N 1
ATOM 3089 C CA . PRO A 1 405 ? -36.870 125.062 -17.176 1.00 19.89 405 PRO A CA 1
ATOM 3090 C C . PRO A 1 405 ? -36.104 123.964 -17.874 1.00 20.55 405 PRO A C 1
ATOM 3091 O O . PRO A 1 405 ? -36.690 123.044 -18.466 1.00 19.79 405 PRO A O 1
ATOM 3095 N N . GLU A 1 406 ? -34.791 124.069 -17.824 1.00 19.13 406 GLU A N 1
ATOM 3096 C CA . GLU A 1 406 ? -33.917 122.959 -18.010 1.00 18.98 406 GLU A CA 1
ATOM 3097 C C . GLU A 1 406 ? -33.609 122.416 -16.634 1.00 20.69 406 GLU A C 1
ATOM 3098 O O . GLU A 1 406 ? -33.048 123.143 -15.772 1.00 22.21 406 GLU A O 1
ATOM 3104 N N . VAL A 1 407 ? -33.879 121.125 -16.410 1.00 19.71 407 VAL A N 1
ATOM 3105 C CA . VAL A 1 407 ? -33.672 120.542 -15.097 1.00 20.85 407 VAL A CA 1
ATOM 3106 C C . VAL A 1 407 ? -32.192 120.155 -14.996 1.00 20.57 407 VAL A C 1
ATOM 3107 O O . VAL A 1 407 ? -31.646 119.444 -15.847 1.00 20.15 407 VAL A O 1
ATOM 3111 N N . LEU A 1 408 ? -31.517 120.605 -13.963 1.00 20.15 408 LEU A N 1
ATOM 3112 C CA . LEU A 1 408 ? -30.106 120.279 -13.742 1.00 20.18 408 LEU A CA 1
ATOM 3113 C C . LEU A 1 408 ? -29.853 119.125 -12.773 1.00 20.91 408 LEU A C 1
ATOM 3114 O O . LEU A 1 408 ? -28.822 118.464 -12.889 1.00 21.61 408 LEU A O 1
ATOM 3119 N N A PHE A 1 409 ? -30.759 118.928 -11.816 0.50 21.83 409 PHE A N 1
ATOM 3120 N N B PHE A 1 409 ? -30.757 118.896 -11.805 0.50 21.15 409 PHE A N 1
ATOM 3121 C CA A PHE A 1 409 ? -30.649 117.848 -10.867 0.50 22.06 409 PHE A CA 1
ATOM 3122 C CA B PHE A 1 409 ? -30.613 117.826 -10.787 0.50 20.99 409 PHE A CA 1
ATOM 3123 C C A PHE A 1 409 ? -31.996 117.568 -10.259 0.50 21.67 409 PHE A C 1
ATOM 3124 C C B PHE A 1 409 ? -31.977 117.562 -10.223 0.50 21.01 409 PHE A C 1
ATOM 3125 O O A PHE A 1 409 ? -32.755 118.499 -9.955 0.50 19.69 409 PHE A O 1
ATOM 3126 O O B PHE A 1 409 ? -32.748 118.498 -9.953 0.50 19.16 409 PHE A O 1
ATOM 3141 N N . SER A 1 410 ? -32.312 116.285 -10.082 1.00 20.72 410 SER A N 1
ATOM 3142 C CA . SER A 1 410 ? -33.600 115.905 -9.578 1.00 22.68 410 SER A CA 1
ATOM 3143 C C . SER A 1 410 ? -33.494 114.507 -8.991 1.00 24.85 410 SER A C 1
ATOM 3144 O O . SER A 1 410 ? -33.227 113.577 -9.733 1.00 25.74 410 SER A O 1
ATOM 3147 N N . GLY A 1 411 ? -33.756 114.359 -7.700 1.00 22.95 411 GLY A N 1
ATOM 3148 C CA . GLY A 1 411 ? -33.732 113.047 -7.044 1.00 22.58 411 GLY A CA 1
ATOM 3149 C C . GLY A 1 411 ? -34.915 112.991 -6.061 1.00 23.61 411 GLY A C 1
ATOM 3150 O O . GLY A 1 411 ? -35.314 114.008 -5.507 1.00 21.94 411 GLY A O 1
ATOM 3151 N N . PRO A 1 412 ? -35.525 111.798 -5.877 1.00 23.10 412 PRO A N 1
ATOM 3152 C CA . PRO A 1 412 ? -36.824 111.700 -5.126 1.00 24.08 412 PRO A CA 1
ATOM 3153 C C . PRO A 1 412 ? -36.653 112.053 -3.648 1.00 22.11 412 PRO A C 1
ATOM 3154 O O . PRO A 1 412 ? -35.997 111.336 -2.917 1.00 21.52 412 PRO A O 1
ATOM 3158 N N . ARG A 1 413 ? -37.227 113.174 -3.240 1.00 22.54 413 ARG A N 1
ATOM 3159 C CA . ARG A 1 413 ? -37.079 113.738 -1.907 1.00 22.16 413 ARG A CA 1
ATOM 3160 C C . ARG A 1 413 ? -35.621 113.929 -1.497 1.00 22.30 413 ARG A C 1
ATOM 3161 O O . ARG A 1 413 ? -35.305 113.926 -0.311 1.00 24.75 413 ARG A O 1
ATOM 3169 N N . GLN A 1 414 ? -34.741 114.097 -2.479 1.00 20.25 414 GLN A N 1
ATOM 3170 C CA . GLN A 1 414 ? -33.324 114.267 -2.261 1.00 23.62 414 GLN A CA 1
ATOM 3171 C C . GLN A 1 414 ? -32.994 115.651 -2.811 1.00 22.61 414 GLN A C 1
ATOM 3172 O O . GLN A 1 414 ? -32.918 115.838 -4.025 1.00 23.85 414 GLN A O 1
ATOM 3178 N N . ALA A 1 415 ? -32.873 116.635 -1.930 1.00 20.44 415 ALA A N 1
ATOM 3179 C CA . ALA A 1 415 ? -32.680 118.022 -2.385 1.00 21.32 415 ALA A CA 1
ATOM 3180 C C . ALA A 1 415 ? -31.191 118.397 -2.515 1.00 22.72 415 ALA A C 1
ATOM 3181 O O . ALA A 1 415 ? -30.390 118.026 -1.656 1.00 21.93 415 ALA A O 1
ATOM 3183 N N . PHE A 1 416 ? -30.840 119.104 -3.585 1.00 20.70 416 PHE A N 1
ATOM 3184 C CA . PHE A 1 416 ? -29.587 119.823 -3.662 1.00 20.81 416 PHE A CA 1
ATOM 3185 C C . PHE A 1 416 ? -29.930 121.225 -3.153 1.00 22.03 416 PHE A C 1
ATOM 3186 O O . PHE A 1 416 ? -30.633 121.976 -3.823 1.00 23.78 416 PHE A O 1
ATOM 3194 N N . GLU A 1 417 ? -29.520 121.538 -1.926 1.00 20.54 417 GLU A N 1
ATOM 3195 C CA . GLU A 1 417 ? -29.955 122.767 -1.274 1.00 19.57 417 GLU A CA 1
ATOM 3196 C C . GLU A 1 417 ? -28.741 123.480 -0.636 1.00 20.54 417 GLU A C 1
ATOM 3197 O O . GLU A 1 417 ? -27.604 123.033 -0.787 1.00 20.40 417 GLU A O 1
ATOM 3203 N N . PHE A 1 418 ? -29.001 124.615 -0.006 1.00 20.41 418 PHE A N 1
ATOM 3204 C CA . PHE A 1 418 ? -27.929 125.473 0.562 1.00 20.79 418 PHE A CA 1
ATOM 3205 C C . PHE A 1 418 ? -26.783 125.676 -0.409 1.00 19.34 418 PHE A C 1
ATOM 3206 O O . PHE A 1 418 ? -25.648 125.337 -0.113 1.00 21.24 418 PHE A O 1
ATOM 3214 N N . PRO A 1 419 ? -27.107 126.127 -1.643 1.00 19.04 419 PRO A N 1
ATOM 3215 C CA . PRO A 1 419 ? -26.108 126.133 -2.731 1.00 20.31 419 PRO A CA 1
ATOM 3216 C C . PRO A 1 419 ? -25.059 127.207 -2.453 1.00 21.72 419 PRO A C 1
ATOM 3217 O O . PRO A 1 419 ? -25.392 128.287 -1.907 1.00 22.19 419 PRO A O 1
ATOM 3221 N N . GLN A 1 420 ? -23.846 126.904 -2.858 1.00 21.04 420 GLN A N 1
ATOM 3222 C CA . GLN A 1 420 ? -22.730 127.840 -2.817 1.00 21.38 420 GLN A CA 1
ATOM 3223 C C . GLN A 1 420 ? -21.918 127.691 -4.093 1.00 22.23 420 GLN A C 1
ATOM 3224 O O . GLN A 1 420 ? -21.872 126.601 -4.703 1.00 22.35 420 GLN A O 1
ATOM 3230 N N . ILE A 1 421 ? -21.272 128.773 -4.509 1.00 20.07 421 ILE A N 1
ATOM 3231 C CA . ILE A 1 421 ? -20.361 128.761 -5.644 1.00 21.73 421 ILE A CA 1
ATOM 3232 C C . ILE A 1 421 ? -19.034 129.450 -5.253 1.00 23.72 421 ILE A C 1
ATOM 3233 O O . ILE A 1 421 ? -18.868 129.887 -4.107 1.00 24.98 421 ILE A O 1
ATOM 3238 N N . ASN A 1 422 ? -18.121 129.563 -6.208 1.00 24.72 422 ASN A N 1
ATOM 3239 C CA . ASN A 1 422 ? -16.944 130.427 -6.076 1.00 23.35 422 ASN A CA 1
ATOM 3240 C C . ASN A 1 422 ? -17.437 131.852 -6.279 1.00 23.24 422 ASN A C 1
ATOM 3241 O O . ASN A 1 422 ? -17.387 132.413 -7.375 1.00 22.60 422 ASN A O 1
ATOM 3246 N N . TYR A 1 423 ? -18.003 132.393 -5.209 1.00 22.55 423 TYR A N 1
ATOM 3247 C CA . TYR A 1 423 ? -18.827 133.613 -5.306 1.00 22.82 423 TYR A CA 1
ATOM 3248 C C . TYR A 1 423 ? -18.049 134.887 -5.687 1.00 24.58 423 TYR A C 1
ATOM 3249 O O . TYR A 1 423 ? -18.482 135.699 -6.542 1.00 21.07 423 TYR A O 1
ATOM 3258 N N . GLN A 1 424 ? -16.890 135.063 -5.058 1.00 25.89 424 GLN A N 1
ATOM 3259 C CA . GLN A 1 424 ? -16.079 136.277 -5.295 1.00 30.58 424 GLN A CA 1
ATOM 3260 C C . GLN A 1 424 ? -15.710 136.475 -6.758 1.00 28.85 424 GLN A C 1
ATOM 3261 O O . GLN A 1 424 ? -15.761 137.583 -7.305 1.00 30.48 424 GLN A O 1
ATOM 3267 N N . LYS A 1 425 ? -15.391 135.385 -7.427 1.00 26.77 425 LYS A N 1
ATOM 3268 C CA . LYS A 1 425 ? -14.966 135.441 -8.798 1.00 26.92 425 LYS A CA 1
ATOM 3269 C C . LYS A 1 425 ? -16.038 135.055 -9.839 1.00 26.83 425 LYS A C 1
ATOM 3270 O O . LYS A 1 425 ? -15.935 135.489 -10.949 1.00 25.01 425 LYS A O 1
ATOM 3276 N N . TYR A 1 426 ? -17.070 134.285 -9.475 1.00 23.59 426 TYR A N 1
ATOM 3277 C CA . TYR A 1 426 ? -18.083 133.819 -10.441 1.00 23.61 426 TYR A CA 1
ATOM 3278 C C . TYR A 1 426 ? -19.511 134.230 -10.127 1.00 23.89 426 TYR A C 1
ATOM 3279 O O . TYR A 1 426 ? -20.411 134.009 -10.948 1.00 23.34 426 TYR A O 1
ATOM 3288 N N . GLY A 1 427 ? -19.727 134.879 -8.990 1.00 22.84 427 GLY A N 1
ATOM 3289 C CA . GLY A 1 427 ? -21.040 135.384 -8.656 1.00 22.73 427 GLY A CA 1
ATOM 3290 C C . GLY A 1 427 ? -21.493 136.402 -9.679 1.00 24.91 427 GLY A C 1
ATOM 3291 O O . GLY A 1 427 ? -20.758 137.370 -9.988 1.00 24.73 427 GLY A O 1
ATOM 3292 N N . GLY A 1 428 ? -22.688 136.195 -10.235 1.00 20.78 428 GLY A N 1
ATOM 3293 C CA . GLY A 1 428 ? -23.221 137.091 -11.267 1.00 22.35 428 GLY A CA 1
ATOM 3294 C C . GLY A 1 428 ? -22.648 136.900 -12.668 1.00 22.77 428 GLY A C 1
ATOM 3295 O O . GLY A 1 428 ? -22.957 137.656 -13.547 1.00 23.97 428 GLY A O 1
ATOM 3296 N N . LYS A 1 429 ? -21.836 135.861 -12.869 1.00 23.83 429 LYS A N 1
ATOM 3297 C CA . LYS A 1 429 ? -21.086 135.647 -14.083 1.00 24.65 429 LYS A CA 1
ATOM 3298 C C . LYS A 1 429 ? -21.232 134.207 -14.592 1.00 24.09 429 LYS A C 1
ATOM 3299 O O . LYS A 1 429 ? -21.550 133.301 -13.809 1.00 22.22 429 LYS A O 1
ATOM 3305 N N . PRO A 1 430 ? -20.933 133.988 -15.875 1.00 22.91 430 PRO A N 1
ATOM 3306 C CA . PRO A 1 430 ? -20.866 132.608 -16.380 1.00 21.89 430 PRO A CA 1
ATOM 3307 C C . PRO A 1 430 ? -20.067 131.733 -15.450 1.00 22.79 430 PRO A C 1
ATOM 3308 O O . PRO A 1 430 ? -19.032 132.152 -14.937 1.00 21.81 430 PRO A O 1
ATOM 3312 N N . TYR A 1 431 ? -20.549 130.520 -15.203 1.00 20.76 431 TYR A N 1
ATOM 3313 C CA . TYR A 1 431 ? -19.947 129.617 -14.220 1.00 20.23 431 TYR A CA 1
ATOM 3314 C C . TYR A 1 431 ? -20.291 128.186 -14.576 1.00 20.58 431 TYR A C 1
ATOM 3315 O O . TYR A 1 431 ? -21.149 127.941 -15.454 1.00 22.00 431 TYR A O 1
ATOM 3324 N N . THR A 1 432 ? -19.626 127.264 -13.903 1.00 20.99 432 THR A N 1
ATOM 3325 C CA . THR A 1 432 ? -19.745 125.859 -14.144 1.00 21.89 432 THR A CA 1
ATOM 3326 C C . THR A 1 432 ? -20.093 125.044 -12.926 1.00 21.59 432 THR A C 1
ATOM 3327 O O . THR A 1 432 ? -20.733 124.001 -13.087 1.00 20.88 432 THR A O 1
ATOM 3331 N N . TYR A 1 433 ? -19.716 125.479 -11.707 1.00 21.14 433 TYR A N 1
ATOM 3332 C CA . TYR A 1 433 ? -19.796 124.597 -10.542 1.00 20.60 433 TYR A CA 1
ATOM 3333 C C . TYR A 1 433 ? -20.574 125.173 -9.389 1.00 21.89 433 TYR A C 1
ATOM 3334 O O . TYR A 1 433 ? -20.436 126.349 -9.057 1.00 21.39 433 TYR A O 1
ATOM 3343 N N . ALA A 1 434 ? -21.404 124.324 -8.782 1.00 20.15 434 ALA A N 1
ATOM 3344 C CA . ALA A 1 434 ? -22.076 124.640 -7.570 1.00 20.56 434 ALA A CA 1
ATOM 3345 C C . ALA A 1 434 ? -21.911 123.543 -6.550 1.00 21.57 434 ALA A C 1
ATOM 3346 O O . ALA A 1 434 ? -21.785 122.366 -6.910 1.00 22.09 434 ALA A O 1
ATOM 3348 N N . TYR A 1 435 ? -21.926 123.919 -5.276 1.00 20.64 435 TYR A N 1
ATOM 3349 C CA . TYR A 1 435 ? -21.772 122.983 -4.151 1.00 22.22 435 TYR A CA 1
ATOM 3350 C C . TYR A 1 435 ? -23.057 123.069 -3.366 1.00 22.42 435 TYR A C 1
ATOM 3351 O O . TYR A 1 435 ? -23.704 124.135 -3.291 1.00 22.87 435 TYR A O 1
ATOM 3360 N N . GLY A 1 436 ? -23.472 121.959 -2.788 1.00 20.18 436 GLY A N 1
ATOM 3361 C CA . GLY A 1 436 ? -24.704 121.974 -1.993 1.00 21.35 436 GLY A CA 1
ATOM 3362 C C . GLY A 1 436 ? -24.725 120.965 -0.863 1.00 22.14 436 GLY A C 1
ATOM 3363 O O . GLY A 1 436 ? -23.906 120.051 -0.795 1.00 22.50 436 GLY A O 1
ATOM 3364 N N . LEU A 1 437 ? -25.694 121.145 -0.008 1.00 20.34 437 LEU A N 1
ATOM 3365 C CA . LEU A 1 437 ? -26.027 120.232 1.020 1.00 21.73 437 LEU A CA 1
ATOM 3366 C C . LEU A 1 437 ? -27.170 119.364 0.519 1.00 22.05 437 LEU A C 1
ATOM 3367 O O . LEU A 1 437 ? -28.213 119.869 0.067 1.00 22.46 437 LEU A O 1
ATOM 3372 N N . GLY A 1 438 ? -27.000 118.057 0.646 1.00 21.55 438 GLY A N 1
ATOM 3373 C CA . GLY A 1 438 ? -28.046 117.145 0.202 1.00 23.48 438 GLY A CA 1
ATOM 3374 C C . GLY A 1 438 ? -28.985 116.816 1.322 1.00 21.02 438 GLY A C 1
ATOM 3375 O O . GLY A 1 438 ? -28.543 116.392 2.396 1.00 25.33 438 GLY A O 1
ATOM 3376 N N . LEU A 1 439 ? -30.259 117.046 1.116 1.00 20.44 439 LEU A N 1
ATOM 3377 C CA . LEU A 1 439 ? -31.307 116.765 2.094 1.00 21.50 439 LEU A CA 1
ATOM 3378 C C . LEU A 1 439 ? -32.075 115.511 1.678 1.00 25.84 439 LEU A C 1
ATOM 3379 O O . LEU A 1 439 ? -32.584 115.449 0.564 1.00 26.58 439 LEU A O 1
ATOM 3384 N N . ASN A 1 440 ? -32.183 114.558 2.604 1.00 23.95 440 ASN A N 1
ATOM 3385 C CA . ASN A 1 440 ? -32.885 113.300 2.420 1.00 23.61 440 ASN A CA 1
ATOM 3386 C C . ASN A 1 440 ? -34.175 113.327 3.221 1.00 24.59 440 ASN A C 1
ATOM 3387 O O . ASN A 1 440 ? -34.121 113.186 4.446 1.00 26.84 440 ASN A O 1
ATOM 3392 N N . HIS A 1 441 ? -35.320 113.591 2.570 1.00 22.19 441 HIS A N 1
ATOM 3393 C CA . HIS A 1 441 ? -36.570 113.809 3.276 1.00 24.37 441 HIS A CA 1
ATOM 3394 C C . HIS A 1 441 ? -36.351 114.887 4.378 1.00 26.44 441 HIS A C 1
ATOM 3395 O O . HIS A 1 441 ? -36.832 114.731 5.510 1.00 23.05 441 HIS A O 1
ATOM 3402 N N . PHE A 1 442 ? -35.648 115.976 3.999 1.00 24.00 442 PHE A N 1
ATOM 3403 C CA . PHE A 1 442 ? -35.346 117.134 4.851 1.00 23.51 442 PHE A CA 1
ATOM 3404 C C . PHE A 1 442 ? -34.190 116.947 5.829 1.00 26.48 442 PHE A C 1
ATOM 3405 O O . PHE A 1 442 ? -33.774 117.923 6.470 1.00 30.94 442 PHE A O 1
ATOM 3413 N N . VAL A 1 443 ? -33.628 115.751 5.909 1.00 25.30 443 VAL A N 1
ATOM 3414 C CA . VAL A 1 443 ? -32.503 115.500 6.791 1.00 26.67 443 VAL A CA 1
ATOM 3415 C C . VAL A 1 443 ? -31.215 115.689 6.023 1.00 26.36 443 VAL A C 1
ATOM 3416 O O . VAL A 1 443 ? -31.008 115.027 5.018 1.00 25.20 443 VAL A O 1
ATOM 3420 N N . PRO A 1 444 ? -30.315 116.571 6.508 1.00 25.10 444 PRO A N 1
ATOM 3421 C CA . PRO A 1 444 ? -29.062 116.756 5.787 1.00 23.68 444 PRO A CA 1
ATOM 3422 C C . PRO A 1 444 ? -28.124 115.596 5.992 1.00 26.14 444 PRO A C 1
ATOM 3423 O O . PRO A 1 444 ? -27.668 115.345 7.130 1.00 29.32 444 PRO A O 1
ATOM 3427 N N . ASP A 1 445 ? -27.738 114.920 4.918 1.00 26.14 445 ASP A N 1
ATOM 3428 C CA . ASP A 1 445 ? -26.912 113.732 5.060 1.00 26.91 445 ASP A CA 1
ATOM 3429 C C . ASP A 1 445 ? -25.792 113.527 4.092 1.00 26.35 445 ASP A C 1
ATOM 3430 O O . ASP A 1 445 ? -25.185 112.478 4.085 1.00 26.52 445 ASP A O 1
ATOM 3435 N N A ARG A 1 446 ? -25.492 114.532 3.271 0.50 25.46 446 ARG A N 1
ATOM 3436 N N B ARG A 1 446 ? -25.489 114.530 3.270 0.50 25.01 446 ARG A N 1
ATOM 3437 C CA A ARG A 1 446 ? -24.421 114.412 2.299 0.50 24.35 446 ARG A CA 1
ATOM 3438 C CA B ARG A 1 446 ? -24.418 114.404 2.298 0.50 23.66 446 ARG A CA 1
ATOM 3439 C C A ARG A 1 446 ? -24.054 115.772 1.776 0.50 23.48 446 ARG A C 1
ATOM 3440 C C B ARG A 1 446 ? -24.054 115.768 1.776 0.50 23.10 446 ARG A C 1
ATOM 3441 O O A ARG A 1 446 ? -24.813 116.730 1.927 0.50 24.25 446 ARG A O 1
ATOM 3442 O O B ARG A 1 446 ? -24.814 116.727 1.928 0.50 23.90 446 ARG A O 1
ATOM 3457 N N . LEU A 1 447 ? -22.891 115.841 1.154 1.00 22.79 447 LEU A N 1
ATOM 3458 C CA . LEU A 1 447 ? -22.449 117.033 0.453 1.00 23.69 447 LEU A CA 1
ATOM 3459 C C . LEU A 1 447 ? -22.336 116.710 -1.023 1.00 25.21 447 LEU A C 1
ATOM 3460 O O . LEU A 1 447 ? -21.924 115.585 -1.412 1.00 23.91 447 LEU A O 1
ATOM 3465 N N . CYS A 1 448 ? -22.693 117.697 -1.852 1.00 22.91 448 CYS A N 1
ATOM 3466 C CA . CYS A 1 448 ? -22.801 117.506 -3.296 1.00 25.54 448 CYS A CA 1
ATOM 3467 C C . CYS A 1 448 ? -22.093 118.600 -4.105 1.00 24.22 448 CYS A C 1
ATOM 3468 O O . CYS A 1 448 ? -22.006 119.731 -3.689 1.00 21.90 448 CYS A O 1
ATOM 3471 N N . LYS A 1 449 ? -21.621 118.236 -5.276 1.00 21.41 449 LYS A N 1
ATOM 3472 C CA . LYS A 1 449 ? -21.117 119.189 -6.229 1.00 22.93 449 LYS A CA 1
ATOM 3473 C C . LYS A 1 449 ? -21.816 118.893 -7.539 1.00 23.07 449 LYS A C 1
ATOM 3474 O O . LYS A 1 449 ? -21.962 117.717 -7.913 1.00 23.33 449 LYS A O 1
ATOM 3480 N N . LEU A 1 450 ? -22.190 119.949 -8.240 1.00 20.38 450 LEU A N 1
ATOM 3481 C CA . LEU A 1 450 ? -22.866 119.854 -9.532 1.00 19.58 450 LEU A CA 1
ATOM 3482 C C . LEU A 1 450 ? -22.129 120.681 -10.588 1.00 21.03 450 LEU A C 1
ATOM 3483 O O . LEU A 1 450 ? -21.802 121.821 -10.347 1.00 20.45 450 LEU A O 1
ATOM 3488 N N . ASN A 1 451 ? -21.857 120.066 -11.743 1.00 20.72 451 ASN A N 1
ATOM 3489 C CA . ASN A 1 451 ? -21.445 120.773 -12.916 1.00 19.61 451 ASN A CA 1
ATOM 3490 C C . ASN A 1 451 ? -22.754 121.165 -13.604 1.00 20.39 451 ASN A C 1
ATOM 3491 O O . ASN A 1 451 ? -23.466 120.305 -14.114 1.00 21.53 451 ASN A O 1
ATOM 3496 N N . VAL A 1 452 ? -23.068 122.452 -13.620 1.00 20.30 452 VAL A N 1
ATOM 3497 C CA . VAL A 1 452 ? -24.335 122.938 -14.176 1.00 20.62 452 VAL A CA 1
ATOM 3498 C C . VAL A 1 452 ? -24.413 122.857 -15.702 1.00 24.67 452 VAL A C 1
ATOM 3499 O O . VAL A 1 452 ? -25.498 122.947 -16.248 1.00 23.89 452 VAL A O 1
ATOM 3503 N N . LYS A 1 453 ? -23.277 122.655 -16.372 1.00 23.74 453 LYS A N 1
ATOM 3504 C CA . LYS A 1 453 ? -23.259 122.478 -17.820 1.00 27.83 453 LYS A CA 1
ATOM 3505 C C . LYS A 1 453 ? -23.393 121.019 -18.269 1.00 26.61 453 LYS A C 1
ATOM 3506 O O . LYS A 1 453 ? -23.992 120.779 -19.276 1.00 29.47 453 LYS A O 1
ATOM 3512 N N . THR A 1 454 ? -22.774 120.078 -17.572 1.00 23.67 454 THR A N 1
ATOM 3513 C CA . THR A 1 454 ? -22.806 118.663 -17.966 1.00 24.57 454 THR A CA 1
ATOM 3514 C C . THR A 1 454 ? -23.764 117.852 -17.116 1.00 24.31 454 THR A C 1
ATOM 3515 O O . THR A 1 454 ? -24.041 116.728 -17.434 1.00 25.18 454 THR A O 1
ATOM 3519 N N . LYS A 1 455 ? -24.218 118.413 -16.000 1.00 23.48 455 LYS A N 1
ATOM 3520 C CA . LYS A 1 455 ? -25.022 117.753 -15.002 1.00 24.26 455 LYS A CA 1
ATOM 3521 C C . LYS A 1 455 ? -24.295 116.642 -14.224 1.00 24.44 455 LYS A C 1
ATOM 3522 O O . LYS A 1 455 ? -24.916 115.949 -13.411 1.00 24.50 455 LYS A O 1
ATOM 3528 N N . GLU A 1 456 ? -22.987 116.498 -14.406 1.00 24.46 456 GLU A N 1
ATOM 3529 C CA . GLU A 1 456 ? -22.243 115.568 -13.592 1.00 25.90 456 GLU A CA 1
ATOM 3530 C C . GLU A 1 456 ? -22.324 115.991 -12.113 1.00 26.55 456 GLU A C 1
ATOM 3531 O O . GLU A 1 456 ? -22.343 117.186 -11.815 1.00 22.58 456 GLU A O 1
ATOM 3537 N N . THR A 1 457 ? -22.347 115.019 -11.204 1.00 24.81 457 THR A N 1
ATOM 3538 C CA . THR A 1 457 ? -22.342 115.282 -9.776 1.00 25.65 457 THR A CA 1
ATOM 3539 C C . THR A 1 457 ? -21.241 114.496 -9.076 1.00 26.11 457 THR A C 1
ATOM 3540 O O . THR A 1 457 ? -20.715 113.515 -9.616 1.00 24.97 457 THR A O 1
ATOM 3544 N N . TRP A 1 458 ? -20.865 114.988 -7.904 1.00 24.60 458 TRP A N 1
ATOM 3545 C CA . TRP A 1 458 ? -19.952 114.317 -6.992 1.00 26.43 458 TRP A CA 1
ATOM 3546 C C . TRP A 1 458 ? -20.629 114.365 -5.631 1.00 27.42 458 TRP A C 1
ATOM 3547 O O . TRP A 1 458 ? -21.411 115.300 -5.323 1.00 25.32 458 TRP A O 1
ATOM 3558 N N . VAL A 1 459 ? -20.352 113.376 -4.800 1.00 28.32 459 VAL A N 1
ATOM 3559 C CA . VAL A 1 459 ? -21.015 113.289 -3.500 1.00 27.62 459 VAL A CA 1
ATOM 3560 C C . VAL A 1 459 ? -19.991 112.868 -2.429 1.00 28.83 459 VAL A C 1
ATOM 3561 O O . VAL A 1 459 ? -19.128 112.039 -2.678 1.00 29.86 459 VAL A O 1
ATOM 3565 N N . TRP A 1 460 ? -20.105 113.447 -1.244 1.00 25.70 460 TRP A N 1
ATOM 3566 C CA . TRP A 1 460 ? -19.395 112.977 -0.074 1.00 27.93 460 TRP A CA 1
ATOM 3567 C C . TRP A 1 460 ? -20.464 112.587 0.919 1.00 26.88 460 TRP A C 1
ATOM 3568 O O . TRP A 1 460 ? -21.420 113.324 1.151 1.00 25.35 460 TRP A O 1
ATOM 3579 N N . GLN A 1 461 ? -20.317 111.420 1.518 1.00 29.48 461 GLN A N 1
ATOM 3580 C CA . GLN A 1 461 ? -21.284 110.977 2.507 1.00 31.29 461 GLN A CA 1
ATOM 3581 C C . GLN A 1 461 ? -20.657 109.933 3.458 1.00 32.90 461 GLN A C 1
ATOM 3582 O O . GLN A 1 461 ? -19.892 109.097 3.010 1.00 33.64 461 GLN A O 1
ATOM 3588 N N . GLU A 1 462 ? -21.010 109.990 4.734 1.00 34.95 462 GLU A N 1
ATOM 3589 C CA . GLU A 1 462 ? -20.667 108.928 5.702 1.00 32.82 462 GLU A CA 1
ATOM 3590 C C . GLU A 1 462 ? -21.881 108.592 6.506 1.00 32.77 462 GLU A C 1
ATOM 3591 O O . GLU A 1 462 ? -22.684 109.457 6.826 1.00 30.43 462 GLU A O 1
ATOM 3597 N N . PRO A 1 463 ? -22.040 107.305 6.852 1.00 38.11 463 PRO A N 1
ATOM 3598 C CA . PRO A 1 463 ? -23.186 106.895 7.664 1.00 34.47 463 PRO A CA 1
ATOM 3599 C C . PRO A 1 463 ? -23.255 107.674 8.950 1.00 35.26 463 PRO A C 1
ATOM 3600 O O . PRO A 1 463 ? -22.222 107.983 9.506 1.00 36.28 463 PRO A O 1
ATOM 3604 N N . ASP A 1 464 ? -24.460 108.012 9.389 1.00 36.16 464 ASP A N 1
ATOM 3605 C CA . ASP A 1 464 ? -24.688 108.642 10.696 1.00 39.57 464 ASP A CA 1
ATOM 3606 C C . ASP A 1 464 ? -23.961 109.979 10.852 1.00 40.23 464 ASP A C 1
ATOM 3607 O O . ASP A 1 464 ? -23.592 110.382 11.976 1.00 37.67 464 ASP A O 1
ATOM 3612 N N . SER A 1 465 ? -23.807 110.690 9.725 1.00 36.82 465 SER A N 1
ATOM 3613 C CA . SER A 1 465 ? -23.095 111.974 9.708 1.00 34.73 465 SER A CA 1
ATOM 3614 C C . SER A 1 465 ? -23.941 112.995 8.955 1.00 32.98 465 SER A C 1
ATOM 3615 O O . SER A 1 465 ? -24.388 112.718 7.829 1.00 31.69 465 SER A O 1
ATOM 3618 N N . TYR A 1 466 ? -24.201 114.125 9.607 1.00 29.88 466 TYR A N 1
ATOM 3619 C CA . TYR A 1 466 ? -25.165 115.136 9.153 1.00 29.78 466 TYR A CA 1
ATOM 3620 C C . TYR A 1 466 ? -24.442 116.455 8.954 1.00 30.03 466 TYR A C 1
ATOM 3621 O O . TYR A 1 466 ? -24.183 117.160 9.913 1.00 31.05 466 TYR A O 1
ATOM 3630 N N . PRO A 1 467 ? -24.065 116.779 7.690 1.00 29.07 467 PRO A N 1
ATOM 3631 C CA . PRO A 1 467 ? -23.269 117.977 7.425 1.00 27.01 467 PRO A CA 1
ATOM 3632 C C . PRO A 1 467 ? -24.071 119.244 7.329 1.00 25.95 467 PRO A C 1
ATOM 3633 O O . PRO A 1 467 ? -25.294 119.212 7.354 1.00 25.33 467 PRO A O 1
ATOM 3637 N N . SER A 1 468 ? -23.364 120.367 7.169 1.00 25.93 468 SER A N 1
ATOM 3638 C CA . SER A 1 468 ? -23.993 121.687 7.004 1.00 25.48 468 SER A CA 1
ATOM 3639 C C . SER A 1 468 ? -23.668 122.139 5.582 1.00 22.65 468 SER A C 1
ATOM 3640 O O . SER A 1 468 ? -22.864 121.529 4.876 1.00 23.08 468 SER A O 1
ATOM 3643 N N . GLU A 1 469 ? -24.258 123.264 5.231 1.00 22.61 469 GLU A N 1
ATOM 3644 C CA . GLU A 1 469 ? -23.966 123.955 3.960 1.00 24.32 469 GLU A CA 1
ATOM 3645 C C . GLU A 1 469 ? -22.458 124.005 3.763 1.00 26.28 469 GLU A C 1
ATOM 3646 O O . GLU A 1 469 ? -21.734 124.348 4.694 1.00 25.73 469 GLU A O 1
ATOM 3652 N N . PRO A 1 470 ? -21.968 123.636 2.572 1.00 25.80 470 PRO A N 1
ATOM 3653 C CA . PRO A 1 470 ? -20.545 123.669 2.277 1.00 25.56 470 PRO A CA 1
ATOM 3654 C C . PRO A 1 470 ? -20.154 125.058 1.813 1.00 29.16 470 PRO A C 1
ATOM 3655 O O . PRO A 1 470 ? -20.892 125.643 1.003 1.00 30.82 470 PRO A O 1
ATOM 3659 N N . ILE A 1 471 ? -19.039 125.607 2.310 1.00 25.06 471 ILE A N 1
ATOM 3660 C CA . ILE A 1 471 ? -18.617 126.913 1.884 1.00 24.96 471 ILE A CA 1
ATOM 3661 C C . ILE A 1 471 ? -17.299 126.751 1.140 1.00 25.96 471 ILE A C 1
ATOM 3662 O O . ILE A 1 471 ? -16.390 126.058 1.611 1.00 24.27 471 ILE A O 1
ATOM 3667 N N . PHE A 1 472 ? -17.213 127.371 -0.036 1.00 24.23 472 PHE A N 1
ATOM 3668 C CA . PHE A 1 472 ? -16.045 127.240 -0.901 1.00 23.37 472 PHE A CA 1
ATOM 3669 C C . PHE A 1 472 ? -14.992 128.258 -0.551 1.00 23.82 472 PHE A C 1
ATOM 3670 O O . PHE A 1 472 ? -15.308 129.432 -0.374 1.00 22.79 472 PHE A O 1
ATOM 3678 N N . VAL A 1 473 ? -13.740 127.825 -0.480 1.00 22.95 473 VAL A N 1
ATOM 3679 C CA . VAL A 1 473 ? -12.615 128.756 -0.319 1.00 23.79 473 VAL A CA 1
ATOM 3680 C C . VAL A 1 473 ? -11.590 128.453 -1.392 1.00 21.68 473 VAL A C 1
ATOM 3681 O O . VAL A 1 473 ? -11.062 127.350 -1.467 1.00 25.49 473 VAL A O 1
ATOM 3685 N N . SER A 1 474 ? -11.320 129.434 -2.228 1.00 23.79 474 SER A N 1
ATOM 3686 C CA . SER A 1 474 ? -10.383 129.299 -3.312 1.00 25.40 474 SER A CA 1
ATOM 3687 C C . SER A 1 474 ? -8.965 129.242 -2.752 1.00 26.05 474 SER A C 1
ATOM 3688 O O . SER A 1 474 ? -8.664 129.936 -1.784 1.00 23.82 474 SER A O 1
ATOM 3691 N N . HIS A 1 475 ? -8.108 128.478 -3.402 1.00 26.13 475 HIS A N 1
ATOM 3692 C CA . HIS A 1 475 ? -6.694 128.697 -3.233 1.00 29.03 475 HIS A CA 1
ATOM 3693 C C . HIS A 1 475 ? -6.478 130.154 -3.652 1.00 30.39 475 HIS A C 1
ATOM 3694 O O . HIS A 1 475 ? -6.988 130.583 -4.719 1.00 26.50 475 HIS A O 1
ATOM 3701 N N . PRO A 1 476 ? -5.729 130.935 -2.833 1.00 28.53 476 PRO A N 1
ATOM 3702 C CA . PRO A 1 476 ? -5.550 132.356 -3.176 1.00 28.70 476 PRO A CA 1
ATOM 3703 C C . PRO A 1 476 ? -4.984 132.650 -4.576 1.00 27.49 476 PRO A C 1
ATOM 3704 O O . PRO A 1 476 ? -5.298 133.663 -5.171 1.00 28.59 476 PRO A O 1
ATOM 3708 N N . ASP A 1 477 ? -4.161 131.761 -5.111 1.00 26.82 477 ASP A N 1
ATOM 3709 C CA . ASP A 1 477 ? -3.606 131.945 -6.452 1.00 27.03 477 ASP A CA 1
ATOM 3710 C C . ASP A 1 477 ? -4.302 131.128 -7.555 1.00 27.06 477 ASP A C 1
ATOM 3711 O O . ASP A 1 477 ? -3.735 130.915 -8.633 1.00 24.83 477 ASP A O 1
ATOM 3716 N N . ALA A 1 478 ? -5.515 130.652 -7.292 1.00 27.12 478 ALA A N 1
ATOM 3717 C CA . ALA A 1 478 ? -6.237 129.849 -8.274 1.00 27.84 478 ALA A CA 1
ATOM 3718 C C . ALA A 1 478 ? -6.492 130.657 -9.520 1.00 27.70 478 ALA A C 1
ATOM 3719 O O . ALA A 1 478 ? -6.868 131.800 -9.431 1.00 27.35 478 ALA A O 1
ATOM 3721 N N . LEU A 1 479 ? -6.337 130.037 -10.667 1.00 27.83 479 LEU A N 1
ATOM 3722 C CA . LEU A 1 479 ? -6.924 130.558 -11.907 1.00 28.83 479 LEU A CA 1
ATOM 3723 C C . LEU A 1 479 ? -8.214 129.778 -12.325 1.00 29.38 479 LEU A C 1
ATOM 3724 O O . LEU A 1 479 ? -9.066 130.347 -13.019 1.00 28.17 479 LEU A O 1
ATOM 3729 N N . GLU A 1 480 ? -8.325 128.511 -11.919 1.00 28.76 480 GLU A N 1
ATOM 3730 C CA . GLU A 1 480 ? -9.539 127.701 -12.165 1.00 30.58 480 GLU A CA 1
ATOM 3731 C C . GLU A 1 480 ? -10.682 127.964 -11.179 1.00 30.46 480 GLU A C 1
ATOM 3732 O O . GLU A 1 480 ? -10.488 128.479 -10.070 1.00 30.06 480 GLU A O 1
ATOM 3738 N N . GLU A 1 481 ? -11.887 127.573 -11.590 1.00 25.41 481 GLU A N 1
ATOM 3739 C CA . GLU A 1 481 ? -13.063 127.857 -10.837 1.00 23.59 481 GLU A CA 1
ATOM 3740 C C . GLU A 1 481 ? -13.181 127.085 -9.545 1.00 22.07 481 GLU A C 1
ATOM 3741 O O . GLU A 1 481 ? -13.717 127.597 -8.556 1.00 22.45 481 GLU A O 1
ATOM 3747 N N . ASP A 1 482 ? -12.757 125.827 -9.560 1.00 24.02 482 ASP A N 1
ATOM 3748 C CA . ASP A 1 482 ? -12.941 124.897 -8.451 1.00 23.02 482 ASP A CA 1
ATOM 3749 C C . ASP A 1 482 ? -11.605 124.445 -7.822 1.00 25.13 482 ASP A C 1
ATOM 3750 O O . ASP A 1 482 ? -11.482 123.328 -7.321 1.00 24.21 482 ASP A O 1
ATOM 3755 N N . ASP A 1 483 ? -10.608 125.327 -7.867 1.00 26.10 483 ASP A N 1
ATOM 3756 C CA . ASP A 1 483 ? -9.298 125.059 -7.261 1.00 25.29 483 ASP A CA 1
ATOM 3757 C C . ASP A 1 483 ? -9.299 125.604 -5.847 1.00 24.89 483 ASP A C 1
ATOM 3758 O O . ASP A 1 483 ? -9.024 126.791 -5.621 1.00 26.86 483 ASP A O 1
ATOM 3763 N N . GLY A 1 484 ? -9.649 124.752 -4.903 1.00 25.50 484 GLY A N 1
ATOM 3764 C CA . GLY A 1 484 ? -9.849 125.182 -3.533 1.00 25.67 484 GLY A CA 1
ATOM 3765 C C . GLY A 1 484 ? -10.380 124.069 -2.692 1.00 27.42 484 GLY A C 1
ATOM 3766 O O . GLY A 1 484 ? -10.249 122.902 -3.052 1.00 29.54 484 GLY A O 1
ATOM 3767 N N . VAL A 1 485 ? -10.993 124.425 -1.574 1.00 25.61 485 VAL A N 1
ATOM 3768 C CA . VAL A 1 485 ? -11.611 123.456 -0.677 1.00 27.80 485 VAL A CA 1
ATOM 3769 C C . VAL A 1 485 ? -13.039 123.870 -0.361 1.00 25.65 485 VAL A C 1
ATOM 3770 O O . VAL A 1 485 ? -13.435 125.017 -0.621 1.00 23.96 485 VAL A O 1
ATOM 3774 N N . VAL A 1 486 ? -13.838 122.928 0.119 1.00 25.55 486 VAL A N 1
ATOM 3775 C CA . VAL A 1 486 ? -15.088 123.302 0.780 1.00 25.66 486 VAL A CA 1
ATOM 3776 C C . VAL A 1 486 ? -15.020 122.887 2.253 1.00 22.86 486 VAL A C 1
ATOM 3777 O O . VAL A 1 486 ? -14.462 121.859 2.596 1.00 24.34 486 VAL A O 1
ATOM 3781 N N . LEU A 1 487 ? -15.612 123.707 3.088 1.00 22.42 487 LEU A N 1
ATOM 3782 C CA . LEU A 1 487 ? -15.701 123.474 4.501 1.00 22.74 487 LEU A CA 1
ATOM 3783 C C . LEU A 1 487 ? -17.148 123.216 4.876 1.00 24.23 487 LEU A C 1
ATOM 3784 O O . LEU A 1 487 ? -18.046 123.983 4.484 1.00 26.39 487 LEU A O 1
ATOM 3789 N N . SER A 1 488 ? -17.363 122.224 5.730 1.00 23.56 488 SER A N 1
ATOM 3790 C CA . SER A 1 488 ? -18.669 121.911 6.277 1.00 24.14 488 SER A CA 1
ATOM 3791 C C . SER A 1 488 ? -18.545 121.470 7.721 1.00 24.39 488 SER A C 1
ATOM 3792 O O . SER A 1 488 ? -17.563 120.830 8.069 1.00 27.52 488 SER A O 1
ATOM 3795 N N . VAL A 1 489 ? -19.540 121.809 8.536 1.00 25.17 489 VAL A N 1
ATOM 3796 C CA . VAL A 1 489 ? -19.608 121.365 9.935 1.00 26.61 489 VAL A CA 1
ATOM 3797 C C . VAL A 1 489 ? -20.511 120.135 9.983 1.00 28.58 489 VAL A C 1
ATOM 3798 O O . VAL A 1 489 ? -21.647 120.182 9.515 1.00 28.78 489 VAL A O 1
ATOM 3802 N N . VAL A 1 490 ? -20.000 119.042 10.536 1.00 28.49 490 VAL A N 1
ATOM 3803 C CA . VAL A 1 490 ? -20.657 117.749 10.487 1.00 28.19 490 VAL A CA 1
ATOM 3804 C C . VAL A 1 490 ? -20.951 117.276 11.922 1.00 32.29 490 VAL A C 1
ATOM 3805 O O . VAL A 1 490 ? -20.057 117.304 12.791 1.00 31.48 490 VAL A O 1
ATOM 3809 N N . VAL A 1 491 ? -22.196 116.862 12.152 1.00 31.96 491 VAL A N 1
ATOM 3810 C CA . VAL A 1 491 ? -22.601 116.228 13.398 1.00 35.83 491 VAL A CA 1
ATOM 3811 C C . VAL A 1 491 ? -22.514 114.716 13.200 1.00 35.80 491 VAL A C 1
ATOM 3812 O O . VAL A 1 491 ? -23.028 114.185 12.214 1.00 32.82 491 VAL A O 1
ATOM 3816 N N . SER A 1 492 ? -21.872 114.016 14.130 1.00 35.80 492 SER A N 1
ATOM 3817 C CA . SER A 1 492 ? -21.640 112.589 14.020 1.00 35.18 492 SER A CA 1
ATOM 3818 C C . SER A 1 492 ? -21.893 111.914 15.368 1.00 38.97 492 SER A C 1
ATOM 3819 O O . SER A 1 492 ? -20.949 111.524 16.030 1.00 38.88 492 SER A O 1
ATOM 3822 N N . PRO A 1 493 ? -23.151 111.788 15.777 1.00 37.99 493 PRO A N 1
ATOM 3823 C CA . PRO A 1 493 ? -23.438 111.342 17.132 1.00 42.89 493 PRO A CA 1
ATOM 3824 C C . PRO A 1 493 ? -23.334 109.843 17.399 1.00 50.93 493 PRO A C 1
ATOM 3825 O O . PRO A 1 493 ? -23.653 109.420 18.505 1.00 65.46 493 PRO A O 1
ATOM 3829 N N . GLY A 1 494 ? -22.899 109.049 16.431 1.00 54.07 494 GLY A N 1
ATOM 3830 C CA . GLY A 1 494 ? -22.606 107.636 16.667 1.00 62.91 494 GLY A CA 1
ATOM 3831 C C . GLY A 1 494 ? -21.747 107.456 17.905 1.00 69.69 494 GLY A C 1
ATOM 3832 O O . GLY A 1 494 ? -20.697 108.086 18.028 1.00 74.84 494 GLY A O 1
ATOM 3833 N N . ALA A 1 495 ? -22.197 106.569 18.797 1.00 86.40 495 ALA A N 1
ATOM 3834 C CA . ALA A 1 495 ? -21.741 106.508 20.193 1.00 91.12 495 ALA A CA 1
ATOM 3835 C C . ALA A 1 495 ? -20.250 106.225 20.393 1.00 96.10 495 ALA A C 1
ATOM 3836 O O . ALA A 1 495 ? -19.706 106.561 21.446 1.00 112.41 495 ALA A O 1
ATOM 3838 N N . GLY A 1 496 ? -19.584 105.622 19.407 1.00 91.81 496 GLY A N 1
ATOM 3839 C CA . GLY A 1 496 ? -18.125 105.454 19.470 1.00 89.33 496 GLY A CA 1
ATOM 3840 C C . GLY A 1 496 ? -17.303 106.553 18.786 1.00 91.22 496 GLY A C 1
ATOM 3841 O O . GLY A 1 496 ? -16.232 106.270 18.242 1.00 95.77 496 GLY A O 1
ATOM 3842 N N . GLN A 1 497 ? -17.773 107.802 18.809 1.00 79.54 497 GLN A N 1
ATOM 3843 C CA . GLN A 1 497 ? -17.126 108.873 18.040 1.00 75.44 497 GLN A CA 1
ATOM 3844 C C . GLN A 1 497 ? -17.185 110.238 18.688 1.00 61.95 497 GLN A C 1
ATOM 3845 O O . GLN A 1 497 ? -18.038 110.509 19.528 1.00 61.76 497 GLN A O 1
ATOM 3851 N N . LYS A 1 498 ? -16.277 111.102 18.238 1.00 56.14 498 LYS A N 1
ATOM 3852 C CA . LYS A 1 498 ? -16.331 112.523 18.520 1.00 49.17 498 LYS A CA 1
ATOM 3853 C C . LYS A 1 498 ? -17.681 113.014 17.994 1.00 45.47 498 LYS A C 1
ATOM 3854 O O . LYS A 1 498 ? -18.088 112.634 16.907 1.00 47.53 498 LYS A O 1
ATOM 3860 N N . PRO A 1 499 ? -18.387 113.833 18.758 1.00 40.17 499 PRO A N 1
ATOM 3861 C CA . PRO A 1 499 ? -19.742 114.223 18.392 1.00 38.62 499 PRO A CA 1
ATOM 3862 C C . PRO A 1 499 ? -19.913 115.156 17.169 1.00 35.76 499 PRO A C 1
ATOM 3863 O O . PRO A 1 499 ? -21.023 115.211 16.631 1.00 32.09 499 PRO A O 1
ATOM 3867 N N . ALA A 1 500 ? -18.863 115.856 16.761 1.00 34.38 500 ALA A N 1
ATOM 3868 C CA . ALA A 1 500 ? -18.934 116.816 15.639 1.00 33.87 500 ALA A CA 1
ATOM 3869 C C . ALA A 1 500 ? -17.548 117.119 15.137 1.00 34.19 500 ALA A C 1
ATOM 3870 O O . ALA A 1 500 ? -16.567 116.921 15.855 1.00 36.55 500 ALA A O 1
ATOM 3872 N N . TYR A 1 501 ? -17.449 117.565 13.884 1.00 29.86 501 TYR A N 1
ATOM 3873 C CA . TYR A 1 501 ? -16.176 117.931 13.302 1.00 28.85 501 TYR A CA 1
ATOM 3874 C C . TYR A 1 501 ? -16.326 118.890 12.131 1.00 33.35 501 TYR A C 1
ATOM 3875 O O . TYR A 1 501 ? -17.399 118.987 11.526 1.00 28.82 501 TYR A O 1
ATOM 3884 N N . LEU A 1 502 ? -15.268 119.660 11.891 1.00 29.95 502 LEU A N 1
ATOM 3885 C CA . LEU A 1 502 ? -15.171 120.504 10.731 1.00 30.56 502 LEU A CA 1
ATOM 3886 C C . LEU A 1 502 ? -14.548 119.634 9.667 1.00 31.01 502 LEU A C 1
ATOM 3887 O O . LEU A 1 502 ? -13.487 119.008 9.865 1.00 30.66 502 LEU A O 1
ATOM 3892 N N . LEU A 1 503 ? -15.227 119.535 8.530 1.00 27.60 503 LEU A N 1
ATOM 3893 C CA . LEU A 1 503 ? -14.752 118.709 7.431 1.00 26.54 503 LEU A CA 1
ATOM 3894 C C . LEU A 1 503 ? -14.160 119.615 6.351 1.00 26.34 503 LEU A C 1
ATOM 3895 O O . LEU A 1 503 ? -14.757 120.640 6.040 1.00 28.01 503 LEU A O 1
ATOM 3900 N N . ILE A 1 504 ? -13.002 119.238 5.797 1.00 25.14 504 ILE A N 1
ATOM 3901 C CA . ILE A 1 504 ? -12.413 119.918 4.665 1.00 27.77 504 ILE A CA 1
ATOM 3902 C C . ILE A 1 504 ? -12.289 118.964 3.489 1.00 29.88 504 ILE A C 1
ATOM 3903 O O . ILE A 1 504 ? -11.632 117.922 3.608 1.00 29.94 504 ILE A O 1
ATOM 3908 N N . LEU A 1 505 ? -12.917 119.338 2.359 1.00 27.83 505 LEU A N 1
ATOM 3909 C CA . LEU A 1 505 ? -12.900 118.523 1.145 1.00 26.49 505 LEU A CA 1
ATOM 3910 C C . LEU A 1 505 ? -12.213 119.274 0.046 1.00 26.25 505 LEU A C 1
ATOM 3911 O O . LEU A 1 505 ? -12.266 120.488 -0.006 1.00 27.87 505 LEU A O 1
ATOM 3916 N N . ASN A 1 506 ? -11.559 118.560 -0.839 1.00 25.53 506 ASN A N 1
ATOM 3917 C CA . ASN A 1 506 ? -11.005 119.149 -2.020 1.00 26.65 506 ASN A CA 1
ATOM 3918 C C . ASN A 1 506 ? -12.193 119.504 -2.940 1.00 28.37 506 ASN A C 1
ATOM 3919 O O . ASN A 1 506 ? -13.027 118.660 -3.210 1.00 29.69 506 ASN A O 1
ATOM 3924 N N . ALA A 1 507 ? -12.274 120.741 -3.400 1.00 26.39 507 ALA A N 1
ATOM 3925 C CA . ALA A 1 507 ? -13.383 121.156 -4.266 1.00 26.49 507 ALA A CA 1
ATOM 3926 C C . ALA A 1 507 ? -13.417 120.486 -5.628 1.00 28.16 507 ALA A C 1
ATOM 3927 O O . ALA A 1 507 ? -14.471 120.473 -6.240 1.00 25.94 507 ALA A O 1
ATOM 3929 N N . LYS A 1 508 ? -12.275 119.995 -6.120 1.00 28.37 508 LYS A N 1
ATOM 3930 C CA . LYS A 1 508 ? -12.230 119.323 -7.426 1.00 32.09 508 LYS A CA 1
ATOM 3931 C C . LYS A 1 508 ? -13.126 118.114 -7.496 1.00 30.64 508 LYS A C 1
ATOM 3932 O O . LYS A 1 508 ? -13.824 117.940 -8.474 1.00 30.57 508 LYS A O 1
ATOM 3938 N N . ASP A 1 509 ? -13.140 117.313 -6.434 1.00 30.35 509 ASP A N 1
ATOM 3939 C CA . ASP A 1 509 ? -13.837 116.030 -6.455 1.00 31.53 509 ASP A CA 1
ATOM 3940 C C . ASP A 1 509 ? -14.495 115.620 -5.177 1.00 30.72 509 ASP A C 1
ATOM 3941 O O . ASP A 1 509 ? -14.930 114.483 -5.064 1.00 31.11 509 ASP A O 1
ATOM 3946 N N . LEU A 1 510 ? -14.582 116.535 -4.210 1.00 28.30 510 LEU A N 1
ATOM 3947 C CA . LEU A 1 510 ? -15.095 116.252 -2.904 1.00 27.07 510 LEU A CA 1
ATOM 3948 C C . LEU A 1 510 ? -14.389 115.130 -2.095 1.00 30.71 510 LEU A C 1
ATOM 3949 O O . LEU A 1 510 ? -14.998 114.520 -1.228 1.00 30.53 510 LEU A O 1
ATOM 3954 N N . SER A 1 511 ? -13.129 114.863 -2.383 1.00 27.36 511 SER A N 1
ATOM 3955 C CA . SER A 1 511 ? -12.361 113.910 -1.578 1.00 30.80 511 SER A CA 1
ATOM 3956 C C . SER A 1 511 ? -11.893 114.622 -0.285 1.00 32.63 511 SER A C 1
ATOM 3957 O O . SER A 1 511 ? -11.636 115.821 -0.270 1.00 30.51 511 SER A O 1
ATOM 3960 N N . GLU A 1 512 ? -11.834 113.875 0.805 1.00 32.94 512 GLU A N 1
ATOM 3961 C CA . GLU A 1 512 ? -11.522 114.433 2.083 1.00 32.73 512 GLU A CA 1
ATOM 3962 C C . GLU A 1 512 ? -10.033 114.815 2.159 1.00 33.43 512 GLU A C 1
ATOM 3963 O O . GLU A 1 512 ? -9.156 114.062 1.735 1.00 35.88 512 GLU A O 1
ATOM 3969 N N . VAL A 1 513 ? -9.778 116.014 2.652 1.00 31.69 513 VAL A N 1
ATOM 3970 C CA . VAL A 1 513 ? -8.429 116.539 2.868 1.00 33.21 513 VAL A CA 1
ATOM 3971 C C . VAL A 1 513 ? -8.073 116.476 4.389 1.00 35.22 513 VAL A C 1
ATOM 3972 O O . VAL A 1 513 ? -6.938 116.157 4.768 1.00 36.28 513 VAL A O 1
ATOM 3976 N N . ALA A 1 514 ? -9.042 116.798 5.238 1.00 34.53 514 ALA A N 1
ATOM 3977 C CA . ALA A 1 514 ? -8.837 116.862 6.694 1.00 37.56 514 ALA A CA 1
ATOM 3978 C C . ALA A 1 514 ? -10.153 116.943 7.448 1.00 37.18 514 ALA A C 1
ATOM 3979 O O . ALA A 1 514 ? -11.216 117.296 6.867 1.00 32.55 514 ALA A O 1
ATOM 3981 N N . ARG A 1 515 ? -10.080 116.648 8.750 1.00 32.92 515 ARG A N 1
ATOM 3982 C CA . ARG A 1 515 ? -11.148 116.945 9.715 1.00 34.34 515 ARG A CA 1
ATOM 3983 C C . ARG A 1 515 ? -10.555 117.549 10.947 1.00 34.98 515 ARG A C 1
ATOM 3984 O O . ARG A 1 515 ? -9.423 117.227 11.303 1.00 37.11 515 ARG A O 1
ATOM 3992 N N . ALA A 1 516 ? -11.341 118.387 11.606 1.00 33.83 516 ALA A N 1
ATOM 3993 C CA . ALA A 1 516 ? -10.978 118.945 12.893 1.00 33.96 516 ALA A CA 1
ATOM 3994 C C . ALA A 1 516 ? -12.105 118.591 13.847 1.00 33.51 516 ALA A C 1
ATOM 3995 O O . ALA A 1 516 ? -13.172 119.211 13.823 1.00 34.84 516 ALA A O 1
ATOM 3997 N N . GLU A 1 517 ? -11.850 117.599 14.709 1.00 35.53 517 GLU A N 1
ATOM 3998 C CA . GLU A 1 517 ? -12.859 117.056 15.647 1.00 34.81 517 GLU A CA 1
ATOM 3999 C C . GLU A 1 517 ? -12.945 117.783 16.970 1.00 34.60 517 GLU A C 1
ATOM 4000 O O . GLU A 1 517 ? -11.932 118.211 17.506 1.00 35.77 517 GLU A O 1
ATOM 4006 N N . VAL A 1 518 ? -14.161 117.926 17.474 1.00 33.29 518 VAL A N 1
ATOM 4007 C CA . VAL A 1 518 ? -14.424 118.529 18.770 1.00 37.23 518 VAL A CA 1
ATOM 4008 C C . VAL A 1 518 ? -15.239 117.551 19.611 1.00 40.56 518 VAL A C 1
ATOM 4009 O O . VAL A 1 518 ? -15.853 116.597 19.086 1.00 40.30 518 VAL A O 1
ATOM 4013 N N . GLU A 1 519 ? -15.225 117.765 20.921 1.00 40.58 519 GLU A N 1
ATOM 4014 C CA . GLU A 1 519 ? -15.769 116.770 21.858 1.00 44.20 519 GLU A CA 1
ATOM 4015 C C . GLU A 1 519 ? -17.118 117.156 22.389 1.00 43.45 519 GLU A C 1
ATOM 4016 O O . GLU A 1 519 ? -17.607 116.545 23.327 1.00 44.00 519 GLU A O 1
ATOM 4022 N N . ILE A 1 520 ? -17.747 118.136 21.752 1.00 41.84 520 ILE A N 1
ATOM 4023 C CA . ILE A 1 520 ? -19.049 118.618 22.133 1.00 40.78 520 ILE A CA 1
ATOM 4024 C C . ILE A 1 520 ? -19.988 118.618 20.905 1.00 43.39 520 ILE A C 1
ATOM 4025 O O . ILE A 1 520 ? -19.517 118.607 19.761 1.00 37.54 520 ILE A O 1
ATOM 4030 N N . ASN A 1 521 ? -21.299 118.635 21.157 1.00 35.16 521 ASN A N 1
ATOM 4031 C CA . ASN A 1 521 ? -22.281 118.660 20.082 1.00 36.85 521 ASN A CA 1
ATOM 4032 C C . ASN A 1 521 ? -22.325 120.044 19.435 1.00 37.52 521 ASN A C 1
ATOM 4033 O O . ASN A 1 521 ? -21.994 121.065 20.073 1.00 32.15 521 ASN A O 1
ATOM 4038 N N . ILE A 1 522 ? -22.732 120.075 18.165 1.00 34.10 522 ILE A N 1
ATOM 4039 C CA . ILE A 1 522 ? -22.956 121.341 17.475 1.00 34.15 522 ILE A CA 1
ATOM 4040 C C . ILE A 1 522 ? -24.343 121.233 16.821 1.00 33.45 522 ILE A C 1
ATOM 4041 O O . ILE A 1 522 ? -24.575 120.301 16.087 1.00 34.65 522 ILE A O 1
ATOM 4046 N N . PRO A 1 523 ? -25.278 122.144 17.131 1.00 30.41 523 PRO A N 1
ATOM 4047 C CA . PRO A 1 523 ? -26.558 121.976 16.479 1.00 28.51 523 PRO A CA 1
ATOM 4048 C C . PRO A 1 523 ? -26.481 122.462 15.026 1.00 30.12 523 PRO A C 1
ATOM 4049 O O . PRO A 1 523 ? -25.393 122.884 14.545 1.00 30.32 523 PRO A O 1
ATOM 4053 N N . VAL A 1 524 ? -27.619 122.389 14.371 1.00 28.91 524 VAL A N 1
ATOM 4054 C CA . VAL A 1 524 ? -27.769 122.797 12.989 1.00 29.23 524 VAL A CA 1
ATOM 4055 C C . VAL A 1 524 ? -27.337 124.244 12.789 1.00 29.23 524 VAL A C 1
ATOM 4056 O O . VAL A 1 524 ? -27.632 125.122 13.635 1.00 25.60 524 VAL A O 1
ATOM 4060 N N . THR A 1 525 ? -26.656 124.508 11.668 1.00 27.89 525 THR A N 1
ATOM 4061 C CA . THR A 1 525 ? -26.396 125.859 11.251 1.00 26.52 525 THR A CA 1
ATOM 4062 C C . THR A 1 525 ? -26.902 126.061 9.830 1.00 29.15 525 THR A C 1
ATOM 4063 O O . THR A 1 525 ? -26.909 125.124 9.048 1.00 29.52 525 THR A O 1
ATOM 4067 N N . PHE A 1 526 ? -27.323 127.279 9.509 1.00 25.63 526 PHE A N 1
ATOM 4068 C CA . PHE A 1 526 ? -27.951 127.550 8.221 1.00 27.00 526 PHE A CA 1
ATOM 4069 C C . PHE A 1 526 ? -26.935 128.083 7.235 1.00 27.27 526 PHE A C 1
ATOM 4070 O O . PHE A 1 526 ? -26.554 127.387 6.265 1.00 25.89 526 PHE A O 1
ATOM 4078 N N . HIS A 1 527 ? -26.414 129.272 7.516 1.00 23.57 527 HIS A N 1
ATOM 4079 C CA . HIS A 1 527 ? -25.503 129.918 6.616 1.00 24.37 527 HIS A CA 1
ATOM 4080 C C . HIS A 1 527 ? -24.331 130.564 7.341 1.00 26.28 527 HIS A C 1
ATOM 4081 O O . HIS A 1 527 ? -24.297 130.663 8.575 1.00 25.63 527 HIS A O 1
ATOM 4088 N N . GLY A 1 528 ? -23.365 130.973 6.558 1.00 26.38 528 GLY A N 1
ATOM 4089 C CA . GLY A 1 528 ? -22.213 131.680 7.069 1.00 30.06 528 GLY A CA 1
ATOM 4090 C C . GLY A 1 528 ? -21.245 132.109 6.004 1.00 28.91 528 GLY A C 1
ATOM 4091 O O . GLY A 1 528 ? -21.626 132.294 4.821 1.00 25.19 528 GLY A O 1
ATOM 4092 N N . LEU A 1 529 ? -19.993 132.312 6.432 1.00 26.66 529 LEU A N 1
ATOM 4093 C CA . LEU A 1 529 ? -18.973 132.821 5.522 1.00 27.23 529 LEU A CA 1
ATOM 4094 C C . LEU A 1 529 ? -17.613 132.436 6.000 1.00 26.44 529 LEU A C 1
ATOM 4095 O O . LEU A 1 529 ? -17.436 132.043 7.152 1.00 26.06 529 LEU A O 1
ATOM 4100 N N . PHE A 1 530 ? -16.656 132.502 5.095 1.00 24.69 530 PHE A N 1
ATOM 4101 C CA . PHE A 1 530 ? -15.268 132.361 5.439 1.00 26.62 530 PHE A CA 1
ATOM 4102 C C . PHE A 1 530 ? -14.629 133.752 5.344 1.00 29.96 530 PHE A C 1
ATOM 4103 O O . PHE A 1 530 ? -14.683 134.389 4.309 1.00 28.00 530 PHE A O 1
ATOM 4111 N N . LYS A 1 531 ? -14.068 134.206 6.456 1.00 32.68 531 LYS A N 1
ATOM 4112 C CA . LYS A 1 531 ? -13.412 135.500 6.545 1.00 35.40 531 LYS A CA 1
ATOM 4113 C C . LYS A 1 531 ? -11.909 135.232 6.515 1.00 31.33 531 LYS A C 1
ATOM 4114 O O . LYS A 1 531 ? -11.355 134.663 7.439 1.00 29.86 531 LYS A O 1
ATOM 4120 N N . LYS A 1 532 ? -11.269 135.617 5.428 1.00 34.07 532 LYS A N 1
ATOM 4121 C CA . LYS A 1 532 ? -9.840 135.417 5.267 1.00 41.72 532 LYS A CA 1
ATOM 4122 C C . LYS A 1 532 ? -9.088 136.381 6.182 1.00 39.77 532 LYS A C 1
ATOM 4123 O O . LYS A 1 532 ? -9.495 137.513 6.354 1.00 37.78 532 LYS A O 1
ATOM 4129 N N . SER A 1 533 ? -7.999 135.919 6.768 1.00 40.97 533 SER A N 1
ATOM 4130 C CA . SER A 1 533 ? -7.218 136.782 7.651 1.00 48.71 533 SER A CA 1
ATOM 4131 C C . SER A 1 533 ? -5.765 136.675 7.288 1.00 53.79 533 SER A C 1
ATOM 4132 O O . SER A 1 533 ? -5.372 135.746 6.577 1.00 58.18 533 SER A O 1
ATOM 4136 N N . SER B 1 3 ? -19.916 116.325 -28.559 1.00 109.11 3 SER B N 1
ATOM 4137 C CA . SER B 1 3 ? -21.326 116.641 -28.175 1.00 103.77 3 SER B CA 1
ATOM 4138 C C . SER B 1 3 ? -22.160 117.023 -29.409 1.00 98.97 3 SER B C 1
ATOM 4139 O O . SER B 1 3 ? -22.867 116.163 -29.961 1.00 104.16 3 SER B O 1
ATOM 4142 N N . GLN B 1 4 ? -22.068 118.293 -29.838 1.00 87.68 4 GLN B N 1
ATOM 4143 C CA . GLN B 1 4 ? -22.790 118.797 -31.032 1.00 75.96 4 GLN B CA 1
ATOM 4144 C C . GLN B 1 4 ? -22.117 118.250 -32.296 1.00 62.52 4 GLN B C 1
ATOM 4145 O O . GLN B 1 4 ? -20.993 118.657 -32.642 1.00 58.24 4 GLN B O 1
ATOM 4151 N N . VAL B 1 5 ? -22.810 117.311 -32.947 1.00 47.15 5 VAL B N 1
ATOM 4152 C CA . VAL B 1 5 ? -22.369 116.675 -34.189 1.00 46.85 5 VAL B CA 1
ATOM 4153 C C . VAL B 1 5 ? -22.883 117.510 -35.344 1.00 43.15 5 VAL B C 1
ATOM 4154 O O . VAL B 1 5 ? -24.002 118.050 -35.265 1.00 40.98 5 VAL B O 1
ATOM 4158 N N . GLU B 1 6 ? -22.064 117.641 -36.396 1.00 33.21 6 GLU B N 1
ATOM 4159 C CA . GLU B 1 6 ? -22.419 118.509 -37.522 1.00 33.22 6 GLU B CA 1
ATOM 4160 C C . GLU B 1 6 ? -22.593 117.714 -38.777 1.00 29.98 6 GLU B C 1
ATOM 4161 O O . GLU B 1 6 ? -21.997 116.654 -38.928 1.00 31.17 6 GLU B O 1
ATOM 4167 N N . HIS B 1 7 ? -23.387 118.249 -39.704 1.00 27.89 7 HIS B N 1
ATOM 4168 C CA . HIS B 1 7 ? -23.681 117.593 -40.977 1.00 30.02 7 HIS B CA 1
ATOM 4169 C C . HIS B 1 7 ? -23.437 118.524 -42.192 1.00 29.34 7 HIS B C 1
ATOM 4170 O O . HIS B 1 7 ? -24.319 118.657 -43.059 1.00 30.41 7 HIS B O 1
ATOM 4177 N N . PRO B 1 8 ? -22.219 119.143 -42.270 1.00 29.87 8 PRO B N 1
ATOM 4178 C CA . PRO B 1 8 ? -21.955 120.105 -43.362 1.00 31.95 8 PRO B CA 1
ATOM 4179 C C . PRO B 1 8 ? -22.132 119.511 -44.747 1.00 30.83 8 PRO B C 1
ATOM 4180 O O . PRO B 1 8 ? -22.537 120.201 -45.643 1.00 35.25 8 PRO B O 1
ATOM 4184 N N . ALA B 1 9 ? -21.870 118.226 -44.929 1.00 32.77 9 ALA B N 1
ATOM 4185 C CA . ALA B 1 9 ? -22.034 117.629 -46.273 1.00 34.14 9 ALA B CA 1
ATOM 4186 C C . ALA B 1 9 ? -23.475 117.541 -46.738 1.00 35.02 9 ALA B C 1
ATOM 4187 O O . ALA B 1 9 ? -23.711 117.343 -47.909 1.00 38.52 9 ALA B O 1
ATOM 4189 N N . GLY B 1 10 ? -24.458 117.679 -45.847 1.00 33.58 10 GLY B N 1
ATOM 4190 C CA . GLY B 1 10 ? -25.845 117.737 -46.279 1.00 32.11 10 GLY B CA 1
ATOM 4191 C C . GLY B 1 10 ? -26.418 116.415 -46.781 1.00 31.31 10 GLY B C 1
ATOM 4192 O O . GLY B 1 10 ? -27.423 116.417 -47.468 1.00 30.61 10 GLY B O 1
ATOM 4193 N N . GLY B 1 11 ? -25.824 115.292 -46.396 1.00 32.60 11 GLY B N 1
ATOM 4194 C CA . GLY B 1 11 ? -26.291 113.973 -46.850 1.00 33.86 11 GLY B CA 1
ATOM 4195 C C . GLY B 1 11 ? -27.725 113.564 -46.532 1.00 31.99 11 GLY B C 1
ATOM 4196 O O . GLY B 1 11 ? -28.306 112.719 -47.233 1.00 30.93 11 GLY B O 1
ATOM 4197 N N . TYR B 1 12 ? -28.285 114.177 -45.485 1.00 29.45 12 TYR B N 1
ATOM 4198 C CA . TYR B 1 12 ? -29.656 113.954 -45.047 1.00 26.93 12 TYR B CA 1
ATOM 4199 C C . TYR B 1 12 ? -30.663 114.311 -46.120 1.00 29.05 12 TYR B C 1
ATOM 4200 O O . TYR B 1 12 ? -31.808 113.846 -46.085 1.00 27.14 12 TYR B O 1
ATOM 4209 N N . LYS B 1 13 ? -30.279 115.149 -47.084 1.00 29.38 13 LYS B N 1
ATOM 4210 C CA . LYS B 1 13 ? -31.157 115.444 -48.210 1.00 29.53 13 LYS B CA 1
ATOM 4211 C C . LYS B 1 13 ? -31.629 114.185 -48.963 1.00 26.46 13 LYS B C 1
ATOM 4212 O O . LYS B 1 13 ? -32.728 114.190 -49.503 1.00 27.94 13 LYS B O 1
ATOM 4218 N N . LYS B 1 14 ? -30.826 113.145 -48.972 1.00 25.29 14 LYS B N 1
ATOM 4219 C CA . LYS B 1 14 ? -31.218 111.888 -49.615 1.00 28.70 14 LYS B CA 1
ATOM 4220 C C . LYS B 1 14 ? -32.426 111.220 -48.966 1.00 30.20 14 LYS B C 1
ATOM 4221 O O . LYS B 1 14 ? -33.052 110.342 -49.584 1.00 27.65 14 LYS B O 1
ATOM 4227 N N . LEU B 1 15 ? -32.748 111.596 -47.723 1.00 27.03 15 LEU B N 1
ATOM 4228 C CA . LEU B 1 15 ? -33.941 111.082 -47.066 1.00 27.56 15 LEU B CA 1
ATOM 4229 C C . LEU B 1 15 ? -35.203 111.531 -47.757 1.00 25.47 15 LEU B C 1
ATOM 4230 O O . LEU B 1 15 ? -36.242 110.915 -47.597 1.00 24.34 15 LEU B O 1
ATOM 4235 N N . PHE B 1 16 ? -35.113 112.643 -48.487 1.00 27.03 16 PHE B N 1
ATOM 4236 C CA . PHE B 1 16 ? -36.249 113.308 -49.073 1.00 27.30 16 PHE B CA 1
ATOM 4237 C C . PHE B 1 16 ? -36.177 113.368 -50.626 1.00 30.43 16 PHE B C 1
ATOM 4238 O O . PHE B 1 16 ? -36.711 114.286 -51.246 1.00 30.15 16 PHE B O 1
ATOM 4246 N N . GLU B 1 17 ? -35.529 112.374 -51.209 1.00 30.31 17 GLU B N 1
ATOM 4247 C CA . GLU B 1 17 ? -35.316 112.290 -52.648 1.00 31.90 17 GLU B CA 1
ATOM 4248 C C . GLU B 1 17 ? -36.048 111.074 -53.183 1.00 33.45 17 GLU B C 1
ATOM 4249 O O . GLU B 1 17 ? -35.927 109.955 -52.667 1.00 28.84 17 GLU B O 1
ATOM 4255 N N . THR B 1 18 ? -36.800 111.302 -54.241 1.00 31.17 18 THR B N 1
ATOM 4256 C CA . THR B 1 18 ? -37.561 110.248 -54.893 1.00 30.69 18 THR B CA 1
ATOM 4257 C C . THR B 1 18 ? -36.723 109.014 -55.229 1.00 27.75 18 THR B C 1
ATOM 4258 O O . THR B 1 18 ? -35.545 109.092 -55.535 1.00 27.09 18 THR B O 1
ATOM 4262 N N . VAL B 1 19 ? -37.343 107.845 -55.114 1.00 30.25 19 VAL B N 1
ATOM 4263 C CA . VAL B 1 19 ? -36.714 106.590 -55.548 1.00 28.45 19 VAL B CA 1
ATOM 4264 C C . VAL B 1 19 ? -37.700 105.818 -56.408 1.00 26.74 19 VAL B C 1
ATOM 4265 O O . VAL B 1 19 ? -38.901 106.097 -56.406 1.00 29.22 19 VAL B O 1
ATOM 4269 N N . GLU B 1 20 ? -37.181 104.835 -57.122 1.00 30.04 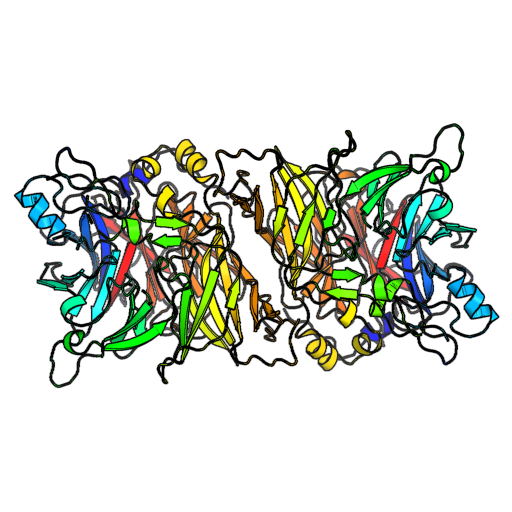20 GLU B N 1
ATOM 4270 C CA . GLU B 1 20 ? -38.023 103.888 -57.855 1.00 34.63 20 GLU B CA 1
ATOM 4271 C C . GLU B 1 20 ? -38.293 102.623 -57.035 1.00 30.03 20 GLU B C 1
ATOM 4272 O O . GLU B 1 20 ? -37.398 102.146 -56.360 1.00 31.27 20 GLU B O 1
ATOM 4278 N N . GLU B 1 21 ? -39.486 102.052 -57.147 1.00 30.26 21 GLU B N 1
ATOM 4279 C CA . GLU B 1 21 ? -39.737 100.735 -56.582 1.00 33.02 21 GLU B CA 1
ATOM 4280 C C . GLU B 1 21 ? -38.954 99.622 -57.289 1.00 35.04 21 GLU B C 1
ATOM 4281 O O . GLU B 1 21 ? -38.312 99.840 -58.328 1.00 35.55 21 GLU B O 1
ATOM 4287 N N . LEU B 1 22 ? -38.969 98.435 -56.702 1.00 35.20 22 LEU B N 1
ATOM 4288 C CA . LEU B 1 22 ? -38.238 97.317 -57.246 1.00 34.18 22 LEU B CA 1
ATOM 4289 C C . LEU B 1 22 ? -39.240 96.332 -57.819 1.00 35.33 22 LEU B C 1
ATOM 4290 O O . LEU B 1 22 ? -40.363 96.275 -57.382 1.00 34.00 22 LEU B O 1
ATOM 4295 N N . SER B 1 23 ? -38.831 95.566 -58.829 1.00 40.73 23 SER B N 1
ATOM 4296 C CA . SER B 1 23 ? -39.733 94.554 -59.388 1.00 42.76 23 SER B CA 1
ATOM 4297 C C . SER B 1 23 ? -39.693 93.294 -58.540 1.00 39.37 23 SER B C 1
ATOM 4298 O O . SER B 1 23 ? -40.695 92.627 -58.403 1.00 37.78 23 SER B O 1
ATOM 4301 N N . SER B 1 24 ? -38.551 92.992 -57.942 1.00 38.33 24 SER B N 1
ATOM 4302 C CA . SER B 1 24 ? -38.456 91.857 -57.018 1.00 39.78 24 SER B CA 1
ATOM 4303 C C . SER B 1 24 ? -37.340 92.126 -56.007 1.00 33.97 24 SER B C 1
ATOM 4304 O O . SER B 1 24 ? -36.570 93.051 -56.201 1.00 38.39 24 SER B O 1
ATOM 4307 N N . PRO B 1 25 ? -37.228 91.318 -54.949 1.00 37.04 25 PRO B N 1
ATOM 4308 C CA . PRO B 1 25 ? -36.226 91.593 -53.896 1.00 35.77 25 PRO B CA 1
ATOM 4309 C C . PRO B 1 25 ? -34.772 91.510 -54.335 1.00 38.30 25 PRO B C 1
ATOM 4310 O O . PRO B 1 25 ? -34.413 90.666 -55.167 1.00 39.37 25 PRO B O 1
ATOM 4314 N N . LEU B 1 26 ? -33.949 92.386 -53.784 1.00 35.50 26 LEU B N 1
ATOM 4315 C CA . LEU B 1 26 ? -32.497 92.391 -53.947 1.00 37.19 26 LEU B CA 1
ATOM 4316 C C . LEU B 1 26 ? -31.861 91.654 -52.790 1.00 38.39 26 LEU B C 1
ATOM 4317 O O . LEU B 1 26 ? -32.348 91.700 -51.659 1.00 34.29 26 LEU B O 1
ATOM 4322 N N . THR B 1 27 ? -30.729 91.032 -53.055 1.00 35.49 27 THR B N 1
ATOM 4323 C CA . THR B 1 27 ? -29.926 90.422 -52.020 1.00 37.78 27 THR B CA 1
ATOM 4324 C C . THR B 1 27 ? -29.068 91.501 -51.455 1.00 39.35 27 THR B C 1
ATOM 4325 O O . THR B 1 27 ? -28.481 92.266 -52.203 1.00 40.92 27 THR B O 1
ATOM 4329 N N . ALA B 1 28 ? -29.022 91.593 -50.131 1.00 34.25 28 ALA B N 1
ATOM 4330 C CA . ALA B 1 28 ? -28.254 92.628 -49.471 1.00 34.72 28 ALA B CA 1
ATOM 4331 C C . ALA B 1 28 ? -26.951 91.990 -49.066 1.00 36.33 28 ALA B C 1
ATOM 4332 O O . ALA B 1 28 ? -26.928 90.797 -48.755 1.00 42.82 28 ALA B O 1
ATOM 4334 N N . HIS B 1 29 ? -25.883 92.776 -49.058 1.00 33.25 29 HIS B N 1
ATOM 4335 C CA . HIS B 1 29 ? -24.569 92.304 -48.687 1.00 33.85 29 HIS B CA 1
ATOM 4336 C C . HIS B 1 29 ? -24.358 92.412 -47.182 1.00 33.87 29 HIS B C 1
ATOM 4337 O O . HIS B 1 29 ? -24.316 93.536 -46.620 1.00 29.94 29 HIS B O 1
ATOM 4344 N N . VAL B 1 30 ? -24.122 91.278 -46.534 1.00 30.92 30 VAL B N 1
ATOM 4345 C CA . VAL B 1 30 ? -23.965 91.247 -45.066 1.00 31.91 30 VAL B CA 1
ATOM 4346 C C . VAL B 1 30 ? -22.545 91.479 -44.588 1.00 32.77 30 VAL B C 1
ATOM 4347 O O . VAL B 1 30 ? -21.616 90.862 -45.099 1.00 32.13 30 VAL B O 1
ATOM 4351 N N . THR B 1 31 ? -22.380 92.348 -43.597 1.00 28.59 31 THR B N 1
ATOM 4352 C CA . THR B 1 31 ? -21.175 92.424 -42.797 1.00 29.52 31 THR B CA 1
ATOM 4353 C C . THR B 1 31 ? -21.562 92.121 -41.350 1.00 32.21 31 THR B C 1
ATOM 4354 O O . THR B 1 31 ? -22.736 92.279 -40.969 1.00 34.58 31 THR B O 1
ATOM 4358 N N . GLY B 1 32 ? -20.608 91.662 -40.555 1.00 27.15 32 GLY B N 1
ATOM 4359 C CA . GLY B 1 32 ? -20.891 91.072 -39.261 1.00 27.55 32 GLY B CA 1
ATOM 4360 C C . GLY B 1 32 ? -21.712 89.798 -39.376 1.00 28.77 32 GLY B C 1
ATOM 4361 O O . GLY B 1 32 ? -21.625 89.060 -40.354 1.00 28.90 32 GLY B O 1
ATOM 4362 N N . ARG B 1 33 ? -22.531 89.528 -38.368 1.00 27.51 33 ARG B N 1
ATOM 4363 C CA . ARG B 1 33 ? -23.364 88.348 -38.347 1.00 26.04 33 ARG B CA 1
ATOM 4364 C C . ARG B 1 33 ? -24.843 88.636 -38.064 1.00 28.18 33 ARG B C 1
ATOM 4365 O O . ARG B 1 33 ? -25.203 89.020 -36.961 1.00 27.23 33 ARG B O 1
ATOM 4373 N N . ILE B 1 34 ? -25.711 88.330 -39.015 1.00 28.45 34 ILE B N 1
ATOM 4374 C CA . ILE B 1 34 ? -27.138 88.405 -38.775 1.00 27.07 34 ILE B CA 1
ATOM 4375 C C . ILE B 1 34 ? -27.543 87.319 -37.810 1.00 28.78 34 ILE B C 1
ATOM 4376 O O . ILE B 1 34 ? -27.216 86.157 -38.052 1.00 33.16 34 ILE B O 1
ATOM 4381 N N . PRO B 1 35 ? -28.226 87.647 -36.685 1.00 28.84 35 PRO B N 1
ATOM 4382 C CA . PRO B 1 35 ? -28.576 86.546 -35.753 1.00 27.45 35 PRO B CA 1
ATOM 4383 C C . PRO B 1 35 ? -29.375 85.431 -36.441 1.00 29.02 35 PRO B C 1
ATOM 4384 O O . PRO B 1 35 ? -30.271 85.711 -37.243 1.00 27.80 35 PRO B O 1
ATOM 4388 N N . LEU B 1 36 ? -29.038 84.181 -36.146 1.00 28.73 36 LEU B N 1
ATOM 4389 C CA . LEU B 1 36 ? -29.667 83.033 -36.797 1.00 29.56 36 LEU B CA 1
ATOM 4390 C C . LEU B 1 36 ? -31.052 82.756 -36.271 1.00 30.88 36 LEU B C 1
ATOM 4391 O O . LEU B 1 36 ? -31.798 82.007 -36.883 1.00 33.00 36 LEU B O 1
ATOM 4396 N N . TRP B 1 37 ? -31.407 83.384 -35.159 1.00 27.58 37 TRP B N 1
ATOM 4397 C CA . TRP B 1 37 ? -32.753 83.311 -34.629 1.00 28.97 37 TRP B CA 1
ATOM 4398 C C . TRP B 1 37 ? -33.689 84.379 -35.204 1.00 28.79 37 TRP B C 1
ATOM 4399 O O . TRP B 1 37 ? -34.885 84.371 -34.955 1.00 30.25 37 TRP B O 1
ATOM 4410 N N . LEU B 1 38 ? -33.141 85.263 -36.013 1.00 27.18 38 LEU B N 1
ATOM 4411 C CA . LEU B 1 38 ? -33.914 86.354 -36.586 1.00 27.46 38 LEU B CA 1
ATOM 4412 C C . LEU B 1 38 ? -34.482 85.895 -37.913 1.00 28.68 38 LEU B C 1
ATOM 4413 O O . LEU B 1 38 ? -33.764 85.789 -38.885 1.00 30.73 38 LEU B O 1
ATOM 4418 N N . THR B 1 39 ? -35.784 85.635 -37.940 1.00 28.37 39 THR B N 1
ATOM 4419 C CA . THR B 1 39 ? -36.442 85.013 -39.049 1.00 30.47 39 THR B CA 1
ATOM 4420 C C . THR B 1 39 ? -37.787 85.679 -39.224 1.00 28.32 39 THR B C 1
ATOM 4421 O O . THR B 1 39 ? -38.627 85.591 -38.367 1.00 30.54 39 THR B O 1
ATOM 4425 N N . GLY B 1 40 ? -37.946 86.432 -40.304 1.00 28.18 40 GLY B N 1
ATOM 4426 C CA . GLY B 1 40 ? -39.163 87.187 -40.509 1.00 27.28 40 GLY B CA 1
ATOM 4427 C C . GLY B 1 40 ? -38.857 88.420 -41.353 1.00 27.05 40 GLY B C 1
ATOM 4428 O O . GLY B 1 40 ? -37.854 88.473 -42.017 1.00 29.58 40 GLY B O 1
ATOM 4429 N N . SER B 1 41 ? -39.736 89.413 -41.278 1.00 27.22 41 SER B N 1
ATOM 4430 C CA . SER B 1 41 ? -39.729 90.590 -42.158 1.00 26.90 41 SER B CA 1
ATOM 4431 C C . SER B 1 41 ? -39.857 91.875 -41.367 1.00 25.72 41 SER B C 1
ATOM 4432 O O . SER B 1 41 ? -40.768 92.007 -40.533 1.00 25.86 41 SER B O 1
ATOM 4435 N N . LEU B 1 42 ? -38.945 92.803 -41.611 1.00 23.75 42 LEU B N 1
ATOM 4436 C CA . LEU B 1 42 ? -39.109 94.159 -41.120 1.00 23.58 42 LEU B CA 1
ATOM 4437 C C . LEU B 1 42 ? -39.850 94.915 -42.219 1.00 23.26 42 LEU B C 1
ATOM 4438 O O . LEU B 1 42 ? -39.299 95.091 -43.312 1.00 25.07 42 LEU B O 1
ATOM 4443 N N . LEU B 1 43 ? -41.060 95.351 -41.909 1.00 23.30 43 LEU B N 1
ATOM 4444 C CA . LEU B 1 43 ? -41.890 96.135 -42.788 1.00 24.50 43 LEU B CA 1
ATOM 4445 C C . LEU B 1 43 ? -41.945 97.583 -42.284 1.00 24.21 43 LEU B C 1
ATOM 4446 O O . LEU B 1 43 ? -42.269 97.818 -41.132 1.00 25.52 43 LEU B O 1
ATOM 4451 N N . ARG B 1 44 ? -41.706 98.547 -43.168 1.00 24.78 44 ARG B N 1
ATOM 4452 C CA . ARG B 1 44 ? -41.714 99.969 -42.785 1.00 24.35 44 ARG B CA 1
ATOM 4453 C C . ARG B 1 44 ? -42.322 100.793 -43.895 1.00 25.65 44 ARG B C 1
ATOM 4454 O O . ARG B 1 44 ? -42.205 100.444 -45.089 1.00 24.14 44 ARG B O 1
ATOM 4462 N N . CYS B 1 45 ? -42.952 101.899 -43.506 1.00 23.79 45 CYS B N 1
ATOM 4463 C CA . CYS B 1 45 ? -43.567 102.839 -44.447 1.00 24.50 45 CYS B CA 1
ATOM 4464 C C . CYS B 1 45 ? -42.931 104.208 -44.379 1.00 25.40 45 CYS B C 1
ATOM 4465 O O . CYS B 1 45 ? -42.549 104.679 -43.309 1.00 24.01 45 CYS B O 1
ATOM 4468 N N . GLY B 1 46 ? -42.878 104.855 -45.529 1.00 23.54 46 GLY B N 1
ATOM 4469 C CA . GLY B 1 46 ? -42.428 106.205 -45.654 1.00 24.05 46 GLY B CA 1
ATOM 4470 C C . GLY B 1 46 ? -42.852 106.786 -47.008 1.00 26.83 46 GLY B C 1
ATOM 4471 O O . GLY B 1 46 ? -43.402 106.058 -47.845 1.00 25.70 46 GLY B O 1
ATOM 4472 N N . PRO B 1 47 ? -42.637 108.102 -47.209 1.00 26.12 47 PRO B N 1
ATOM 4473 C CA . PRO B 1 47 ? -42.804 108.725 -48.548 1.00 24.56 47 PRO B CA 1
ATOM 4474 C C . PRO B 1 47 ? -41.707 108.304 -49.453 1.00 26.01 47 PRO B C 1
ATOM 4475 O O . PRO B 1 47 ? -40.584 108.074 -49.009 1.00 24.90 47 PRO B O 1
ATOM 4479 N N . GLY B 1 48 ? -42.023 108.105 -50.736 1.00 25.48 48 GLY B N 1
ATOM 4480 C CA . GLY B 1 48 ? -41.033 107.634 -51.680 1.00 26.49 48 GLY B CA 1
ATOM 4481 C C . GLY B 1 48 ? -41.028 108.381 -53.016 1.00 25.54 48 GLY B C 1
ATOM 4482 O O . GLY B 1 48 ? -40.053 108.301 -53.758 1.00 27.94 48 GLY B O 1
ATOM 4483 N N . LEU B 1 49 ? -42.072 109.154 -53.253 1.00 26.77 49 LEU B N 1
ATOM 4484 C CA . LEU B 1 49 ? -42.182 109.981 -54.442 1.00 28.91 49 LEU B CA 1
ATOM 4485 C C . LEU B 1 49 ? -42.565 111.375 -54.002 1.00 26.66 49 LEU B C 1
ATOM 4486 O O . LEU B 1 49 ? -43.677 111.594 -53.536 1.00 27.96 49 LEU B O 1
ATOM 4491 N N . PHE B 1 50 ? -41.650 112.310 -54.193 1.00 27.81 50 PHE B N 1
ATOM 4492 C CA . PHE B 1 50 ? -41.802 113.648 -53.616 1.00 29.99 50 PHE B CA 1
ATOM 4493 C C . PHE B 1 50 ? -42.189 114.722 -54.613 1.00 33.74 50 PHE B C 1
ATOM 4494 O O . PHE B 1 50 ? -42.310 115.905 -54.258 1.00 31.78 50 PHE B O 1
ATOM 4502 N N . GLU B 1 51 ? -42.475 114.303 -55.841 1.00 32.21 51 GLU B N 1
ATOM 4503 C CA . GLU B 1 51 ? -43.089 115.199 -56.820 1.00 33.09 51 GLU B CA 1
ATOM 4504 C C . GLU B 1 51 ? -43.806 114.363 -57.880 1.00 35.23 51 GLU B C 1
ATOM 4505 O O . GLU B 1 51 ? -43.461 113.202 -58.074 1.00 31.36 51 GLU B O 1
ATOM 4511 N N . VAL B 1 52 ? -44.812 114.946 -58.536 1.00 35.77 52 VAL B N 1
ATOM 4512 C CA . VAL B 1 52 ? -45.467 114.278 -59.668 1.00 36.06 52 VAL B CA 1
ATOM 4513 C C . VAL B 1 52 ? -45.172 115.147 -60.869 1.00 38.50 52 VAL B C 1
ATOM 4514 O O . VAL B 1 52 ? -45.808 116.200 -61.059 1.00 34.39 52 VAL B O 1
ATOM 4518 N N . GLY B 1 53 ? -44.169 114.735 -61.627 1.00 39.57 53 GLY B N 1
ATOM 4519 C CA . GLY B 1 53 ? -43.748 115.467 -62.799 1.00 45.11 53 GLY B CA 1
ATOM 4520 C C . GLY B 1 53 ? -43.046 116.717 -62.343 1.00 44.08 53 GLY B C 1
ATOM 4521 O O . GLY B 1 53 ? -42.000 116.650 -61.675 1.00 39.84 53 GLY B O 1
ATOM 4522 N N . SER B 1 54 ? -43.640 117.852 -62.703 1.00 39.16 54 SER B N 1
ATOM 4523 C CA . SER B 1 54 ? -43.133 119.140 -62.303 1.00 39.62 54 SER B CA 1
ATOM 4524 C C . SER B 1 54 ? -43.883 119.712 -61.066 1.00 36.52 54 SER B C 1
ATOM 4525 O O . SER B 1 54 ? -43.593 120.822 -60.656 1.00 37.24 54 SER B O 1
ATOM 4528 N N . GLU B 1 55 ? -44.903 119.012 -60.558 1.00 32.49 55 GLU B N 1
ATOM 4529 C CA . GLU B 1 55 ? -45.675 119.475 -59.409 1.00 32.65 55 GLU B CA 1
ATOM 4530 C C . GLU B 1 55 ? -45.049 118.907 -58.113 1.00 34.84 55 GLU B C 1
ATOM 4531 O O . GLU B 1 55 ? -44.924 117.681 -57.970 1.00 31.05 55 GLU B O 1
ATOM 4537 N N . PRO B 1 56 ? -44.580 119.799 -57.209 1.00 37.26 56 PRO B N 1
ATOM 4538 C CA . PRO B 1 56 ? -43.840 119.305 -56.023 1.00 34.31 56 PRO B CA 1
ATOM 4539 C C . PRO B 1 56 ? -44.808 119.010 -54.928 1.00 30.12 56 PRO B C 1
ATOM 4540 O O . PRO B 1 56 ? -45.879 119.640 -54.840 1.00 29.53 56 PRO B O 1
ATOM 4544 N N . PHE B 1 57 ? -44.476 118.033 -54.085 1.00 29.22 57 PHE B N 1
ATOM 4545 C CA . PHE B 1 57 ? -45.126 117.935 -52.773 1.00 28.01 57 PHE B CA 1
ATOM 4546 C C . PHE B 1 57 ? -44.333 118.842 -51.812 1.00 27.36 57 PHE B C 1
ATOM 4547 O O . PHE B 1 57 ? -43.112 118.915 -51.915 1.00 27.98 57 PHE B O 1
ATOM 4555 N N . TYR B 1 58 ? -45.012 119.502 -50.885 1.00 25.71 58 TYR B N 1
ATOM 4556 C CA . TYR B 1 58 ? -44.298 120.524 -50.039 1.00 27.29 58 TYR B CA 1
ATOM 4557 C C . TYR B 1 58 ? -43.880 120.029 -48.622 1.00 26.41 58 TYR B C 1
ATOM 4558 O O . TYR B 1 58 ? -42.879 120.519 -48.063 1.00 27.49 58 TYR B O 1
ATOM 4567 N N . HIS B 1 59 ? -44.650 119.115 -48.050 1.00 26.79 59 HIS B N 1
ATOM 4568 C CA . HIS B 1 59 ? -44.472 118.713 -46.632 1.00 25.45 59 HIS B CA 1
ATOM 4569 C C . HIS B 1 59 ? -43.899 117.309 -46.481 1.00 27.17 59 HIS B C 1
ATOM 4570 O O . HIS B 1 59 ? -44.021 116.440 -47.361 1.00 24.12 59 HIS B O 1
ATOM 4577 N N . LEU B 1 60 ? -43.157 117.116 -45.395 1.00 23.36 60 LEU B N 1
ATOM 4578 C CA . LEU B 1 60 ? -42.663 115.815 -45.056 1.00 23.84 60 LEU B CA 1
ATOM 4579 C C . LEU B 1 60 ? -43.738 114.709 -45.135 1.00 21.40 60 LEU B C 1
ATOM 4580 O O . LEU B 1 60 ? -43.406 113.576 -45.452 1.00 24.20 60 LEU B O 1
ATOM 4585 N N . PHE B 1 61 ? -44.997 115.012 -44.837 1.00 20.76 61 PHE B N 1
ATOM 4586 C CA . PHE B 1 61 ? -46.047 113.994 -44.761 1.00 22.95 61 PHE B CA 1
ATOM 4587 C C . PHE B 1 61 ? -46.880 113.889 -46.061 1.00 25.26 61 PHE B C 1
ATOM 4588 O O . PHE B 1 61 ? -47.971 113.308 -46.041 1.00 25.20 61 PHE B O 1
ATOM 4596 N N . ASP B 1 62 ? -46.312 114.352 -47.171 1.00 25.36 62 ASP B N 1
ATOM 4597 C CA . ASP B 1 62 ? -47.055 114.410 -48.467 1.00 27.94 62 ASP B CA 1
ATOM 4598 C C . ASP B 1 62 ? -46.615 113.391 -49.519 1.00 26.98 62 ASP B C 1
ATOM 4599 O O . ASP B 1 62 ? -47.437 112.954 -50.329 1.00 29.30 62 ASP B O 1
ATOM 4604 N N . GLY B 1 63 ? -45.333 113.037 -49.531 1.00 26.82 63 GLY B N 1
ATOM 4605 C CA . GLY B 1 63 ? -44.800 112.110 -50.519 1.00 27.49 63 GLY B CA 1
ATOM 4606 C C . GLY B 1 63 ? -45.521 110.785 -50.548 1.00 28.07 63 GLY B C 1
ATOM 4607 O O . GLY B 1 63 ? -46.045 110.319 -49.529 1.00 27.11 63 GLY B O 1
ATOM 4608 N N . GLN B 1 64 ? -45.524 110.123 -51.712 1.00 26.74 64 GLN B N 1
ATOM 4609 C CA . GLN B 1 64 ? -46.412 108.966 -51.842 1.00 25.67 64 GLN B CA 1
ATOM 4610 C C . GLN B 1 64 ? -45.873 107.731 -51.138 1.00 21.68 64 GLN B C 1
ATOM 4611 O O . GLN B 1 64 ? -44.715 107.404 -51.254 1.00 24.51 64 GLN B O 1
ATOM 4617 N N . ALA B 1 65 ? -46.772 107.017 -50.482 1.00 24.31 65 ALA B N 1
ATOM 4618 C CA . ALA B 1 65 ? -46.418 105.913 -49.625 1.00 25.36 65 ALA B CA 1
ATOM 4619 C C . ALA B 1 65 ? -45.680 104.812 -50.321 1.00 28.17 65 ALA B C 1
ATOM 4620 O O . ALA B 1 65 ? -46.093 104.314 -51.389 1.00 30.48 65 ALA B O 1
ATOM 4622 N N . LEU B 1 66 ? -44.559 104.455 -49.708 1.00 25.36 66 LEU B N 1
ATOM 4623 C CA . LEU B 1 66 ? -43.665 103.423 -50.167 1.00 25.42 66 LEU B CA 1
ATOM 4624 C C . LEU B 1 66 ? -43.543 102.398 -49.030 1.00 26.47 66 LEU B C 1
ATOM 4625 O O . LEU B 1 66 ? -43.226 102.762 -47.876 1.00 25.23 66 LEU B O 1
ATOM 4630 N N . LEU B 1 67 ? -43.800 101.126 -49.352 1.00 26.47 67 LEU B N 1
ATOM 4631 C CA . LEU B 1 67 ? -43.708 100.004 -48.411 1.00 25.46 67 LEU B CA 1
ATOM 4632 C C . LEU B 1 67 ? -42.418 99.255 -48.635 1.00 29.48 67 LEU B C 1
ATOM 4633 O O . LEU B 1 67 ? -42.123 98.809 -49.757 1.00 30.71 67 LEU B O 1
ATOM 4638 N N . HIS B 1 68 ? -41.633 99.143 -47.574 1.00 25.62 68 HIS B N 1
ATOM 4639 C CA . HIS B 1 68 ? -40.319 98.541 -47.586 1.00 25.34 68 HIS B CA 1
ATOM 4640 C C . HIS B 1 68 ? -40.310 97.257 -46.786 1.00 26.35 68 HIS B C 1
ATOM 4641 O O . HIS B 1 68 ? -40.996 97.158 -45.737 1.00 26.76 68 HIS B O 1
ATOM 4648 N N . LYS B 1 69 ? -39.468 96.315 -47.205 1.00 24.50 69 LYS B N 1
ATOM 4649 C CA . LYS B 1 69 ? -39.358 95.028 -46.514 1.00 24.38 69 LYS B CA 1
ATOM 4650 C C . LYS B 1 69 ? -37.957 94.507 -46.537 1.00 26.25 69 LYS B C 1
ATOM 4651 O O . LYS B 1 69 ? -37.364 94.317 -47.623 1.00 25.69 69 LYS B O 1
ATOM 4657 N N . PHE B 1 70 ? -37.405 94.250 -45.349 1.00 25.21 70 PHE B N 1
ATOM 4658 C CA . PHE B 1 70 ? -36.167 93.520 -45.213 1.00 25.47 70 PHE B CA 1
ATOM 4659 C C . PHE B 1 70 ? -36.516 92.148 -44.670 1.00 27.25 70 PHE B C 1
ATOM 4660 O O . PHE B 1 70 ? -37.160 92.046 -43.642 1.00 25.26 70 PHE B O 1
ATOM 4668 N N . ASP B 1 71 ? -36.120 91.094 -45.396 1.00 28.42 71 ASP B N 1
ATOM 4669 C CA . ASP B 1 71 ? -36.410 89.716 -45.008 1.00 30.32 71 ASP B CA 1
ATOM 4670 C C . ASP B 1 71 ? -35.163 89.079 -44.477 1.00 29.87 71 ASP B C 1
ATOM 4671 O O . ASP B 1 71 ? -34.104 89.226 -45.076 1.00 27.85 71 ASP B O 1
ATOM 4676 N N . PHE B 1 72 ? -35.310 88.375 -43.361 1.00 27.29 72 PHE B N 1
ATOM 4677 C CA . PHE B 1 72 ? -34.211 87.729 -42.681 1.00 27.86 72 PHE B CA 1
ATOM 4678 C C . PHE B 1 72 ? -34.457 86.212 -42.679 1.00 31.83 72 PHE B C 1
ATOM 4679 O O . PHE B 1 72 ? -35.535 85.756 -42.266 1.00 31.62 72 PHE B O 1
ATOM 4687 N N . LYS B 1 73 ? -33.453 85.451 -43.141 1.00 34.52 73 LYS B N 1
ATOM 4688 C CA . LYS B 1 73 ? -33.512 83.986 -43.114 1.00 37.41 73 LYS B CA 1
ATOM 4689 C C . LYS B 1 73 ? -32.111 83.362 -43.105 1.00 32.58 73 LYS B C 1
ATOM 4690 O O . LYS B 1 73 ? -31.303 83.649 -43.984 1.00 29.69 73 LYS B O 1
ATOM 4696 N N . GLU B 1 74 ? -31.821 82.567 -42.080 1.00 31.67 74 GLU B N 1
ATOM 4697 C CA . GLU B 1 74 ? -30.572 81.796 -42.023 1.00 35.16 74 GLU B CA 1
ATOM 4698 C C . GLU B 1 74 ? -29.352 82.658 -42.242 1.00 34.10 74 GLU B C 1
ATOM 4699 O O . GLU B 1 74 ? -28.400 82.247 -42.902 1.00 31.21 74 GLU B O 1
ATOM 4705 N N . GLY B 1 75 ? -29.381 83.880 -41.691 1.00 30.16 75 GLY B N 1
ATOM 4706 C CA . GLY B 1 75 ? -28.232 84.758 -41.763 1.00 28.15 75 GLY B CA 1
ATOM 4707 C C . GLY B 1 75 ? -28.046 85.583 -43.015 1.00 29.72 75 GLY B C 1
ATOM 4708 O O . GLY B 1 75 ? -26.997 86.239 -43.162 1.00 32.33 75 GLY B O 1
ATOM 4709 N N A HIS B 1 76 ? -29.053 85.540 -43.890 0.50 29.89 76 HIS B N 1
ATOM 4710 N N B HIS B 1 76 ? -29.030 85.563 -43.906 0.50 30.01 76 HIS B N 1
ATOM 4711 C CA A HIS B 1 76 ? -29.061 86.240 -45.163 0.50 33.83 76 HIS B CA 1
ATOM 4712 C CA B HIS B 1 76 ? -28.984 86.374 -45.105 0.50 34.08 76 HIS B CA 1
ATOM 4713 C C A HIS B 1 76 ? -30.229 87.248 -45.181 0.50 32.29 76 HIS B C 1
ATOM 4714 C C B HIS B 1 76 ? -30.236 87.239 -45.210 0.50 32.62 76 HIS B C 1
ATOM 4715 O O A HIS B 1 76 ? -31.221 87.070 -44.460 0.50 33.67 76 HIS B O 1
ATOM 4716 O O B HIS B 1 76 ? -31.275 86.952 -44.599 0.50 34.48 76 HIS B O 1
ATOM 4729 N N . VAL B 1 77 ? -30.117 88.291 -46.010 1.00 31.51 77 VAL B N 1
ATOM 4730 C CA . VAL B 1 77 ? -31.127 89.363 -46.047 1.00 31.07 77 VAL B CA 1
ATOM 4731 C C . VAL B 1 77 ? -31.481 89.795 -47.468 1.00 30.77 77 VAL B C 1
ATOM 4732 O O . VAL B 1 77 ? -30.588 89.935 -48.318 1.00 30.90 77 VAL B O 1
ATOM 4736 N N . THR B 1 78 ? -32.764 90.023 -47.713 1.00 28.02 78 THR B N 1
ATOM 4737 C CA . THR B 1 78 ? -33.185 90.651 -48.945 1.00 28.62 78 THR B CA 1
ATOM 4738 C C . THR B 1 78 ? -33.895 91.938 -48.623 1.00 29.67 78 THR B C 1
ATOM 4739 O O . THR B 1 78 ? -34.389 92.119 -47.498 1.00 29.41 78 THR B O 1
ATOM 4743 N N . TYR B 1 79 ? -33.925 92.834 -49.601 1.00 30.44 79 TYR B N 1
ATOM 4744 C CA . TYR B 1 79 ? -34.664 94.093 -49.528 1.00 28.38 79 TYR B CA 1
ATOM 4745 C C . TYR B 1 79 ? -35.582 94.228 -50.717 1.00 31.44 79 TYR B C 1
ATOM 4746 O O . TYR B 1 79 ? -35.198 93.919 -51.849 1.00 33.67 79 TYR B O 1
ATOM 4755 N N . HIS B 1 80 ? -36.782 94.721 -50.478 1.00 29.08 80 HIS B N 1
ATOM 4756 C CA . HIS B 1 80 ? -37.758 94.943 -51.516 1.00 29.35 80 HIS B CA 1
ATOM 4757 C C . HIS B 1 80 ? -38.570 96.182 -51.155 1.00 31.90 80 HIS B C 1
ATOM 4758 O O . HIS B 1 80 ? -38.703 96.527 -49.960 1.00 30.35 80 HIS B O 1
ATOM 4765 N N . ARG B 1 81 ? -39.108 96.869 -52.163 1.00 29.54 81 ARG B N 1
ATOM 4766 C CA . ARG B 1 81 ? -40.049 97.928 -51.919 1.00 28.58 81 ARG B CA 1
ATOM 4767 C C . ARG B 1 81 ? -41.029 98.116 -53.061 1.00 29.93 81 ARG B C 1
ATOM 4768 O O . ARG B 1 81 ? -40.673 97.959 -54.229 1.00 30.41 81 ARG B O 1
ATOM 4776 N N . ARG B 1 82 ? -42.247 98.514 -52.713 1.00 28.30 82 ARG B N 1
ATOM 4777 C CA . ARG B 1 82 ? -43.276 98.810 -53.697 1.00 28.60 82 ARG B CA 1
ATOM 4778 C C . ARG B 1 82 ? -44.067 99.995 -53.257 1.00 28.13 82 ARG B C 1
ATOM 4779 O O . ARG B 1 82 ? -44.461 100.100 -52.071 1.00 27.90 82 ARG B O 1
ATOM 4787 N N . PHE B 1 83 ? -44.370 100.882 -54.199 1.00 26.08 83 PHE B N 1
ATOM 4788 C CA . PHE B 1 83 ? -45.355 101.895 -53.908 1.00 28.72 83 PHE B CA 1
ATOM 4789 C C . PHE B 1 83 ? -46.676 101.264 -53.568 1.00 29.85 83 PHE B C 1
ATOM 4790 O O . PHE B 1 83 ? -47.119 100.290 -54.188 1.00 32.48 83 PHE B O 1
ATOM 4798 N N . ILE B 1 84 ? -47.357 101.849 -52.584 1.00 27.28 84 ILE B N 1
ATOM 4799 C CA . ILE B 1 84 ? -48.695 101.432 -52.247 1.00 27.66 84 ILE B CA 1
ATOM 4800 C C . ILE B 1 84 ? -49.659 102.044 -53.269 1.00 31.58 84 ILE B C 1
ATOM 4801 O O . ILE B 1 84 ? -49.612 103.251 -53.527 1.00 27.49 84 ILE B O 1
ATOM 4806 N N . ARG B 1 85 ? -50.533 101.196 -53.840 1.00 30.22 85 ARG B N 1
ATOM 4807 C CA . ARG B 1 85 ? -51.495 101.613 -54.875 1.00 31.02 85 ARG B CA 1
ATOM 4808 C C . ARG B 1 85 ? -52.718 102.197 -54.278 1.00 30.20 85 ARG B C 1
ATOM 4809 O O . ARG B 1 85 ? -53.824 101.662 -54.337 1.00 28.46 85 ARG B O 1
ATOM 4817 N N . THR B 1 86 ? -52.530 103.337 -53.636 1.00 28.31 86 THR B N 1
ATOM 4818 C CA . THR B 1 86 ? -53.631 104.032 -53.034 1.00 25.35 86 THR B CA 1
ATOM 4819 C C . THR B 1 86 ? -54.389 104.784 -54.171 1.00 25.62 86 THR B C 1
ATOM 4820 O O . THR B 1 86 ? -53.861 104.906 -55.262 1.00 28.54 86 THR B O 1
ATOM 4824 N N . ASP B 1 87 ? -55.557 105.316 -53.867 1.00 27.85 87 ASP B N 1
ATOM 4825 C CA . ASP B 1 87 ? -56.222 106.293 -54.774 1.00 31.98 87 ASP B CA 1
ATOM 4826 C C . ASP B 1 87 ? -55.317 107.461 -55.102 1.00 37.32 87 ASP B C 1
ATOM 4827 O O . ASP B 1 87 ? -55.217 107.878 -56.283 1.00 32.40 87 ASP B O 1
ATOM 4832 N N . ALA B 1 88 ? -54.612 107.996 -54.072 1.00 32.27 88 ALA B N 1
ATOM 4833 C CA . ALA B 1 88 ? -53.738 109.124 -54.313 1.00 30.79 88 ALA B CA 1
ATOM 4834 C C . ALA B 1 88 ? -52.667 108.798 -55.324 1.00 31.52 88 ALA B C 1
ATOM 4835 O O . ALA B 1 88 ? -52.408 109.601 -56.233 1.00 31.64 88 ALA B O 1
ATOM 4837 N N . TYR B 1 89 ? -52.010 107.646 -55.162 1.00 27.54 89 TYR B N 1
ATOM 4838 C CA . TYR B 1 89 ? -50.946 107.279 -56.023 1.00 29.39 89 TYR B CA 1
ATOM 4839 C C . TYR B 1 89 ? -51.438 106.921 -57.465 1.00 32.85 89 TYR B C 1
ATOM 4840 O O . TYR B 1 89 ? -50.877 107.368 -58.452 1.00 34.99 89 TYR B O 1
ATOM 4849 N N . VAL B 1 90 ? -52.437 106.071 -57.531 1.00 33.74 90 VAL B N 1
ATOM 4850 C CA . VAL B 1 90 ? -52.995 105.572 -58.814 1.00 37.29 90 VAL B CA 1
ATOM 4851 C C . VAL B 1 90 ? -53.511 106.752 -59.666 1.00 34.81 90 VAL B C 1
ATOM 4852 O O . VAL B 1 90 ? -53.170 106.872 -60.828 1.00 34.74 90 VAL B O 1
ATOM 4856 N N . ARG B 1 91 ? -54.321 107.603 -59.059 1.00 34.71 91 ARG B N 1
ATOM 4857 C CA . ARG B 1 91 ? -54.860 108.769 -59.732 1.00 34.01 91 ARG B CA 1
ATOM 4858 C C . ARG B 1 91 ? -53.786 109.742 -60.186 1.00 39.63 91 ARG B C 1
ATOM 4859 O O . ARG B 1 91 ? -53.904 110.339 -61.277 1.00 37.99 91 ARG B O 1
ATOM 4867 N N . ALA B 1 92 ? -52.714 109.872 -59.399 1.00 38.27 92 ALA B N 1
ATOM 4868 C CA . ALA B 1 92 ? -51.571 110.663 -59.811 1.00 36.03 92 ALA B CA 1
ATOM 4869 C C . ALA B 1 92 ? -50.823 110.044 -60.950 1.00 40.43 92 ALA B C 1
ATOM 4870 O O . ALA B 1 92 ? -50.244 110.772 -61.784 1.00 35.80 92 ALA B O 1
ATOM 4872 N N . MET B 1 93 ? -50.730 108.713 -60.965 1.00 39.27 93 MET B N 1
ATOM 4873 C CA . MET B 1 93 ? -50.014 108.065 -62.067 1.00 40.70 93 MET B CA 1
ATOM 4874 C C . MET B 1 93 ? -50.851 108.172 -63.377 1.00 40.01 93 MET B C 1
ATOM 4875 O O . MET B 1 93 ? -50.298 108.371 -64.434 1.00 41.84 93 MET B O 1
ATOM 4880 N N . THR B 1 94 ? -52.157 108.017 -63.257 1.00 41.55 94 THR B N 1
ATOM 4881 C CA . THR B 1 94 ? -53.106 108.118 -64.345 1.00 45.48 94 THR B CA 1
ATOM 4882 C C . THR B 1 94 ? -53.120 109.541 -64.902 1.00 49.61 94 THR B C 1
ATOM 4883 O O . THR B 1 94 ? -52.943 109.732 -66.108 1.00 45.60 94 THR B O 1
ATOM 4887 N N . GLU B 1 95 ? -53.299 110.540 -64.036 1.00 44.55 95 GLU B N 1
ATOM 4888 C CA . GLU B 1 95 ? -53.438 111.902 -64.522 1.00 40.55 95 GLU B CA 1
ATOM 4889 C C . GLU B 1 95 ? -52.163 112.646 -64.685 1.00 43.67 95 GLU B C 1
ATOM 4890 O O . GLU B 1 95 ? -52.184 113.763 -65.202 1.00 47.68 95 GLU B O 1
ATOM 4896 N N . LYS B 1 96 ? -51.045 112.044 -64.281 1.00 42.14 96 LYS B N 1
ATOM 4897 C CA . LYS B 1 96 ? -49.725 112.686 -64.340 1.00 44.82 96 LYS B CA 1
ATOM 4898 C C . LYS B 1 96 ? -49.669 114.061 -63.639 1.00 43.29 96 LYS B C 1
ATOM 4899 O O . LYS B 1 96 ? -48.961 114.968 -64.068 1.00 39.31 96 LYS B O 1
ATOM 4905 N N . ARG B 1 97 ? -50.459 114.206 -62.581 1.00 40.07 97 ARG B N 1
ATOM 4906 C CA . ARG B 1 97 ? -50.432 115.398 -61.750 1.00 39.95 97 ARG B CA 1
ATOM 4907 C C . ARG B 1 97 ? -50.822 115.010 -60.319 1.00 40.52 97 ARG B C 1
ATOM 4908 O O . ARG B 1 97 ? -51.232 113.881 -60.048 1.00 36.13 97 ARG B O 1
ATOM 4916 N N . ILE B 1 98 ? -50.743 115.980 -59.424 1.00 37.87 98 ILE B N 1
ATOM 4917 C CA . ILE B 1 98 ? -51.272 115.816 -58.097 1.00 34.36 98 ILE B CA 1
ATOM 4918 C C . ILE B 1 98 ? -52.770 115.943 -58.095 1.00 34.12 98 ILE B C 1
ATOM 4919 O O . ILE B 1 98 ? -53.335 117.038 -58.309 1.00 38.22 98 ILE B O 1
ATOM 4924 N N . VAL B 1 99 ? -53.447 114.834 -57.769 1.00 35.43 99 VAL B N 1
ATOM 4925 C CA . VAL B 1 99 ? -54.896 114.809 -57.793 1.00 32.79 99 VAL B CA 1
ATOM 4926 C C . VAL B 1 99 ? -55.563 114.992 -56.465 1.00 33.97 99 VAL B C 1
ATOM 4927 O O . VAL B 1 99 ? -56.585 115.694 -56.356 1.00 33.10 99 VAL B O 1
ATOM 4931 N N . ILE B 1 100 ? -55.038 114.314 -55.439 1.00 34.78 100 ILE B N 1
ATOM 4932 C CA . ILE B 1 100 ? -55.610 114.390 -54.090 1.00 30.62 100 ILE B CA 1
ATOM 4933 C C . ILE B 1 100 ? -54.748 115.347 -53.200 1.00 26.93 100 ILE B C 1
ATOM 4934 O O . ILE B 1 100 ? -53.534 115.284 -53.225 1.00 30.74 100 ILE B O 1
ATOM 4939 N N . THR B 1 101 ? -55.418 116.185 -52.434 1.00 28.93 101 THR B N 1
ATOM 4940 C CA . THR B 1 101 ? -54.774 117.097 -51.521 1.00 30.13 101 THR B CA 1
ATOM 4941 C C . THR B 1 101 ? -54.096 116.253 -50.410 1.00 28.31 101 THR B C 1
ATOM 4942 O O . THR B 1 101 ? -54.723 115.382 -49.815 1.00 28.93 101 THR B O 1
ATOM 4946 N N . GLU B 1 102 ? -52.834 116.544 -50.162 1.00 28.72 102 GLU B N 1
ATOM 4947 C CA . GLU B 1 102 ? -52.072 115.885 -49.098 1.00 26.49 102 GLU B CA 1
ATOM 4948 C C . GLU B 1 102 ? -51.962 116.837 -47.910 1.00 28.49 102 GLU B C 1
ATOM 4949 O O . GLU B 1 102 ? -52.359 118.024 -47.978 1.00 26.60 102 GLU B O 1
ATOM 4955 N N . PHE B 1 103 ? -51.412 116.294 -46.827 1.00 25.97 103 PHE B N 1
ATOM 4956 C CA . PHE B 1 103 ? -51.278 117.039 -45.584 1.00 25.41 103 PHE B CA 1
ATOM 4957 C C . PHE B 1 103 ? -50.888 118.506 -45.822 1.00 22.05 103 PHE B C 1
ATOM 4958 O O . PHE B 1 103 ? -51.569 119.393 -45.405 1.00 24.82 103 PHE B O 1
ATOM 4966 N N . GLY B 1 104 ? -49.819 118.738 -46.543 1.00 24.76 104 GLY B N 1
ATOM 4967 C CA . GLY B 1 104 ? -49.322 120.099 -46.799 1.00 26.55 104 GLY B CA 1
ATOM 4968 C C . GLY B 1 104 ? -49.207 120.520 -48.258 1.00 29.36 104 GLY B C 1
ATOM 4969 O O . GLY B 1 104 ? -48.391 121.389 -48.607 1.00 28.27 104 GLY B O 1
ATOM 4970 N N . THR B 1 105 ? -49.989 119.886 -49.140 1.00 29.70 105 THR B N 1
ATOM 4971 C CA . THR B 1 105 ? -49.943 120.193 -50.592 1.00 29.57 105 THR B CA 1
ATOM 4972 C C . THR B 1 105 ? -51.370 120.143 -51.132 1.00 32.84 105 THR B C 1
ATOM 4973 O O . THR B 1 105 ? -51.975 119.066 -51.192 1.00 28.53 105 THR B O 1
ATOM 4977 N N A CYS B 1 106 ? -51.882 121.313 -51.514 0.50 32.55 106 CYS B N 1
ATOM 4978 N N B CYS B 1 106 ? -51.942 121.309 -51.451 0.50 31.38 106 CYS B N 1
ATOM 4979 C CA A CYS B 1 106 ? -53.166 121.424 -52.173 0.50 35.71 106 CYS B CA 1
ATOM 4980 C CA B CYS B 1 106 ? -53.278 121.378 -52.050 0.50 33.99 106 CYS B CA 1
ATOM 4981 C C A CYS B 1 106 ? -53.076 120.895 -53.572 0.50 33.92 106 CYS B C 1
ATOM 4982 C C B CYS B 1 106 ? -53.162 120.972 -53.520 0.50 33.10 106 CYS B C 1
ATOM 4983 O O A CYS B 1 106 ? -52.146 121.232 -54.309 0.50 32.83 106 CYS B O 1
ATOM 4984 O O B CYS B 1 106 ? -52.273 121.439 -54.234 0.50 32.50 106 CYS B O 1
ATOM 4989 N N . ALA B 1 107 ? -54.048 120.088 -53.959 1.00 35.35 107 ALA B N 1
ATOM 4990 C CA . ALA B 1 107 ? -54.116 119.652 -55.358 1.00 40.82 107 ALA B CA 1
ATOM 4991 C C . ALA B 1 107 ? -54.987 120.678 -56.093 1.00 47.21 107 ALA B C 1
ATOM 4992 O O . ALA B 1 107 ? -55.989 121.159 -55.546 1.00 50.25 107 ALA B O 1
ATOM 4994 N N . PHE B 1 108 ? -54.646 121.005 -57.330 1.00 60.24 108 PHE B N 1
ATOM 4995 C CA . PHE B 1 108 ? -55.529 121.908 -58.100 1.00 72.53 108 PHE B CA 1
ATOM 4996 C C . PHE B 1 108 ? -56.223 121.137 -59.229 1.00 75.25 108 PHE B C 1
ATOM 4997 O O . PHE B 1 108 ? -55.641 120.183 -59.744 1.00 76.45 108 PHE B O 1
ATOM 5005 N N . PRO B 1 109 ? -57.496 121.490 -59.565 1.00 84.81 109 PRO B N 1
ATOM 5006 C CA . PRO B 1 109 ? -58.331 120.640 -60.476 1.00 81.96 109 PRO B CA 1
ATOM 5007 C C . PRO B 1 109 ? -57.871 120.500 -61.936 1.00 70.47 109 PRO B C 1
ATOM 5008 O O . PRO B 1 109 ? -56.871 121.097 -62.336 1.00 67.28 109 PRO B O 1
ATOM 5012 N N . GLY B 1 125 ? -67.894 114.718 -53.013 1.00 66.06 125 GLY B N 1
ATOM 5013 C CA . GLY B 1 125 ? -67.400 115.871 -52.263 1.00 73.29 125 GLY B CA 1
ATOM 5014 C C . GLY B 1 125 ? -65.887 115.893 -52.037 1.00 73.44 125 GLY B C 1
ATOM 5015 O O . GLY B 1 125 ? -65.115 115.435 -52.882 1.00 78.77 125 GLY B O 1
ATOM 5016 N N . VAL B 1 126 ? -65.478 116.467 -50.901 1.00 74.12 126 VAL B N 1
ATOM 5017 C CA . VAL B 1 126 ? -64.067 116.495 -50.418 1.00 68.63 126 VAL B CA 1
ATOM 5018 C C . VAL B 1 126 ? -63.379 115.124 -50.490 1.00 54.97 126 VAL B C 1
ATOM 5019 O O . VAL B 1 126 ? -63.823 114.168 -49.851 1.00 60.22 126 VAL B O 1
ATOM 5023 N N . GLU B 1 127 ? -62.314 115.012 -51.275 1.00 47.13 127 GLU B N 1
ATOM 5024 C CA . GLU B 1 127 ? -61.592 113.746 -51.355 1.00 42.37 127 GLU B CA 1
ATOM 5025 C C . GLU B 1 127 ? -60.411 113.674 -50.337 1.00 38.72 127 GLU B C 1
ATOM 5026 O O . GLU B 1 127 ? -59.357 114.279 -50.558 1.00 36.24 127 GLU B O 1
ATOM 5032 N N . VAL B 1 128 ? -60.612 112.897 -49.278 1.00 35.81 128 VAL B N 1
ATOM 5033 C CA . VAL B 1 128 ? -59.628 112.713 -48.187 1.00 33.83 128 VAL B CA 1
ATOM 5034 C C . VAL B 1 128 ? -58.500 111.808 -48.664 1.00 33.95 128 VAL B C 1
ATOM 5035 O O . VAL B 1 128 ? -58.731 110.794 -49.295 1.00 32.14 128 VAL B O 1
ATOM 5039 N N . THR B 1 129 ? -57.260 112.169 -48.381 1.00 28.05 129 THR B N 1
ATOM 5040 C CA . THR B 1 129 ? -56.152 111.358 -48.796 1.00 25.54 129 THR B CA 1
ATOM 5041 C C . THR B 1 129 ? -56.151 109.989 -48.111 1.00 27.46 129 THR B C 1
ATOM 5042 O O . THR B 1 129 ? -56.555 109.845 -46.935 1.00 27.75 129 THR B O 1
ATOM 5046 N N . ASP B 1 130 ? -55.693 108.997 -48.875 1.00 27.21 130 ASP B N 1
ATOM 5047 C CA . ASP B 1 130 ? -55.459 107.648 -48.352 1.00 27.35 130 ASP B CA 1
ATOM 5048 C C . ASP B 1 130 ? -54.008 107.283 -48.532 1.00 26.25 130 ASP B C 1
ATOM 5049 O O . ASP B 1 130 ? -53.659 106.101 -48.540 1.00 29.66 130 ASP B O 1
ATOM 5054 N N . ASN B 1 131 ? -53.135 108.286 -48.653 1.00 25.03 131 ASN B N 1
ATOM 5055 C CA . ASN B 1 131 ? -51.701 108.085 -48.785 1.00 27.16 131 ASN B CA 1
ATOM 5056 C C . ASN B 1 131 ? -51.100 107.500 -47.478 1.00 29.93 131 ASN B C 1
ATOM 5057 O O . ASN B 1 131 ? -50.764 108.261 -46.549 1.00 26.97 131 ASN B O 1
ATOM 5062 N N . ALA B 1 132 ? -50.958 106.183 -47.445 1.00 24.56 132 ALA B N 1
ATOM 5063 C CA . ALA B 1 132 ? -50.698 105.433 -46.197 1.00 27.51 132 ALA B CA 1
ATOM 5064 C C . ALA B 1 132 ? -49.194 105.366 -45.905 1.00 24.50 132 ALA B C 1
ATOM 5065 O O . ALA B 1 132 ? -48.578 104.298 -45.912 1.00 24.67 132 ALA B O 1
ATOM 5067 N N . LEU B 1 133 ? -48.583 106.521 -45.715 1.00 21.89 133 LEU B N 1
ATOM 5068 C CA . LEU B 1 133 ? -47.132 106.587 -45.663 1.00 22.88 133 LEU B CA 1
ATOM 5069 C C . LEU B 1 133 ? -46.499 106.452 -44.248 1.00 21.17 133 LEU B C 1
ATOM 5070 O O . LEU B 1 133 ? -45.289 106.470 -44.130 1.00 24.05 133 LEU B O 1
ATOM 5075 N N . VAL B 1 134 ? -47.323 106.235 -43.234 1.00 23.46 134 VAL B N 1
ATOM 5076 C CA . VAL B 1 134 ? -46.899 106.386 -41.844 1.00 24.37 134 VAL B CA 1
ATOM 5077 C C . VAL B 1 134 ? -46.547 105.104 -41.125 1.00 25.07 134 VAL B C 1
ATOM 5078 O O . VAL B 1 134 ? -45.466 105.014 -40.543 1.00 26.11 134 VAL B O 1
ATOM 5082 N N . ASN B 1 135 ? -47.433 104.119 -41.166 1.00 22.31 135 ASN B N 1
ATOM 5083 C CA . ASN B 1 135 ? -47.224 102.879 -40.408 1.00 22.79 135 ASN B CA 1
ATOM 5084 C C . ASN B 1 135 ? -47.978 101.702 -41.048 1.00 24.13 135 ASN B C 1
ATOM 5085 O O . ASN B 1 135 ? -48.737 101.896 -42.015 1.00 23.12 135 ASN B O 1
ATOM 5090 N N . ILE B 1 136 ? -47.713 100.516 -40.522 1.00 24.55 136 ILE B N 1
ATOM 5091 C CA . ILE B 1 136 ? -48.345 99.271 -40.889 1.00 23.97 136 ILE B CA 1
ATOM 5092 C C . ILE B 1 136 ? -48.614 98.483 -39.603 1.00 25.19 136 ILE B C 1
ATOM 5093 O O . ILE B 1 136 ? -47.757 98.427 -38.716 1.00 23.36 136 ILE B O 1
ATOM 5098 N N . TYR B 1 137 ? -49.821 97.917 -39.485 1.00 23.76 137 TYR B N 1
ATOM 5099 C CA . TYR B 1 137 ? -50.179 97.106 -38.361 1.00 24.38 137 TYR B CA 1
ATOM 5100 C C . TYR B 1 137 ? -51.128 95.933 -38.686 1.00 25.61 137 TYR B C 1
ATOM 5101 O O . TYR B 1 137 ? -51.877 96.008 -39.658 1.00 26.30 137 TYR B O 1
ATOM 5110 N N . PRO B 1 138 ? -51.097 94.891 -37.854 1.00 25.97 138 PRO B N 1
ATOM 5111 C CA . PRO B 1 138 ? -51.937 93.727 -38.054 1.00 28.31 138 PRO B CA 1
ATOM 5112 C C . PRO B 1 138 ? -53.353 93.919 -37.506 1.00 28.66 138 PRO B C 1
ATOM 5113 O O . PRO B 1 138 ? -53.556 94.495 -36.435 1.00 27.33 138 PRO B O 1
ATOM 5117 N N . VAL B 1 139 ? -54.330 93.404 -38.246 1.00 26.90 139 VAL B N 1
ATOM 5118 C CA . VAL B 1 139 ? -55.708 93.253 -37.743 1.00 26.05 139 VAL B CA 1
ATOM 5119 C C . VAL B 1 139 ? -56.150 91.841 -38.179 1.00 29.89 139 VAL B C 1
ATOM 5120 O O . VAL B 1 139 ? -56.043 91.517 -39.357 1.00 31.38 139 VAL B O 1
ATOM 5124 N N . GLY B 1 140 ? -56.542 90.986 -37.242 1.00 34.66 140 GLY B N 1
ATOM 5125 C CA . GLY B 1 140 ? -56.798 89.569 -37.561 1.00 35.97 140 GLY B CA 1
ATOM 5126 C C . GLY B 1 140 ? -55.584 88.984 -38.252 1.00 36.60 140 GLY B C 1
ATOM 5127 O O . GLY B 1 140 ? -54.453 89.087 -37.749 1.00 35.32 140 GLY B O 1
ATOM 5128 N N . GLU B 1 141 ? -55.788 88.394 -39.425 1.00 37.14 141 GLU B N 1
ATOM 5129 C CA . GLU B 1 141 ? -54.670 87.829 -40.207 1.00 36.94 141 GLU B CA 1
ATOM 5130 C C . GLU B 1 141 ? -54.179 88.766 -41.297 1.00 33.94 141 GLU B C 1
ATOM 5131 O O . GLU B 1 141 ? -53.313 88.397 -42.112 1.00 36.61 141 GLU B O 1
ATOM 5137 N N . ASP B 1 142 ? -54.688 89.986 -41.287 1.00 31.19 142 ASP B N 1
ATOM 5138 C CA . ASP B 1 142 ? -54.403 90.976 -42.306 1.00 31.65 142 ASP B CA 1
ATOM 5139 C C . ASP B 1 142 ? -53.428 92.061 -41.788 1.00 30.11 142 ASP B C 1
ATOM 5140 O O . ASP B 1 142 ? -53.224 92.205 -40.569 1.00 28.54 142 ASP B O 1
ATOM 5145 N N . TYR B 1 143 ? -52.842 92.786 -42.730 1.00 27.87 143 TYR B N 1
ATOM 5146 C CA . TYR B 1 143 ? -51.938 93.899 -42.443 1.00 25.61 143 TYR B CA 1
ATOM 5147 C C . TYR B 1 143 ? -52.451 95.122 -43.168 1.00 28.11 143 TYR B C 1
ATOM 5148 O O . TYR B 1 143 ? -52.863 95.019 -44.340 1.00 26.85 143 TYR B O 1
ATOM 5157 N N . TYR B 1 144 ? -52.468 96.268 -42.455 1.00 24.95 144 TYR B N 1
ATOM 5158 C CA . TYR B 1 144 ? -52.919 97.514 -42.988 1.00 24.11 144 TYR B CA 1
ATOM 5159 C C . TYR B 1 144 ? -51.845 98.588 -42.892 1.00 25.00 144 TYR B C 1
ATOM 5160 O O . TYR B 1 144 ? -51.297 98.803 -41.789 1.00 23.53 144 TYR B O 1
ATOM 5169 N N . ALA B 1 145 ? -51.556 99.253 -44.014 1.00 23.10 145 ALA B N 1
ATOM 5170 C CA . ALA B 1 145 ? -50.797 100.502 -44.036 1.00 22.35 145 ALA B CA 1
ATOM 5171 C C . ALA B 1 145 ? -51.746 101.633 -43.736 1.00 25.18 145 ALA B C 1
ATOM 5172 O O . ALA B 1 145 ? -52.954 101.561 -44.026 1.00 26.11 145 ALA B O 1
ATOM 5174 N N . CYS B 1 146 ? -51.239 102.669 -43.060 1.00 23.81 146 CYS B N 1
ATOM 5175 C CA . CYS B 1 146 ? -52.080 103.761 -42.672 1.00 21.22 146 CYS B CA 1
ATOM 5176 C C . CYS B 1 146 ? -51.400 105.103 -42.745 1.00 22.11 146 CYS B C 1
ATOM 5177 O O . CYS B 1 146 ? -50.180 105.199 -42.796 1.00 21.35 146 CYS B O 1
ATOM 5180 N N . THR B 1 147 ? -52.248 106.139 -42.731 1.00 23.61 147 THR B N 1
ATOM 5181 C CA . THR B 1 147 ? -51.867 107.491 -42.391 1.00 23.34 147 THR B CA 1
ATOM 5182 C C . THR B 1 147 ? -52.704 107.782 -41.160 1.00 23.63 147 THR B C 1
ATOM 5183 O O . THR B 1 147 ? -52.830 106.915 -40.300 1.00 24.16 147 THR B O 1
ATOM 5187 N N . GLU B 1 148 ? -53.356 108.918 -41.074 1.00 23.74 148 GLU B N 1
ATOM 5188 C CA . GLU B 1 148 ? -54.190 109.272 -39.926 1.00 23.31 148 GLU B CA 1
ATOM 5189 C C . GLU B 1 148 ? -55.623 109.599 -40.295 1.00 26.22 148 GLU B C 1
ATOM 5190 O O . GLU B 1 148 ? -56.369 110.160 -39.488 1.00 25.06 148 GLU B O 1
ATOM 5196 N N . THR B 1 149 ? -56.027 109.251 -41.518 1.00 27.49 149 THR B N 1
ATOM 5197 C CA . THR B 1 149 ? -57.388 109.562 -41.949 1.00 27.66 149 THR B CA 1
ATOM 5198 C C . THR B 1 149 ? -58.322 108.363 -41.731 1.00 31.40 149 THR B C 1
ATOM 5199 O O . THR B 1 149 ? -57.981 107.417 -41.022 1.00 27.87 149 THR B O 1
ATOM 5203 N N . ASN B 1 150 ? -59.524 108.428 -42.320 1.00 29.03 150 ASN B N 1
ATOM 5204 C CA . ASN B 1 150 ? -60.494 107.349 -42.274 1.00 30.30 150 ASN B CA 1
ATOM 5205 C C . ASN B 1 150 ? -60.156 106.166 -43.176 1.00 28.10 150 ASN B C 1
ATOM 5206 O O . ASN B 1 150 ? -60.789 105.108 -43.051 1.00 29.97 150 ASN B O 1
ATOM 5211 N N . PHE B 1 151 ? -59.181 106.323 -44.062 1.00 28.63 151 PHE B N 1
ATOM 5212 C CA . PHE B 1 151 ? -58.766 105.286 -45.003 1.00 29.72 151 PHE B CA 1
ATOM 5213 C C . PHE B 1 151 ? -57.482 104.562 -44.607 1.00 29.21 151 PHE B C 1
ATOM 5214 O O . PHE B 1 151 ? -56.413 105.193 -44.447 1.00 29.30 151 PHE B O 1
ATOM 5222 N N . ILE B 1 152 ? -57.581 103.248 -44.478 1.00 26.01 152 ILE B N 1
ATOM 5223 C CA . ILE B 1 152 ? -56.404 102.414 -44.301 1.00 27.65 152 ILE B CA 1
ATOM 5224 C C . ILE B 1 152 ? -56.367 101.445 -45.484 1.00 30.31 152 ILE B C 1
ATOM 5225 O O . ILE B 1 152 ? -57.395 101.209 -46.113 1.00 30.89 152 ILE B O 1
ATOM 5230 N N . THR B 1 153 ? -55.189 100.945 -45.809 1.00 25.38 153 THR B N 1
ATOM 5231 C CA . THR B 1 153 ? -54.972 100.171 -47.040 1.00 26.21 153 THR B CA 1
ATOM 5232 C C . THR B 1 153 ? -54.455 98.780 -46.694 1.00 28.49 153 THR B C 1
ATOM 5233 O O . THR B 1 153 ? -53.327 98.617 -46.155 1.00 25.97 153 THR B O 1
ATOM 5237 N N . LYS B 1 154 ? -55.271 97.762 -46.976 1.00 27.07 154 LYS B N 1
ATOM 5238 C CA . LYS B 1 154 ? -54.820 96.389 -46.825 1.00 27.88 154 LYS B CA 1
ATOM 5239 C C . LYS B 1 154 ? -53.722 96.053 -47.825 1.00 25.89 154 LYS B C 1
ATOM 5240 O O . LYS B 1 154 ? -53.822 96.369 -49.013 1.00 27.68 154 LYS B O 1
ATOM 5246 N N . VAL B 1 155 ? -52.638 95.452 -47.322 1.00 24.08 155 VAL B N 1
ATOM 5247 C CA . VAL B 1 155 ? -51.494 95.145 -48.091 1.00 24.67 155 VAL B CA 1
ATOM 5248 C C . VAL B 1 155 ? -51.025 93.724 -47.818 1.00 25.79 155 VAL B C 1
ATOM 5249 O O . VAL B 1 155 ? -51.253 93.195 -46.738 1.00 29.57 155 VAL B O 1
ATOM 5253 N N . ASN B 1 156 ? -50.353 93.138 -48.809 1.00 27.08 156 ASN B N 1
ATOM 5254 C CA . ASN B 1 156 ? -49.808 91.786 -48.699 1.00 29.03 156 ASN B CA 1
ATOM 5255 C C . ASN B 1 156 ? -48.395 91.868 -48.125 1.00 28.09 156 ASN B C 1
ATOM 5256 O O . ASN B 1 156 ? -47.510 92.443 -48.756 1.00 27.17 156 ASN B O 1
ATOM 5261 N N . PRO B 1 157 ? -48.182 91.281 -46.936 1.00 30.17 157 PRO B N 1
ATOM 5262 C CA . PRO B 1 157 ? -46.878 91.482 -46.258 1.00 30.88 157 PRO B CA 1
ATOM 5263 C C . PRO B 1 157 ? -45.750 90.690 -46.895 1.00 33.48 157 PRO B C 1
ATOM 5264 O O . PRO B 1 157 ? -44.568 90.968 -46.639 1.00 31.28 157 PRO B O 1
ATOM 5268 N N . GLU B 1 158 ? -46.096 89.747 -47.781 1.00 32.60 158 GLU B N 1
ATOM 5269 C CA . GLU B 1 158 ? -45.097 88.951 -48.461 1.00 31.33 158 GLU B CA 1
ATOM 5270 C C . GLU B 1 158 ? -44.687 89.512 -49.797 1.00 30.98 158 GLU B C 1
ATOM 5271 O O . GLU B 1 158 ? -43.494 89.554 -50.109 1.00 33.25 158 GLU B O 1
ATOM 5277 N N . THR B 1 159 ? -45.652 89.959 -50.594 1.00 29.92 159 THR B N 1
ATOM 5278 C CA . THR B 1 159 ? -45.337 90.477 -51.926 1.00 28.43 159 THR B CA 1
ATOM 5279 C C . THR B 1 159 ? -45.336 92.001 -51.998 1.00 29.55 159 THR B C 1
ATOM 5280 O O . THR B 1 159 ? -44.861 92.545 -52.975 1.00 28.90 159 THR B O 1
ATOM 5284 N N . LEU B 1 160 ? -45.916 92.658 -50.975 1.00 27.54 160 LEU B N 1
ATOM 5285 C CA . LEU B 1 160 ? -46.040 94.106 -50.890 1.00 28.58 160 LEU B CA 1
ATOM 5286 C C . LEU B 1 160 ? -47.074 94.643 -51.884 1.00 32.47 160 LEU B C 1
ATOM 5287 O O . LEU B 1 160 ? -47.127 95.857 -52.137 1.00 31.35 160 LEU B O 1
ATOM 5292 N N . GLU B 1 161 ? -47.936 93.743 -52.384 1.00 30.68 161 GLU B N 1
ATOM 5293 C CA . GLU B 1 161 ? -49.018 94.146 -53.253 1.00 31.82 161 GLU B CA 1
ATOM 5294 C C . GLU B 1 161 ? -50.091 94.858 -52.446 1.00 27.78 161 GLU B C 1
ATOM 5295 O O . GLU B 1 161 ? -50.308 94.563 -51.277 1.00 30.05 161 GLU B O 1
ATOM 5301 N N . THR B 1 162 ? -50.771 95.791 -53.087 1.00 26.27 162 THR B N 1
ATOM 5302 C CA . THR B 1 162 ? -51.894 96.475 -52.474 1.00 25.88 162 THR B CA 1
ATOM 5303 C C . THR B 1 162 ? -53.188 95.683 -52.695 1.00 30.39 162 THR B C 1
ATOM 5304 O O . THR B 1 162 ? -53.489 95.315 -53.833 1.00 29.15 162 THR B O 1
ATOM 5308 N N . ILE B 1 163 ? -53.951 95.428 -51.643 1.00 27.79 163 ILE B N 1
ATOM 5309 C CA . ILE B 1 163 ? -55.130 94.573 -51.728 1.00 27.61 163 ILE B CA 1
ATOM 5310 C C . ILE B 1 163 ? -56.411 95.386 -51.803 1.00 33.11 163 ILE B C 1
ATOM 5311 O O . ILE B 1 163 ? -57.232 95.190 -52.734 1.00 31.35 163 ILE B O 1
ATOM 5316 N N . LYS B 1 164 ? -56.619 96.299 -50.847 1.00 30.71 164 LYS B N 1
ATOM 5317 C CA . LYS B 1 164 ? -57.861 97.012 -50.781 1.00 31.54 164 LYS B CA 1
ATOM 5318 C C . LYS B 1 164 ? -57.752 98.277 -49.943 1.00 35.89 164 LYS B C 1
ATOM 5319 O O . LYS B 1 164 ? -56.964 98.327 -48.986 1.00 29.82 164 LYS B O 1
ATOM 5325 N N . GLN B 1 165 ? -58.590 99.249 -50.287 1.00 34.02 165 GLN B N 1
ATOM 5326 C CA . GLN B 1 165 ? -58.877 100.402 -49.446 1.00 34.56 165 GLN B CA 1
ATOM 5327 C C . GLN B 1 165 ? -60.016 100.104 -48.537 1.00 36.27 165 GLN B C 1
ATOM 5328 O O . GLN B 1 165 ? -61.012 99.564 -48.980 1.00 35.74 165 GLN B O 1
ATOM 5334 N N . VAL B 1 166 ? -59.884 100.466 -47.255 1.00 32.18 166 VAL B N 1
ATOM 5335 C CA . VAL B 1 166 ? -60.914 100.307 -46.261 1.00 30.53 166 VAL B CA 1
ATOM 5336 C C . VAL B 1 166 ? -61.229 101.660 -45.684 1.00 34.81 166 VAL B C 1
ATOM 5337 O O . VAL B 1 166 ? -60.310 102.422 -45.263 1.00 30.57 166 VAL B O 1
ATOM 5341 N N . ASP B 1 167 ? -62.521 101.967 -45.654 1.00 32.71 167 ASP B N 1
ATOM 5342 C CA . ASP B 1 167 ? -63.012 103.196 -45.083 1.00 33.44 167 ASP B CA 1
ATOM 5343 C C . ASP B 1 167 ? -63.572 102.881 -43.732 1.00 32.19 167 ASP B C 1
ATOM 5344 O O . ASP B 1 167 ? -64.643 102.273 -43.598 1.00 32.40 167 ASP B O 1
ATOM 5349 N N . LEU B 1 168 ? -62.871 103.325 -42.672 1.00 32.17 168 LEU B N 1
ATOM 5350 C CA . LEU B 1 168 ? -63.297 103.039 -41.322 1.00 30.15 168 LEU B CA 1
ATOM 5351 C C . LEU B 1 168 ? -64.667 103.621 -41.048 1.00 30.22 168 LEU B C 1
ATOM 5352 O O . LEU B 1 168 ? -65.387 103.116 -40.158 1.00 28.24 168 LEU B O 1
ATOM 5357 N N . CYS B 1 169 ? -65.007 104.702 -41.742 1.00 33.28 169 CYS B N 1
ATOM 5358 C CA . CYS B 1 169 ? -66.345 105.314 -41.588 1.00 38.58 169 CYS B CA 1
ATOM 5359 C C . CYS B 1 169 ? -67.508 104.357 -41.972 1.00 37.01 169 CYS B C 1
ATOM 5360 O O . CYS B 1 169 ? -68.604 104.547 -41.508 1.00 40.42 169 CYS B O 1
ATOM 5363 N N . ASN B 1 170 ? -67.233 103.360 -42.804 1.00 37.09 170 ASN B N 1
ATOM 5364 C CA . ASN B 1 170 ? -68.203 102.285 -43.116 1.00 38.89 170 ASN B CA 1
ATOM 5365 C C . ASN B 1 170 ? -68.503 101.416 -41.925 1.00 42.22 170 ASN B C 1
ATOM 5366 O O . ASN B 1 170 ? -69.424 100.615 -41.996 1.00 42.52 170 ASN B O 1
ATOM 5371 N N . TYR B 1 171 ? -67.693 101.525 -40.851 1.00 37.77 171 TYR B N 1
ATOM 5372 C CA . TYR B 1 171 ? -67.790 100.624 -39.691 1.00 35.88 171 TYR B CA 1
ATOM 5373 C C . TYR B 1 171 ? -67.978 101.315 -38.350 1.00 36.31 171 TYR B C 1
ATOM 5374 O O . TYR B 1 171 ? -68.680 100.795 -37.495 1.00 41.67 171 TYR B O 1
ATOM 5383 N N . VAL B 1 172 ? -67.401 102.502 -38.154 1.00 37.76 172 VAL B N 1
ATOM 5384 C CA . VAL B 1 172 ? -67.519 103.204 -36.867 1.00 35.98 172 VAL B CA 1
ATOM 5385 C C . VAL B 1 172 ? -67.552 104.715 -37.010 1.00 35.71 172 VAL B C 1
ATOM 5386 O O . VAL B 1 172 ? -67.147 105.294 -38.021 1.00 37.56 172 VAL B O 1
ATOM 5390 N N . SER B 1 173 ? -68.010 105.355 -35.949 1.00 35.97 173 SER B N 1
ATOM 5391 C CA . SER B 1 173 ? -68.183 106.798 -35.944 1.00 41.10 173 SER B CA 1
ATOM 5392 C C . SER B 1 173 ? -66.869 107.527 -35.558 1.00 39.65 173 SER B C 1
ATOM 5393 O O . SER B 1 173 ? -66.695 107.957 -34.420 1.00 43.44 173 SER B O 1
ATOM 5396 N N . VAL B 1 174 ? -65.946 107.622 -36.506 1.00 39.29 174 VAL B N 1
ATOM 5397 C CA . VAL B 1 174 ? -64.772 108.492 -36.359 1.00 40.06 174 VAL B CA 1
ATOM 5398 C C . VAL B 1 174 ? -64.476 109.179 -37.668 1.00 37.57 174 VAL B C 1
ATOM 5399 O O . VAL B 1 174 ? -64.838 108.687 -38.733 1.00 41.45 174 VAL B O 1
ATOM 5403 N N . ASN B 1 175 ? -63.782 110.301 -37.586 1.00 34.48 175 ASN B N 1
ATOM 5404 C CA . ASN B 1 175 ? -63.356 111.016 -38.762 1.00 33.53 175 ASN B CA 1
ATOM 5405 C C . ASN B 1 175 ? -61.981 110.637 -39.244 1.00 35.01 175 ASN B C 1
ATOM 5406 O O . ASN B 1 175 ? -61.646 110.876 -40.396 1.00 37.27 175 ASN B O 1
ATOM 5411 N N . GLY B 1 176 ? -61.190 110.046 -38.358 1.00 29.66 176 GLY B N 1
ATOM 5412 C CA . GLY B 1 176 ? -59.906 109.533 -38.694 1.00 29.66 176 GLY B CA 1
ATOM 5413 C C . GLY B 1 176 ? -59.479 108.632 -37.560 1.00 26.84 176 GLY B C 1
ATOM 5414 O O . GLY B 1 176 ? -60.198 108.459 -36.611 1.00 25.68 176 GLY B O 1
ATOM 5415 N N . ALA B 1 177 ? -58.315 108.019 -37.679 1.00 27.24 177 ALA B N 1
ATOM 5416 C CA . ALA B 1 177 ? -57.773 107.269 -36.544 1.00 26.08 177 ALA B CA 1
ATOM 5417 C C . ALA B 1 177 ? -56.261 107.374 -36.631 1.00 24.31 177 ALA B C 1
ATOM 5418 O O . ALA B 1 177 ? -55.712 107.491 -37.733 1.00 25.14 177 ALA B O 1
ATOM 5420 N N . THR B 1 178 ? -55.575 107.294 -35.493 1.00 23.25 178 THR B N 1
ATOM 5421 C CA . THR B 1 178 ? -54.131 107.484 -35.505 1.00 21.85 178 THR B CA 1
ATOM 5422 C C . THR B 1 178 ? -53.420 106.364 -36.208 1.00 22.32 178 THR B C 1
ATOM 5423 O O . THR B 1 178 ? -53.977 105.279 -36.465 1.00 22.98 178 THR B O 1
ATOM 5427 N N . ALA B 1 179 ? -52.152 106.615 -36.502 1.00 21.48 179 ALA B N 1
ATOM 5428 C CA . ALA B 1 179 ? -51.252 105.603 -37.022 1.00 20.97 179 ALA B CA 1
ATOM 5429 C C . ALA B 1 179 ? -50.588 104.780 -35.929 1.00 22.08 179 ALA B C 1
ATOM 5430 O O . ALA B 1 179 ? -49.683 103.984 -36.212 1.00 22.86 179 ALA B O 1
ATOM 5432 N N . HIS B 1 180 ? -51.069 104.910 -34.698 1.00 20.75 180 HIS B N 1
ATOM 5433 C CA . HIS B 1 180 ? -50.464 104.201 -33.549 1.00 22.07 180 HIS B CA 1
ATOM 5434 C C . HIS B 1 180 ? -51.484 103.464 -32.703 1.00 21.15 180 HIS B C 1
ATOM 5435 O O . HIS B 1 180 ? -51.666 103.755 -31.528 1.00 21.67 180 HIS B O 1
ATOM 5442 N N . PRO B 1 181 ? -52.204 102.517 -33.325 1.00 23.87 181 PRO B N 1
ATOM 5443 C CA . PRO B 1 181 ? -53.075 101.671 -32.513 1.00 23.35 181 PRO B CA 1
ATOM 5444 C C . PRO B 1 181 ? -52.237 100.848 -31.526 1.00 23.53 181 PRO B C 1
ATOM 5445 O O . PRO B 1 181 ? -51.066 100.502 -31.815 1.00 22.70 181 PRO B O 1
ATOM 5449 N N . HIS B 1 182 ? -52.804 100.542 -30.392 1.00 21.24 182 HIS B N 1
ATOM 5450 C CA . HIS B 1 182 ? -52.224 99.544 -29.515 1.00 24.21 182 HIS B CA 1
ATOM 5451 C C . HIS B 1 182 ? -52.804 98.159 -29.832 1.00 27.37 182 HIS B C 1
ATOM 5452 O O . HIS B 1 182 ? -53.973 98.044 -30.194 1.00 28.17 182 HIS B O 1
ATOM 5459 N N . ILE B 1 183 ? -51.989 97.145 -29.674 1.00 25.28 183 ILE B N 1
ATOM 5460 C CA . ILE B 1 183 ? -52.347 95.784 -30.045 1.00 29.11 183 ILE B CA 1
ATOM 5461 C C . ILE B 1 183 ? -52.048 94.911 -28.848 1.00 31.65 183 ILE B C 1
ATOM 5462 O O . ILE B 1 183 ? -50.897 94.799 -28.449 1.00 29.83 183 ILE B O 1
ATOM 5467 N N . GLU B 1 184 ? -53.096 94.338 -28.256 1.00 30.75 184 GLU B N 1
ATOM 5468 C CA . GLU B 1 184 ? -52.950 93.450 -27.108 1.00 31.07 184 GLU B CA 1
ATOM 5469 C C . GLU B 1 184 ? -52.416 92.091 -27.558 1.00 30.35 184 GLU B C 1
ATOM 5470 O O . GLU B 1 184 ? -52.377 91.771 -28.761 1.00 29.45 184 GLU B O 1
ATOM 5476 N N . ASN B 1 185 ? -51.980 91.276 -26.601 1.00 31.46 185 ASN B N 1
ATOM 5477 C CA . ASN B 1 185 ? -51.315 90.035 -26.968 1.00 35.35 185 ASN B CA 1
ATOM 5478 C C . ASN B 1 185 ? -52.280 89.070 -27.743 1.00 32.61 185 ASN B C 1
ATOM 5479 O O . ASN B 1 185 ? -51.857 88.333 -28.594 1.00 36.09 185 ASN B O 1
ATOM 5484 N N . ASP B 1 186 ? -53.568 89.118 -27.476 1.00 34.18 186 ASP B N 1
ATOM 5485 C CA . ASP B 1 186 ? -54.513 88.275 -28.236 1.00 38.34 186 ASP B CA 1
ATOM 5486 C C . ASP B 1 186 ? -54.910 88.839 -29.620 1.00 40.63 186 ASP B C 1
ATOM 5487 O O . ASP B 1 186 ? -55.692 88.209 -30.342 1.00 36.07 186 ASP B O 1
ATOM 5492 N N . GLY B 1 187 ? -54.429 90.038 -29.975 1.00 34.27 187 GLY B N 1
ATOM 5493 C CA . GLY B 1 187 ? -54.664 90.615 -31.312 1.00 31.45 187 GLY B CA 1
ATOM 5494 C C . GLY B 1 187 ? -55.741 91.693 -31.347 1.00 26.68 187 GLY B C 1
ATOM 5495 O O . GLY B 1 187 ? -55.988 92.302 -32.405 1.00 30.34 187 GLY B O 1
ATOM 5496 N N . THR B 1 188 ? -56.330 91.964 -30.196 1.00 25.72 188 THR B N 1
ATOM 5497 C CA . THR B 1 188 ? -57.247 93.042 -30.027 1.00 27.92 188 THR B CA 1
ATOM 5498 C C . THR B 1 188 ? -56.532 94.355 -30.326 1.00 29.25 188 THR B C 1
ATOM 5499 O O . THR B 1 188 ? -55.427 94.587 -29.830 1.00 27.75 188 THR B O 1
ATOM 5503 N N . VAL B 1 189 ? -57.168 95.183 -31.146 1.00 29.40 189 VAL B N 1
ATOM 5504 C CA . VAL B 1 189 ? -56.641 96.478 -31.566 1.00 27.26 189 VAL B CA 1
ATOM 5505 C C . VAL B 1 189 ? -57.470 97.577 -30.943 1.00 28.02 189 VAL B C 1
ATOM 5506 O O . VAL B 1 189 ? -58.716 97.583 -31.007 1.00 26.64 189 VAL B O 1
ATOM 5510 N N . TYR B 1 190 ? -56.773 98.531 -30.321 1.00 24.10 190 TYR B N 1
ATOM 5511 C CA . TYR B 1 190 ? -57.392 99.727 -29.825 1.00 24.69 190 TYR B CA 1
ATOM 5512 C C . TYR B 1 190 ? -56.839 100.932 -30.569 1.00 23.02 190 TYR B C 1
ATOM 5513 O O . TYR B 1 190 ? -55.650 100.982 -30.871 1.00 24.49 190 TYR B O 1
ATOM 5522 N N . ASN B 1 191 ? -57.680 101.883 -30.907 1.00 23.83 191 ASN B N 1
ATOM 5523 C CA . ASN B 1 191 ? -57.200 103.135 -31.522 1.00 24.59 191 ASN B CA 1
ATOM 5524 C C . ASN B 1 191 ? -58.053 104.283 -31.041 1.00 24.49 191 ASN B C 1
ATOM 5525 O O . ASN B 1 191 ? -59.066 104.076 -30.377 1.00 27.36 191 ASN B O 1
ATOM 5530 N N . ILE B 1 192 ? -57.627 105.497 -31.343 1.00 24.30 192 ILE B N 1
ATOM 5531 C CA . ILE B 1 192 ? -58.396 106.667 -31.007 1.00 22.81 192 ILE B CA 1
ATOM 5532 C C . ILE B 1 192 ? -58.526 107.514 -32.252 1.00 23.47 192 ILE B C 1
ATOM 5533 O O . ILE B 1 192 ? -57.634 107.538 -33.105 1.00 25.00 192 ILE B O 1
ATOM 5538 N N . GLY B 1 193 ? -59.624 108.235 -32.328 1.00 24.39 193 GLY B N 1
ATOM 5539 C CA . GLY B 1 193 ? -59.874 109.124 -33.444 1.00 27.11 193 GLY B CA 1
ATOM 5540 C C . GLY B 1 193 ? -60.781 110.269 -33.066 1.00 25.49 193 GLY B C 1
ATOM 5541 O O . GLY B 1 193 ? -61.603 110.170 -32.149 1.00 28.51 193 GLY B O 1
ATOM 5542 N N . ASN B 1 194 ? -60.632 111.377 -33.780 1.00 29.50 194 ASN B N 1
ATOM 5543 C CA . ASN B 1 194 ? -61.514 112.525 -33.632 1.00 33.92 194 ASN B CA 1
ATOM 5544 C C . ASN B 1 194 ? -62.904 112.107 -34.147 1.00 35.70 194 ASN B C 1
ATOM 5545 O O . ASN B 1 194 ? -62.988 111.399 -35.159 1.00 35.94 194 ASN B O 1
ATOM 5550 N N A CYS B 1 195 ? -63.946 112.520 -33.448 0.50 35.99 195 CYS B N 1
ATOM 5551 N N B CYS B 1 195 ? -63.956 112.518 -33.444 0.50 37.35 195 CYS B N 1
ATOM 5552 C CA A CYS B 1 195 ? -65.290 112.419 -33.971 0.50 41.69 195 CYS B CA 1
ATOM 5553 C CA B CYS B 1 195 ? -65.327 112.371 -33.928 0.50 43.67 195 CYS B CA 1
ATOM 5554 C C A CYS B 1 195 ? -65.911 113.794 -33.958 0.50 46.71 195 CYS B C 1
ATOM 5555 C C B CYS B 1 195 ? -65.993 113.751 -33.948 0.50 48.33 195 CYS B C 1
ATOM 5556 O O A CYS B 1 195 ? -66.150 114.359 -32.889 0.50 43.47 195 CYS B O 1
ATOM 5557 O O B CYS B 1 195 ? -66.324 114.289 -32.890 0.50 44.84 195 CYS B O 1
ATOM 5562 N N . PHE B 1 196 ? -66.170 114.315 -35.155 1.00 52.08 196 PHE B N 1
ATOM 5563 C CA . PHE B 1 196 ? -66.824 115.654 -35.340 1.00 66.38 196 PHE B CA 1
ATOM 5564 C C . PHE B 1 196 ? -68.367 115.640 -35.186 1.00 64.68 196 PHE B C 1
ATOM 5565 O O . PHE B 1 196 ? -69.106 115.372 -36.130 1.00 68.20 196 PHE B O 1
ATOM 5573 N N . ILE B 1 202 ? -68.286 117.483 -30.671 1.00 50.83 202 ILE B N 1
ATOM 5574 C CA . ILE B 1 202 ? -66.964 117.001 -31.010 1.00 47.64 202 ILE B CA 1
ATOM 5575 C C . ILE B 1 202 ? -66.429 116.181 -29.813 1.00 46.81 202 ILE B C 1
ATOM 5576 O O . ILE B 1 202 ? -66.564 116.595 -28.666 1.00 50.31 202 ILE B O 1
ATOM 5578 N N . ALA B 1 203 ? -65.910 114.978 -30.070 1.00 38.35 203 ALA B N 1
ATOM 5579 C CA . ALA B 1 203 ? -65.311 114.158 -29.015 1.00 34.80 203 ALA B CA 1
ATOM 5580 C C . ALA B 1 203 ? -64.172 113.339 -29.584 1.00 28.87 203 ALA B C 1
ATOM 5581 O O . ALA B 1 203 ? -63.852 113.484 -30.764 1.00 30.78 203 ALA B O 1
ATOM 5583 N N . TYR B 1 204 ? -63.547 112.511 -28.739 1.00 29.01 204 TYR B N 1
ATOM 5584 C CA . TYR B 1 204 ? -62.526 111.569 -29.201 1.00 30.02 204 TYR B CA 1
ATOM 5585 C C . TYR B 1 204 ? -62.974 110.178 -28.830 1.00 29.14 204 TYR B C 1
ATOM 5586 O O . TYR B 1 204 ? -63.260 109.896 -27.665 1.00 31.59 204 TYR B O 1
ATOM 5595 N N . ASN B 1 205 ? -63.035 109.308 -29.829 1.00 29.32 205 ASN B N 1
ATOM 5596 C CA . ASN B 1 205 ? -63.552 107.944 -29.649 1.00 29.92 205 ASN B CA 1
ATOM 5597 C C . ASN B 1 205 ? -62.471 106.905 -29.650 1.00 26.19 205 ASN B C 1
ATOM 5598 O O . ASN B 1 205 ? -61.583 106.945 -30.494 1.00 27.84 205 ASN B O 1
ATOM 5603 N N . ILE B 1 206 ? -62.550 105.992 -28.706 1.00 24.49 206 ILE B N 1
ATOM 5604 C CA . ILE B 1 206 ? -61.700 104.829 -28.702 1.00 26.69 206 ILE B CA 1
ATOM 5605 C C . ILE B 1 206 ? -62.442 103.725 -29.467 1.00 26.45 206 ILE B C 1
ATOM 5606 O O . ILE B 1 206 ? -63.543 103.313 -29.066 1.00 28.64 206 ILE B O 1
ATOM 5611 N N . VAL B 1 207 ? -61.788 103.229 -30.497 1.00 27.47 207 VAL B N 1
ATOM 5612 C CA . VAL B 1 207 ? -62.255 102.108 -31.281 1.00 30.00 207 VAL B CA 1
ATOM 5613 C C . VAL B 1 207 ? -61.557 100.850 -30.828 1.00 30.55 207 VAL B C 1
ATOM 5614 O O . VAL B 1 207 ? -60.327 100.848 -30.591 1.00 27.81 207 VAL B O 1
ATOM 5618 N N . LYS B 1 208 ? -62.319 99.764 -30.731 1.00 26.66 208 LYS B N 1
ATOM 5619 C CA . LYS B 1 208 ? -61.790 98.430 -30.441 1.00 28.73 208 LYS B CA 1
ATOM 5620 C C . LYS B 1 208 ? -62.155 97.469 -31.561 1.00 31.07 208 LYS B C 1
ATOM 5621 O O . LYS B 1 208 ? -63.317 97.404 -31.958 1.00 32.32 208 LYS B O 1
ATOM 5627 N N . ILE B 1 209 ? -61.163 96.774 -32.079 1.00 29.18 209 ILE B N 1
ATOM 5628 C CA . ILE B 1 209 ? -61.307 95.755 -33.092 1.00 29.76 209 ILE B CA 1
ATOM 5629 C C . ILE B 1 209 ? -60.890 94.434 -32.466 1.00 32.63 209 ILE B C 1
ATOM 5630 O O . ILE B 1 209 ? -59.762 94.291 -31.957 1.00 29.56 209 ILE B O 1
ATOM 5635 N N . PRO B 1 210 ? -61.798 93.434 -32.496 1.00 34.43 210 PRO B N 1
ATOM 5636 C CA . PRO B 1 210 ? -61.495 92.181 -31.838 1.00 32.83 210 PRO B CA 1
ATOM 5637 C C . PRO B 1 210 ? -60.498 91.315 -32.563 1.00 28.51 210 PRO B C 1
ATOM 5638 O O . PRO B 1 210 ? -60.159 91.540 -33.729 1.00 31.14 210 PRO B O 1
ATOM 5642 N N . PRO B 1 211 ? -59.962 90.311 -31.860 1.00 30.81 211 PRO B N 1
ATOM 5643 C CA . PRO B 1 211 ? -59.173 89.304 -32.539 1.00 36.17 211 PRO B CA 1
ATOM 5644 C C . PRO B 1 211 ? -59.994 88.546 -33.592 1.00 38.00 211 PRO B C 1
ATOM 5645 O O . PRO B 1 211 ? -61.214 88.541 -33.500 1.00 36.89 211 PRO B O 1
ATOM 5649 N N . LEU B 1 212 ? -59.340 87.904 -34.557 1.00 39.96 212 LEU B N 1
ATOM 5650 C CA . LEU B 1 212 ? -60.049 87.033 -35.502 1.00 42.78 212 LEU B CA 1
ATOM 5651 C C . LEU B 1 212 ? -60.737 85.912 -34.735 1.00 40.88 212 LEU B C 1
ATOM 5652 O O . LEU B 1 212 ? -60.128 85.326 -33.875 1.00 39.53 212 LEU B O 1
ATOM 5657 N N . GLN B 1 213 ? -62.014 85.664 -35.018 1.00 46.90 213 GLN B N 1
ATOM 5658 C CA . GLN B 1 213 ? -62.789 84.612 -34.321 1.00 54.94 213 GLN B CA 1
ATOM 5659 C C . GLN B 1 213 ? -62.958 83.353 -35.190 1.00 60.00 213 GLN B C 1
ATOM 5660 O O . GLN B 1 213 ? -62.515 83.306 -36.351 1.00 56.73 213 GLN B O 1
ATOM 5666 N N . ALA B 1 214 ? -63.587 82.326 -34.619 1.00 67.16 214 ALA B N 1
ATOM 5667 C CA . ALA B 1 214 ? -63.866 81.080 -35.347 1.00 65.29 214 ALA B CA 1
ATOM 5668 C C . ALA B 1 214 ? -64.629 81.345 -36.655 1.00 64.86 214 ALA B C 1
ATOM 5669 O O . ALA B 1 214 ? -64.199 80.903 -37.715 1.00 63.24 214 ALA B O 1
ATOM 5671 N N . ASP B 1 215 ? -65.724 82.110 -36.591 1.00 66.25 215 ASP B N 1
ATOM 5672 C CA . ASP B 1 215 ? -66.486 82.453 -37.807 1.00 66.13 215 ASP B CA 1
ATOM 5673 C C . ASP B 1 215 ? -65.595 82.971 -38.933 1.00 67.77 215 ASP B C 1
ATOM 5674 O O . ASP B 1 215 ? -66.004 82.973 -40.090 1.00 67.08 215 ASP B O 1
ATOM 5679 N N . LYS B 1 216 ? -64.396 83.450 -38.594 1.00 65.38 216 LYS B N 1
ATOM 5680 C CA . LYS B 1 216 ? -63.398 83.830 -39.583 1.00 60.35 216 LYS B CA 1
ATOM 5681 C C . LYS B 1 216 ? -63.743 85.138 -40.320 1.00 55.08 216 LYS B C 1
ATOM 5682 O O . LYS B 1 216 ? -63.014 85.516 -41.227 1.00 58.74 216 LYS B O 1
ATOM 5688 N N . GLU B 1 217 ? -64.835 85.816 -39.948 1.00 52.27 217 GLU B N 1
ATOM 5689 C CA . GLU B 1 217 ? -65.249 87.038 -40.643 1.00 55.39 217 GLU B CA 1
ATOM 5690 C C . GLU B 1 217 ? -64.284 88.194 -40.292 1.00 51.82 217 GLU B C 1
ATOM 5691 O O . GLU B 1 217 ? -63.545 88.145 -39.318 1.00 47.90 217 GLU B O 1
ATOM 5697 N N . ASP B 1 218 ? -64.309 89.228 -41.109 1.00 52.63 218 ASP B N 1
ATOM 5698 C CA . ASP B 1 218 ? -63.339 90.301 -40.994 1.00 51.09 218 ASP B CA 1
ATOM 5699 C C . ASP B 1 218 ? -63.504 90.994 -39.646 1.00 42.11 218 ASP B C 1
ATOM 5700 O O . ASP B 1 218 ? -64.585 91.551 -39.367 1.00 43.11 218 ASP B O 1
ATOM 5705 N N . PRO B 1 219 ? -62.447 90.978 -38.794 1.00 39.14 219 PRO B N 1
ATOM 5706 C CA . PRO B 1 219 ? -62.610 91.665 -37.502 1.00 37.45 219 PRO B CA 1
ATOM 5707 C C . PRO B 1 219 ? -63.007 93.132 -37.601 1.00 29.92 219 PRO B C 1
ATOM 5708 O O . PRO B 1 219 ? -63.655 93.621 -36.690 1.00 31.79 219 PRO B O 1
ATOM 5712 N N . ILE B 1 220 ? -62.716 93.813 -38.711 1.00 33.86 220 ILE B N 1
ATOM 5713 C CA . ILE B 1 220 ? -63.116 95.221 -38.852 1.00 34.59 220 ILE B CA 1
ATOM 5714 C C . ILE B 1 220 ? -64.622 95.349 -38.875 1.00 37.02 220 ILE B C 1
ATOM 5715 O O . ILE B 1 220 ? -65.156 96.324 -38.354 1.00 35.19 220 ILE B O 1
ATOM 5720 N N . SER B 1 221 ? -65.333 94.351 -39.415 1.00 36.07 221 SER B N 1
ATOM 5721 C CA . SER B 1 221 ? -66.806 94.390 -39.361 1.00 36.17 221 SER B CA 1
ATOM 5722 C C . SER B 1 221 ? -67.357 94.269 -37.956 1.00 37.67 221 SER B C 1
ATOM 5723 O O . SER B 1 221 ? -68.542 94.537 -37.735 1.00 36.36 221 SER B O 1
ATOM 5726 N N . LYS B 1 222 ? -66.519 93.895 -36.983 1.00 36.63 222 LYS B N 1
ATOM 5727 C CA . LYS B 1 222 ? -66.960 93.871 -35.589 1.00 35.45 222 LYS B CA 1
ATOM 5728 C C . LYS B 1 222 ? -66.392 95.008 -34.713 1.00 35.42 222 LYS B C 1
ATOM 5729 O O . LYS B 1 222 ? -66.502 94.973 -33.489 1.00 36.17 222 LYS B O 1
ATOM 5735 N N . SER B 1 223 ? -65.840 96.028 -35.357 1.00 35.86 223 SER B N 1
ATOM 5736 C CA . SER B 1 223 ? -65.377 97.266 -34.706 1.00 34.94 223 SER B CA 1
ATOM 5737 C C . SER B 1 223 ? -66.456 97.916 -33.891 1.00 40.53 223 SER B C 1
ATOM 5738 O O . SER B 1 223 ? -67.613 97.965 -34.313 1.00 39.84 223 SER B O 1
ATOM 5741 N N . GLU B 1 224 ? -66.083 98.477 -32.748 1.00 34.33 224 GLU B N 1
ATOM 5742 C CA . GLU B 1 224 ? -67.012 99.197 -31.927 1.00 35.18 224 GLU B CA 1
ATOM 5743 C C . GLU B 1 224 ? -66.308 100.341 -31.197 1.00 36.90 224 GLU B C 1
ATOM 5744 O O . GLU B 1 224 ? -65.089 100.299 -30.994 1.00 31.72 224 GLU B O 1
ATOM 5750 N N . ILE B 1 225 ? -67.070 101.373 -30.876 1.00 33.66 225 ILE B N 1
ATOM 5751 C CA . ILE B 1 225 ? -66.612 102.455 -30.031 1.00 38.38 225 ILE B CA 1
ATOM 5752 C C . ILE B 1 225 ? -66.847 102.021 -28.615 1.00 39.02 225 ILE B C 1
ATOM 5753 O O . ILE B 1 225 ? -67.975 101.771 -28.261 1.00 40.61 225 ILE B O 1
ATOM 5758 N N . VAL B 1 226 ? -65.799 101.960 -27.789 1.00 34.90 226 VAL B N 1
ATOM 5759 C CA . VAL B 1 226 ? -65.992 101.553 -26.390 1.00 35.92 226 VAL B CA 1
ATOM 5760 C C . VAL B 1 226 ? -66.024 102.626 -25.343 1.00 34.84 226 VAL B C 1
ATOM 5761 O O . VAL B 1 226 ? -66.658 102.455 -24.302 1.00 31.50 226 VAL B O 1
ATOM 5765 N N . VAL B 1 227 ? -65.371 103.753 -25.598 1.00 32.65 227 VAL B N 1
ATOM 5766 C CA . VAL B 1 227 ? -65.474 104.856 -24.700 1.00 30.99 227 VAL B CA 1
ATOM 5767 C C . VAL B 1 227 ? -65.144 106.144 -25.444 1.00 28.85 227 VAL B C 1
ATOM 5768 O O . VAL B 1 227 ? -64.526 106.147 -26.502 1.00 29.15 227 VAL B O 1
ATOM 5772 N N . GLN B 1 228 ? -65.622 107.239 -24.900 1.00 28.64 228 GLN B N 1
ATOM 5773 C CA . GLN B 1 228 ? -65.464 108.527 -25.528 1.00 32.50 228 GLN B CA 1
ATOM 5774 C C . GLN B 1 228 ? -64.822 109.487 -24.536 1.00 29.80 228 GLN B C 1
ATOM 5775 O O . GLN B 1 228 ? -65.198 109.527 -23.374 1.00 30.93 228 GLN B O 1
ATOM 5781 N N . PHE B 1 229 ? -63.842 110.262 -25.015 1.00 30.27 229 PHE B N 1
ATOM 5782 C CA . PHE B 1 229 ? -63.229 111.315 -24.206 1.00 28.05 229 PHE B CA 1
ATOM 5783 C C . PHE B 1 229 ? -63.870 112.656 -24.642 1.00 28.12 229 PHE B C 1
ATOM 5784 O O . PHE B 1 229 ? -64.070 112.894 -25.818 1.00 27.45 229 PHE B O 1
ATOM 5792 N N . PRO B 1 230 ? -64.164 113.540 -23.696 1.00 27.29 230 PRO B N 1
ATOM 5793 C CA . PRO B 1 230 ? -64.688 114.854 -24.029 1.00 29.41 230 PRO B CA 1
ATOM 5794 C C . PRO B 1 230 ? -63.617 115.769 -24.626 1.00 31.53 230 PRO B C 1
ATOM 5795 O O . PRO B 1 230 ? -62.437 115.488 -24.482 1.00 29.69 230 PRO B O 1
ATOM 5799 N N . CYS B 1 231 ? -64.047 116.805 -25.330 1.00 29.82 231 CYS B N 1
ATOM 5800 C CA . CYS B 1 231 ? -63.169 117.762 -25.948 1.00 33.82 231 CYS B CA 1
ATOM 5801 C C . CYS B 1 231 ? -63.174 119.084 -25.176 1.00 33.93 231 CYS B C 1
ATOM 5802 O O . CYS B 1 231 ? -64.206 119.486 -24.657 1.00 32.74 231 CYS B O 1
ATOM 5805 N N . SER B 1 232 ? -62.016 119.735 -25.083 1.00 31.66 232 SER B N 1
ATOM 5806 C CA . SER B 1 232 ? -61.865 120.963 -24.278 1.00 33.04 232 SER B CA 1
ATOM 5807 C C . SER B 1 232 ? -62.590 122.128 -24.900 1.00 32.96 232 SER B C 1
ATOM 5808 O O . SER B 1 232 ? -62.891 123.093 -24.220 1.00 37.60 232 SER B O 1
ATOM 5811 N N . ASP B 1 233 ? -62.790 122.068 -26.205 1.00 32.52 233 ASP B N 1
ATOM 5812 C CA . ASP B 1 233 ? -63.339 123.183 -26.966 1.00 37.31 233 ASP B CA 1
ATOM 5813 C C . ASP B 1 233 ? -64.425 122.590 -27.855 1.00 41.23 233 ASP B C 1
ATOM 5814 O O . ASP B 1 233 ? -64.156 121.791 -28.754 1.00 39.64 233 ASP B O 1
ATOM 5819 N N . ARG B 1 234 ? -65.651 123.033 -27.624 1.00 50.58 234 ARG B N 1
ATOM 5820 C CA . ARG B 1 234 ? -66.811 122.572 -28.386 1.00 55.67 234 ARG B CA 1
ATOM 5821 C C . ARG B 1 234 ? -66.510 122.345 -29.863 1.00 49.39 234 ARG B C 1
ATOM 5822 O O . ARG B 1 234 ? -66.847 121.305 -30.400 1.00 55.57 234 ARG B O 1
ATOM 5830 N N . PHE B 1 235 ? -65.853 123.310 -30.496 1.00 47.45 235 PHE B N 1
ATOM 5831 C CA . PHE B 1 235 ? -65.646 123.327 -31.943 1.00 54.42 235 PHE B CA 1
ATOM 5832 C C . PHE B 1 235 ? -64.208 123.130 -32.415 1.00 57.96 235 PHE B C 1
ATOM 5833 O O . PHE B 1 235 ? -63.951 123.260 -33.622 1.00 51.96 235 PHE B O 1
ATOM 5841 N N . LYS B 1 236 ? -63.256 122.883 -31.507 1.00 48.80 236 LYS B N 1
ATOM 5842 C CA . LYS B 1 236 ? -61.866 122.651 -31.947 1.00 45.60 236 LYS B CA 1
ATOM 5843 C C . LYS B 1 236 ? -61.273 121.461 -31.247 1.00 40.24 236 LYS B C 1
ATOM 5844 O O . LYS B 1 236 ? -60.836 121.552 -30.115 1.00 41.54 236 LYS B O 1
ATOM 5850 N N . PRO B 1 237 ? -61.355 120.309 -31.876 1.00 36.40 237 PRO B N 1
ATOM 5851 C CA . PRO B 1 237 ? -60.699 119.175 -31.279 1.00 34.66 237 PRO B CA 1
ATOM 5852 C C . PRO B 1 237 ? -59.184 119.310 -31.407 1.00 29.83 237 PRO B C 1
ATOM 5853 O O . PRO B 1 237 ? -58.701 119.923 -32.353 1.00 27.58 237 PRO B O 1
ATOM 5857 N N . SER B 1 238 ? -58.460 118.734 -30.458 1.00 27.55 238 SER B N 1
ATOM 5858 C CA . SER B 1 238 ? -57.003 118.655 -30.571 1.00 25.97 238 SER B CA 1
ATOM 5859 C C . SER B 1 238 ? -56.552 117.628 -31.608 1.00 24.94 238 SER B C 1
ATOM 5860 O O . SER B 1 238 ? -57.227 116.630 -31.861 1.00 26.66 238 SER B O 1
ATOM 5863 N N . TYR B 1 239 ? -55.386 117.881 -32.171 1.00 25.60 239 TYR B N 1
ATOM 5864 C CA . TYR B 1 239 ? -54.676 116.922 -32.973 1.00 24.88 239 TYR B CA 1
ATOM 5865 C C . TYR B 1 239 ? -54.267 115.798 -32.034 1.00 25.20 239 TYR B C 1
ATOM 5866 O O . TYR B 1 239 ? -53.792 116.059 -30.933 1.00 22.41 239 TYR B O 1
ATOM 5875 N N . VAL B 1 240 ? -54.448 114.551 -32.449 1.00 22.71 240 VAL B N 1
ATOM 5876 C CA . VAL B 1 240 ? -54.024 113.405 -31.634 1.00 24.46 240 VAL B CA 1
ATOM 5877 C C . VAL B 1 240 ? -53.241 112.438 -32.491 1.00 24.96 240 VAL B C 1
ATOM 5878 O O . VAL B 1 240 ? -53.688 112.045 -33.573 1.00 23.72 240 VAL B O 1
ATOM 5882 N N . HIS B 1 241 ? -52.057 112.069 -32.009 1.00 21.72 241 HIS B N 1
ATOM 5883 C CA . HIS B 1 241 ? -51.146 111.245 -32.746 1.00 21.40 241 HIS B CA 1
ATOM 5884 C C . HIS B 1 241 ? -50.981 109.801 -32.201 1.00 21.09 241 HIS B C 1
ATOM 5885 O O . HIS B 1 241 ? -50.623 108.897 -32.967 1.00 20.55 241 HIS B O 1
ATOM 5892 N N . SER B 1 242 ? -51.130 109.628 -30.889 1.00 19.99 242 SER B N 1
ATOM 5893 C CA . SER B 1 242 ? -50.983 108.360 -30.188 1.00 20.47 242 SER B CA 1
ATOM 5894 C C . SER B 1 242 ? -51.700 108.471 -28.841 1.00 20.19 242 SER B C 1
ATOM 5895 O O . SER B 1 242 ? -52.244 109.524 -28.508 1.00 21.64 242 SER B O 1
ATOM 5898 N N . PHE B 1 243 ? -51.718 107.394 -28.070 1.00 18.41 243 PHE B N 1
ATOM 5899 C CA . PHE B 1 243 ? -52.362 107.329 -26.794 1.00 19.89 243 PHE B CA 1
ATOM 5900 C C . PHE B 1 243 ? -51.757 106.202 -25.990 1.00 20.05 243 PHE B C 1
ATOM 5901 O O . PHE B 1 243 ? -50.965 105.379 -26.494 1.00 19.71 243 PHE B O 1
ATOM 5909 N N . GLY B 1 244 ? -52.124 106.169 -24.735 1.00 19.55 244 GLY B N 1
ATOM 5910 C CA . GLY B 1 244 ? -51.532 105.213 -23.808 1.00 19.93 244 GLY B CA 1
ATOM 5911 C C . GLY B 1 244 ? -52.529 104.128 -23.408 1.00 21.51 244 GLY B C 1
ATOM 5912 O O . GLY B 1 244 ? -53.715 104.381 -23.326 1.00 21.67 244 GLY B O 1
ATOM 5913 N N . LEU B 1 245 ? -52.035 102.933 -23.168 1.00 20.70 245 LEU B N 1
ATOM 5914 C CA . LEU B 1 245 ? -52.879 101.817 -22.762 1.00 23.52 245 LEU B CA 1
ATOM 5915 C C . LEU B 1 245 ? -52.186 100.942 -21.713 1.00 22.11 245 LEU B C 1
ATOM 5916 O O . LEU B 1 245 ? -51.016 100.603 -21.856 1.00 23.75 245 LEU B O 1
ATOM 5921 N N . THR B 1 246 ? -52.933 100.562 -20.681 1.00 21.23 246 THR B N 1
ATOM 5922 C CA . THR B 1 246 ? -52.464 99.628 -19.662 1.00 21.50 246 THR B CA 1
ATOM 5923 C C . THR B 1 246 ? -53.521 98.519 -19.574 1.00 24.01 246 THR B C 1
ATOM 5924 O O . THR B 1 246 ? -54.523 98.606 -20.272 1.00 22.86 246 THR B O 1
ATOM 5928 N N . PRO B 1 247 ? -53.294 97.498 -18.733 1.00 24.61 247 PRO B N 1
ATOM 5929 C CA . PRO B 1 247 ? -54.357 96.472 -18.635 1.00 27.26 247 PRO B CA 1
ATOM 5930 C C . PRO B 1 247 ? -55.695 97.052 -18.234 1.00 28.72 247 PRO B C 1
ATOM 5931 O O . PRO B 1 247 ? -56.726 96.629 -18.800 1.00 28.59 247 PRO B O 1
ATOM 5935 N N . ASN B 1 248 ? -55.695 98.074 -17.361 1.00 25.21 248 ASN B N 1
ATOM 5936 C CA . ASN B 1 248 ? -56.931 98.635 -16.820 1.00 24.39 248 ASN B CA 1
ATOM 5937 C C . ASN B 1 248 ? -57.360 100.018 -17.268 1.00 24.84 248 ASN B C 1
ATOM 5938 O O . ASN B 1 248 ? -58.491 100.418 -16.993 1.00 26.06 248 ASN B O 1
ATOM 5943 N N . TYR B 1 249 ? -56.471 100.759 -17.939 1.00 21.85 249 TYR B N 1
ATOM 5944 C CA . TYR B 1 249 ? -56.764 102.152 -18.271 1.00 21.06 249 TYR B CA 1
ATOM 5945 C C . TYR B 1 249 ? -56.341 102.526 -19.657 1.00 21.10 249 TYR B C 1
ATOM 5946 O O . TYR B 1 249 ? -55.443 101.900 -20.273 1.00 22.97 249 TYR B O 1
ATOM 5955 N N . ILE B 1 250 ? -56.968 103.574 -20.151 1.00 19.93 250 ILE B N 1
ATOM 5956 C CA . ILE B 1 250 ? -56.629 104.188 -21.386 1.00 21.88 250 ILE B CA 1
ATOM 5957 C C . ILE B 1 250 ? -56.269 105.640 -21.056 1.00 22.51 250 ILE B C 1
ATOM 5958 O O . ILE B 1 250 ? -56.970 106.259 -20.292 1.00 22.43 250 ILE B O 1
ATOM 5963 N N . VAL B 1 251 ? -55.179 106.137 -21.610 1.00 22.09 251 VAL B N 1
ATOM 5964 C CA . VAL B 1 251 ? -54.728 107.505 -21.337 1.00 22.26 251 VAL B CA 1
ATOM 5965 C C . VAL B 1 251 ? -54.682 108.297 -22.615 1.00 22.17 251 VAL B C 1
ATOM 5966 O O . VAL B 1 251 ? -54.071 107.870 -23.602 1.00 20.96 251 VAL B O 1
ATOM 5970 N N . PHE B 1 252 ? -55.282 109.490 -22.566 1.00 21.26 252 PHE B N 1
ATOM 5971 C CA . PHE B 1 252 ? -55.370 110.381 -23.702 1.00 21.17 252 PHE B CA 1
ATOM 5972 C C . PHE B 1 252 ? -54.869 111.787 -23.292 1.00 21.15 252 PHE B C 1
ATOM 5973 O O . PHE B 1 252 ? -55.306 112.318 -22.266 1.00 22.08 252 PHE B O 1
ATOM 5981 N N . VAL B 1 253 ? -53.945 112.343 -24.081 1.00 20.44 253 VAL B N 1
ATOM 5982 C CA . VAL B 1 253 ? -53.328 113.630 -23.771 1.00 21.85 253 VAL B CA 1
ATOM 5983 C C . VAL B 1 253 ? -53.812 114.658 -24.770 1.00 20.77 253 VAL B C 1
ATOM 5984 O O . VAL B 1 253 ? -53.552 114.551 -25.967 1.00 23.02 253 VAL B O 1
ATOM 5988 N N . GLU B 1 254 ? -54.578 115.623 -24.276 1.00 21.26 254 GLU B N 1
ATOM 5989 C CA . GLU B 1 254 ? -55.216 116.630 -25.107 1.00 23.46 254 GLU B CA 1
ATOM 5990 C C . GLU B 1 254 ? -54.328 117.862 -25.118 1.00 22.27 254 GLU B C 1
ATOM 5991 O O . GLU B 1 254 ? -54.200 118.543 -24.100 1.00 22.60 254 GLU B O 1
ATOM 5997 N N . THR B 1 255 ? -53.689 118.112 -26.253 1.00 22.04 255 THR B N 1
ATOM 5998 C CA . THR B 1 255 ? -52.709 119.166 -26.372 1.00 23.21 255 THR B CA 1
ATOM 5999 C C . THR B 1 255 ? -53.294 120.458 -26.922 1.00 24.30 255 THR B C 1
ATOM 6000 O O . THR B 1 255 ? -54.425 120.479 -27.428 1.00 23.62 255 THR B O 1
ATOM 6004 N N . PRO B 1 256 ? -52.504 121.526 -26.866 1.00 23.12 256 PRO B N 1
ATOM 6005 C CA . PRO B 1 256 ? -53.004 122.781 -27.386 1.00 23.82 256 PRO B CA 1
ATOM 6006 C C . PRO B 1 256 ? -52.920 122.957 -28.900 1.00 23.84 256 PRO B C 1
ATOM 6007 O O . PRO B 1 256 ? -53.227 124.051 -29.375 1.00 25.16 256 PRO B O 1
ATOM 6011 N N . VAL B 1 257 ? -52.512 121.935 -29.642 1.00 22.63 257 VAL B N 1
ATOM 6012 C CA . VAL B 1 257 ? -52.543 121.969 -31.089 1.00 23.72 257 VAL B CA 1
ATOM 6013 C C . VAL B 1 257 ? -53.970 121.563 -31.513 1.00 26.47 257 VAL B C 1
ATOM 6014 O O . VAL B 1 257 ? -54.408 120.427 -31.303 1.00 23.95 257 VAL B O 1
ATOM 6018 N N . LYS B 1 258 ? -54.688 122.533 -32.071 1.00 28.34 258 LYS B N 1
ATOM 6019 C CA . LYS B 1 258 ? -56.119 122.392 -32.399 1.00 27.28 258 LYS B CA 1
ATOM 6020 C C . LYS B 1 258 ? -56.365 122.420 -33.915 1.00 27.88 258 LYS B C 1
ATOM 6021 O O . LYS B 1 258 ? -55.585 122.974 -34.689 1.00 27.23 258 LYS B O 1
ATOM 6027 N N . ILE B 1 259 ? -57.424 121.731 -34.310 1.00 28.51 259 ILE B N 1
ATOM 6028 C CA . ILE B 1 259 ? -57.894 121.683 -35.667 1.00 29.21 259 ILE B CA 1
ATOM 6029 C C . ILE B 1 259 ? -59.084 122.639 -35.720 1.00 30.43 259 ILE B C 1
ATOM 6030 O O . ILE B 1 259 ? -60.039 122.494 -34.971 1.00 31.37 259 ILE B O 1
ATOM 6035 N N . ASN B 1 260 ? -58.974 123.682 -36.532 1.00 33.38 260 ASN B N 1
ATOM 6036 C CA . ASN B 1 260 ? -60.021 124.692 -36.590 1.00 37.96 260 ASN B CA 1
ATOM 6037 C C . ASN B 1 260 ? -61.053 124.162 -37.584 1.00 41.82 260 ASN B C 1
ATOM 6038 O O . ASN B 1 260 ? -60.828 124.194 -38.776 1.00 41.41 260 ASN B O 1
ATOM 6043 N N . LEU B 1 261 ? -62.142 123.611 -37.054 1.00 51.19 261 LEU B N 1
ATOM 6044 C CA . LEU B 1 261 ? -63.179 122.988 -37.884 1.00 65.43 261 LEU B CA 1
ATOM 6045 C C . LEU B 1 261 ? -63.876 123.969 -38.835 1.00 62.25 261 LEU B C 1
ATOM 6046 O O . LEU B 1 261 ? -64.250 123.573 -39.928 1.00 60.94 261 LEU B O 1
ATOM 6051 N N . PHE B 1 262 ? -64.016 125.235 -38.417 1.00 64.12 262 PHE B N 1
ATOM 6052 C CA . PHE B 1 262 ? -64.531 126.292 -39.288 1.00 67.30 262 PHE B CA 1
ATOM 6053 C C . PHE B 1 262 ? -63.724 126.267 -40.585 1.00 64.72 262 PHE B C 1
ATOM 6054 O O . PHE B 1 262 ? -64.306 126.172 -41.657 1.00 68.66 262 PHE B O 1
ATOM 6062 N N . LYS B 1 263 ? -62.396 126.270 -40.505 1.00 63.00 263 LYS B N 1
ATOM 6063 C CA . LYS B 1 263 ? -61.590 126.124 -41.728 1.00 64.65 263 LYS B CA 1
ATOM 6064 C C . LYS B 1 263 ? -61.649 124.701 -42.323 1.00 69.69 263 LYS B C 1
ATOM 6065 O O . LYS B 1 263 ? -61.666 124.549 -43.547 1.00 74.53 263 LYS B O 1
ATOM 6071 N N . PHE B 1 264 ? -61.697 123.668 -41.474 1.00 78.34 264 PHE B N 1
ATOM 6072 C CA . PHE B 1 264 ? -61.579 122.261 -41.950 1.00 81.73 264 PHE B CA 1
ATOM 6073 C C . PHE B 1 264 ? -62.697 121.849 -42.926 1.00 87.36 264 PHE B C 1
ATOM 6074 O O . PHE B 1 264 ? -62.418 121.210 -43.950 1.00 85.11 264 PHE B O 1
ATOM 6082 N N . LEU B 1 265 ? -63.936 122.256 -42.631 1.00 93.05 265 LEU B N 1
ATOM 6083 C CA . LEU B 1 265 ? -65.135 121.748 -43.323 1.00 90.22 265 LEU B CA 1
ATOM 6084 C C . LEU B 1 265 ? -65.639 122.683 -44.432 1.00 84.19 265 LEU B C 1
ATOM 6085 O O . LEU B 1 265 ? -65.299 123.863 -44.477 1.00 78.13 265 LEU B O 1
ATOM 6090 N N . GLY B 1 272 ? -58.533 126.414 -51.931 1.00 63.66 272 GLY B N 1
ATOM 6091 C CA . GLY B 1 272 ? -57.079 126.262 -51.975 1.00 62.91 272 GLY B CA 1
ATOM 6092 C C . GLY B 1 272 ? -56.381 125.861 -50.660 1.00 58.14 272 GLY B C 1
ATOM 6093 O O . GLY B 1 272 ? -55.178 126.107 -50.498 1.00 57.15 272 GLY B O 1
ATOM 6094 N N . ALA B 1 273 ? -57.101 125.212 -49.746 1.00 49.88 273 ALA B N 1
ATOM 6095 C CA . ALA B 1 273 ? -56.531 124.838 -48.445 1.00 47.25 273 ALA B CA 1
ATOM 6096 C C . ALA B 1 273 ? -56.040 123.369 -48.385 1.00 45.48 273 ALA B C 1
ATOM 6097 O O . ALA B 1 273 ? -56.525 122.495 -49.112 1.00 45.24 273 ALA B O 1
ATOM 6099 N N . ASN B 1 274 ? -55.053 123.120 -47.527 1.00 38.05 274 ASN B N 1
ATOM 6100 C CA . ASN B 1 274 ? -54.605 121.752 -47.238 1.00 32.89 274 ASN B CA 1
ATOM 6101 C C . ASN B 1 274 ? -54.840 121.480 -45.756 1.00 32.30 274 ASN B C 1
ATOM 6102 O O . ASN B 1 274 ? -55.437 122.324 -45.059 1.00 30.10 274 ASN B O 1
ATOM 6107 N N . TYR B 1 275 ? -54.402 120.326 -45.260 1.00 28.36 275 TYR B N 1
ATOM 6108 C CA . TYR B 1 275 ? -54.684 120.002 -43.824 1.00 27.52 275 TYR B CA 1
ATOM 6109 C C . TYR B 1 275 ? -53.914 120.952 -42.870 1.00 27.21 275 TYR B C 1
ATOM 6110 O O . TYR B 1 275 ? -54.465 121.445 -41.880 1.00 28.93 275 TYR B O 1
ATOM 6119 N N A MET B 1 276 ? -52.637 121.193 -43.172 0.50 26.31 276 MET B N 1
ATOM 6120 N N B MET B 1 276 ? -52.649 121.177 -43.178 0.50 28.18 276 MET B N 1
ATOM 6121 C CA A MET B 1 276 ? -51.784 122.082 -42.365 0.50 25.81 276 MET B CA 1
ATOM 6122 C CA B MET B 1 276 ? -51.808 122.029 -42.365 0.50 29.22 276 MET B CA 1
ATOM 6123 C C A MET B 1 276 ? -52.457 123.420 -42.127 0.50 29.60 276 MET B C 1
ATOM 6124 C C B MET B 1 276 ? -52.398 123.425 -42.163 0.50 31.76 276 MET B C 1
ATOM 6125 O O A MET B 1 276 ? -52.395 123.970 -41.008 0.50 27.03 276 MET B O 1
ATOM 6126 O O B MET B 1 276 ? -52.191 124.034 -41.105 0.50 30.52 276 MET B O 1
ATOM 6135 N N . ASP B 1 277 ? -53.153 123.923 -43.153 1.00 29.63 277 ASP B N 1
ATOM 6136 C CA . ASP B 1 277 ? -53.827 125.219 -43.030 1.00 33.11 277 ASP B CA 1
ATOM 6137 C C . ASP B 1 277 ? -54.898 125.258 -41.957 1.00 33.54 277 ASP B C 1
ATOM 6138 O O . ASP B 1 277 ? -55.322 126.340 -41.585 1.00 36.42 277 ASP B O 1
ATOM 6143 N N . CYS B 1 278 ? -55.363 124.115 -41.455 1.00 29.08 278 CYS B N 1
ATOM 6144 C CA . CYS B 1 278 ? -56.448 124.133 -40.518 1.00 31.53 278 CYS B CA 1
ATOM 6145 C C . CYS B 1 278 ? -56.007 124.116 -39.047 1.00 29.13 278 CYS B C 1
ATOM 6146 O O . CYS B 1 278 ? -56.840 124.225 -38.170 1.00 32.46 278 CYS B O 1
ATOM 6149 N N . PHE B 1 279 ? -54.717 123.986 -38.795 1.00 27.76 279 PHE B N 1
ATOM 6150 C CA . PHE B 1 279 ? -54.213 123.908 -37.405 1.00 28.31 279 PHE B CA 1
ATOM 6151 C C . PHE B 1 279 ? -53.968 125.262 -36.776 1.00 28.59 279 PHE B C 1
ATOM 6152 O O . PHE B 1 279 ? -53.594 126.214 -37.458 1.00 29.76 279 PHE B O 1
ATOM 6160 N N . GLU B 1 280 ? -54.141 125.339 -35.474 1.00 28.73 280 GLU B N 1
ATOM 6161 C CA . GLU B 1 280 ? -53.790 126.566 -34.753 1.00 31.58 280 GLU B CA 1
ATOM 6162 C C . GLU B 1 280 ? -53.458 126.153 -33.314 1.00 30.53 280 GLU B C 1
ATOM 6163 O O . GLU B 1 280 ? -53.800 125.059 -32.863 1.00 30.78 280 GLU B O 1
ATOM 6169 N N . SER B 1 281 ? -52.814 127.028 -32.595 1.00 28.95 281 SER B N 1
ATOM 6170 C CA . SER B 1 281 ? -52.416 126.707 -31.249 1.00 29.88 281 SER B CA 1
ATOM 6171 C C . SER B 1 281 ? -53.227 127.490 -30.284 1.00 30.11 281 SER B C 1
ATOM 6172 O O . SER B 1 281 ? -53.390 128.692 -30.453 1.00 33.78 281 SER B O 1
ATOM 6175 N N . ASN B 1 282 ? -53.748 126.813 -29.271 1.00 26.56 282 ASN B N 1
ATOM 6176 C CA . ASN B 1 282 ? -54.457 127.479 -28.188 1.00 28.73 282 ASN B CA 1
ATOM 6177 C C . ASN B 1 282 ? -53.406 127.864 -27.158 1.00 32.65 282 ASN B C 1
ATOM 6178 O O . ASN B 1 282 ? -52.728 126.996 -26.564 1.00 29.03 282 ASN B O 1
ATOM 6183 N N . GLU B 1 283 ? -53.287 129.165 -26.943 1.00 29.07 283 GLU B N 1
ATOM 6184 C CA . GLU B 1 283 ? -52.268 129.698 -26.052 1.00 31.82 283 GLU B CA 1
ATOM 6185 C C . GLU B 1 283 ? -52.518 129.518 -24.550 1.00 30.70 283 GLU B C 1
ATOM 6186 O O . GLU B 1 283 ? -51.563 129.566 -23.786 1.00 34.67 283 GLU B O 1
ATOM 6192 N N . THR B 1 284 ? -53.748 129.334 -24.100 1.00 27.32 284 THR B N 1
ATOM 6193 C CA . THR B 1 284 ? -54.019 129.408 -22.674 1.00 29.81 284 THR B CA 1
ATOM 6194 C C . THR B 1 284 ? -54.414 128.097 -22.031 1.00 28.69 284 THR B C 1
ATOM 6195 O O . THR B 1 284 ? -54.427 128.014 -20.825 1.00 28.01 284 THR B O 1
ATOM 6199 N N . MET B 1 285 ? -54.748 127.070 -22.804 1.00 27.54 285 MET B N 1
ATOM 6200 C CA . MET B 1 285 ? -55.247 125.832 -22.169 1.00 28.31 285 MET B CA 1
ATOM 6201 C C . MET B 1 285 ? -54.178 124.923 -21.514 1.00 24.29 285 MET B C 1
ATOM 6202 O O . MET B 1 285 ? -54.505 124.102 -20.664 1.00 24.30 285 MET B O 1
ATOM 6207 N N . GLY B 1 286 ? -52.936 125.024 -21.963 1.00 23.55 286 GLY B N 1
ATOM 6208 C CA . GLY B 1 286 ? -51.895 124.082 -21.561 1.00 22.87 286 GLY B CA 1
ATOM 6209 C C . GLY B 1 286 ? -52.245 122.700 -22.135 1.00 22.25 286 GLY B C 1
ATOM 6210 O O . GLY B 1 286 ? -52.809 122.587 -23.229 1.00 24.40 286 GLY B O 1
ATOM 6211 N N . VAL B 1 287 ? -51.920 121.672 -21.381 1.00 21.25 287 VAL B N 1
ATOM 6212 C CA . VAL B 1 287 ? -52.239 120.287 -21.726 1.00 21.28 287 VAL B CA 1
ATOM 6213 C C . VAL B 1 287 ? -53.227 119.721 -20.710 1.00 21.75 287 VAL B C 1
ATOM 6214 O O . VAL B 1 287 ? -53.080 119.879 -19.496 1.00 20.45 287 VAL B O 1
ATOM 6218 N N . TRP B 1 288 ? -54.285 119.087 -21.223 1.00 20.75 288 TRP B N 1
ATOM 6219 C CA . TRP B 1 288 ? -55.229 118.384 -20.354 1.00 21.80 288 TRP B CA 1
ATOM 6220 C C . TRP B 1 288 ? -55.005 116.879 -20.498 1.00 19.74 288 TRP B C 1
ATOM 6221 O O . TRP B 1 288 ? -54.990 116.384 -21.604 1.00 21.35 288 TRP B O 1
ATOM 6232 N N . LEU B 1 289 ? -54.869 116.146 -19.410 1.00 20.15 289 LEU B N 1
ATOM 6233 C CA . LEU B 1 289 ? -54.661 114.702 -19.524 1.00 19.45 289 LEU B CA 1
ATOM 6234 C C . LEU B 1 289 ? -55.924 114.011 -19.027 1.00 21.80 289 LEU B C 1
ATOM 6235 O O . LEU B 1 289 ? -56.587 114.476 -18.087 1.00 23.47 289 LEU B O 1
ATOM 6240 N N . HIS B 1 290 ? -56.241 112.907 -19.669 1.00 23.88 290 HIS B N 1
ATOM 6241 C CA . HIS B 1 290 ? -57.516 112.210 -19.466 1.00 24.41 290 HIS B CA 1
ATOM 6242 C C . HIS B 1 290 ? -57.308 110.723 -19.287 1.00 22.80 290 HIS B C 1
ATOM 6243 O O . HIS B 1 290 ? -56.485 110.118 -19.990 1.00 21.96 290 HIS B O 1
ATOM 6250 N N . ILE B 1 291 ? -58.073 110.115 -18.363 1.00 21.87 291 ILE B N 1
ATOM 6251 C CA . ILE B 1 291 ? -58.026 108.675 -18.226 1.00 23.86 291 ILE B CA 1
ATOM 6252 C C . ILE B 1 291 ? -59.427 108.075 -18.358 1.00 24.69 291 ILE B C 1
ATOM 6253 O O . ILE B 1 291 ? -60.415 108.738 -18.038 1.00 24.13 291 ILE B O 1
ATOM 6258 N N . ALA B 1 292 ? -59.477 106.853 -18.860 1.00 25.12 292 ALA B N 1
ATOM 6259 C CA . ALA B 1 292 ? -60.709 106.037 -18.883 1.00 25.58 292 ALA B CA 1
ATOM 6260 C C . ALA B 1 292 ? -60.412 104.661 -18.364 1.00 25.77 292 ALA B C 1
ATOM 6261 O O . ALA B 1 292 ? -59.294 104.149 -18.548 1.00 22.99 292 ALA B O 1
ATOM 6263 N N . ASP B 1 293 ? -61.397 104.081 -17.664 1.00 23.48 293 ASP B N 1
ATOM 6264 C CA . ASP B 1 293 ? -61.383 102.736 -17.156 1.00 25.53 293 ASP B CA 1
ATOM 6265 C C . ASP B 1 293 ? -61.657 101.848 -18.388 1.00 26.43 293 ASP B C 1
ATOM 6266 O O . ASP B 1 293 ? -62.722 101.942 -19.033 1.00 26.61 293 ASP B O 1
ATOM 6271 N N . LYS B 1 294 ? -60.677 101.036 -18.740 1.00 25.76 294 LYS B N 1
ATOM 6272 C CA . LYS B 1 294 ? -60.708 100.264 -19.958 1.00 26.89 294 LYS B CA 1
ATOM 6273 C C . LYS B 1 294 ? -61.775 99.133 -19.884 1.00 31.48 294 LYS B C 1
ATOM 6274 O O . LYS B 1 294 ? -62.532 98.903 -20.834 1.00 31.91 294 LYS B O 1
ATOM 6280 N N . LYS B 1 295 ? -61.778 98.432 -18.778 1.00 32.65 295 LYS B N 1
ATOM 6281 C CA . LYS B 1 295 ? -62.660 97.271 -18.620 1.00 35.03 295 LYS B CA 1
ATOM 6282 C C . LYS B 1 295 ? -64.097 97.672 -18.337 1.00 37.49 295 LYS B C 1
ATOM 6283 O O . LYS B 1 295 ? -64.978 97.035 -18.843 1.00 34.69 295 LYS B O 1
ATOM 6289 N N . ARG B 1 296 ? -64.330 98.733 -17.584 1.00 32.76 296 ARG B N 1
ATOM 6290 C CA . ARG B 1 296 ? -65.689 99.220 -17.384 1.00 34.51 296 ARG B CA 1
ATOM 6291 C C . ARG B 1 296 ? -66.169 100.174 -18.444 1.00 34.57 296 ARG B C 1
ATOM 6292 O O . ARG B 1 296 ? -67.301 100.605 -18.373 1.00 35.23 296 ARG B O 1
ATOM 6300 N N . LYS B 1 297 ? -65.289 100.556 -19.373 1.00 34.23 297 LYS B N 1
ATOM 6301 C CA . LYS B 1 297 ? -65.608 101.433 -20.500 1.00 34.18 297 LYS B CA 1
ATOM 6302 C C . LYS B 1 297 ? -66.216 102.752 -20.063 1.00 35.14 297 LYS B C 1
ATOM 6303 O O . LYS B 1 297 ? -67.275 103.139 -20.539 1.00 34.23 297 LYS B O 1
ATOM 6309 N N A LYS B 1 298 ? -65.537 103.460 -19.174 0.50 31.27 298 LYS B N 1
ATOM 6310 N N B LYS B 1 298 ? -65.523 103.455 -19.166 0.50 31.46 298 LYS B N 1
ATOM 6311 C CA A LYS B 1 298 ? -66.058 104.724 -18.710 0.50 30.26 298 LYS B CA 1
ATOM 6312 C CA B LYS B 1 298 ? -66.040 104.670 -18.554 0.50 30.77 298 LYS B CA 1
ATOM 6313 C C A LYS B 1 298 ? -64.943 105.747 -18.531 0.50 30.28 298 LYS B C 1
ATOM 6314 C C B LYS B 1 298 ? -64.958 105.759 -18.439 0.50 30.62 298 LYS B C 1
ATOM 6315 O O A LYS B 1 298 ? -63.856 105.451 -18.028 0.50 26.20 298 LYS B O 1
ATOM 6316 O O B LYS B 1 298 ? -63.891 105.512 -17.852 0.50 25.98 298 LYS B O 1
ATOM 6327 N N . TYR B 1 299 ? -65.252 106.954 -18.958 1.00 28.50 299 TYR B N 1
ATOM 6328 C CA . TYR B 1 299 ? -64.426 108.124 -18.726 1.00 30.08 299 TYR B CA 1
ATOM 6329 C C . TYR B 1 299 ? -64.334 108.420 -17.225 1.00 31.35 299 TYR B C 1
ATOM 6330 O O . TYR B 1 299 ? -65.325 108.336 -16.501 1.00 31.86 299 TYR B O 1
ATOM 6339 N N . ILE B 1 300 ? -63.134 108.725 -16.731 1.00 27.90 300 ILE B N 1
ATOM 6340 C CA . ILE B 1 300 ? -62.961 109.151 -15.353 1.00 29.57 300 ILE B CA 1
ATOM 6341 C C . ILE B 1 300 ? -62.797 110.661 -15.298 1.00 30.85 300 ILE B C 1
ATOM 6342 O O . ILE B 1 300 ? -61.916 111.226 -15.965 1.00 26.85 300 ILE B O 1
ATOM 6347 N N . ASN B 1 301 ? -63.648 111.336 -14.529 1.00 30.79 301 ASN B N 1
ATOM 6348 C CA . ASN B 1 301 ? -63.662 112.787 -14.540 1.00 36.44 301 ASN B CA 1
ATOM 6349 C C . ASN B 1 301 ? -62.608 113.382 -13.572 1.00 36.16 301 ASN B C 1
ATOM 6350 O O . ASN B 1 301 ? -62.949 114.069 -12.615 1.00 36.14 301 ASN B O 1
ATOM 6355 N N . ASN B 1 302 ? -61.331 113.069 -13.804 1.00 30.78 302 ASN B N 1
ATOM 6356 C CA . ASN B 1 302 ? -60.206 113.645 -13.044 1.00 27.79 302 ASN B CA 1
ATOM 6357 C C . ASN B 1 302 ? -59.623 114.700 -13.974 1.00 28.37 302 ASN B C 1
ATOM 6358 O O . ASN B 1 302 ? -59.238 114.385 -15.132 1.00 28.51 302 ASN B O 1
ATOM 6363 N N A LYS B 1 303 ? -59.580 115.947 -13.513 0.50 27.23 303 LYS B N 1
ATOM 6364 N N B LYS B 1 303 ? -59.603 115.951 -13.513 0.50 26.69 303 LYS B N 1
ATOM 6365 C CA A LYS B 1 303 ? -59.111 117.049 -14.341 0.50 27.87 303 LYS B CA 1
ATOM 6366 C CA B LYS B 1 303 ? -59.107 117.073 -14.305 0.50 27.11 303 LYS B CA 1
ATOM 6367 C C A LYS B 1 303 ? -57.588 117.282 -14.228 0.50 27.37 303 LYS B C 1
ATOM 6368 C C B LYS B 1 303 ? -57.571 117.248 -14.173 0.50 26.76 303 LYS B C 1
ATOM 6369 O O A LYS B 1 303 ? -57.140 118.233 -13.592 0.50 26.75 303 LYS B O 1
ATOM 6370 O O B LYS B 1 303 ? -57.092 118.126 -13.453 0.50 26.16 303 LYS B O 1
ATOM 6381 N N . TYR B 1 304 ? -56.809 116.417 -14.874 1.00 25.40 304 TYR B N 1
ATOM 6382 C CA . TYR B 1 304 ? -55.353 116.551 -14.869 1.00 22.99 304 TYR B CA 1
ATOM 6383 C C . TYR B 1 304 ? -54.957 117.690 -15.823 1.00 23.38 304 TYR B C 1
ATOM 6384 O O . TYR B 1 304 ? -55.461 117.777 -16.940 1.00 22.19 304 TYR B O 1
ATOM 6393 N N . ARG B 1 305 ? -54.081 118.568 -15.349 1.00 21.74 305 ARG B N 1
ATOM 6394 C CA . ARG B 1 305 ? -53.642 119.724 -16.118 1.00 21.80 305 ARG B CA 1
ATOM 6395 C C . ARG B 1 305 ? -52.129 119.913 -16.002 1.00 20.69 305 ARG B C 1
ATOM 6396 O O . ARG B 1 305 ? -51.552 119.693 -14.926 1.00 19.36 305 ARG B O 1
ATOM 6404 N N . THR B 1 306 ? -51.517 120.413 -17.066 1.00 21.55 306 THR B N 1
ATOM 6405 C CA . THR B 1 306 ? -50.145 120.848 -17.000 1.00 22.22 306 THR B CA 1
ATOM 6406 C C . THR B 1 306 ? -49.850 121.913 -18.065 1.00 21.45 306 THR B C 1
ATOM 6407 O O . THR B 1 306 ? -50.738 122.361 -18.769 1.00 21.03 306 THR B O 1
ATOM 6411 N N A SER B 1 307 ? -48.584 122.294 -18.154 0.50 21.65 307 SER B N 1
ATOM 6412 N N B SER B 1 307 ? -48.584 122.299 -18.142 0.50 22.13 307 SER B N 1
ATOM 6413 C CA A SER B 1 307 ? -48.127 123.326 -19.043 0.50 21.75 307 SER B CA 1
ATOM 6414 C CA B SER B 1 307 ? -48.059 123.249 -19.090 0.50 22.60 307 SER B CA 1
ATOM 6415 C C A SER B 1 307 ? -48.112 122.838 -20.510 0.50 22.16 307 SER B C 1
ATOM 6416 C C B SER B 1 307 ? -48.144 122.813 -20.535 0.50 22.59 307 SER B C 1
ATOM 6417 O O A SER B 1 307 ? -48.242 121.660 -20.787 0.50 21.65 307 SER B O 1
ATOM 6418 O O B SER B 1 307 ? -48.301 121.648 -20.816 0.50 22.18 307 SER B O 1
ATOM 6423 N N . PRO B 1 308 ? -47.998 123.767 -21.461 1.00 22.37 308 PRO B N 1
ATOM 6424 C CA . PRO B 1 308 ? -48.152 123.378 -22.884 1.00 23.49 308 PRO B CA 1
ATOM 6425 C C . PRO B 1 308 ? -46.995 122.607 -23.492 1.00 23.19 308 PRO B C 1
ATOM 6426 O O . PRO B 1 308 ? -45.831 122.984 -23.332 1.00 21.25 308 PRO B O 1
ATOM 6430 N N . PHE B 1 309 ? -47.344 121.561 -24.246 1.00 21.48 309 PHE B N 1
ATOM 6431 C CA . PHE B 1 309 ? -46.389 120.859 -25.049 1.00 19.83 309 PHE B CA 1
ATOM 6432 C C . PHE B 1 309 ? -47.112 120.236 -26.232 1.00 20.25 309 PHE B C 1
ATOM 6433 O O . PHE B 1 309 ? -48.325 120.024 -26.166 1.00 20.71 309 PHE B O 1
ATOM 6441 N N . ASN B 1 310 ? -46.375 120.012 -27.327 1.00 19.89 310 ASN B N 1
ATOM 6442 C CA . ASN B 1 310 ? -46.804 119.078 -28.392 1.00 20.37 310 ASN B CA 1
ATOM 6443 C C . ASN B 1 310 ? -46.414 117.657 -27.915 1.00 21.39 310 ASN B C 1
ATOM 6444 O O . ASN B 1 310 ? -45.384 117.439 -27.229 1.00 20.58 310 ASN B O 1
ATOM 6449 N N . LEU B 1 311 ? -47.217 116.693 -28.295 1.00 20.29 311 LEU B N 1
ATOM 6450 C CA . LEU B 1 311 ? -46.916 115.281 -28.078 1.00 19.72 311 LEU B CA 1
ATOM 6451 C C . LEU B 1 311 ? -47.250 114.512 -29.358 1.00 21.41 311 LEU B C 1
ATOM 6452 O O . LEU B 1 311 ? -48.397 114.574 -29.865 1.00 21.80 311 LEU B O 1
ATOM 6457 N N . PHE B 1 312 ? -46.286 113.770 -29.869 1.00 21.01 312 PHE B N 1
ATOM 6458 C CA . PHE B 1 312 ? -46.543 112.800 -30.946 1.00 21.45 312 PHE B CA 1
ATOM 6459 C C . PHE B 1 312 ? -46.589 111.376 -30.369 1.00 20.95 312 PHE B C 1
ATOM 6460 O O . PHE B 1 312 ? -47.599 110.687 -30.484 1.00 20.47 312 PHE B O 1
ATOM 6468 N N . HIS B 1 313 ? -45.545 110.991 -29.652 1.00 20.10 313 HIS B N 1
ATOM 6469 C CA . HIS B 1 313 ? -45.367 109.633 -29.262 1.00 19.19 313 HIS B CA 1
ATOM 6470 C C . HIS B 1 313 ? -45.325 109.401 -27.771 1.00 20.28 313 HIS B C 1
ATOM 6471 O O . HIS B 1 313 ? -44.379 109.847 -27.082 1.00 19.48 313 HIS B O 1
ATOM 6478 N N . HIS B 1 314 ? -46.322 108.659 -27.286 1.00 19.83 314 HIS B N 1
ATOM 6479 C CA . HIS B 1 314 ? -46.234 107.976 -26.004 1.00 18.90 314 HIS B CA 1
ATOM 6480 C C . HIS B 1 314 ? -45.089 106.980 -26.090 1.00 19.32 314 HIS B C 1
ATOM 6481 O O . HIS B 1 314 ? -44.862 106.348 -27.142 1.00 19.87 314 HIS B O 1
ATOM 6488 N N . ILE B 1 315 ? -44.329 106.828 -25.011 1.00 19.75 315 ILE B N 1
ATOM 6489 C CA . ILE B 1 315 ? -43.314 105.782 -24.932 1.00 19.24 315 ILE B CA 1
ATOM 6490 C C . ILE B 1 315 ? -43.922 104.483 -24.353 1.00 19.52 315 ILE B C 1
ATOM 6491 O O . ILE B 1 315 ? -43.877 103.439 -24.983 1.00 19.32 315 ILE B O 1
ATOM 6496 N N . ASN B 1 316 ? -44.443 104.558 -23.157 1.00 17.42 316 ASN B N 1
ATOM 6497 C CA . ASN B 1 316 ? -45.081 103.452 -22.475 1.00 18.98 316 ASN B CA 1
ATOM 6498 C C . ASN B 1 316 ? -45.866 104.007 -21.321 1.00 20.24 316 ASN B C 1
ATOM 6499 O O . ASN B 1 316 ? -45.636 105.153 -20.872 1.00 19.52 316 ASN B O 1
ATOM 6504 N N . THR B 1 317 ? -46.835 103.215 -20.848 1.00 18.89 317 THR B N 1
ATOM 6505 C CA . THR B 1 317 ? -47.707 103.594 -19.780 1.00 19.75 317 THR B CA 1
ATOM 6506 C C . THR B 1 317 ? -47.858 102.376 -18.878 1.00 20.95 317 THR B C 1
ATOM 6507 O O . THR B 1 317 ? -47.913 101.262 -19.374 1.00 20.77 317 THR B O 1
ATOM 6511 N N . TYR B 1 318 ? -47.891 102.565 -17.569 1.00 19.16 318 TYR B N 1
ATOM 6512 C CA . TYR B 1 318 ? -48.165 101.464 -16.662 1.00 20.17 318 TYR B CA 1
ATOM 6513 C C . TYR B 1 318 ? -48.726 101.863 -15.339 1.00 21.50 318 TYR B C 1
ATOM 6514 O O . TYR B 1 318 ? -48.816 103.043 -15.030 1.00 20.31 318 TYR B O 1
ATOM 6523 N N . GLU B 1 319 ? -49.214 100.873 -14.590 1.00 21.70 319 GLU B N 1
ATOM 6524 C CA . GLU B 1 319 ? -49.872 101.110 -13.298 1.00 20.97 319 GLU B CA 1
ATOM 6525 C C . GLU B 1 319 ? -48.896 100.766 -12.205 1.00 21.82 319 GLU B C 1
ATOM 6526 O O . GLU B 1 319 ? -48.159 99.758 -12.287 1.00 21.26 319 GLU B O 1
ATOM 6532 N N . ASP B 1 320 ? -48.825 101.630 -11.208 1.00 21.42 320 ASP B N 1
ATOM 6533 C CA . ASP B 1 320 ? -47.943 101.430 -10.072 1.00 22.89 320 ASP B CA 1
ATOM 6534 C C . ASP B 1 320 ? -48.703 101.877 -8.827 1.00 24.30 320 ASP B C 1
ATOM 6535 O O . ASP B 1 320 ? -48.941 103.069 -8.608 1.00 22.09 320 ASP B O 1
ATOM 6540 N N . HIS B 1 321 ? -49.127 100.908 -8.024 1.00 25.07 321 HIS B N 1
ATOM 6541 C CA . HIS B 1 321 ? -49.979 101.198 -6.881 1.00 30.31 321 HIS B CA 1
ATOM 6542 C C . HIS B 1 321 ? -51.122 102.111 -7.303 1.00 29.05 321 HIS B C 1
ATOM 6543 O O . HIS B 1 321 ? -51.775 101.885 -8.304 1.00 27.59 321 HIS B O 1
ATOM 6550 N N . GLU B 1 322 ? -51.441 103.163 -6.616 1.00 28.48 322 GLU B N 1
ATOM 6551 C CA . GLU B 1 322 ? -52.681 103.792 -7.113 1.00 37.34 322 GLU B CA 1
ATOM 6552 C C . GLU B 1 322 ? -52.390 104.939 -8.147 1.00 31.57 322 GLU B C 1
ATOM 6553 O O . GLU B 1 322 ? -53.003 105.979 -8.066 1.00 32.55 322 GLU B O 1
ATOM 6559 N N . PHE B 1 323 ? -51.456 104.709 -9.080 1.00 25.20 323 PHE B N 1
ATOM 6560 C CA . PHE B 1 323 ? -50.961 105.774 -10.007 1.00 22.46 323 PHE B CA 1
ATOM 6561 C C . PHE B 1 323 ? -50.761 105.219 -11.388 1.00 22.92 323 PHE B C 1
ATOM 6562 O O . PHE B 1 323 ? -50.340 104.059 -11.556 1.00 23.61 323 PHE B O 1
ATOM 6570 N N . LEU B 1 324 ? -50.968 106.059 -12.393 1.00 21.77 324 LEU B N 1
ATOM 6571 C CA . LEU B 1 324 ? -50.488 105.761 -13.732 1.00 22.39 324 LEU B CA 1
ATOM 6572 C C . LEU B 1 324 ? -49.176 106.499 -14.043 1.00 23.15 324 LEU B C 1
ATOM 6573 O O . LEU B 1 324 ? -49.099 107.723 -13.824 1.00 20.90 324 LEU B O 1
ATOM 6578 N N . ILE B 1 325 ? -48.189 105.749 -14.540 1.00 20.36 325 ILE B N 1
ATOM 6579 C CA . ILE B 1 325 ? -46.915 106.272 -14.968 1.00 19.67 325 ILE B CA 1
ATOM 6580 C C . ILE B 1 325 ? -47.006 106.477 -16.454 1.00 19.78 325 ILE B C 1
ATOM 6581 O O . ILE B 1 325 ? -47.305 105.532 -17.194 1.00 19.48 325 ILE B O 1
ATOM 6586 N N . VAL B 1 326 ? -46.819 107.710 -16.912 1.00 18.44 326 VAL B N 1
ATOM 6587 C CA . VAL B 1 326 ? -47.105 108.109 -18.282 1.00 18.63 326 VAL B CA 1
ATOM 6588 C C . VAL B 1 326 ? -45.809 108.721 -18.871 1.00 18.04 326 VAL B C 1
ATOM 6589 O O . VAL B 1 326 ? -45.449 109.883 -18.585 1.00 18.55 326 VAL B O 1
ATOM 6593 N N . ASP B 1 327 ? -45.097 107.911 -19.652 1.00 18.61 327 ASP B N 1
ATOM 6594 C CA . ASP B 1 327 ? -43.829 108.334 -20.247 1.00 18.87 327 ASP B CA 1
ATOM 6595 C C . ASP B 1 327 ? -44.051 108.831 -21.663 1.00 19.29 327 ASP B C 1
ATOM 6596 O O . ASP B 1 327 ? -44.634 108.098 -22.491 1.00 18.48 327 ASP B O 1
ATOM 6601 N N . LEU B 1 328 ? -43.580 110.049 -21.940 1.00 17.59 328 LEU B N 1
ATOM 6602 C CA . LEU B 1 328 ? -43.894 110.790 -23.158 1.00 17.78 328 LEU B CA 1
ATOM 6603 C C . LEU B 1 328 ? -42.647 111.380 -23.816 1.00 19.50 328 LEU B C 1
ATOM 6604 O O . LEU B 1 328 ? -41.723 111.865 -23.122 1.00 18.68 328 LEU B O 1
ATOM 6609 N N . CYS B 1 329 ? -42.665 111.455 -25.148 1.00 19.10 329 CYS B N 1
ATOM 6610 C CA . CYS B 1 329 ? -41.735 112.291 -25.903 1.00 19.06 329 CYS B CA 1
ATOM 6611 C C . CYS B 1 329 ? -42.393 113.637 -26.143 1.00 20.04 329 CYS B C 1
ATOM 6612 O O . CYS B 1 329 ? -43.275 113.766 -26.977 1.00 20.12 329 CYS B O 1
ATOM 6615 N N . CYS B 1 330 ? -41.991 114.664 -25.404 1.00 18.88 330 CYS B N 1
ATOM 6616 C CA . CYS B 1 330 ? -42.654 115.953 -25.477 1.00 18.71 330 CYS B CA 1
ATOM 6617 C C . CYS B 1 330 ? -41.842 116.988 -26.276 1.00 19.06 330 CYS B C 1
ATOM 6618 O O . CYS B 1 330 ? -40.617 116.833 -26.481 1.00 18.44 330 CYS B O 1
ATOM 6621 N N . TRP B 1 331 ? -42.539 118.042 -26.695 1.00 18.47 331 TRP B N 1
ATOM 6622 C CA . TRP B 1 331 ? -41.921 119.200 -27.338 1.00 18.70 331 TRP B CA 1
ATOM 6623 C C . TRP B 1 331 ? -42.439 120.442 -26.615 1.00 20.63 331 TRP B C 1
ATOM 6624 O O . TRP B 1 331 ? -43.635 120.723 -26.651 1.00 20.38 331 TRP B O 1
ATOM 6635 N N . LYS B 1 332 ? -41.544 121.149 -25.933 1.00 19.77 332 LYS B N 1
ATOM 6636 C CA . LYS B 1 332 ? -41.924 122.200 -24.977 1.00 21.55 332 LYS B CA 1
ATOM 6637 C C . LYS B 1 332 ? -42.362 123.450 -25.732 1.00 23.96 332 LYS B C 1
ATOM 6638 O O . LYS B 1 332 ? -41.537 124.106 -26.329 1.00 28.92 332 LYS B O 1
ATOM 6644 N N . GLY B 1 333 ? -43.637 123.783 -25.644 1.00 24.11 333 GLY B N 1
ATOM 6645 C CA . GLY B 1 333 ? -44.224 124.924 -26.314 1.00 26.37 333 GLY B CA 1
ATOM 6646 C C . GLY B 1 333 ? -45.563 124.567 -26.935 1.00 24.69 333 GLY B C 1
ATOM 6647 O O . GLY B 1 333 ? -45.929 123.376 -26.996 1.00 24.54 333 GLY B O 1
ATOM 6648 N N . PHE B 1 334 ? -46.297 125.565 -27.436 1.00 24.27 334 PHE B N 1
ATOM 6649 C CA . PHE B 1 334 ? -47.583 125.276 -28.069 1.00 23.28 334 PHE B CA 1
ATOM 6650 C C . PHE B 1 334 ? -47.576 125.414 -29.594 1.00 24.81 334 PHE B C 1
ATOM 6651 O O . PHE B 1 334 ? -48.536 124.965 -30.245 1.00 25.64 334 PHE B O 1
ATOM 6659 N N . GLU B 1 335 ? -46.540 126.011 -30.169 1.00 23.44 335 GLU B N 1
ATOM 6660 C CA . GLU B 1 335 ? -46.435 126.057 -31.626 1.00 23.66 335 GLU B CA 1
ATOM 6661 C C . GLU B 1 335 ? -46.350 124.621 -32.184 1.00 23.84 335 GLU B C 1
ATOM 6662 O O . GLU B 1 335 ? -45.678 123.757 -31.634 1.00 22.01 335 GLU B O 1
ATOM 6668 N N . PHE B 1 336 ? -47.038 124.379 -33.292 1.00 21.02 336 PHE B N 1
ATOM 6669 C CA . PHE B 1 336 ? -47.073 123.066 -33.880 1.00 21.75 336 PHE B CA 1
ATOM 6670 C C . PHE B 1 336 ? -45.755 122.713 -34.511 1.00 21.76 336 PHE B C 1
ATOM 6671 O O . PHE B 1 336 ? -45.235 123.419 -35.420 1.00 22.35 336 PHE B O 1
ATOM 6679 N N . VAL B 1 337 ? -45.193 121.613 -34.045 1.00 20.25 337 VAL B N 1
ATOM 6680 C CA . VAL B 1 337 ? -43.889 121.188 -34.495 1.00 20.07 337 VAL B CA 1
ATOM 6681 C C . VAL B 1 337 ? -43.846 120.891 -36.006 1.00 20.33 337 VAL B C 1
ATOM 6682 O O . VAL B 1 337 ? -42.801 121.044 -36.652 1.00 20.95 337 VAL B O 1
ATOM 6686 N N . TYR B 1 338 ? -44.991 120.497 -36.558 1.00 20.93 338 TYR B N 1
ATOM 6687 C CA . TYR B 1 338 ? -45.063 120.175 -37.992 1.00 21.75 338 TYR B CA 1
ATOM 6688 C C . TYR B 1 338 ? -44.750 121.384 -38.878 1.00 22.39 338 TYR B C 1
ATOM 6689 O O . TYR B 1 338 ? -44.373 121.231 -40.032 1.00 22.18 338 TYR B O 1
ATOM 6698 N N . ASN B 1 339 ? -44.878 122.598 -38.333 1.00 23.03 339 ASN B N 1
ATOM 6699 C CA . ASN B 1 339 ? -44.453 123.804 -39.058 1.00 24.04 339 ASN B CA 1
ATOM 6700 C C . ASN B 1 339 ? -43.019 123.828 -39.489 1.00 24.53 339 ASN B C 1
ATOM 6701 O O . ASN B 1 339 ? -42.675 124.554 -40.425 1.00 24.92 339 ASN B O 1
ATOM 6706 N N . TYR B 1 340 ? -42.168 123.045 -38.811 1.00 22.77 340 TYR B N 1
ATOM 6707 C CA . TYR B 1 340 ? -40.745 122.963 -39.076 1.00 24.64 340 TYR B CA 1
ATOM 6708 C C . TYR B 1 340 ? -40.369 121.863 -40.069 1.00 23.91 340 TYR B C 1
ATOM 6709 O O . TYR B 1 340 ? -39.191 121.624 -40.302 1.00 23.97 340 TYR B O 1
ATOM 6718 N N . LEU B 1 341 ? -41.364 121.171 -40.612 1.00 22.08 341 LEU B N 1
ATOM 6719 C CA . LEU B 1 341 ? -41.125 119.943 -41.345 1.00 23.24 341 LEU B CA 1
ATOM 6720 C C . LEU B 1 341 ? -41.547 120.026 -42.834 1.00 25.87 341 LEU B C 1
ATOM 6721 O O . LEU B 1 341 ? -41.843 119.010 -43.445 1.00 23.87 341 LEU B O 1
ATOM 6726 N N . TYR B 1 342 ? -41.546 121.232 -43.402 1.00 24.98 342 TYR B N 1
ATOM 6727 C CA . TYR B 1 342 ? -41.670 121.371 -44.853 1.00 24.63 342 TYR B CA 1
ATOM 6728 C C . TYR B 1 342 ? -40.392 120.896 -45.507 1.00 26.18 342 TYR B C 1
ATOM 6729 O O . TYR B 1 342 ? -39.279 121.090 -44.988 1.00 26.55 342 TYR B O 1
ATOM 6738 N N . LEU B 1 343 ? -40.521 120.231 -46.658 1.00 24.94 343 LEU B N 1
ATOM 6739 C CA . LEU B 1 343 ? -39.348 119.699 -47.333 1.00 27.04 343 LEU B CA 1
ATOM 6740 C C . LEU B 1 343 ? -38.306 120.755 -47.686 1.00 26.13 343 LEU B C 1
ATOM 6741 O O . LEU B 1 343 ? -37.117 120.455 -47.654 1.00 28.60 343 LEU B O 1
ATOM 6746 N N . ALA B 1 344 ? -38.745 121.946 -48.049 1.00 30.62 344 ALA B N 1
ATOM 6747 C CA . ALA B 1 344 ? -37.787 123.021 -48.414 1.00 33.64 344 ALA B CA 1
ATOM 6748 C C . ALA B 1 344 ? -36.883 123.315 -47.223 1.00 33.26 344 ALA B C 1
ATOM 6749 O O . ALA B 1 344 ? -35.687 123.547 -47.389 1.00 39.88 344 ALA B O 1
ATOM 6751 N N . ASN B 1 345 ? -37.433 123.229 -46.025 1.00 30.99 345 ASN B N 1
ATOM 6752 C CA . ASN B 1 345 ? -36.621 123.460 -44.842 1.00 33.66 345 ASN B CA 1
ATOM 6753 C C . ASN B 1 345 ? -35.702 122.289 -44.491 1.00 32.04 345 ASN B C 1
ATOM 6754 O O . ASN B 1 345 ? -34.511 122.486 -44.244 1.00 27.63 345 ASN B O 1
ATOM 6759 N N . LEU B 1 346 ? -36.221 121.070 -44.606 1.00 28.91 346 LEU B N 1
ATOM 6760 C CA . LEU B 1 346 ? -35.457 119.905 -44.316 1.00 27.37 346 LEU B CA 1
ATOM 6761 C C . LEU B 1 346 ? -34.360 119.630 -45.332 1.00 29.71 346 LEU B C 1
ATOM 6762 O O . LEU B 1 346 ? -33.393 118.896 -45.024 1.00 28.72 346 LEU B O 1
ATOM 6767 N N . ARG B 1 347 ? -34.486 120.203 -46.528 1.00 28.68 347 ARG B N 1
ATOM 6768 C CA . ARG B 1 347 ? -33.448 120.084 -47.558 1.00 30.68 347 ARG B CA 1
ATOM 6769 C C . ARG B 1 347 ? -32.424 121.217 -47.590 1.00 34.80 347 ARG B C 1
ATOM 6770 O O . ARG B 1 347 ? -31.519 121.184 -48.402 1.00 33.63 347 ARG B O 1
ATOM 6778 N N . GLU B 1 348 ? -32.559 122.205 -46.726 1.00 34.23 348 GLU B N 1
ATOM 6779 C CA . GLU B 1 348 ? -31.554 123.252 -46.630 1.00 34.86 348 GLU B CA 1
ATOM 6780 C C . GLU B 1 348 ? -30.220 122.721 -46.195 1.00 30.74 348 GLU B C 1
ATOM 6781 O O . GLU B 1 348 ? -30.087 121.615 -45.663 1.00 30.90 348 GLU B O 1
ATOM 6787 N N . ASN B 1 349 ? -29.197 123.509 -46.431 1.00 28.55 349 ASN B N 1
ATOM 6788 C CA . ASN B 1 349 ? -27.865 123.192 -45.911 1.00 29.94 349 ASN B CA 1
ATOM 6789 C C . ASN B 1 349 ? -27.826 123.300 -44.368 1.00 25.53 349 ASN B C 1
ATOM 6790 O O . ASN B 1 349 ? -28.671 123.921 -43.773 1.00 26.21 349 ASN B O 1
ATOM 6795 N N . TRP B 1 350 ? -26.817 122.721 -43.783 1.00 25.16 350 TRP B N 1
ATOM 6796 C CA . TRP B 1 350 ? -26.805 122.420 -42.359 1.00 28.50 350 TRP B CA 1
ATOM 6797 C C . TRP B 1 350 ? -26.844 123.636 -41.470 1.00 30.81 350 TRP B C 1
ATOM 6798 O O . TRP B 1 350 ? -27.573 123.651 -40.454 1.00 29.57 350 TRP B O 1
ATOM 6809 N N . GLU B 1 351 ? -26.099 124.688 -41.842 1.00 30.37 351 GLU B N 1
ATOM 6810 C CA . GLU B 1 351 ? -26.130 125.913 -41.044 1.00 29.85 351 GLU B CA 1
ATOM 6811 C C . GLU B 1 351 ? -27.518 126.513 -41.043 1.00 27.86 351 GLU B C 1
ATOM 6812 O O . GLU B 1 351 ? -27.974 126.999 -40.004 1.00 28.41 351 GLU B O 1
ATOM 6818 N N . GLU B 1 352 ? -28.225 126.431 -42.168 1.00 25.68 352 GLU B N 1
ATOM 6819 C CA . GLU B 1 352 ? -29.597 126.944 -42.257 1.00 28.21 352 GLU B CA 1
ATOM 6820 C C . GLU B 1 352 ? -30.597 126.060 -41.491 1.00 26.56 352 GLU B C 1
ATOM 6821 O O . GLU B 1 352 ? -31.539 126.545 -40.869 1.00 27.29 352 GLU B O 1
ATOM 6827 N N . VAL B 1 353 ? -30.383 124.759 -41.568 1.00 26.00 353 VAL B N 1
ATOM 6828 C CA . VAL B 1 353 ? -31.232 123.799 -40.811 1.00 26.30 353 VAL B CA 1
ATOM 6829 C C . VAL B 1 353 ? -31.165 124.135 -39.319 1.00 25.68 353 VAL B C 1
ATOM 6830 O O . VAL B 1 353 ? -32.180 124.257 -38.631 1.00 26.10 353 VAL B O 1
ATOM 6834 N N . LYS B 1 354 ? -29.960 124.298 -38.809 1.00 24.25 354 LYS B N 1
ATOM 6835 C CA . LYS B 1 354 ? -29.817 124.670 -37.403 1.00 26.55 354 LYS B CA 1
ATOM 6836 C C . LYS B 1 354 ? -30.475 125.978 -37.084 1.00 28.08 354 LYS B C 1
ATOM 6837 O O . LYS B 1 354 ? -31.121 126.116 -36.053 1.00 28.99 354 LYS B O 1
ATOM 6843 N N . LYS B 1 355 ? -30.290 126.977 -37.938 1.00 27.96 355 LYS B N 1
ATOM 6844 C CA . LYS B 1 355 ? -30.877 128.277 -37.666 1.00 30.39 355 LYS B CA 1
ATOM 6845 C C . LYS B 1 355 ? -32.371 128.234 -37.688 1.00 27.48 355 LYS B C 1
ATOM 6846 O O . LYS B 1 355 ? -33.033 128.882 -36.867 1.00 26.36 355 LYS B O 1
ATOM 6852 N N . ASN B 1 356 ? -32.926 127.462 -38.618 1.00 27.63 356 ASN B N 1
ATOM 6853 C CA . ASN B 1 356 ? -34.377 127.353 -38.712 1.00 26.92 356 ASN B CA 1
ATOM 6854 C C . ASN B 1 356 ? -34.995 126.728 -37.466 1.00 23.21 356 ASN B C 1
ATOM 6855 O O . ASN B 1 356 ? -36.152 126.970 -37.151 1.00 25.41 356 ASN B O 1
ATOM 6860 N N . ALA B 1 357 ? -34.229 125.926 -36.758 1.00 22.97 357 ALA B N 1
ATOM 6861 C CA . ALA B 1 357 ? -34.795 125.231 -35.599 1.00 24.23 357 ALA B CA 1
ATOM 6862 C C . ALA B 1 357 ? -34.617 126.012 -34.304 1.00 27.62 357 ALA B C 1
ATOM 6863 O O . ALA B 1 357 ? -35.087 125.543 -33.289 1.00 30.25 357 ALA B O 1
ATOM 6865 N N . ARG B 1 358 ? -33.971 127.181 -34.350 1.00 27.05 358 ARG B N 1
ATOM 6866 C CA . ARG B 1 358 ? -33.645 127.913 -33.110 1.00 31.48 358 ARG B CA 1
ATOM 6867 C C . ARG B 1 358 ? -34.846 128.261 -32.256 1.00 29.88 358 ARG B C 1
ATOM 6868 O O . ARG B 1 358 ? -34.765 128.198 -31.027 1.00 31.79 358 ARG B O 1
ATOM 6876 N N . LYS B 1 359 ? -35.963 128.624 -32.875 1.00 24.47 359 LYS B N 1
ATOM 6877 C CA . LYS B 1 359 ? -37.143 129.016 -32.106 1.00 25.00 359 LYS B CA 1
ATOM 6878 C C . LYS B 1 359 ? -38.204 127.939 -32.001 1.00 24.29 359 LYS B C 1
ATOM 6879 O O . LYS B 1 359 ? -39.315 128.204 -31.570 1.00 23.20 359 LYS B O 1
ATOM 6885 N N . ALA B 1 360 ? -37.871 126.729 -32.418 1.00 23.77 360 ALA B N 1
ATOM 6886 C CA . ALA B 1 360 ? -38.840 125.638 -32.350 1.00 24.83 360 ALA B CA 1
ATOM 6887 C C . ALA B 1 360 ? -39.000 125.206 -30.886 1.00 24.25 360 ALA B C 1
ATOM 6888 O O . ALA B 1 360 ? -38.096 125.466 -30.036 1.00 23.32 360 ALA B O 1
ATOM 6890 N N . PRO B 1 361 ? -40.103 124.510 -30.576 1.00 23.95 361 PRO B N 1
ATOM 6891 C CA . PRO B 1 361 ? -40.218 123.853 -29.270 1.00 22.40 361 PRO B CA 1
ATOM 6892 C C . PRO B 1 361 ? -39.053 122.902 -29.043 1.00 21.78 361 PRO B C 1
ATOM 6893 O O . PRO B 1 361 ? -38.522 122.317 -29.999 1.00 20.66 361 PRO B O 1
ATOM 6897 N N . GLN B 1 362 ? -38.632 122.800 -27.788 1.00 21.53 362 GLN B N 1
ATOM 6898 C CA . GLN B 1 362 ? -37.506 121.959 -27.402 1.00 20.77 362 GLN B CA 1
ATOM 6899 C C . GLN B 1 362 ? -38.014 120.553 -27.023 1.00 20.18 362 GLN B C 1
ATOM 6900 O O . GLN B 1 362 ? -38.963 120.424 -26.254 1.00 19.87 362 GLN B O 1
ATOM 6906 N N . PRO B 1 363 ? -37.330 119.515 -27.496 1.00 19.05 363 PRO B N 1
ATOM 6907 C CA . PRO B 1 363 ? -37.769 118.165 -27.189 1.00 20.28 363 PRO B CA 1
ATOM 6908 C C . PRO B 1 363 ? -37.334 117.789 -25.795 1.00 19.41 363 PRO B C 1
ATOM 6909 O O . PRO B 1 363 ? -36.279 118.228 -25.335 1.00 19.73 363 PRO B O 1
ATOM 6913 N N . GLU B 1 364 ? -38.123 116.974 -25.139 1.00 17.60 364 GLU B N 1
ATOM 6914 C CA . GLU B 1 364 ? -37.777 116.488 -23.797 1.00 17.84 364 GLU B CA 1
ATOM 6915 C C . GLU B 1 364 ? -38.598 115.228 -23.461 1.00 17.97 364 GLU B C 1
ATOM 6916 O O . GLU B 1 364 ? -39.832 115.221 -23.635 1.00 19.13 364 GLU B O 1
ATOM 6922 N N . VAL B 1 365 ? -37.935 114.202 -22.959 1.00 18.18 365 VAL B N 1
ATOM 6923 C CA . VAL B 1 365 ? -38.632 113.014 -22.485 1.00 18.37 365 VAL B CA 1
ATOM 6924 C C . VAL B 1 365 ? -39.060 113.270 -21.060 1.00 18.20 365 VAL B C 1
ATOM 6925 O O . VAL B 1 365 ? -38.235 113.594 -20.176 1.00 17.84 365 VAL B O 1
ATOM 6929 N N . ARG B 1 366 ? -40.353 113.138 -20.820 1.00 19.39 366 ARG B N 1
ATOM 6930 C CA . ARG B 1 366 ? -40.959 113.399 -19.501 1.00 18.34 366 ARG B CA 1
ATOM 6931 C C . ARG B 1 366 ? -41.797 112.221 -18.981 1.00 19.31 366 ARG B C 1
ATOM 6932 O O . ARG B 1 366 ? -42.514 111.527 -19.742 1.00 17.67 366 ARG B O 1
ATOM 6940 N N . ARG B 1 367 ? -41.686 111.988 -17.687 1.00 17.87 367 ARG B N 1
ATOM 6941 C CA . ARG B 1 367 ? -42.556 111.053 -16.969 1.00 18.32 367 ARG B CA 1
ATOM 6942 C C . ARG B 1 367 ? -43.562 111.860 -16.171 1.00 19.06 367 ARG B C 1
ATOM 6943 O O . ARG B 1 367 ? -43.163 112.686 -15.297 1.00 19.08 367 ARG B O 1
ATOM 6951 N N . TYR B 1 368 ? -44.844 111.652 -16.449 1.00 16.53 368 TYR B N 1
ATOM 6952 C CA . TYR B 1 368 ? -45.891 112.198 -15.647 1.00 17.92 368 TYR B CA 1
ATOM 6953 C C . TYR B 1 368 ? -46.478 111.093 -14.800 1.00 18.89 368 TYR B C 1
ATOM 6954 O O . TYR B 1 368 ? -46.499 109.931 -15.198 1.00 19.98 368 TYR B O 1
ATOM 6963 N N . VAL B 1 369 ? -46.959 111.458 -13.617 1.00 19.40 369 VAL B N 1
ATOM 6964 C CA . VAL B 1 369 ? -47.534 110.456 -12.703 1.00 19.73 369 VAL B CA 1
ATOM 6965 C C . VAL B 1 369 ? -48.917 110.940 -12.316 1.00 21.22 369 VAL B C 1
ATOM 6966 O O . VAL B 1 369 ? -49.080 112.046 -11.723 1.00 22.12 369 VAL B O 1
ATOM 6970 N N . LEU B 1 370 ? -49.924 110.117 -12.634 1.00 20.71 370 LEU B N 1
ATOM 6971 C CA . LEU B 1 370 ? -51.362 110.512 -12.478 1.00 20.44 370 LEU B CA 1
ATOM 6972 C C . LEU B 1 370 ? -52.002 109.752 -11.322 1.00 23.15 370 LEU B C 1
ATOM 6973 O O . LEU B 1 370 ? -52.079 108.513 -11.374 1.00 23.27 370 LEU B O 1
ATOM 6978 N N . PRO B 1 371 ? -52.363 110.455 -10.245 1.00 22.95 371 PRO B N 1
ATOM 6979 C CA . PRO B 1 371 ? -53.011 109.738 -9.138 1.00 26.59 371 PRO B CA 1
ATOM 6980 C C . PRO B 1 371 ? -54.416 109.303 -9.524 1.00 24.93 371 PRO B C 1
ATOM 6981 O O . PRO B 1 371 ? -55.166 110.055 -10.162 1.00 24.57 371 PRO B O 1
ATOM 6985 N N . LEU B 1 372 ? -54.736 108.082 -9.167 1.00 28.91 372 LEU B N 1
ATOM 6986 C CA . LEU B 1 372 ? -56.090 107.541 -9.426 1.00 32.57 372 LEU B CA 1
ATOM 6987 C C . LEU B 1 372 ? -56.997 107.797 -8.199 1.00 35.89 372 LEU B C 1
ATOM 6988 O O . LEU B 1 372 ? -58.183 107.931 -8.341 1.00 43.65 372 LEU B O 1
ATOM 6993 N N . ASN B 1 373 ? -56.439 107.839 -7.011 1.00 38.55 373 ASN B N 1
ATOM 6994 C CA . ASN B 1 373 ? -57.261 108.069 -5.789 1.00 45.20 373 ASN B CA 1
ATOM 6995 C C . ASN B 1 373 ? -57.153 109.465 -5.196 1.00 45.15 373 ASN B C 1
ATOM 6996 O O . ASN B 1 373 ? -56.242 109.733 -4.434 1.00 56.98 373 ASN B O 1
ATOM 7001 N N . ILE B 1 374 ? -58.095 110.320 -5.560 1.00 42.88 374 ILE B N 1
ATOM 7002 C CA . ILE B 1 374 ? -58.067 111.730 -5.200 1.00 44.47 374 ILE B CA 1
ATOM 7003 C C . ILE B 1 374 ? -58.832 111.987 -3.875 1.00 41.47 374 ILE B C 1
ATOM 7004 O O . ILE B 1 374 ? -60.049 111.936 -3.870 1.00 46.18 374 ILE B O 1
ATOM 7009 N N . ASP B 1 375 ? -58.124 112.228 -2.776 1.00 42.14 375 ASP B N 1
ATOM 7010 C CA . ASP B 1 375 ? -58.762 112.569 -1.487 1.00 44.22 375 ASP B CA 1
ATOM 7011 C C . ASP B 1 375 ? -58.746 114.078 -1.252 1.00 42.75 375 ASP B C 1
ATOM 7012 O O . ASP B 1 375 ? -57.671 114.676 -1.155 1.00 35.44 375 ASP B O 1
ATOM 7017 N N . LYS B 1 376 ? -59.931 114.675 -1.149 1.00 42.63 376 LYS B N 1
ATOM 7018 C CA . LYS B 1 376 ? -60.091 116.100 -0.828 1.00 42.81 376 LYS B CA 1
ATOM 7019 C C . LYS B 1 376 ? -59.332 116.591 0.370 1.00 37.45 376 LYS B C 1
ATOM 7020 O O . LYS B 1 376 ? -58.988 117.776 0.447 1.00 36.28 376 LYS B O 1
ATOM 7026 N N . ALA B 1 377 ? -59.130 115.720 1.344 1.00 34.81 377 ALA B N 1
ATOM 7027 C CA . ALA B 1 377 ? -58.385 116.096 2.533 1.00 36.39 377 ALA B CA 1
ATOM 7028 C C . ALA B 1 377 ? -56.951 116.515 2.165 1.00 39.05 377 ALA B C 1
ATOM 7029 O O . ALA B 1 377 ? -56.296 117.190 2.956 1.00 33.52 377 ALA B O 1
ATOM 7031 N N . ASP B 1 378 ? -56.469 116.100 0.984 1.00 36.50 378 ASP B N 1
ATOM 7032 C CA . ASP B 1 378 ? -55.106 116.434 0.542 1.00 34.93 378 ASP B CA 1
ATOM 7033 C C . ASP B 1 378 ? -55.094 117.639 -0.366 1.00 32.18 378 ASP B C 1
ATOM 7034 O O . ASP B 1 378 ? -54.079 117.910 -1.012 1.00 30.75 378 ASP B O 1
ATOM 7039 N N . THR B 1 379 ? -56.181 118.390 -0.428 1.00 31.82 379 THR B N 1
ATOM 7040 C CA . THR B 1 379 ? -56.195 119.600 -1.251 1.00 30.29 379 THR B CA 1
ATOM 7041 C C . THR B 1 379 ? -54.988 120.509 -0.885 1.00 28.82 379 THR B C 1
ATOM 7042 O O . THR B 1 379 ? -54.683 120.675 0.277 1.00 29.24 379 THR B O 1
ATOM 7046 N N . GLY B 1 380 ? -54.273 121.001 -1.895 1.00 29.62 380 GLY B N 1
ATOM 7047 C CA . GLY B 1 380 ? -53.122 121.871 -1.715 1.00 28.32 380 GLY B CA 1
ATOM 7048 C C . GLY B 1 380 ? -51.802 121.143 -1.671 1.00 28.75 380 GLY B C 1
ATOM 7049 O O . GLY B 1 380 ? -50.747 121.781 -1.661 1.00 27.90 380 GLY B O 1
ATOM 7050 N N . LYS B 1 381 ? -51.843 119.811 -1.645 1.00 25.20 381 LYS B N 1
ATOM 7051 C CA . LYS B 1 381 ? -50.648 119.030 -1.481 1.00 25.81 381 LYS B CA 1
ATOM 7052 C C . LYS B 1 381 ? -50.322 118.197 -2.716 1.00 24.94 381 LYS B C 1
ATOM 7053 O O . LYS B 1 381 ? -51.146 118.055 -3.606 1.00 25.46 381 LYS B O 1
ATOM 7059 N N . ASN B 1 382 ? -49.115 117.670 -2.702 1.00 24.68 382 ASN B N 1
ATOM 7060 C CA . ASN B 1 382 ? -48.607 116.743 -3.702 1.00 24.74 382 ASN B CA 1
ATOM 7061 C C . ASN B 1 382 ? -49.133 115.318 -3.425 1.00 23.44 382 ASN B C 1
ATOM 7062 O O . ASN B 1 382 ? -48.834 114.755 -2.408 1.00 25.11 382 ASN B O 1
ATOM 7067 N N . LEU B 1 383 ? -49.914 114.768 -4.355 1.00 23.10 383 LEU B N 1
ATOM 7068 C CA . LEU B 1 383 ? -50.508 113.437 -4.186 1.00 22.54 383 LEU B CA 1
ATOM 7069 C C . LEU B 1 383 ? -49.600 112.319 -4.601 1.00 23.08 383 LEU B C 1
ATOM 7070 O O . LEU B 1 383 ? -49.912 111.153 -4.338 1.00 21.24 383 LEU B O 1
ATOM 7075 N N . VAL B 1 384 ? -48.467 112.628 -5.253 1.00 21.25 384 VAL B N 1
ATOM 7076 C CA . VAL B 1 384 ? -47.595 111.554 -5.734 1.00 21.03 384 VAL B CA 1
ATOM 7077 C C . VAL B 1 384 ? -46.679 111.067 -4.615 1.00 23.72 384 VAL B C 1
ATOM 7078 O O . VAL B 1 384 ? -45.583 111.576 -4.406 1.00 22.66 384 VAL B O 1
ATOM 7082 N N . THR B 1 385 ? -47.142 110.031 -3.913 1.00 24.16 385 THR B N 1
ATOM 7083 C CA . THR B 1 385 ? -46.484 109.540 -2.739 1.00 24.41 385 THR B CA 1
ATOM 7084 C C . THR B 1 385 ? -45.519 108.414 -3.095 1.00 26.24 385 THR B C 1
ATOM 7085 O O . THR B 1 385 ? -44.866 107.881 -2.227 1.00 26.19 385 THR B O 1
ATOM 7089 N N . LEU B 1 386 ? -45.388 108.049 -4.373 1.00 25.14 386 LEU B N 1
ATOM 7090 C CA . LEU B 1 386 ? -44.429 107.026 -4.750 1.00 24.82 386 LEU B CA 1
ATOM 7091 C C . LEU B 1 386 ? -42.978 107.372 -4.381 1.00 26.89 386 LEU B C 1
ATOM 7092 O O . LEU B 1 386 ? -42.595 108.537 -4.399 1.00 27.34 386 LEU B O 1
ATOM 7097 N N . PRO B 1 387 ? -42.180 106.346 -4.082 1.00 27.13 387 PRO B N 1
ATOM 7098 C CA . PRO B 1 387 ? -40.853 106.579 -3.533 1.00 29.84 387 PRO B CA 1
ATOM 7099 C C . PRO B 1 387 ? -39.764 106.860 -4.552 1.00 27.73 387 PRO B C 1
ATOM 7100 O O . PRO B 1 387 ? -38.726 107.387 -4.186 1.00 26.15 387 PRO B O 1
ATOM 7104 N N . ASN B 1 388 ? -39.991 106.550 -5.817 1.00 26.34 388 ASN B N 1
ATOM 7105 C CA A ASN B 1 388 ? -38.987 106.461 -6.870 0.50 25.48 388 ASN B CA 1
ATOM 7106 C CA B ASN B 1 388 ? -38.846 106.622 -6.749 0.50 25.80 388 ASN B CA 1
ATOM 7107 C C . ASN B 1 388 ? -39.096 107.582 -7.934 1.00 25.78 388 ASN B C 1
ATOM 7108 O O . ASN B 1 388 ? -38.584 107.414 -9.043 1.00 26.66 388 ASN B O 1
ATOM 7117 N N . THR B 1 389 ? -39.831 108.654 -7.673 1.00 22.78 389 THR B N 1
ATOM 7118 C CA . THR B 1 389 ? -40.040 109.662 -8.716 1.00 22.62 389 THR B CA 1
ATOM 7119 C C . THR B 1 389 ? -40.010 111.057 -8.126 1.00 22.68 389 THR B C 1
ATOM 7120 O O . THR B 1 389 ? -40.302 111.207 -6.939 1.00 21.26 389 THR B O 1
ATOM 7124 N N . THR B 1 390 ? -39.695 112.064 -8.957 1.00 20.32 390 THR B N 1
ATOM 7125 C CA . THR B 1 390 ? -39.875 113.479 -8.611 1.00 20.76 390 THR B CA 1
ATOM 7126 C C . THR B 1 390 ? -41.034 114.125 -9.320 1.00 21.41 390 THR B C 1
ATOM 7127 O O . THR B 1 390 ? -41.254 115.322 -9.169 1.00 19.65 390 THR B O 1
ATOM 7131 N N . ALA B 1 391 ? -41.822 113.337 -10.076 1.00 19.97 391 ALA B N 1
ATOM 7132 C CA . ALA B 1 391 ? -43.066 113.861 -10.590 1.00 19.40 391 ALA B CA 1
ATOM 7133 C C . ALA B 1 391 ? -44.026 114.216 -9.432 1.00 19.35 391 ALA B C 1
ATOM 7134 O O . ALA B 1 391 ? -44.027 113.540 -8.392 1.00 20.20 391 ALA B O 1
ATOM 7136 N N . THR B 1 392 ? -44.843 115.251 -9.651 1.00 19.12 392 THR B N 1
ATOM 7137 C CA . THR B 1 392 ? -45.797 115.739 -8.669 1.00 20.94 392 THR B CA 1
ATOM 7138 C C . THR B 1 392 ? -47.165 115.932 -9.288 1.00 19.61 392 THR B C 1
ATOM 7139 O O . THR B 1 392 ? -47.327 116.030 -10.502 1.00 19.74 392 THR B O 1
ATOM 7143 N N . ALA B 1 393 ? -48.169 116.000 -8.412 1.00 19.09 393 ALA B N 1
ATOM 7144 C CA . ALA B 1 393 ? -49.548 116.200 -8.823 1.00 20.76 393 ALA B CA 1
ATOM 7145 C C . ALA B 1 393 ? -50.265 116.913 -7.695 1.00 22.21 393 ALA B C 1
ATOM 7146 O O . ALA B 1 393 ? -50.444 116.355 -6.630 1.00 25.03 393 ALA B O 1
ATOM 7148 N N . ILE B 1 394 ? -50.602 118.178 -7.925 1.00 24.43 394 ILE B N 1
ATOM 7149 C CA . ILE B 1 394 ? -51.136 119.009 -6.859 1.00 27.94 394 ILE B CA 1
ATOM 7150 C C . ILE B 1 394 ? -52.627 119.115 -7.033 1.00 25.55 394 ILE B C 1
ATOM 7151 O O . ILE B 1 394 ? -53.111 119.613 -8.040 1.00 25.82 394 ILE B O 1
ATOM 7156 N N . LEU B 1 395 ? -53.364 118.695 -6.004 1.00 26.85 395 LEU B N 1
ATOM 7157 C CA . LEU B 1 395 ? -54.805 118.860 -6.014 1.00 28.85 395 LEU B CA 1
ATOM 7158 C C . LEU B 1 395 ? -55.197 120.292 -5.642 1.00 29.26 395 LEU B C 1
ATOM 7159 O O . LEU B 1 395 ? -54.913 120.758 -4.530 1.00 27.88 395 LEU B O 1
ATOM 7164 N N . CYS B 1 396 ? -55.899 120.957 -6.542 1.00 27.43 396 CYS B N 1
ATOM 7165 C CA . CYS B 1 396 ? -56.310 122.312 -6.289 1.00 29.16 396 CYS B CA 1
ATOM 7166 C C . CYS B 1 396 ? -57.742 122.372 -5.743 1.00 33.34 396 CYS B C 1
ATOM 7167 O O . CYS B 1 396 ? -58.477 121.373 -5.796 1.00 29.18 396 CYS B O 1
ATOM 7170 N N A SER B 1 397 ? -58.141 123.544 -5.249 0.50 31.76 397 SER B N 1
ATOM 7171 N N B SER B 1 397 ? -58.125 123.554 -5.234 0.50 32.54 397 SER B N 1
ATOM 7172 C CA A SER B 1 397 ? -59.470 123.729 -4.698 0.50 31.25 397 SER B CA 1
ATOM 7173 C CA B SER B 1 397 ? -59.455 123.784 -4.681 0.50 32.69 397 SER B CA 1
ATOM 7174 C C A SER B 1 397 ? -60.550 123.662 -5.748 0.50 33.01 397 SER B C 1
ATOM 7175 C C B SER B 1 397 ? -60.526 123.636 -5.746 0.50 33.72 397 SER B C 1
ATOM 7176 O O A SER B 1 397 ? -61.637 123.242 -5.445 0.50 35.46 397 SER B O 1
ATOM 7177 O O B SER B 1 397 ? -61.578 123.117 -5.455 0.50 36.25 397 SER B O 1
ATOM 7182 N N . ASP B 1 398 ? -60.262 124.071 -6.979 1.00 35.13 398 ASP B N 1
ATOM 7183 C CA . ASP B 1 398 ? -61.206 123.876 -8.088 1.00 37.88 398 ASP B CA 1
ATOM 7184 C C . ASP B 1 398 ? -61.241 122.426 -8.637 1.00 36.31 398 ASP B C 1
ATOM 7185 O O . ASP B 1 398 ? -61.826 122.191 -9.672 1.00 43.23 398 ASP B O 1
ATOM 7190 N N . GLU B 1 399 ? -60.571 121.505 -7.955 1.00 37.61 399 GLU B N 1
ATOM 7191 C CA . GLU B 1 399 ? -60.471 120.091 -8.316 1.00 40.88 399 GLU B CA 1
ATOM 7192 C C . GLU B 1 399 ? -59.556 119.748 -9.516 1.00 35.44 399 GLU B C 1
ATOM 7193 O O . GLU B 1 399 ? -59.407 118.578 -9.850 1.00 33.62 399 GLU B O 1
ATOM 7199 N N . THR B 1 400 ? -58.944 120.730 -10.153 1.00 31.25 400 THR B N 1
ATOM 7200 C CA . THR B 1 400 ? -57.902 120.404 -11.138 1.00 30.20 400 THR B CA 1
ATOM 7201 C C . THR B 1 400 ? -56.715 119.812 -10.388 1.00 27.66 400 THR B C 1
ATOM 7202 O O . THR B 1 400 ? -56.496 120.061 -9.194 1.00 28.07 400 THR B O 1
ATOM 7206 N N . ILE B 1 401 ? -55.977 118.944 -11.075 1.00 25.44 401 ILE B N 1
ATOM 7207 C CA . ILE B 1 401 ? -54.814 118.301 -10.503 1.00 25.34 401 ILE B CA 1
ATOM 7208 C C . ILE B 1 401 ? -53.640 118.729 -11.368 1.00 26.69 401 ILE B C 1
ATOM 7209 O O . ILE B 1 401 ? -53.551 118.334 -12.521 1.00 24.28 401 ILE B O 1
ATOM 7214 N N . TRP B 1 402 ? -52.800 119.614 -10.839 1.00 24.84 402 TRP B N 1
ATOM 7215 C CA . TRP B 1 402 ? -51.717 120.215 -11.628 1.00 23.30 402 TRP B CA 1
ATOM 7216 C C . TRP B 1 402 ? -50.491 119.301 -11.597 1.00 23.11 402 TRP B C 1
ATOM 7217 O O . TRP B 1 402 ? -49.957 119.019 -10.517 1.00 24.07 402 TRP B O 1
ATOM 7228 N N . LEU B 1 403 ? -50.000 118.878 -12.760 1.00 21.14 403 LEU B N 1
ATOM 7229 C CA . LEU B 1 403 ? -48.867 117.955 -12.799 1.00 20.60 403 LEU B CA 1
ATOM 7230 C C . LEU B 1 403 ? -47.558 118.612 -13.140 1.00 20.31 403 LEU B C 1
ATOM 7231 O O . LEU B 1 403 ? -47.529 119.524 -13.965 1.00 21.19 403 LEU B O 1
ATOM 7236 N N . GLU B 1 404 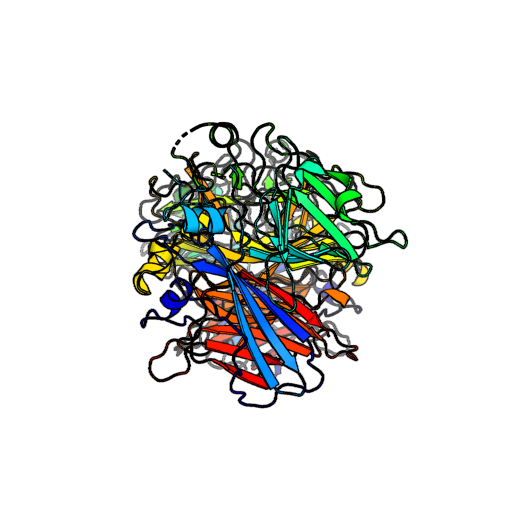? -46.479 118.130 -12.521 1.00 19.97 404 GLU B N 1
ATOM 7237 C CA . GLU B 1 404 ? -45.118 118.420 -12.976 1.00 21.93 404 GLU B CA 1
ATOM 7238 C C . GLU B 1 404 ? -44.427 117.141 -13.273 1.00 19.69 404 GLU B C 1
ATOM 7239 O O . GLU B 1 404 ? -44.615 116.176 -12.563 1.00 20.67 404 GLU B O 1
ATOM 7245 N N . PRO B 1 405 ? -43.584 117.140 -14.306 1.00 19.19 405 PRO B N 1
ATOM 7246 C CA . PRO B 1 405 ? -42.932 115.911 -14.740 1.00 19.60 405 PRO B CA 1
ATOM 7247 C C . PRO B 1 405 ? -41.629 115.623 -14.048 1.00 18.36 405 PRO B C 1
ATOM 7248 O O . PRO B 1 405 ? -41.023 116.516 -13.429 1.00 19.30 405 PRO B O 1
ATOM 7252 N N . GLU B 1 406 ? -41.210 114.378 -14.126 1.00 18.32 406 GLU B N 1
ATOM 7253 C CA . GLU B 1 406 ? -39.830 113.999 -13.916 1.00 19.77 406 GLU B CA 1
ATOM 7254 C C . GLU B 1 406 ? -39.195 113.914 -15.297 1.00 19.47 406 GLU B C 1
ATOM 7255 O O . GLU B 1 406 ? -39.666 113.145 -16.170 1.00 19.21 406 GLU B O 1
ATOM 7261 N N . VAL B 1 407 ? -38.119 114.667 -15.516 1.00 18.53 407 VAL B N 1
ATOM 7262 C CA . VAL B 1 407 ? -37.488 114.740 -16.814 1.00 18.49 407 VAL B CA 1
ATOM 7263 C C . VAL B 1 407 ? -36.529 113.557 -16.940 1.00 20.59 407 VAL B C 1
ATOM 7264 O O . VAL B 1 407 ? -35.678 113.314 -16.063 1.00 20.88 407 VAL B O 1
ATOM 7268 N N . LEU B 1 408 ? -36.680 112.768 -17.989 1.00 18.99 408 LEU B N 1
ATOM 7269 C CA . LEU B 1 408 ? -35.858 111.575 -18.143 1.00 20.56 408 LEU B CA 1
ATOM 7270 C C . LEU B 1 408 ? -34.685 111.787 -19.095 1.00 20.90 408 LEU B C 1
ATOM 7271 O O . LEU B 1 408 ? -33.662 111.109 -18.969 1.00 21.44 408 LEU B O 1
ATOM 7276 N N A PHE B 1 409 ? -34.857 112.684 -20.061 0.50 21.43 409 PHE B N 1
ATOM 7277 N N B PHE B 1 409 ? -34.822 112.722 -20.039 0.50 21.49 409 PHE B N 1
ATOM 7278 C CA A PHE B 1 409 ? -33.816 113.017 -20.998 0.50 20.54 409 PHE B CA 1
ATOM 7279 C CA B PHE B 1 409 ? -33.819 112.972 -21.081 0.50 20.66 409 PHE B CA 1
ATOM 7280 C C A PHE B 1 409 ? -34.099 114.379 -21.601 0.50 20.43 409 PHE B C 1
ATOM 7281 C C B PHE B 1 409 ? -34.093 114.350 -21.668 0.50 20.50 409 PHE B C 1
ATOM 7282 O O A PHE B 1 409 ? -35.252 114.693 -21.937 0.50 19.02 409 PHE B O 1
ATOM 7283 O O B PHE B 1 409 ? -35.251 114.658 -22.032 0.50 18.95 409 PHE B O 1
ATOM 7298 N N . SER B 1 410 ? -33.051 115.177 -21.778 1.00 19.34 410 SER B N 1
ATOM 7299 C CA . SER B 1 410 ? -33.188 116.532 -22.311 1.00 21.10 410 SER B CA 1
ATOM 7300 C C . SER B 1 410 ? -31.856 116.972 -22.903 1.00 23.44 410 SER B C 1
ATOM 7301 O O . SER B 1 410 ? -30.902 117.083 -22.167 1.00 25.64 410 SER B O 1
ATOM 7304 N N . GLY B 1 411 ? -31.801 117.226 -24.193 1.00 22.12 411 GLY B N 1
ATOM 7305 C CA . GLY B 1 411 ? -30.585 117.744 -24.853 1.00 23.02 411 GLY B CA 1
ATOM 7306 C C . GLY B 1 411 ? -30.956 118.832 -25.845 1.00 21.79 411 GLY B C 1
ATOM 7307 O O . GLY B 1 411 ? -32.051 118.784 -26.419 1.00 21.12 411 GLY B O 1
ATOM 7308 N N . PRO B 1 412 ? -30.102 119.864 -26.006 1.00 23.34 412 PRO B N 1
ATOM 7309 C CA . PRO B 1 412 ? -30.503 121.070 -26.771 1.00 21.83 412 PRO B CA 1
ATOM 7310 C C . PRO B 1 412 ? -30.774 120.771 -28.250 1.00 19.50 412 PRO B C 1
ATOM 7311 O O . PRO B 1 412 ? -29.867 120.455 -28.984 1.00 21.13 412 PRO B O 1
ATOM 7315 N N . ARG B 1 413 ? -32.012 120.883 -28.652 1.00 20.04 413 ARG B N 1
ATOM 7316 C CA . ARG B 1 413 ? -32.471 120.525 -29.973 1.00 21.39 413 ARG B CA 1
ATOM 7317 C C . ARG B 1 413 ? -32.077 119.116 -30.384 1.00 20.65 413 ARG B C 1
ATOM 7318 O O . ARG B 1 413 ? -31.939 118.817 -31.563 1.00 22.46 413 ARG B O 1
ATOM 7326 N N . GLN B 1 414 ? -31.962 118.226 -29.402 1.00 20.61 414 GLN B N 1
ATOM 7327 C CA . GLN B 1 414 ? -31.536 116.840 -29.617 1.00 22.58 414 GLN B CA 1
ATOM 7328 C C . GLN B 1 414 ? -32.679 115.990 -29.083 1.00 22.38 414 GLN B C 1
ATOM 7329 O O . GLN B 1 414 ? -32.825 115.850 -27.865 1.00 23.23 414 GLN B O 1
ATOM 7335 N N . ALA B 1 415 ? -33.534 115.515 -29.964 1.00 20.11 415 ALA B N 1
ATOM 7336 C CA . ALA B 1 415 ? -34.721 114.776 -29.521 1.00 20.01 415 ALA B CA 1
ATOM 7337 C C . ALA B 1 415 ? -34.495 113.281 -29.402 1.00 20.65 415 ALA B C 1
ATOM 7338 O O . ALA B 1 415 ? -33.845 112.688 -30.261 1.00 22.51 415 ALA B O 1
ATOM 7340 N N . PHE B 1 416 ? -34.992 112.672 -28.325 1.00 18.99 416 PHE B N 1
ATOM 7341 C CA . PHE B 1 416 ? -35.171 111.243 -28.247 1.00 19.89 416 PHE B CA 1
ATOM 7342 C C . PHE B 1 416 ? -36.604 111.027 -28.758 1.00 19.74 416 PHE B C 1
ATOM 7343 O O . PHE B 1 416 ? -37.564 111.349 -28.082 1.00 19.95 416 PHE B O 1
ATOM 7351 N N . GLU B 1 417 ? -36.737 110.529 -29.979 1.00 20.05 417 GLU B N 1
ATOM 7352 C CA . GLU B 1 417 ? -38.013 110.429 -30.649 1.00 19.36 417 GLU B CA 1
ATOM 7353 C C . GLU B 1 417 ? -38.187 109.040 -31.267 1.00 20.08 417 GLU B C 1
ATOM 7354 O O . GLU B 1 417 ? -37.347 108.172 -31.089 1.00 20.15 417 GLU B O 1
ATOM 7360 N N . PHE B 1 418 ? -39.312 108.830 -31.927 1.00 20.21 418 PHE B N 1
ATOM 7361 C CA . PHE B 1 418 ? -39.682 107.509 -32.464 1.00 21.12 418 PHE B CA 1
ATOM 7362 C C . PHE B 1 418 ? -39.398 106.422 -31.473 1.00 19.83 418 PHE B C 1
ATOM 7363 O O . PHE B 1 418 ? -38.667 105.476 -31.775 1.00 20.80 418 PHE B O 1
ATOM 7371 N N . PRO B 1 419 ? -39.985 106.532 -30.264 1.00 18.49 419 PRO B N 1
ATOM 7372 C CA . PRO B 1 419 ? -39.636 105.580 -29.179 1.00 18.40 419 PRO B CA 1
ATOM 7373 C C . PRO B 1 419 ? -40.191 104.199 -29.441 1.00 20.71 419 PRO B C 1
ATOM 7374 O O . PRO B 1 419 ? -41.281 104.072 -30.018 1.00 18.79 419 PRO B O 1
ATOM 7378 N N . GLN B 1 420 ? -39.431 103.186 -29.038 1.00 19.52 420 GLN B N 1
ATOM 7379 C CA . GLN B 1 420 ? -39.842 101.785 -29.088 1.00 20.24 420 GLN B CA 1
ATOM 7380 C C . GLN B 1 420 ? -39.406 101.097 -27.834 1.00 21.19 420 GLN B C 1
ATOM 7381 O O . GLN B 1 420 ? -38.411 101.497 -27.197 1.00 22.24 420 GLN B O 1
ATOM 7387 N N . ILE B 1 421 ? -40.155 100.072 -27.430 1.00 19.16 421 ILE B N 1
ATOM 7388 C CA . ILE B 1 421 ? -39.811 99.246 -26.285 1.00 20.75 421 ILE B CA 1
ATOM 7389 C C . ILE B 1 421 ? -39.930 97.756 -26.666 1.00 22.43 421 ILE B C 1
ATOM 7390 O O . ILE B 1 421 ? -40.244 97.426 -27.822 1.00 22.47 421 ILE B O 1
ATOM 7395 N N . ASN B 1 422 ? -39.634 96.870 -25.723 1.00 21.58 422 ASN B N 1
ATOM 7396 C CA . ASN B 1 422 ? -39.955 95.447 -25.838 1.00 20.77 422 ASN B CA 1
ATOM 7397 C C . ASN B 1 422 ? -41.458 95.325 -25.643 1.00 20.98 422 ASN B C 1
ATOM 7398 O O . ASN B 1 422 ? -41.957 95.064 -24.541 1.00 21.20 422 ASN B O 1
ATOM 7403 N N . TYR B 1 423 ? -42.195 95.562 -26.729 1.00 21.32 423 TYR B N 1
ATOM 7404 C CA . TYR B 1 423 ? -43.632 95.870 -26.609 1.00 21.90 423 TYR B CA 1
ATOM 7405 C C . TYR B 1 423 ? -44.485 94.655 -26.197 1.00 22.80 423 TYR B C 1
ATOM 7406 O O . TYR B 1 423 ? -45.409 94.754 -25.391 1.00 20.89 423 TYR B O 1
ATOM 7415 N N . GLN B 1 424 ? -44.203 93.523 -26.835 1.00 25.24 424 GLN B N 1
ATOM 7416 C CA . GLN B 1 424 ? -44.996 92.307 -26.603 1.00 28.98 424 GLN B CA 1
ATOM 7417 C C . GLN B 1 424 ? -45.021 91.914 -25.138 1.00 25.99 424 GLN B C 1
ATOM 7418 O O . GLN B 1 424 ? -46.041 91.496 -24.612 1.00 27.83 424 GLN B O 1
ATOM 7424 N N A LYS B 1 425 ? -43.891 92.081 -24.463 0.50 24.40 425 LYS B N 1
ATOM 7425 N N B LYS B 1 425 ? -43.880 92.078 -24.474 0.50 24.61 425 LYS B N 1
ATOM 7426 C CA A LYS B 1 425 ? -43.779 91.670 -23.088 0.50 25.05 425 LYS B CA 1
ATOM 7427 C CA B LYS B 1 425 ? -43.727 91.661 -23.100 0.50 25.15 425 LYS B CA 1
ATOM 7428 C C A LYS B 1 425 ? -43.863 92.811 -22.059 0.50 23.72 425 LYS B C 1
ATOM 7429 C C B LYS B 1 425 ? -43.896 92.812 -22.079 0.50 23.81 425 LYS B C 1
ATOM 7430 O O A LYS B 1 425 ? -44.185 92.553 -20.920 0.50 24.41 425 LYS B O 1
ATOM 7431 O O B LYS B 1 425 ? -44.321 92.563 -20.973 0.50 24.44 425 LYS B O 1
ATOM 7442 N N . TYR B 1 426 ? -43.568 94.049 -22.444 1.00 22.17 426 TYR B N 1
ATOM 7443 C CA . TYR B 1 426 ? -43.572 95.184 -21.473 1.00 20.43 426 TYR B CA 1
ATOM 7444 C C . TYR B 1 426 ? -44.536 96.304 -21.783 1.00 21.96 426 TYR B C 1
ATOM 7445 O O . TYR B 1 426 ? -44.678 97.268 -20.974 1.00 20.16 426 TYR B O 1
ATOM 7454 N N . GLY B 1 427 ? -45.209 96.220 -22.924 1.00 21.03 427 GLY B N 1
ATOM 7455 C CA . GLY B 1 427 ? -46.168 97.239 -23.285 1.00 21.32 427 GLY B CA 1
ATOM 7456 C C . GLY B 1 427 ? -47.273 97.281 -22.262 1.00 22.30 427 GLY B C 1
ATOM 7457 O O . GLY B 1 427 ? -47.883 96.242 -21.945 1.00 22.61 427 GLY B O 1
ATOM 7458 N N . GLY B 1 428 ? -47.533 98.464 -21.704 1.00 22.28 428 GLY B N 1
ATOM 7459 C CA . GLY B 1 428 ? -48.567 98.630 -20.656 1.00 21.58 428 GLY B CA 1
ATOM 7460 C C . GLY B 1 428 ? -48.185 98.175 -19.279 1.00 21.95 428 GLY B C 1
ATOM 7461 O O . GLY B 1 428 ? -49.010 98.180 -18.379 1.00 23.18 428 GLY B O 1
ATOM 7462 N N . LYS B 1 429 ? -46.916 97.846 -19.075 1.00 21.96 429 LYS B N 1
ATOM 7463 C CA . LYS B 1 429 ? -46.440 97.257 -17.854 1.00 23.59 429 LYS B CA 1
ATOM 7464 C C . LYS B 1 429 ? -45.164 97.943 -17.320 1.00 23.02 429 LYS B C 1
ATOM 7465 O O . LYS B 1 429 ? -44.481 98.616 -18.090 1.00 21.36 429 LYS B O 1
ATOM 7471 N N . PRO B 1 430 ? -44.853 97.747 -16.011 1.00 21.37 430 PRO B N 1
ATOM 7472 C CA . PRO B 1 430 ? -43.593 98.222 -15.482 1.00 22.29 430 PRO B CA 1
ATOM 7473 C C . PRO B 1 430 ? -42.442 97.815 -16.396 1.00 21.51 430 PRO B C 1
ATOM 7474 O O . PRO B 1 430 ? -42.421 96.692 -16.938 1.00 20.82 430 PRO B O 1
ATOM 7478 N N . TYR B 1 431 ? -41.522 98.740 -16.643 1.00 19.89 431 TYR B N 1
ATOM 7479 C CA . TYR B 1 431 ? -40.464 98.520 -17.620 1.00 19.77 431 TYR B CA 1
ATOM 7480 C C . TYR B 1 431 ? -39.287 99.370 -17.261 1.00 19.88 431 TYR B C 1
ATOM 7481 O O . TYR B 1 431 ? -39.408 100.290 -16.435 1.00 21.68 431 TYR B O 1
ATOM 7490 N N . THR B 1 432 ? -38.185 99.145 -17.951 1.00 21.24 432 THR B N 1
ATOM 7491 C CA . THR B 1 432 ? -36.950 99.840 -17.702 1.00 20.86 432 THR B CA 1
ATOM 7492 C C . THR B 1 432 ? -36.308 100.498 -18.917 1.00 20.58 432 THR B C 1
ATOM 7493 O O . THR B 1 432 ? -35.587 101.465 -18.766 1.00 21.07 432 THR B O 1
ATOM 7497 N N . TYR B 1 433 ? -36.538 99.983 -20.123 1.00 19.87 433 TYR B N 1
ATOM 7498 C CA . TYR B 1 433 ? -35.775 100.438 -21.301 1.00 19.64 433 TYR B CA 1
ATOM 7499 C C . TYR B 1 433 ? -36.639 100.948 -22.447 1.00 20.68 433 TYR B C 1
ATOM 7500 O O . TYR B 1 433 ? -37.662 100.326 -22.810 1.00 22.07 433 TYR B O 1
ATOM 7509 N N . ALA B 1 434 ? -36.182 102.030 -23.056 1.00 19.46 434 ALA B N 1
ATOM 7510 C CA . ALA B 1 434 ? -36.725 102.497 -24.318 1.00 19.44 434 ALA B CA 1
ATOM 7511 C C . ALA B 1 434 ? -35.611 102.764 -25.312 1.00 20.59 434 ALA B C 1
ATOM 7512 O O . ALA B 1 434 ? -34.494 103.128 -24.939 1.00 21.39 434 ALA B O 1
ATOM 7514 N N . TYR B 1 435 ? -35.942 102.623 -26.580 1.00 18.63 435 TYR B N 1
ATOM 7515 C CA . TYR B 1 435 ? -35.044 102.854 -27.689 1.00 20.30 435 TYR B CA 1
ATOM 7516 C C . TYR B 1 435 ? -35.635 103.988 -28.525 1.00 20.06 435 TYR B C 1
ATOM 7517 O O . TYR B 1 435 ? -36.861 104.163 -28.573 1.00 20.19 435 TYR B O 1
ATOM 7526 N N . GLY B 1 436 ? -34.774 104.784 -29.123 1.00 18.85 436 GLY B N 1
ATOM 7527 C CA . GLY B 1 436 ? -35.247 105.911 -29.910 1.00 19.15 436 GLY B CA 1
ATOM 7528 C C . GLY B 1 436 ? -34.316 106.319 -31.015 1.00 19.92 436 GLY B C 1
ATOM 7529 O O . GLY B 1 436 ? -33.156 105.906 -31.061 1.00 19.75 436 GLY B O 1
ATOM 7530 N N . LEU B 1 437 ? -34.868 107.122 -31.904 1.00 19.63 437 LEU B N 1
ATOM 7531 C CA . LEU B 1 437 ? -34.133 107.813 -32.924 1.00 22.10 437 LEU B CA 1
ATOM 7532 C C . LEU B 1 437 ? -33.787 109.192 -32.418 1.00 20.83 437 LEU B C 1
ATOM 7533 O O . LEU B 1 437 ? -34.666 109.966 -31.958 1.00 21.94 437 LEU B O 1
ATOM 7538 N N . GLY B 1 438 ? -32.532 109.554 -32.533 1.00 19.74 438 GLY B N 1
ATOM 7539 C CA . GLY B 1 438 ? -32.109 110.871 -32.058 1.00 20.37 438 GLY B CA 1
ATOM 7540 C C . GLY B 1 438 ? -32.148 111.867 -33.197 1.00 19.36 438 GLY B C 1
ATOM 7541 O O . GLY B 1 438 ? -31.574 111.610 -34.257 1.00 21.53 438 GLY B O 1
ATOM 7542 N N . LEU B 1 439 ? -32.858 112.965 -33.001 1.00 18.57 439 LEU B N 1
ATOM 7543 C CA . LEU B 1 439 ? -32.982 114.033 -33.981 1.00 19.21 439 LEU B CA 1
ATOM 7544 C C . LEU B 1 439 ? -32.136 115.209 -33.559 1.00 21.83 439 LEU B C 1
ATOM 7545 O O . LEU B 1 439 ? -32.270 115.699 -32.443 1.00 22.51 439 LEU B O 1
ATOM 7550 N N . ASN B 1 440 ? -31.341 115.711 -34.498 1.00 21.11 440 ASN B N 1
ATOM 7551 C CA . ASN B 1 440 ? -30.431 116.833 -34.287 1.00 21.11 440 ASN B CA 1
ATOM 7552 C C . ASN B 1 440 ? -30.932 117.991 -35.101 1.00 22.35 440 ASN B C 1
ATOM 7553 O O . ASN B 1 440 ? -30.770 117.986 -36.327 1.00 24.24 440 ASN B O 1
ATOM 7558 N N . HIS B 1 441 ? -31.646 118.911 -34.479 1.00 21.02 441 HIS B N 1
ATOM 7559 C CA . HIS B 1 441 ? -32.335 119.993 -35.191 1.00 22.12 441 HIS B CA 1
ATOM 7560 C C . HIS B 1 441 ? -33.244 119.391 -36.291 1.00 23.09 441 HIS B C 1
ATOM 7561 O O . HIS B 1 441 ? -33.247 119.872 -37.419 1.00 21.51 441 HIS B O 1
ATOM 7568 N N . PHE B 1 442 ? -33.940 118.308 -35.920 1.00 21.51 442 PHE B N 1
ATOM 7569 C CA . PHE B 1 442 ? -34.881 117.558 -36.758 1.00 22.30 442 PHE B CA 1
ATOM 7570 C C . PHE B 1 442 ? -34.242 116.562 -37.728 1.00 24.05 442 PHE B C 1
ATOM 7571 O O . PHE B 1 442 ? -34.967 115.821 -38.383 1.00 28.32 442 PHE B O 1
ATOM 7579 N N . VAL B 1 443 ? -32.920 116.518 -37.799 1.00 22.81 443 VAL B N 1
ATOM 7580 C CA . VAL B 1 443 ? -32.236 115.585 -38.681 1.00 24.30 443 VAL B CA 1
ATOM 7581 C C . VAL B 1 443 ? -31.929 114.332 -37.893 1.00 23.91 443 VAL B C 1
ATOM 7582 O O . VAL B 1 443 ? -31.232 114.409 -36.892 1.00 22.52 443 VAL B O 1
ATOM 7586 N N . PRO B 1 444 ? -32.414 113.165 -38.361 1.00 20.90 444 PRO B N 1
ATOM 7587 C CA . PRO B 1 444 ? -32.086 111.917 -37.663 1.00 22.41 444 PRO B CA 1
ATOM 7588 C C . PRO B 1 444 ? -30.662 111.484 -37.847 1.00 21.86 444 PRO B C 1
ATOM 7589 O O . PRO B 1 444 ? -30.229 111.183 -38.989 1.00 23.66 444 PRO B O 1
ATOM 7593 N N . ASP B 1 445 ? -29.920 111.388 -36.764 1.00 21.29 445 ASP B N 1
ATOM 7594 C CA . ASP B 1 445 ? -28.469 111.107 -36.897 1.00 22.60 445 ASP B CA 1
ATOM 7595 C C . ASP B 1 445 ? -27.844 110.169 -35.914 1.00 23.46 445 ASP B C 1
ATOM 7596 O O . ASP B 1 445 ? -26.626 110.050 -35.877 1.00 23.26 445 ASP B O 1
ATOM 7601 N N A ARG B 1 446 ? -28.656 109.515 -35.088 0.50 22.01 446 ARG B N 1
ATOM 7602 N N B ARG B 1 446 ? -28.646 109.500 -35.091 0.50 21.90 446 ARG B N 1
ATOM 7603 C CA A ARG B 1 446 ? -28.130 108.602 -34.105 0.50 22.57 446 ARG B CA 1
ATOM 7604 C CA B ARG B 1 446 ? -28.101 108.613 -34.091 0.50 22.44 446 ARG B CA 1
ATOM 7605 C C A ARG B 1 446 ? -29.251 107.737 -33.587 0.50 22.04 446 ARG B C 1
ATOM 7606 C C B ARG B 1 446 ? -29.232 107.738 -33.603 0.50 21.94 446 ARG B C 1
ATOM 7607 O O A ARG B 1 446 ? -30.427 108.053 -33.762 0.50 20.55 446 ARG B O 1
ATOM 7608 O O B ARG B 1 446 ? -30.400 108.046 -33.838 0.50 20.29 446 ARG B O 1
ATOM 7623 N N . LEU B 1 447 ? -28.864 106.630 -32.980 1.00 21.17 447 LEU B N 1
ATOM 7624 C CA . LEU B 1 447 ? -29.799 105.741 -32.285 1.00 21.63 447 LEU B CA 1
ATOM 7625 C C . LEU B 1 447 ? -29.465 105.761 -30.806 1.00 21.92 447 LEU B C 1
ATOM 7626 O O . LEU B 1 447 ? -28.287 105.877 -30.395 1.00 21.31 447 LEU B O 1
ATOM 7631 N N . CYS B 1 448 ? -30.515 105.703 -29.979 1.00 21.47 448 CYS B N 1
ATOM 7632 C CA . CYS B 1 448 ? -30.374 105.924 -28.528 1.00 23.27 448 CYS B CA 1
ATOM 7633 C C . CYS B 1 448 ? -31.090 104.851 -27.725 1.00 22.16 448 CYS B C 1
ATOM 7634 O O . CYS B 1 448 ? -32.120 104.308 -28.148 1.00 21.94 448 CYS B O 1
ATOM 7637 N N . LYS B 1 449 ? -30.582 104.597 -26.536 1.00 20.83 449 LYS B N 1
ATOM 7638 C CA . LYS B 1 449 ? -31.271 103.744 -25.595 1.00 23.10 449 LYS B CA 1
ATOM 7639 C C . LYS B 1 449 ? -31.284 104.484 -24.270 1.00 23.38 449 LYS B C 1
ATOM 7640 O O . LYS B 1 449 ? -30.280 105.104 -23.901 1.00 23.41 449 LYS B O 1
ATOM 7646 N N . LEU B 1 450 ? -32.413 104.399 -23.569 1.00 19.65 450 LEU B N 1
ATOM 7647 C CA . LEU B 1 450 ? -32.615 105.089 -22.304 1.00 19.78 450 LEU B CA 1
ATOM 7648 C C . LEU B 1 450 ? -33.119 104.107 -21.255 1.00 20.60 450 LEU B C 1
ATOM 7649 O O . LEU B 1 450 ? -34.034 103.325 -21.526 1.00 19.79 450 LEU B O 1
ATOM 7654 N N . ASN B 1 451 ? -32.471 104.092 -20.097 1.00 20.70 451 ASN B N 1
ATOM 7655 C CA . ASN B 1 451 ? -32.953 103.404 -18.927 1.00 19.57 451 ASN B CA 1
ATOM 7656 C C . ASN B 1 451 ? -33.823 104.446 -18.217 1.00 19.96 451 ASN B C 1
ATOM 7657 O O . ASN B 1 451 ? -33.321 105.437 -17.731 1.00 20.52 451 ASN B O 1
ATOM 7662 N N . VAL B 1 452 ? -35.146 104.231 -18.214 1.00 19.65 452 VAL B N 1
ATOM 7663 C CA . VAL B 1 452 ? -36.076 105.203 -17.685 1.00 21.76 452 VAL B CA 1
ATOM 7664 C C . VAL B 1 452 ? -36.065 105.286 -16.164 1.00 24.02 452 VAL B C 1
ATOM 7665 O O . VAL B 1 452 ? -36.566 106.257 -15.618 1.00 25.10 452 VAL B O 1
ATOM 7669 N N . LYS B 1 453 ? -35.465 104.306 -15.496 1.00 23.62 453 LYS B N 1
ATOM 7670 C CA . LYS B 1 453 ? -35.295 104.347 -14.048 1.00 28.02 453 LYS B CA 1
ATOM 7671 C C . LYS B 1 453 ? -34.016 105.064 -13.589 1.00 27.51 453 LYS B C 1
ATOM 7672 O O . LYS B 1 453 ? -34.050 105.732 -12.616 1.00 31.00 453 LYS B O 1
ATOM 7678 N N . THR B 1 454 ? -32.892 104.879 -14.273 1.00 26.40 454 THR B N 1
ATOM 7679 C CA . THR B 1 454 ? -31.620 105.471 -13.868 1.00 26.01 454 THR B CA 1
ATOM 7680 C C . THR B 1 454 ? -31.221 106.677 -14.727 1.00 25.67 454 THR B C 1
ATOM 7681 O O . THR B 1 454 ? -30.319 107.391 -14.362 1.00 23.82 454 THR B O 1
ATOM 7685 N N . LYS B 1 455 ? -31.890 106.882 -15.860 1.00 22.33 455 LYS B N 1
ATOM 7686 C CA . LYS B 1 455 ? -31.573 107.909 -16.839 1.00 23.95 455 LYS B CA 1
ATOM 7687 C C . LYS B 1 455 ? -30.249 107.693 -17.601 1.00 23.82 455 LYS B C 1
ATOM 7688 O O . LYS B 1 455 ? -29.889 108.502 -18.414 1.00 25.47 455 LYS B O 1
ATOM 7694 N N . GLU B 1 456 ? -29.599 106.554 -17.417 1.00 23.56 456 GLU B N 1
ATOM 7695 C CA . GLU B 1 456 ? -28.445 106.214 -18.225 1.00 24.62 456 GLU B CA 1
ATOM 7696 C C . GLU B 1 456 ? -28.861 106.102 -19.706 1.00 24.30 456 GLU B C 1
ATOM 7697 O O . GLU B 1 456 ? -29.990 105.640 -20.005 1.00 22.36 456 GLU B O 1
ATOM 7703 N N . THR B 1 457 ? -27.968 106.493 -20.604 1.00 22.78 457 THR B N 1
ATOM 7704 C CA . THR B 1 457 ? -28.209 106.393 -22.031 1.00 24.61 457 THR B CA 1
ATOM 7705 C C . THR B 1 457 ? -27.058 105.697 -22.726 1.00 25.84 457 THR B C 1
ATOM 7706 O O . THR B 1 457 ? -25.936 105.601 -22.179 1.00 24.88 457 THR B O 1
ATOM 7710 N N . TRP B 1 458 ? -27.342 105.195 -23.913 1.00 25.01 458 TRP B N 1
ATOM 7711 C CA . TRP B 1 458 ? -26.352 104.580 -24.805 1.00 25.01 458 TRP B CA 1
ATOM 7712 C C . TRP B 1 458 ? -26.677 105.151 -26.167 1.00 27.94 458 TRP B C 1
ATOM 7713 O O . TRP B 1 458 ? -27.836 105.531 -26.458 1.00 23.41 458 TRP B O 1
ATOM 7724 N N . VAL B 1 459 ? -25.655 105.296 -26.996 1.00 26.11 459 VAL B N 1
ATOM 7725 C CA . VAL B 1 459 ? -25.838 105.971 -28.301 1.00 26.63 459 VAL B CA 1
ATOM 7726 C C . VAL B 1 459 ? -25.032 105.213 -29.330 1.00 25.39 459 VAL B C 1
ATOM 7727 O O . VAL B 1 459 ? -23.956 104.712 -29.010 1.00 28.25 459 VAL B O 1
ATOM 7731 N N . TRP B 1 460 ? -25.590 105.048 -30.515 1.00 23.00 460 TRP B N 1
ATOM 7732 C CA . TRP B 1 460 ? -24.865 104.554 -31.664 1.00 25.66 460 TRP B CA 1
ATOM 7733 C C . TRP B 1 460 ? -24.905 105.675 -32.668 1.00 25.92 460 TRP B C 1
ATOM 7734 O O . TRP B 1 460 ? -25.962 106.260 -32.943 1.00 24.81 460 TRP B O 1
ATOM 7745 N N . GLN B 1 461 ? -23.760 106.013 -33.232 1.00 25.41 461 GLN B N 1
ATOM 7746 C CA . GLN B 1 461 ? -23.738 107.063 -34.242 1.00 27.67 461 GLN B CA 1
ATOM 7747 C C . GLN B 1 461 ? -22.514 106.901 -35.173 1.00 30.26 461 GLN B C 1
ATOM 7748 O O . GLN B 1 461 ? -21.445 106.540 -34.706 1.00 31.17 461 GLN B O 1
ATOM 7754 N N . GLU B 1 462 ? -22.694 107.166 -36.460 1.00 27.34 462 GLU B N 1
ATOM 7755 C CA . GLU B 1 462 ? -21.583 107.268 -37.416 1.00 32.20 462 GLU B CA 1
ATOM 7756 C C . GLU B 1 462 ? -21.744 108.532 -38.249 1.00 30.23 462 GLU B C 1
ATOM 7757 O O . GLU B 1 462 ? -22.857 108.920 -38.589 1.00 29.16 462 GLU B O 1
ATOM 7763 N N . PRO B 1 463 ? -20.632 109.171 -38.591 1.00 30.74 463 PRO B N 1
ATOM 7764 C CA . PRO B 1 463 ? -20.706 110.355 -39.409 1.00 31.72 463 PRO B CA 1
ATOM 7765 C C . PRO B 1 463 ? -21.433 110.113 -40.696 1.00 28.32 463 PRO B C 1
ATOM 7766 O O . PRO B 1 463 ? -21.294 109.045 -41.260 1.00 31.84 463 PRO B O 1
ATOM 7770 N N . ASP B 1 464 ? -22.190 111.093 -41.154 1.00 30.62 464 ASP B N 1
ATOM 7771 C CA . ASP B 1 464 ? -22.855 111.051 -42.459 1.00 35.34 464 ASP B CA 1
ATOM 7772 C C . ASP B 1 464 ? -23.789 109.850 -42.624 1.00 34.40 464 ASP B C 1
ATOM 7773 O O . ASP B 1 464 ? -24.000 109.345 -43.738 1.00 32.07 464 ASP B O 1
ATOM 7778 N N . SER B 1 465 ? -24.412 109.445 -41.516 1.00 32.78 465 SER B N 1
ATOM 7779 C CA . SER B 1 465 ? -25.312 108.296 -41.486 1.00 31.99 465 SER B CA 1
ATOM 7780 C C . SER B 1 465 ? -26.583 108.668 -40.728 1.00 28.89 465 SER B C 1
ATOM 7781 O O . SER B 1 465 ? -26.498 109.184 -39.598 1.00 28.70 465 SER B O 1
ATOM 7784 N N . TYR B 1 466 ? -27.718 108.472 -41.388 1.00 24.43 466 TYR B N 1
ATOM 7785 C CA . TYR B 1 466 ? -29.018 108.971 -40.964 1.00 25.12 466 TYR B CA 1
ATOM 7786 C C . TYR B 1 466 ? -29.976 107.785 -40.773 1.00 24.44 466 TYR B C 1
ATOM 7787 O O . TYR B 1 466 ? -30.522 107.289 -41.739 1.00 25.34 466 TYR B O 1
ATOM 7796 N N . PRO B 1 467 ? -30.185 107.350 -39.508 1.00 23.00 467 PRO B N 1
ATOM 7797 C CA . PRO B 1 467 ? -30.978 106.151 -39.244 1.00 22.25 467 PRO B CA 1
ATOM 7798 C C . PRO B 1 467 ? -32.468 106.383 -39.152 1.00 21.53 467 PRO B C 1
ATOM 7799 O O . PRO B 1 467 ? -32.927 107.515 -39.198 1.00 21.75 467 PRO B O 1
ATOM 7803 N N . SER B 1 468 ? -33.218 105.292 -39.008 1.00 21.39 468 SER B N 1
ATOM 7804 C CA . SER B 1 468 ? -34.646 105.322 -38.824 1.00 22.18 468 SER B CA 1
ATOM 7805 C C . SER B 1 468 ? -34.947 104.874 -37.406 1.00 22.35 468 SER B C 1
ATOM 7806 O O . SER B 1 468 ? -34.079 104.358 -36.678 1.00 21.85 468 SER B O 1
ATOM 7809 N N . GLU B 1 469 ? -36.217 104.966 -37.064 1.00 21.09 469 GLU B N 1
ATOM 7810 C CA . GLU B 1 469 ? -36.740 104.421 -35.814 1.00 22.28 469 GLU B CA 1
ATOM 7811 C C . GLU B 1 469 ? -36.177 103.027 -35.627 1.00 23.30 469 GLU B C 1
ATOM 7812 O O . GLU B 1 469 ? -36.245 102.208 -36.559 1.00 21.90 469 GLU B O 1
ATOM 7818 N N . PRO B 1 470 ? -35.724 102.713 -34.417 1.00 21.86 470 PRO B N 1
ATOM 7819 C CA . PRO B 1 470 ? -35.207 101.377 -34.127 1.00 23.63 470 PRO B CA 1
ATOM 7820 C C . PRO B 1 470 ? -36.353 100.488 -33.667 1.00 24.90 470 PRO B C 1
ATOM 7821 O O . PRO B 1 470 ? -37.112 100.911 -32.833 1.00 27.16 470 PRO B O 1
ATOM 7825 N N . ILE B 1 471 ? -36.484 99.273 -34.175 1.00 23.16 471 ILE B N 1
ATOM 7826 C CA . ILE B 1 471 ? -37.536 98.362 -33.747 1.00 22.81 471 ILE B CA 1
ATOM 7827 C C . ILE B 1 471 ? -36.871 97.189 -33.015 1.00 22.52 471 ILE B C 1
ATOM 7828 O O . ILE B 1 471 ? -35.873 96.637 -33.513 1.00 21.92 471 ILE B O 1
ATOM 7833 N N . PHE B 1 472 ? -37.391 96.870 -31.827 1.00 20.76 472 PHE B N 1
ATOM 7834 C CA . PHE B 1 472 ? -36.817 95.845 -30.950 1.00 22.17 472 PHE B CA 1
ATOM 7835 C C . PHE B 1 472 ? -37.357 94.471 -31.324 1.00 23.97 472 PHE B C 1
ATOM 7836 O O . PHE B 1 472 ? -38.553 94.309 -31.504 1.00 22.18 472 PHE B O 1
ATOM 7844 N N . VAL B 1 473 ? -36.473 93.481 -31.388 1.00 23.66 473 VAL B N 1
ATOM 7845 C CA . VAL B 1 473 ? -36.875 92.076 -31.568 1.00 23.49 473 VAL B CA 1
ATOM 7846 C C . VAL B 1 473 ? -36.216 91.251 -30.471 1.00 23.45 473 VAL B C 1
ATOM 7847 O O . VAL B 1 473 ? -35.006 91.288 -30.314 1.00 22.81 473 VAL B O 1
ATOM 7851 N N . SER B 1 474 ? -37.027 90.545 -29.692 1.00 22.29 474 SER B N 1
ATOM 7852 C CA . SER B 1 474 ? -36.530 89.745 -28.590 1.00 25.00 474 SER B CA 1
ATOM 7853 C C . SER B 1 474 ? -35.801 88.489 -29.035 1.00 25.40 474 SER B C 1
ATOM 7854 O O . SER B 1 474 ? -36.234 87.796 -29.970 1.00 26.10 474 SER B O 1
ATOM 7857 N N . HIS B 1 475 ? -34.720 88.168 -28.351 1.00 27.22 475 HIS B N 1
ATOM 7858 C CA . HIS B 1 475 ? -34.081 86.852 -28.472 1.00 29.84 475 HIS B CA 1
ATOM 7859 C C . HIS B 1 475 ? -35.097 85.769 -28.026 1.00 30.19 475 HIS B C 1
ATOM 7860 O O . HIS B 1 475 ? -35.763 85.940 -27.019 1.00 30.06 475 HIS B O 1
ATOM 7867 N N . PRO B 1 476 ? -35.206 84.644 -28.746 1.00 32.27 476 PRO B N 1
ATOM 7868 C CA . PRO B 1 476 ? -36.204 83.605 -28.370 1.00 32.69 476 PRO B CA 1
ATOM 7869 C C . PRO B 1 476 ? -36.045 83.032 -26.968 1.00 32.25 476 PRO B C 1
ATOM 7870 O O . PRO B 1 476 ? -37.006 82.625 -26.374 1.00 39.47 476 PRO B O 1
ATOM 7874 N N . ASP B 1 477 ? -34.849 83.019 -26.438 1.00 32.14 477 ASP B N 1
ATOM 7875 C CA . ASP B 1 477 ? -34.590 82.559 -25.094 1.00 36.93 477 ASP B CA 1
ATOM 7876 C C . ASP B 1 477 ? -34.339 83.725 -24.087 1.00 38.34 477 ASP B C 1
ATOM 7877 O O . ASP B 1 477 ? -33.645 83.535 -23.101 1.00 38.95 477 ASP B O 1
ATOM 7882 N N . ALA B 1 478 ? -34.819 84.931 -24.376 1.00 32.73 478 ALA B N 1
ATOM 7883 C CA . ALA B 1 478 ? -34.568 86.071 -23.513 1.00 32.46 478 ALA B CA 1
ATOM 7884 C C . ALA B 1 478 ? -34.949 85.829 -22.062 1.00 31.98 478 ALA B C 1
ATOM 7885 O O . ALA B 1 478 ? -36.007 85.349 -21.807 1.00 31.47 478 ALA B O 1
ATOM 7887 N N . LEU B 1 479 ? -34.078 86.246 -21.164 1.00 35.05 479 LEU B N 1
ATOM 7888 C CA . LEU B 1 479 ? -34.316 86.322 -19.721 1.00 40.60 479 LEU B CA 1
ATOM 7889 C C . LEU B 1 479 ? -34.609 87.764 -19.237 1.00 40.11 479 LEU B C 1
ATOM 7890 O O . LEU B 1 479 ? -35.361 87.956 -18.287 1.00 45.34 479 LEU B O 1
ATOM 7895 N N A GLU B 1 480 ? -34.030 88.756 -19.898 0.50 33.49 480 GLU B N 1
ATOM 7896 N N B GLU B 1 480 ? -33.944 88.743 -19.858 0.50 33.04 480 GLU B N 1
ATOM 7897 C CA A GLU B 1 480 ? -34.122 90.107 -19.433 0.50 31.28 480 GLU B CA 1
ATOM 7898 C CA B GLU B 1 480 ? -34.023 90.137 -19.469 0.50 30.77 480 GLU B CA 1
ATOM 7899 C C A GLU B 1 480 ? -34.762 90.950 -20.524 0.50 28.05 480 GLU B C 1
ATOM 7900 C C B GLU B 1 480 ? -34.810 90.934 -20.514 0.50 27.84 480 GLU B C 1
ATOM 7901 O O A GLU B 1 480 ? -34.792 90.543 -21.701 0.50 24.07 480 GLU B O 1
ATOM 7902 O O B GLU B 1 480 ? -34.984 90.499 -21.659 0.50 24.16 480 GLU B O 1
ATOM 7913 N N . GLU B 1 481 ? -35.245 92.122 -20.112 1.00 24.65 481 GLU B N 1
ATOM 7914 C CA . GLU B 1 481 ? -36.077 92.985 -20.954 1.00 23.67 481 GLU B CA 1
ATOM 7915 C C . GLU B 1 481 ? -35.395 93.395 -22.248 1.00 22.76 481 GLU B C 1
ATOM 7916 O O . GLU B 1 481 ? -36.056 93.551 -23.284 1.00 23.00 481 GLU B O 1
ATOM 7922 N N . ASP B 1 482 ? -34.069 93.587 -22.175 1.00 23.45 482 ASP B N 1
ATOM 7923 C CA . ASP B 1 482 ? -33.276 94.020 -23.303 1.00 22.27 482 ASP B CA 1
ATOM 7924 C C . ASP B 1 482 ? -32.393 92.921 -23.921 1.00 24.02 482 ASP B C 1
ATOM 7925 O O . ASP B 1 482 ? -31.362 93.235 -24.534 1.00 23.05 482 ASP B O 1
ATOM 7930 N N . ASP B 1 483 ? -32.802 91.661 -23.781 1.00 24.87 483 ASP B N 1
ATOM 7931 C CA . ASP B 1 483 ? -32.153 90.538 -24.480 1.00 26.75 483 ASP B CA 1
ATOM 7932 C C . ASP B 1 483 ? -32.741 90.474 -25.888 1.00 25.61 483 ASP B C 1
ATOM 7933 O O . ASP B 1 483 ? -33.801 89.883 -26.122 1.00 28.17 483 ASP B O 1
ATOM 7938 N N . GLY B 1 484 ? -32.033 91.029 -26.848 1.00 24.62 484 GLY B N 1
ATOM 7939 C CA . GLY B 1 484 ? -32.532 91.056 -28.218 1.00 24.78 484 GLY B CA 1
ATOM 7940 C C . GLY B 1 484 ? -31.728 92.023 -29.043 1.00 23.14 484 GLY B C 1
ATOM 7941 O O . GLY B 1 484 ? -30.595 92.331 -28.710 1.00 23.37 484 GLY B O 1
ATOM 7942 N N . VAL B 1 485 ? -32.292 92.451 -30.165 1.00 21.16 485 VAL B N 1
ATOM 7943 C CA . VAL B 1 485 ? -31.604 93.397 -31.072 1.00 22.63 485 VAL B CA 1
ATOM 7944 C C . VAL B 1 485 ? -32.554 94.524 -31.424 1.00 22.11 485 VAL B C 1
ATOM 7945 O O . VAL B 1 485 ? -33.757 94.405 -31.216 1.00 20.87 485 VAL B O 1
ATOM 7949 N N . VAL B 1 486 ? -32.003 95.612 -31.917 1.00 20.76 486 VAL B N 1
ATOM 7950 C CA . VAL B 1 486 ? -32.826 96.577 -32.615 1.00 20.72 486 VAL B CA 1
ATOM 7951 C C . VAL B 1 486 ? -32.393 96.646 -34.074 1.00 21.07 486 VAL B C 1
ATOM 7952 O O . VAL B 1 486 ? -31.218 96.533 -34.396 1.00 23.33 486 VAL B O 1
ATOM 7956 N N . LEU B 1 487 ? -33.375 96.863 -34.934 1.00 20.81 487 LEU B N 1
ATOM 7957 C CA . LEU B 1 487 ? -33.193 97.018 -36.334 1.00 20.50 487 LEU B CA 1
ATOM 7958 C C . LEU B 1 487 ? -33.521 98.451 -36.739 1.00 21.36 487 LEU B C 1
ATOM 7959 O O . LEU B 1 487 ? -34.567 98.974 -36.363 1.00 23.08 487 LEU B O 1
ATOM 7964 N N . SER B 1 488 ? -32.670 99.034 -37.569 1.00 21.57 488 SER B N 1
ATOM 7965 C CA . SER B 1 488 ? -32.847 100.364 -38.101 1.00 23.16 488 SER B CA 1
ATOM 7966 C C . SER B 1 488 ? -32.376 100.423 -39.534 1.00 24.25 488 SER B C 1
ATOM 7967 O O . SER B 1 488 ? -31.393 99.777 -39.877 1.00 26.06 488 SER B O 1
ATOM 7970 N N . VAL B 1 489 ? -33.056 101.217 -40.360 1.00 24.58 489 VAL B N 1
ATOM 7971 C CA . VAL B 1 489 ? -32.659 101.457 -41.765 1.00 25.55 489 VAL B CA 1
ATOM 7972 C C . VAL B 1 489 ? -31.872 102.766 -41.831 1.00 25.74 489 VAL B C 1
ATOM 7973 O O . VAL B 1 489 ? -32.329 103.776 -41.339 1.00 25.99 489 VAL B O 1
ATOM 7977 N N . VAL B 1 490 ? -30.655 102.723 -42.374 1.00 24.83 490 VAL B N 1
ATOM 7978 C CA . VAL B 1 490 ? -29.708 103.824 -42.319 1.00 25.37 490 VAL B CA 1
ATOM 7979 C C . VAL B 1 490 ? -29.343 104.270 -43.723 1.00 28.76 490 VAL B C 1
ATOM 7980 O O . VAL B 1 490 ? -29.018 103.429 -44.595 1.00 27.72 490 VAL B O 1
ATOM 7984 N N . VAL B 1 491 ? -29.424 105.576 -43.959 1.00 28.72 491 VAL B N 1
ATOM 7985 C CA . VAL B 1 491 ? -28.987 106.184 -45.213 1.00 29.69 491 VAL B CA 1
ATOM 7986 C C . VAL B 1 491 ? -27.574 106.717 -45.013 1.00 31.41 491 VAL B C 1
ATOM 7987 O O . VAL B 1 491 ? -27.296 107.373 -44.011 1.00 29.81 491 VAL B O 1
ATOM 7991 N N . SER B 1 492 ? -26.665 106.405 -45.939 1.00 27.01 492 SER B N 1
ATOM 7992 C CA . SER B 1 492 ? -25.262 106.723 -45.795 1.00 30.74 492 SER B CA 1
ATOM 7993 C C . SER B 1 492 ? -24.742 107.184 -47.149 1.00 36.05 492 SER B C 1
ATOM 7994 O O . SER B 1 492 ? -23.996 106.467 -47.781 1.00 34.93 492 SER B O 1
ATOM 7997 N N . PRO B 1 493 ? -25.109 108.394 -47.570 1.00 36.53 493 PRO B N 1
ATOM 7998 C CA . PRO B 1 493 ? -24.793 108.827 -48.916 1.00 39.64 493 PRO B CA 1
ATOM 7999 C C . PRO B 1 493 ? -23.360 109.297 -49.167 1.00 47.56 493 PRO B C 1
ATOM 8000 O O . PRO B 1 493 ? -23.075 109.737 -50.276 1.00 53.37 493 PRO B O 1
ATOM 8004 N N . GLY B 1 494 ? -22.477 109.219 -48.180 1.00 46.90 494 GLY B N 1
ATOM 8005 C CA . GLY B 1 494 ? -21.049 109.501 -48.385 1.00 62.85 494 GLY B CA 1
ATOM 8006 C C . GLY B 1 494 ? -20.507 108.764 -49.593 1.00 67.29 494 GLY B C 1
ATOM 8007 O O . GLY B 1 494 ? -20.665 107.550 -49.696 1.00 71.39 494 GLY B O 1
ATOM 8008 N N . ALA B 1 495 ? -19.846 109.510 -50.483 1.00 82.14 495 ALA B N 1
ATOM 8009 C CA . ALA B 1 495 ? -19.581 109.090 -51.870 1.00 86.26 495 ALA B CA 1
ATOM 8010 C C . ALA B 1 495 ? -18.731 107.825 -52.030 1.00 86.36 495 ALA B C 1
ATOM 8011 O O . ALA B 1 495 ? -18.807 107.175 -53.074 1.00 91.32 495 ALA B O 1
ATOM 8013 N N . GLY B 1 496 ? -17.939 107.466 -51.020 1.00 78.51 496 GLY B N 1
ATOM 8014 C CA . GLY B 1 496 ? -17.215 106.190 -51.046 1.00 80.05 496 GLY B CA 1
ATOM 8015 C C . GLY B 1 496 ? -17.923 105.013 -50.364 1.00 80.13 496 GLY B C 1
ATOM 8016 O O . GLY B 1 496 ? -17.257 104.138 -49.797 1.00 77.05 496 GLY B O 1
ATOM 8017 N N . GLN B 1 497 ? -19.257 104.967 -50.420 1.00 68.99 497 GLN B N 1
ATOM 8018 C CA . GLN B 1 497 ? -20.002 103.967 -49.665 1.00 66.85 497 GLN B CA 1
ATOM 8019 C C . GLN B 1 497 ? -21.269 103.497 -50.336 1.00 55.64 497 GLN B C 1
ATOM 8020 O O . GLN B 1 497 ? -21.834 104.171 -51.191 1.00 60.38 497 GLN B O 1
ATOM 8026 N N . LYS B 1 498 ? -21.734 102.334 -49.885 1.00 52.12 498 LYS B N 1
ATOM 8027 C CA . LYS B 1 498 ? -23.070 101.840 -50.207 1.00 45.79 498 LYS B CA 1
ATOM 8028 C C . LYS B 1 498 ? -24.055 102.881 -49.708 1.00 40.75 498 LYS B C 1
ATOM 8029 O O . LYS B 1 498 ? -23.893 103.390 -48.602 1.00 39.93 498 LYS B O 1
ATOM 8035 N N . PRO B 1 499 ? -25.051 103.234 -50.512 1.00 35.19 499 PRO B N 1
ATOM 8036 C CA . PRO B 1 499 ? -25.979 104.311 -50.148 1.00 34.19 499 PRO B CA 1
ATOM 8037 C C . PRO B 1 499 ? -26.935 104.111 -48.947 1.00 29.91 499 PRO B C 1
ATOM 8038 O O . PRO B 1 499 ? -27.414 105.101 -48.422 1.00 28.58 499 PRO B O 1
ATOM 8042 N N . ALA B 1 500 ? -27.200 102.872 -48.549 1.00 28.91 500 ALA B N 1
ATOM 8043 C CA . ALA B 1 500 ? -28.090 102.576 -47.438 1.00 29.31 500 ALA B CA 1
ATOM 8044 C C . ALA B 1 500 ? -27.847 101.177 -46.929 1.00 29.19 500 ALA B C 1
ATOM 8045 O O . ALA B 1 500 ? -27.293 100.334 -47.644 1.00 29.44 500 ALA B O 1
ATOM 8047 N N . TYR B 1 501 ? -28.267 100.920 -45.691 1.00 25.66 501 TYR B N 1
ATOM 8048 C CA . TYR B 1 501 ? -28.140 99.607 -45.117 1.00 24.46 501 TYR B CA 1
ATOM 8049 C C . TYR B 1 501 ? -29.129 99.375 -43.964 1.00 27.15 501 TYR B C 1
ATOM 8050 O O . TYR B 1 501 ? -29.584 100.325 -43.312 1.00 25.15 501 TYR B O 1
ATOM 8059 N N . LEU B 1 502 ? -29.425 98.110 -43.724 1.00 24.14 502 LEU B N 1
ATOM 8060 C CA . LEU B 1 502 ? -30.146 97.694 -42.549 1.00 26.26 502 LEU B CA 1
ATOM 8061 C C . LEU B 1 502 ? -29.079 97.504 -41.466 1.00 27.26 502 LEU B C 1
ATOM 8062 O O . LEU B 1 502 ? -28.086 96.783 -41.646 1.00 26.50 502 LEU B O 1
ATOM 8067 N N . LEU B 1 503 ? -29.272 98.160 -40.326 1.00 23.35 503 LEU B N 1
ATOM 8068 C CA . LEU B 1 503 ? -28.350 98.049 -39.217 1.00 23.07 503 LEU B CA 1
ATOM 8069 C C . LEU B 1 503 ? -28.969 97.173 -38.145 1.00 23.98 503 LEU B C 1
ATOM 8070 O O . LEU B 1 503 ? -30.171 97.313 -37.844 1.00 22.55 503 LEU B O 1
ATOM 8075 N N . ILE B 1 504 ? -28.175 96.276 -37.567 1.00 20.77 504 ILE B N 1
ATOM 8076 C CA . ILE B 1 504 ? -28.602 95.494 -36.427 1.00 22.95 504 ILE B CA 1
ATOM 8077 C C . ILE B 1 504 ? -27.675 95.816 -35.256 1.00 23.57 504 ILE B C 1
ATOM 8078 O O . ILE B 1 504 ? -26.452 95.583 -35.336 1.00 26.27 504 ILE B O 1
ATOM 8083 N N . LEU B 1 505 ? -28.260 96.280 -34.150 1.00 22.71 505 LEU B N 1
ATOM 8084 C CA . LEU B 1 505 ? -27.522 96.529 -32.919 1.00 22.69 505 LEU B CA 1
ATOM 8085 C C . LEU B 1 505 ? -27.964 95.593 -31.822 1.00 23.71 505 LEU B C 1
ATOM 8086 O O . LEU B 1 505 ? -29.112 95.174 -31.749 1.00 24.53 505 LEU B O 1
ATOM 8091 N N . ASN B 1 506 ? -27.047 95.239 -30.939 1.00 23.50 506 ASN B N 1
ATOM 8092 C CA . ASN B 1 506 ? -27.397 94.473 -29.768 1.00 23.54 506 ASN B CA 1
ATOM 8093 C C . ASN B 1 506 ? -28.136 95.423 -28.838 1.00 22.29 506 ASN B C 1
ATOM 8094 O O . ASN B 1 506 ? -27.664 96.507 -28.554 1.00 22.25 506 ASN B O 1
ATOM 8099 N N . ALA B 1 507 ? -29.305 95.017 -28.374 1.00 24.61 507 ALA B N 1
ATOM 8100 C CA . ALA B 1 507 ? -30.124 95.868 -27.511 1.00 24.01 507 ALA B CA 1
ATOM 8101 C C . ALA B 1 507 ? -29.526 96.117 -26.157 1.00 25.65 507 ALA B C 1
ATOM 8102 O O . ALA B 1 507 ? -29.891 97.111 -25.540 1.00 25.70 507 ALA B O 1
ATOM 8104 N N . LYS B 1 508 ? -28.626 95.250 -25.676 1.00 25.97 508 LYS B N 1
ATOM 8105 C CA . LYS B 1 508 ? -27.999 95.426 -24.355 1.00 28.92 508 LYS B CA 1
ATOM 8106 C C . LYS B 1 508 ? -27.214 96.693 -24.262 1.00 28.26 508 LYS B C 1
ATOM 8107 O O . LYS B 1 508 ? -27.319 97.422 -23.286 1.00 27.39 508 LYS B O 1
ATOM 8113 N N . ASP B 1 509 ? -26.430 96.976 -25.302 1.00 28.35 509 ASP B N 1
ATOM 8114 C CA . ASP B 1 509 ? -25.538 98.148 -25.253 1.00 29.87 509 ASP B CA 1
ATOM 8115 C C . ASP B 1 509 ? -25.437 98.959 -26.532 1.00 29.63 509 ASP B C 1
ATOM 8116 O O . ASP B 1 509 ? -24.570 99.804 -26.632 1.00 28.30 509 ASP B O 1
ATOM 8121 N N . LEU B 1 510 ? -26.321 98.713 -27.497 1.00 28.42 510 LEU B N 1
ATOM 8122 C CA . LEU B 1 510 ? -26.250 99.329 -28.827 1.00 25.55 510 LEU B CA 1
ATOM 8123 C C . LEU B 1 510 ? -24.939 99.118 -29.603 1.00 25.66 510 LEU B C 1
ATOM 8124 O O . LEU B 1 510 ? -24.610 99.910 -30.476 1.00 25.70 510 LEU B O 1
ATOM 8129 N N . SER B 1 511 ? -24.211 98.055 -29.319 1.00 26.79 511 SER B N 1
ATOM 8130 C CA . SER B 1 511 ? -23.031 97.719 -30.124 1.00 28.87 511 SER B CA 1
ATOM 8131 C C . SER B 1 511 ? -23.508 97.036 -31.419 1.00 28.27 511 SER B C 1
ATOM 8132 O O . SER B 1 511 ? -24.503 96.320 -31.442 1.00 27.98 511 SER B O 1
ATOM 8135 N N . GLU B 1 512 ? -22.788 97.277 -32.501 1.00 26.79 512 GLU B N 1
ATOM 8136 C CA . GLU B 1 512 ? -23.180 96.791 -33.799 1.00 28.10 512 GLU B CA 1
ATOM 8137 C C . GLU B 1 512 ? -22.952 95.276 -33.905 1.00 30.35 512 GLU B C 1
ATOM 8138 O O . GLU B 1 512 ? -21.923 94.743 -33.489 1.00 29.60 512 GLU B O 1
ATOM 8144 N N . VAL B 1 513 ? -23.958 94.593 -34.400 1.00 27.15 513 VAL B N 1
ATOM 8145 C CA . VAL B 1 513 ? -23.944 93.146 -34.594 1.00 30.01 513 VAL B CA 1
ATOM 8146 C C . VAL B 1 513 ? -23.755 92.840 -36.098 1.00 29.81 513 VAL B C 1
ATOM 8147 O O . VAL B 1 513 ? -23.064 91.893 -36.462 1.00 27.75 513 VAL B O 1
ATOM 8151 N N . ALA B 1 514 ? -24.403 93.618 -36.957 1.00 26.04 514 ALA B N 1
ATOM 8152 C CA . ALA B 1 514 ? -24.369 93.369 -38.404 1.00 27.00 514 ALA B CA 1
ATOM 8153 C C . ALA B 1 514 ? -24.940 94.533 -39.180 1.00 28.43 514 ALA B C 1
ATOM 8154 O O . ALA B 1 514 ? -25.679 95.393 -38.598 1.00 24.88 514 ALA B O 1
ATOM 8156 N N . ARG B 1 515 ? -24.619 94.560 -40.474 1.00 25.09 515 ARG B N 1
ATOM 8157 C CA . ARG B 1 515 ? -25.290 95.400 -41.448 1.00 28.51 515 ARG B CA 1
ATOM 8158 C C . ARG B 1 515 ? -25.624 94.599 -42.669 1.00 30.68 515 ARG B C 1
ATOM 8159 O O . ARG B 1 515 ? -24.883 93.682 -42.992 1.00 31.03 515 ARG B O 1
ATOM 8167 N N . ALA B 1 516 ? -26.703 94.992 -43.355 1.00 27.46 516 ALA B N 1
ATOM 8168 C CA . ALA B 1 516 ? -27.039 94.433 -44.660 1.00 27.86 516 ALA B CA 1
ATOM 8169 C C . ALA B 1 516 ? -27.139 95.591 -45.634 1.00 30.95 516 ALA B C 1
ATOM 8170 O O . ALA B 1 516 ? -28.097 96.352 -45.606 1.00 30.90 516 ALA B O 1
ATOM 8172 N N . GLU B 1 517 ? -26.098 95.749 -46.460 1.00 31.35 517 GLU B N 1
ATOM 8173 C CA . GLU B 1 517 ? -25.966 96.890 -47.381 1.00 33.11 517 GLU B CA 1
ATOM 8174 C C . GLU B 1 517 ? -26.639 96.660 -48.708 1.00 31.40 517 GLU B C 1
ATOM 8175 O O . GLU B 1 517 ? -26.595 95.559 -49.232 1.00 30.58 517 GLU B O 1
ATOM 8181 N N . VAL B 1 518 ? -27.230 97.720 -49.246 1.00 30.37 518 VAL B N 1
ATOM 8182 C CA . VAL B 1 518 ? -27.844 97.732 -50.561 1.00 33.40 518 VAL B CA 1
ATOM 8183 C C . VAL B 1 518 ? -27.235 98.860 -51.387 1.00 36.29 518 VAL B C 1
ATOM 8184 O O . VAL B 1 518 ? -26.616 99.804 -50.848 1.00 33.81 518 VAL B O 1
ATOM 8188 N N . GLU B 1 519 ? -27.409 98.779 -52.705 1.00 34.88 519 GLU B N 1
ATOM 8189 C CA . GLU B 1 519 ? -26.710 99.676 -53.618 1.00 36.67 519 GLU B CA 1
ATOM 8190 C C . GLU B 1 519 ? -27.586 100.790 -54.126 1.00 38.90 519 GLU B C 1
ATOM 8191 O O . GLU B 1 519 ? -27.220 101.475 -55.078 1.00 40.44 519 GLU B O 1
ATOM 8197 N N . ILE B 1 520 ? -28.743 100.975 -53.497 1.00 34.69 520 ILE B N 1
ATOM 8198 C CA . ILE B 1 520 ? -29.709 101.969 -53.908 1.00 33.63 520 ILE B CA 1
ATOM 8199 C C . ILE B 1 520 ? -30.078 102.838 -52.708 1.00 34.35 520 ILE B C 1
ATOM 8200 O O . ILE B 1 520 ? -29.897 102.417 -51.563 1.00 32.29 520 ILE B O 1
ATOM 8205 N N . ASN B 1 521 ? -30.608 104.031 -52.982 1.00 32.39 521 ASN B N 1
ATOM 8206 C CA . ASN B 1 521 ? -31.036 104.915 -51.923 1.00 29.11 521 ASN B CA 1
ATOM 8207 C C . ASN B 1 521 ? -32.301 104.401 -51.292 1.00 27.94 521 ASN B C 1
ATOM 8208 O O . ASN B 1 521 ? -33.097 103.692 -51.920 1.00 26.90 521 ASN B O 1
ATOM 8213 N N . ILE B 1 522 ? -32.511 104.781 -50.026 1.00 28.19 522 ILE B N 1
ATOM 8214 C CA . ILE B 1 522 ? -33.771 104.490 -49.339 1.00 28.11 522 ILE B CA 1
ATOM 8215 C C . ILE B 1 522 ? -34.215 105.808 -48.685 1.00 29.03 522 ILE B C 1
ATOM 8216 O O . ILE B 1 522 ? -33.451 106.384 -47.945 1.00 32.05 522 ILE B O 1
ATOM 8221 N N . PRO B 1 523 ? -35.398 106.315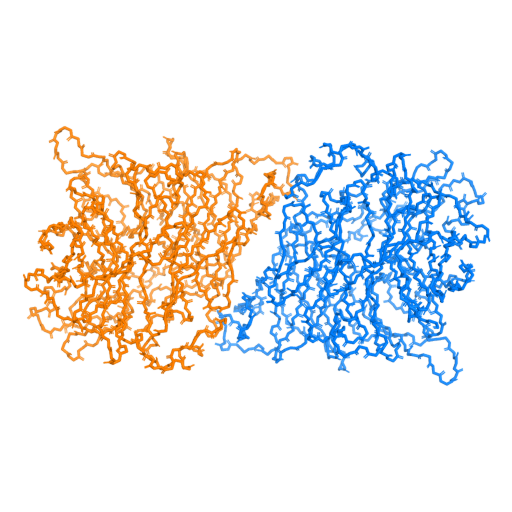 -49.010 1.00 26.62 523 PRO B N 1
ATOM 8222 C CA . PRO B 1 523 ? -35.775 107.542 -48.330 1.00 27.28 523 PRO B CA 1
ATOM 8223 C C . PRO B 1 523 ? -36.221 107.298 -46.901 1.00 27.33 523 PRO B C 1
ATOM 8224 O O . PRO B 1 523 ? -36.196 106.142 -46.419 1.00 28.60 523 PRO B O 1
ATOM 8228 N N . VAL B 1 524 ? -36.584 108.399 -46.239 1.00 27.92 524 VAL B N 1
ATOM 8229 C CA . VAL B 1 524 ? -37.050 108.389 -44.852 1.00 26.95 524 VAL B CA 1
ATOM 8230 C C . VAL B 1 524 ? -38.226 107.425 -44.672 1.00 27.54 524 VAL B C 1
ATOM 8231 O O . VAL B 1 524 ? -39.118 107.341 -45.519 1.00 24.57 524 VAL B O 1
ATOM 8235 N N . THR B 1 525 ? -38.205 106.663 -43.563 1.00 24.91 525 THR B N 1
ATOM 8236 C CA . THR B 1 525 ? -39.357 105.903 -43.158 1.00 24.21 525 THR B CA 1
ATOM 8237 C C . THR B 1 525 ? -39.760 106.293 -41.716 1.00 23.95 525 THR B C 1
ATOM 8238 O O . THR B 1 525 ? -38.905 106.713 -40.924 1.00 26.03 525 THR B O 1
ATOM 8242 N N . PHE B 1 526 ? -41.043 106.217 -41.425 1.00 23.02 526 PHE B N 1
ATOM 8243 C CA . PHE B 1 526 ? -41.562 106.683 -40.135 1.00 23.75 526 PHE B CA 1
ATOM 8244 C C . PHE B 1 526 ? -41.665 105.523 -39.153 1.00 23.28 526 PHE B C 1
ATOM 8245 O O . PHE B 1 526 ? -40.914 105.457 -38.171 1.00 23.67 526 PHE B O 1
ATOM 8253 N N . HIS B 1 527 ? -42.534 104.570 -39.457 1.00 21.11 527 HIS B N 1
ATOM 8254 C CA . HIS B 1 527 ? -42.815 103.495 -38.550 1.00 21.71 527 HIS B CA 1
ATOM 8255 C C . HIS B 1 527 ? -42.953 102.165 -39.256 1.00 23.26 527 HIS B C 1
ATOM 8256 O O . HIS B 1 527 ? -43.003 102.094 -40.490 1.00 24.16 527 HIS B O 1
ATOM 8263 N N . GLY B 1 528 ? -42.985 101.117 -38.457 1.00 21.50 528 GLY B N 1
ATOM 8264 C CA . GLY B 1 528 ? -43.167 99.780 -38.997 1.00 24.06 528 GLY B CA 1
ATOM 8265 C C . GLY B 1 528 ? -43.265 98.716 -37.947 1.00 24.04 528 GLY B C 1
ATOM 8266 O O . GLY B 1 528 ? -43.596 98.989 -36.784 1.00 23.37 528 GLY B O 1
ATOM 8267 N N . LEU B 1 529 ? -42.940 97.495 -38.348 1.00 25.66 529 LEU B N 1
ATOM 8268 C CA . LEU B 1 529 ? -43.001 96.358 -37.451 1.00 24.65 529 LEU B CA 1
ATOM 8269 C C . LEU B 1 529 ? -42.102 95.238 -37.940 1.00 23.02 529 LEU B C 1
ATOM 8270 O O . LEU B 1 529 ? -41.669 95.233 -39.073 1.00 22.16 529 LEU B O 1
ATOM 8275 N N . PHE B 1 530 ? -41.780 94.325 -37.031 1.00 24.47 530 PHE B N 1
ATOM 8276 C CA . PHE B 1 530 ? -41.130 93.118 -37.381 1.00 23.63 530 PHE B CA 1
ATOM 8277 C C . PHE B 1 530 ? -42.153 91.966 -37.294 1.00 25.93 530 PHE B C 1
ATOM 8278 O O . PHE B 1 530 ? -42.778 91.767 -36.271 1.00 27.00 530 PHE B O 1
ATOM 8286 N N . LYS B 1 531 ? -42.318 91.244 -38.387 1.00 26.59 531 LYS B N 1
ATOM 8287 C CA . LYS B 1 531 ? -43.242 90.152 -38.490 1.00 28.80 531 LYS B CA 1
ATOM 8288 C C . LYS B 1 531 ? -42.430 88.850 -38.480 1.00 27.59 531 LYS B C 1
ATOM 8289 O O . LYS B 1 531 ? -41.703 88.551 -39.437 1.00 25.90 531 LYS B O 1
ATOM 8295 N N . LYS B 1 532 ? -42.544 88.103 -37.401 1.00 32.30 532 LYS B N 1
ATOM 8296 C CA . LYS B 1 532 ? -41.786 86.864 -37.225 1.00 37.10 532 LYS B CA 1
ATOM 8297 C C . LYS B 1 532 ? -42.368 85.794 -38.122 1.00 37.84 532 LYS B C 1
ATOM 8298 O O . LYS B 1 532 ? -43.563 85.742 -38.301 1.00 33.65 532 LYS B O 1
ATOM 8304 N N . SER B 1 533 ? -41.509 84.975 -38.699 1.00 39.50 533 SER B N 1
ATOM 8305 C CA . SER B 1 533 ? -41.961 83.868 -39.543 1.00 48.41 533 SER B CA 1
ATOM 8306 C C . SER B 1 533 ? -41.208 82.594 -39.142 1.00 54.49 533 SER B C 1
ATOM 8307 O O . SER B 1 533 ? -41.421 81.523 -39.693 1.00 62.64 533 SER B O 1
#

GO terms:
  GO:0052885 all-trans-retinyl-ester hydrolase, 11-cis retinol forming activity (F, EXP)
  GO:0005886 plasma membrane (C, EXP)
  GO:0052885 all-trans-retinyl-ester hydrolase, 11-cis retinol forming activity (F, IDA)
  GO:0001786 phosphatidylserine binding (F, IDA)
  GO:0016020 membrane (C, IDA)
  GO:0031210 phosphatidylcholine binding (F, IDA)
  GO:1901612 cardiolipin binding (F, IDA)
  GO:0042802 identical protein binding (F, IPI)

Radius of gyration: 31.85 Å; Cα contacts (8 Å, |Δi|>4): 2940; chains: 2; bounding box: 67×79×97 Å

Solvent-accessible surface area: 37050 Å² total; per-residue (Å²): 153,82,43,79,2,106,86,3,14,0,72,77,5,12,80,43,15,147,46,28,110,68,68,62,115,5,106,44,52,62,160,3,20,101,75,1,45,4,13,2,0,3,0,0,0,0,27,2,62,10,69,114,70,63,5,121,0,17,38,0,0,2,2,0,0,4,6,1,43,4,135,124,17,130,2,43,0,9,6,62,9,2,91,4,70,3,20,67,80,3,78,102,72,169,76,7,16,10,30,3,31,3,3,27,17,192,158,66,9,2,1,0,3,13,16,2,12,40,0,31,127,31,32,1,0,1,17,45,18,13,34,5,2,39,2,38,20,110,61,1,104,39,89,88,69,6,34,11,63,117,85,16,71,7,69,7,10,4,0,32,18,35,40,47,119,94,26,5,2,6,9,0,1,22,28,72,59,11,0,4,0,8,53,9,26,32,48,79,100,81,132,81,47,3,0,66,76,17,78,57,17,13,95,0,59,26,33,44,192,98,44,0,0,20,10,14,10,1,0,15,4,60,50,40,0,0,0,6,0,6,0,3,2,15,12,18,134,94,69,127,78,126,78,41,22,36,16,73,5,32,56,37,46,53,128,27,9,0,62,0,6,0,0,16,27,129,182,99,135,59,46,121,21,67,0,35,3,10,13,0,1,15,12,13,19,14,11,3,6,47,30,158,101,17,0,3,0,0,0,2,2,12,0,2,4,22,7,5,12,63,28,19,64,1,75,53,10,84,60,84,5,112,76,7,38,133,56,4,80,54,4,6,0,5,7,1,5,7,0,0,0,2,34,114,54,78,123,85,19,47,13,72,2,11,0,32,9,106,69,1,0,0,0,0,3,3,12,75,86,87,25,3,50,0,11,14,8,18,5,61,24,8,42,18,28,4,9,6,34,13,48,9,9,87,120,98,35,21,8,83,82,4,25,44,0,2,0,7,3,17,0,16,26,4,12,1,30,1,14,1,0,15,1,111,92,69,93,56,58,80,21,60,60,107,53,3,1,3,8,0,1,10,20,13,37,54,95,115,19,157,100,18,8,49,8,6,0,1,1,8,0,3,3,36,22,115,78,112,76,35,0,5,0,0,0,0,49,0,82,69,5,52,74,45,1,37,0,32,3,126,50,22,1,2,20,7,8,7,14,28,31,41,133,112,151,81,44,78,2,106,84,4,14,0,72,77,5,10,77,43,15,148,47,28,110,68,68,63,114,5,102,44,52,58,196,7,20,138,70,1,45,4,14,1,0,2,0,0,0,0,27,2,63,8,70,113,68,60,5,120,0,16,37,0,0,2,2,0,0,4,6,2,44,4,132,124,17,130,3,44,0,10,7,61,9,1,91,4,69,4,19,67,82,3,82,105,72,168,60,8,16,9,34,2,31,3,3,24,20,134,161,120,141,99,47,8,2,2,0,3,12,14,2,12,38,1,29,128,31,32,1,0,1,17,46,19,14,34,5,2,43,2,40,21,124,61,2,105,41,91,86,68,7,34,11,64,116,84,18,71,7,68,10,10,4,0,31,19,36,39,48,130,97,24,5,1,6,8,0,1,20,27,72,60,10,0,4,0,9,53,10,25,33,48,85,99,82,132,107,44,3,0,67,85,16,76,59,16,12,96,0,58,25,35,43,197,103,44,0,0,21,11,14,11,1,0,16,4,52,48,40,1,0,0,5,0,5,0,2,2,15,14,19,140,109,75,154,99,63,20,39,17,72,5,33,57,38,44,49,126,28,9,0,63,0,6,0,0,8,28,129,171,96,91,62,36,111,22,94,0,31,3,9,13,0,1,14,13,14,20,15,12,2,6,47,30,158,92,17,0,3,0,0,0,2,2,12,0,1,4,23,6,4,12,61,30,18,62,1,74,55,8,82,60,83,5,113,76,8,38,134,60,3,80,54,4,5,0,6,6,2,5,7,0,0,0,2,28,93,57,79,122,86,20,47,13,70,2,12,0,31,10,107,69,1,1,0,0,0,4,2,12,74,96,91,31,3,50,0,10,15,9,17,5,64,25,8,42,16,29,3,8,6,33,12,50,8,10,85,125,134,40,23,8,91,81,4,26,45,0,2,0,7,3,18,0,16,27,4,13,0,32,1,16,0,0,15,1,113,93,68,93,58,56,82,23,58,60,107,53,4,1,4,8,1,1,10,21,5,32,60,94,110,40,169,103,16,6,29,9,6,2,1,0,8,0,2,3,35,23,115,77,110,62,34,0,6,0,0,0,0,49,0,74,70,6,53,73,43,1,34,0,31,3,126,48,21,0,3,20,8,8,7,13,29,27,45,107,111

Sequence (1009 aa):
SQVEHPAGGYKKLFETVEELSSPLTAHVTTGRIPLWLTGSLLRCGPGLFEVGSEPFYHLFDGQALLHKFDFKEGHVTYHRRFIRTDAYVRAMTEKRIVITEFGTCCAFEVTDNALVNIYPVGEDYYACTETNFITKVNPETLETIKQVDLCNYVSVNGATAHPHIENDGTVYNIGNCCFIAYNIVKIPPLQADKEDPISKSEIVVQFPCCSDRFKPSYVHSFGLTPNYIVFVETPVKINLFKFLSSGANYMDCFESNETMGVWLHIIADKKRKKYINNNKYRTSSPFNLFHHINTYEDHEFLIVDLCCWKGFEFVYNYLYLANLRENWEEVKKNARKAPQPEVRRYVLPLNIDKADTGKNLVTLPNNTTATAILCSDETIWLEPEVLFFSGPRQAFEFPQINYQKYGGKPYTYAYGLGLNHFVPDRRLCKLNVKTKETWVWQEPDSYPSEPIFVSHPDALEEDDGVVLSVVVSPGAGQKPAYLLILNAKDLSEVARAEVEINIPVTFHGLFKKSSQVEHPAGGYKKLFETVEELSSPLTAHVTGRIPLWLTGSLLRCGPGLFEVGSEPFYHLFDGQALLHKFDFKEGHHVTYHRRFIRTDAYVRAMTEKRIVITEFGTCCAFPGVEVTDNALVNIYPVGEDYYACTETNFITKVNPETLETIKQVDLCNYVSVNGATAHPHIENDGTVYNIGNCCFIAYNIVKIPPLQADKEDPISKSEIVVQFPCSDRFKPSYVHSFGLTPNYIVFVETPVKINLFKFLGANYMMDCFESNETMGVWLHIADKKRKKKYINNKKYRTSSPFNLFHHINTYEDHEFLIVDLCCWKGFEFVYNYLYLANLRENWEEVKKNARKAPQPEVRRYVLPLNIDKADTGKNLVTLPNNTTATAILCSSDETIWLEPEVLFFSGPRQAFEFPQINYQKKYGGKPYTYAYGLGLNHFVPDRRLCKLNVKTKETWVWQEPDSYPSEPIFVSHPDALEEEDDGVVLSVVVSPGAGQKPAYLLILNAKDLSEVARAEVEINIPVTFHGLFKKS

InterPro domains:
  IPR004294 Carotenoid oxygenase [PF03055] (16-531)
  IPR004294 Carotenoid oxygenase [PTHR10543] (17-531)